Protein 1S57 (pdb70)

Nearest PDB structures (foldseek):
  1s57-assembly1_A  TM=1.003E+00  e=5.599E-30  Arabidopsis thaliana
  2hvd-assembly1_C-2  TM=9.915E-01  e=8.405E-24  Homo sapiens
  4fkx-assembly1_A  TM=9.904E-01  e=2.169E-23  Trypanosoma brucei brucei TREU927
  1nue-assembly1_E  TM=9.915E-01  e=7.209E-23  Homo sapiens
  5iol-assembly1_F  TM=9.897E-01  e=7.679E-23  Schistosoma mansoni

Foldseek 3Di:
DPFDKFKKKKKFAPLCVVVVCPVVLVVVCVVVPWAWFFKDWAQDDLVLLCVLVVVCCPPPCSVVLSCRRNVHIMMITMIMGRCCQVVLDLQQADLALVRGDPNHQSVPPHHGNSNSGMDMQNDRVVRVVVCPSPDDPPRTHDDDDPCVVVRDD/DFKKKKKFAFLCVVVVNVVVLVVVVVVLPWAWFFKDWAQDDLVLQCVLVVVCPVPPCSVVSSCRRNVHTMMITMIDDVCCQVVLDLQQADLACVRGDPNHVSVPPHHGNSNSGMDMQNDSVVRVVVCVSPDDVVRTHDDDDPCPVVRDD/DFKKKKKFAPLCVVVVCVVVLVVVVVVVPWAWFAKDWAQDDLVLQCVLVVVCNPPPCSVVLSCRSNVHIMMITMIDDDCVQVVLDLLQADLALVRGDPRHQSVPDHHGNSNSGMDMQNDRVSRVVSCPSPDDDPNTHDDDDPCVVVVDD/DDADKFKKKKKFAFLCVVVVCPVVLVVVCVVVPWAWFFKDWAQDDLVLLCVLVVVCVVPPCVVVLSCRRNVGIMMITMIIGGCCQVVLDLQQADLALVPGDPNHQSVPPHHGNSNSGMDMQNDRVSRVVVCPSPDDPPRTHDDDDPCVVVRDD/DFKKKKKFAFLCVVVVCPVVLVVVVVVLPWAWFFKDWAQDDLVLQCVLVVVCVVPPCSVVSSCRRNVHIMMITMIDDDCCQVVLDLQQADLALVRGDPNHQSVPPHHGNSNSGMDMQNDSVSRVVVCPSPDDPPRTHDDDDPCVVVRDD/DDFDKFKKKKKFAPLCVVVVCVVVLVCVCVVLPWAWFFKDWDQDDLVLQCVLCVVCVVPPCSVVSSCRRNVHIMMITMIMGGVCQVVLDLLLADLALVPGDPNHQSVPDHHGNVNSGMDMQNDRVSRVVVCPSPDDPPRTHDDDDPCVVVNDD

Secondary structure (DSSP, 8-state):
--PPPEEEEEEE-HHHHHTT-HHHHHHHHHHHTPEEEEEEEE---HHHHHHHTGGGTTSSSHHHHHHHHTSS-EEEEEEEETTHHHHHHHHH--SSTTTSPBTBHHHHH--BTTB--EEE-SSHHHHHHHHHHHSPTT-------TTHHHH--/--EEEEEE-HHHHHTT-HHHHHHHHHHHTPEEEEEEEE---HHHHHHHTGGGTTSTTHHHHHHHHTSS-EEEEEEESTTHHHHHHHHH--SSTTTSPBTBHHHHH--BTTB--EEE-SSHHHHHHHHHHHS-GGG------TTHHHH--/--EEEEEE-HHHHHTT-HHHHHHHHHHHTPEEEEEEEE---HHHHHHHTGGGTTSTTHHHHHHHHTSS-EEEEEEE-TTHHHHHHHHH--SSTTTSPBTBHHHHH--BTTB--EEE-SSHHHHHHHHHHHS-GGGS-----TTGGGT--/-----EEEEEEE-HHHHHTT-HHHHHHHHHHHTPEEEEEEEE---HHHHHHHTGGGTTSTTHHHHHHHHTSS-EEEEEEEETTHHHHHHHHH--SSTTTSPBTBHHHHH--BTTB--EEE-SSHHHHHHHHHHHS-GGG------TTHHHH--/--EEEEEE-HHHHHTT-HHHHHHHHHHHTPEEEEEEEE---HHHHHHHTGGGTTSTTHHHHHHHHHSS-EEEEEEE-TTHHHHHHHHH--SSTTTSPBTBHHHHH--BTTB--EEE-SSHHHHHHHHHHHSPTT-------TTHHHH--/-PPPEEEEEEEE-HHHHHTT-HHHHHHHHHHHTPEEEEEEEE---HHHHHHHTGGGTTSTTHHHHHHHHTSS-EEEEEEEEETHHHHHHHHH--SSTTTSPBTBHHHHH--BTTB--EEE-SSHHHHHHHHHHHS-TT-------TTHHHH--

GO terms:
  GO:0005634 nucleus (C, IDA)
  GO:0005737 cytoplasm (C, IDA)
  GO:0042542 response to hydrogen peroxide (P, IEP)
  GO:0004550 nucleoside diphosphate kinase activity (F, IDA)
  GO:0009411 response to UV (P, TAS)
  GO:0004550 nucleoside diphosphate kinase activity (F, TAS)
  GO:0042542 response to hydrogen peroxide (P, IMP)
  GO:0009507 chloroplast (C, HDA)
  GO:0009536 plastid (C, HDA)
  GO:0009570 chloroplast stroma (C, HDA)
  GO:0009579 thylakoid (C, HDA)
  GO:0009941 chloroplast envelope (C, HDA)
  GO:0009585 red, far-red light phototransduction (P, IMP)
  GO:0009734 auxin-activated signaling pathway (P, IMP)
  GO:0005515 protein binding (F, IPI)

B-factor: mean 21.59, std 10.77, range [3.38, 90.05]

InterPro domains:
  IPR001564 Nucleoside diphosphate kinase [MF_00451] (83-218)
  IPR001564 Nucleoside diphosphate kinase [PR01243] (86-108)
  IPR001564 Nucleoside diphosphate kinase [PR01243] (130-149)
  IPR001564 Nucleoside diphosphate kinase [PR01243] (150-167)
  IPR001564 Nucleoside diphosphate kinase [PR01243] (171-187)
  IPR001564 Nucleoside diphosphate kinase [PR01243] (194-213)
  IPR023005 Nucleoside diphosphate kinase, active site [PS00469] (194-202)
  IPR034907 Nucleoside diphosphate kinase-like domain [PF00334] (84-217)
  IPR034907 Nucleoside diphosphate kinase-like domain [SM00562] (83-220)
  IPR036850 Nucleoside diphosphate kinase-like domain superfamily [G3DSA:3.30.70.141] (79-231)
  IPR036850 Nucleoside diphosphate kinase-like domain superfamily [SSF54919] (83-229)

Radius of gyration: 27.05 Å; Cα contacts (8 Å, |Δi|>4): 2048; chains: 6; bounding box: 71×76×68 Å

Structure (mmCIF, N/CA/C/O backbone):
data_1S57
#
_entry.id   1S57
#
_cell.length_a   69.394
_cell.length_b   108.855
_cell.length_c   119.324
_cell.angle_alpha   90.00
_cell.angle_beta   90.00
_cell.angle_gamma   90.00
#
_symmetry.space_group_name_H-M   'P 21 21 21'
#
loop_
_entity.id
_entity.type
_entity.pdbx_description
1 polymer 'Nucleoside diphosphate kinase II'
2 non-polymer 'SULFATE ION'
3 non-polymer '4-(2-HYDROXYETHYL)-1-PIPERAZINE ETHANESULFONIC ACID'
4 water water
#
loop_
_atom_site.group_PDB
_atom_site.id
_atom_site.type_symbol
_atom_site.label_atom_id
_atom_site.label_alt_id
_atom_site.label_comp_id
_atom_site.label_asym_id
_atom_site.label_entity_id
_atom_site.label_seq_id
_atom_site.pdbx_PDB_ins_code
_atom_site.Cartn_x
_atom_site.Cartn_y
_atom_site.Cartn_z
_atom_site.occupancy
_atom_site.B_iso_or_equiv
_atom_site.auth_seq_id
_atom_site.auth_comp_id
_atom_site.auth_asym_id
_atom_site.auth_atom_id
_atom_site.pdbx_PDB_model_num
ATOM 1 N N . SER A 1 1 ? 32.608 56.288 47.225 1.00 31.17 79 SER A N 1
ATOM 2 C CA . SER A 1 1 ? 32.395 57.192 46.055 1.00 30.20 79 SER A CA 1
ATOM 3 C C . SER A 1 1 ? 30.938 57.186 45.600 1.00 29.56 79 SER A C 1
ATOM 4 O O . SER A 1 1 ? 30.258 56.165 45.686 1.00 29.53 79 SER A O 1
ATOM 7 N N . MET A 1 2 ? 30.465 58.327 45.107 1.00 27.08 80 MET A N 1
ATOM 8 C CA . MET A 1 2 ? 29.087 58.439 44.646 1.00 26.93 80 MET A CA 1
ATOM 9 C C . MET A 1 2 ? 28.957 58.321 43.132 1.00 27.30 80 MET A C 1
ATOM 10 O O . MET A 1 2 ? 28.106 58.974 42.534 1.00 30.23 80 MET A O 1
ATOM 15 N N . GLU A 1 3 ? 29.798 57.501 42.512 1.00 26.37 81 GLU A N 1
ATOM 16 C CA . GLU A 1 3 ? 29.737 57.319 41.066 1.00 24.68 81 GLU A CA 1
ATOM 17 C C . GLU A 1 3 ? 28.500 56.488 40.746 1.00 25.04 81 GLU A C 1
ATOM 18 O O . GLU A 1 3 ? 28.153 55.573 41.493 1.00 24.18 81 GLU A O 1
ATOM 24 N N . ASP A 1 4 ? 27.827 56.794 39.643 1.00 24.95 82 ASP A N 1
ATOM 25 C CA . ASP A 1 4 ? 26.623 56.046 39.316 1.00 26.35 82 ASP A CA 1
ATOM 26 C C . ASP A 1 4 ? 26.921 54.736 38.596 1.00 24.98 82 ASP A C 1
ATOM 27 O O . ASP A 1 4 ? 27.565 54.699 37.544 1.00 23.97 82 ASP A O 1
ATOM 32 N N . VAL A 1 5 ? 26.452 53.654 39.200 1.00 23.32 83 VAL A N 1
ATOM 33 C CA . VAL A 1 5 ? 26.646 52.321 38.661 1.00 22.39 83 VAL A CA 1
ATOM 34 C C . VAL A 1 5 ? 25.565 52.042 37.632 1.00 22.15 83 VAL A C 1
ATOM 35 O O . VAL A 1 5 ? 24.383 52.281 37.884 1.00 23.42 83 VAL A O 1
ATOM 39 N N . GLU A 1 6 ? 25.966 51.546 36.469 1.00 20.02 84 GLU A N 1
ATOM 40 C CA . GLU A 1 6 ? 25.007 51.236 35.417 1.00 19.89 84 GLU A CA 1
ATOM 41 C C . GLU A 1 6 ? 25.128 49.775 35.023 1.00 19.00 84 GLU A C 1
ATOM 42 O O . GLU A 1 6 ? 25.977 49.048 35.546 1.00 17.49 84 GLU A O 1
ATOM 48 N N . GLU A 1 7 ? 24.271 49.349 34.104 1.00 18.63 85 GLU A N 1
ATOM 49 C CA . GLU A 1 7 ? 24.287 47.975 33.634 1.00 17.03 85 GLU A CA 1
ATOM 50 C C . GLU A 1 7 ? 24.273 47.987 32.116 1.00 17.68 85 GLU A C 1
ATOM 51 O O . GLU A 1 7 ? 23.710 48.893 31.498 1.00 17.42 85 GLU A O 1
ATOM 57 N N . THR A 1 8 ? 24.905 46.990 31.513 1.00 16.31 86 THR A N 1
ATOM 58 C CA . THR A 1 8 ? 24.920 46.899 30.065 1.00 15.15 86 THR A CA 1
ATOM 59 C C . THR A 1 8 ? 24.640 45.466 29.642 1.00 15.59 86 THR A C 1
ATOM 60 O O . THR A 1 8 ? 24.936 44.518 30.376 1.00 14.30 86 THR A O 1
ATOM 64 N N . TYR A 1 9 ? 24.029 45.318 28.472 1.00 14.53 87 TYR A N 1
ATOM 65 C CA . TYR A 1 9 ? 23.726 44.000 27.937 1.00 15.92 87 TYR A CA 1
ATOM 66 C C . TYR A 1 9 ? 24.848 43.621 26.979 1.00 14.89 87 TYR A C 1
ATOM 67 O O . TYR A 1 9 ? 25.207 44.391 26.090 1.00 15.14 87 TYR A O 1
ATOM 76 N N . ILE A 1 10 ? 25.416 42.440 27.181 1.00 13.48 88 ILE A N 1
ATOM 77 C CA . ILE A 1 10 ? 26.480 41.945 26.321 1.00 13.57 88 ILE A CA 1
ATOM 78 C C . ILE A 1 10 ? 26.044 40.562 25.862 1.00 13.39 88 ILE A C 1
ATOM 79 O O . ILE A 1 10 ? 25.624 39.740 26.671 1.00 14.25 88 ILE A O 1
ATOM 84 N N . MET A 1 11 ? 26.147 40.308 24.565 1.00 15.06 89 MET A N 1
ATOM 85 C CA . MET A 1 11 ? 25.719 39.026 24.030 1.00 15.80 89 MET A CA 1
ATOM 86 C C . MET A 1 11 ? 26.744 38.395 23.103 1.00 15.59 89 MET A C 1
ATOM 87 O O . MET A 1 11 ? 27.322 39.068 22.250 1.00 15.44 89 MET A O 1
ATOM 92 N N . VAL A 1 12 ? 26.987 37.103 23.298 1.00 14.86 90 VAL A N 1
ATOM 93 C CA . VAL A 1 12 ? 27.903 36.372 22.441 1.00 15.49 90 VAL A CA 1
ATOM 94 C C . VAL A 1 12 ? 26.998 35.856 21.325 1.00 14.96 90 VAL A C 1
ATOM 95 O O . VAL A 1 12 ? 26.048 35.119 21.588 1.00 15.66 90 VAL A O 1
ATOM 99 N N . LYS A 1 13 ? 27.278 36.266 20.091 1.00 16.60 91 LYS A N 1
ATOM 100 C CA . LYS A 1 13 ? 26.469 35.863 18.948 1.00 15.67 91 LYS A CA 1
ATOM 101 C C . LYS A 1 13 ? 26.707 34.396 18.592 1.00 15.33 91 LYS A C 1
ATOM 102 O O . LYS A 1 13 ? 27.676 33.793 19.048 1.00 15.78 91 LYS A O 1
ATOM 108 N N . PRO A 1 14 ? 25.825 33.802 17.770 1.00 15.32 92 PRO A N 1
ATOM 109 C CA . PRO A 1 14 ? 25.950 32.392 17.372 1.00 15.48 92 PRO A CA 1
ATOM 110 C C . PRO A 1 14 ? 27.335 31.937 16.927 1.00 15.07 92 PRO A C 1
ATOM 111 O O . PRO A 1 14 ? 27.739 30.800 17.199 1.00 15.31 92 PRO A O 1
ATOM 115 N N . ASP A 1 15 ? 28.059 32.810 16.237 1.00 14.29 93 ASP A N 1
ATOM 116 C CA . ASP A 1 15 ? 29.395 32.469 15.777 1.00 14.38 93 ASP A CA 1
ATOM 117 C C . ASP A 1 15 ? 30.360 32.334 16.952 1.00 13.75 93 ASP A C 1
ATOM 118 O O . ASP A 1 15 ? 31.307 31.550 16.899 1.00 13.28 93 ASP A O 1
ATOM 123 N N . GLY A 1 16 ? 30.111 33.089 18.017 1.00 12.30 94 GLY A N 1
ATOM 124 C CA . GLY A 1 16 ? 30.959 32.996 19.192 1.00 13.89 94 GLY A CA 1
ATOM 125 C C . GLY A 1 16 ? 30.830 31.629 19.845 1.00 14.49 94 GLY A C 1
ATOM 126 O O . GLY A 1 16 ? 31.814 31.064 20.330 1.00 15.17 94 GLY A O 1
ATOM 127 N N . ILE A 1 17 ? 29.613 31.093 19.864 1.00 13.62 95 ILE A N 1
ATOM 128 C CA . ILE A 1 17 ? 29.366 29.780 20.454 1.00 13.34 95 ILE A CA 1
ATOM 129 C C . ILE A 1 17 ? 29.986 28.688 19.579 1.00 14.39 95 ILE A C 1
ATOM 130 O O . ILE A 1 17 ? 30.649 27.779 20.082 1.00 12.78 95 ILE A O 1
ATOM 135 N N . GLN A 1 18 ? 29.772 28.778 18.269 1.00 13.08 96 GLN A N 1
ATOM 136 C CA . GLN A 1 18 ? 30.318 27.789 17.343 1.00 13.84 96 GLN A CA 1
ATOM 137 C C . GLN A 1 18 ? 31.842 27.734 17.397 1.00 15.03 96 GLN A C 1
ATOM 138 O O . GLN A 1 18 ? 32.436 26.667 17.255 1.00 13.48 96 GLN A O 1
ATOM 144 N N . ARG A 1 19 ? 32.475 28.884 17.611 1.00 12.62 97 ARG A N 1
ATOM 145 C CA . ARG A 1 19 ? 33.929 28.927 17.668 1.00 13.77 97 ARG A CA 1
ATOM 146 C C . ARG A 1 19 ? 34.542 28.727 19.049 1.00 13.44 97 ARG A C 1
ATOM 147 O O . ARG A 1 19 ? 35.761 28.826 19.206 1.00 14.90 97 ARG A O 1
ATOM 155 N N . GLY A 1 20 ? 33.696 28.435 20.032 1.00 14.26 98 GLY A N 1
ATOM 156 C CA . GLY A 1 20 ? 34.158 28.191 21.392 1.00 14.44 98 GLY A CA 1
ATOM 157 C C . GLY A 1 20 ? 34.809 29.374 22.078 1.00 14.88 98 GLY A C 1
ATOM 158 O O . GLY A 1 20 ? 35.823 29.216 22.759 1.00 15.01 98 GLY A O 1
ATOM 159 N N . LEU A 1 21 ? 34.211 30.553 21.930 1.00 15.08 99 LEU A N 1
ATOM 160 C CA . LEU A 1 21 ? 34.762 31.771 22.523 1.00 14.33 99 LEU A CA 1
ATOM 161 C C . LEU A 1 21 ? 33.972 32.296 23.715 1.00 14.53 99 LEU A C 1
ATOM 162 O O . LEU A 1 21 ? 34.240 33.396 24.208 1.00 15.30 99 LEU A O 1
ATOM 167 N N . VAL A 1 22 ? 32.999 31.525 24.179 1.00 12.56 100 VAL A N 1
ATOM 168 C CA . VAL A 1 22 ? 32.176 31.959 25.299 1.00 12.07 100 VAL A CA 1
ATOM 169 C C . VAL A 1 22 ? 33.005 32.263 26.543 1.00 12.99 100 VAL A C 1
ATOM 170 O O . VAL A 1 22 ? 32.928 33.361 27.095 1.00 11.76 100 VAL A O 1
ATOM 174 N N . GLY A 1 23 ? 33.800 31.293 26.974 1.00 11.63 101 GLY A N 1
ATOM 175 C CA . GLY A 1 23 ? 34.619 31.491 28.160 1.00 13.23 101 GLY A CA 1
ATOM 176 C C . GLY A 1 23 ? 35.623 32.621 28.023 1.00 14.02 101 GLY A C 1
ATOM 177 O O . GLY A 1 23 ? 35.810 33.420 28.947 1.00 14.37 101 GLY A O 1
ATOM 178 N N . GLU A 1 24 ? 36.269 32.694 26.866 1.00 13.66 102 GLU A N 1
ATOM 179 C CA . GLU A 1 24 ? 37.271 33.722 26.610 1.00 15.38 102 GLU A CA 1
ATOM 180 C C . GLU A 1 24 ? 36.664 35.124 26.664 1.00 15.74 102 GLU A C 1
ATOM 181 O O . GLU A 1 24 ? 37.269 36.047 27.207 1.00 15.23 102 GLU A O 1
ATOM 187 N N . ILE A 1 25 ? 35.463 35.277 26.115 1.00 16.19 103 ILE A N 1
ATOM 188 C CA . ILE A 1 25 ? 34.787 36.568 26.123 1.00 14.80 103 ILE A CA 1
ATOM 189 C C . ILE A 1 25 ? 34.347 36.932 27.542 1.00 14.82 103 ILE A C 1
ATOM 190 O O . ILE A 1 25 ? 34.496 38.077 27.971 1.00 13.73 103 ILE A O 1
ATOM 195 N N . ILE A 1 26 ? 33.816 35.958 28.274 1.00 12.85 104 ILE A N 1
ATOM 196 C CA . ILE A 1 26 ? 33.398 36.204 29.647 1.00 13.30 104 ILE A CA 1
ATOM 197 C C . ILE A 1 26 ? 34.611 36.644 30.472 1.00 13.72 104 ILE A C 1
ATOM 198 O O . ILE A 1 26 ? 34.533 37.608 31.234 1.00 13.81 104 ILE A O 1
ATOM 203 N N . SER A 1 27 ? 35.733 35.944 30.305 1.00 14.20 105 SER A N 1
ATOM 204 C CA . SER A 1 27 ? 36.962 36.257 31.037 1.00 13.92 105 SER A CA 1
ATOM 205 C C . SER A 1 27 ? 37.460 37.682 30.828 1.00 15.86 105 SER A C 1
ATOM 206 O O . SER A 1 27 ? 37.984 38.301 31.753 1.00 15.50 105 SER A O 1
ATOM 209 N N . ARG A 1 28 ? 37.319 38.199 29.611 1.00 15.72 106 ARG A N 1
ATOM 210 C CA . ARG A 1 28 ? 37.762 39.557 29.332 1.00 15.25 106 ARG A CA 1
ATOM 211 C C . ARG A 1 28 ? 37.067 40.557 30.247 1.00 14.94 106 ARG A C 1
ATOM 212 O O . ARG A 1 28 ? 37.693 41.488 30.749 1.00 14.02 106 ARG A O 1
ATOM 220 N N . PHE A 1 29 ? 35.772 40.365 30.466 1.00 13.09 107 PHE A N 1
ATOM 221 C CA . PHE A 1 29 ? 35.028 41.264 31.338 1.00 13.22 107 PHE A CA 1
ATOM 222 C C . PHE A 1 29 ? 35.266 40.937 32.811 1.00 12.46 107 PHE A C 1
ATOM 223 O O . PHE A 1 29 ? 35.309 41.839 33.646 1.00 12.11 107 PHE A O 1
ATOM 231 N N . GLU A 1 30 ? 35.418 39.656 33.137 1.00 12.54 108 GLU A N 1
ATOM 232 C CA . GLU A 1 30 ? 35.679 39.279 34.524 1.00 13.93 108 GLU A CA 1
ATOM 233 C C . GLU A 1 30 ? 37.017 39.861 34.955 1.00 13.07 108 GLU A C 1
ATOM 234 O O . GLU A 1 30 ? 37.129 40.473 36.021 1.00 14.21 108 GLU A O 1
ATOM 240 N N . LYS A 1 31 ? 38.035 39.670 34.122 1.00 14.15 109 LYS A N 1
ATOM 241 C CA . LYS A 1 31 ? 39.371 40.165 34.446 1.00 13.48 109 LYS A CA 1
ATOM 242 C C . LYS A 1 31 ? 39.441 41.683 34.485 1.00 13.20 109 LYS A C 1
ATOM 243 O O . LYS A 1 31 ? 40.230 42.249 35.243 1.00 12.32 109 LYS A O 1
ATOM 249 N N . LYS A 1 32 ? 38.604 42.333 33.678 1.00 11.23 110 LYS A N 1
ATOM 250 C CA . LYS A 1 32 ? 38.546 43.792 33.621 1.00 12.76 110 LYS A CA 1
ATOM 251 C C . LYS A 1 32 ? 38.160 44.344 34.995 1.00 13.35 110 LYS A C 1
ATOM 252 O O . LYS A 1 32 ? 38.707 45.354 35.446 1.00 13.80 110 LYS A O 1
ATOM 258 N N . GLY A 1 33 ? 37.212 43.685 35.656 1.00 12.56 111 GLY A N 1
ATOM 259 C CA . GLY A 1 33 ? 36.802 44.133 36.975 1.00 13.38 111 GLY A CA 1
ATOM 260 C C . GLY A 1 33 ? 35.318 44.390 37.154 1.00 12.58 111 GLY A C 1
ATOM 261 O O . GLY A 1 33 ? 34.880 44.736 38.251 1.00 13.66 111 GLY A O 1
ATOM 262 N N . PHE A 1 34 ? 34.540 44.218 36.090 1.00 11.87 112 PHE A N 1
ATOM 263 C CA . PHE A 1 34 ? 33.099 44.438 36.161 1.00 11.60 112 PHE A CA 1
ATOM 264 C C . PHE A 1 34 ? 32.380 43.252 36.803 1.00 14.01 112 PHE A C 1
ATOM 265 O O . PHE A 1 34 ? 32.936 42.156 36.893 1.00 12.14 112 PHE A O 1
ATOM 273 N N . LYS A 1 35 ? 31.145 43.476 37.250 1.00 13.57 113 LYS A N 1
ATOM 274 C CA . LYS A 1 35 ? 30.365 42.434 37.916 1.00 13.51 113 LYS A CA 1
ATOM 275 C C . LYS A 1 35 ? 29.339 41.755 37.015 1.00 13.26 113 LYS A C 1
ATOM 276 O O . LYS A 1 35 ? 28.492 42.415 36.413 1.00 12.32 113 LYS A O 1
ATOM 282 N N . LEU A 1 36 ? 29.417 40.429 36.936 1.00 13.25 114 LEU A N 1
ATOM 283 C CA . LEU A 1 36 ? 28.479 39.655 36.131 1.00 13.40 114 LEU A CA 1
ATOM 284 C C . LEU A 1 36 ? 27.204 39.468 36.957 1.00 14.23 114 LEU A C 1
ATOM 285 O O . LEU A 1 36 ? 27.251 38.915 38.054 1.00 13.43 114 LEU A O 1
ATOM 290 N N . ILE A 1 37 ? 26.070 39.939 36.442 1.00 13.81 115 ILE A N 1
ATOM 291 C CA . ILE A 1 37 ? 24.806 39.805 37.169 1.00 13.05 115 ILE A CA 1
ATOM 292 C C . ILE A 1 37 ? 23.723 39.078 36.377 1.00 14.81 115 ILE A C 1
ATOM 293 O O . ILE A 1 37 ? 22.627 38.833 36.886 1.00 14.83 115 ILE A O 1
ATOM 298 N N . GLY A 1 38 ? 24.034 38.729 35.133 1.00 12.87 116 GLY A N 1
ATOM 299 C CA . GLY A 1 38 ? 23.077 38.025 34.302 1.00 14.48 116 GLY A CA 1
ATOM 300 C C . GLY A 1 38 ? 23.814 37.167 33.294 1.00 14.41 116 GLY A C 1
ATOM 301 O O . GLY A 1 38 ? 24.733 37.643 32.625 1.00 14.46 116 GLY A O 1
ATOM 302 N N . LEU A 1 39 ? 23.421 35.902 33.182 1.00 15.90 117 LEU A N 1
ATOM 303 C CA . LEU A 1 39 ? 24.081 34.996 32.256 1.00 15.07 117 LEU A CA 1
ATOM 304 C C . LEU A 1 39 ? 23.207 33.813 31.887 1.00 14.98 117 LEU A C 1
ATOM 305 O O . LEU A 1 39 ? 22.598 33.189 32.755 1.00 15.12 117 LEU A O 1
ATOM 310 N N . LYS A 1 40 ? 23.148 33.506 30.594 1.00 14.88 118 LYS A N 1
ATOM 311 C CA . LYS A 1 40 ? 22.371 32.366 30.140 1.00 15.65 118 LYS A CA 1
ATOM 312 C C . LYS A 1 40 ? 22.591 32.032 28.672 1.00 15.44 118 LYS A C 1
ATOM 313 O O . LYS A 1 40 ? 22.739 32.927 27.842 1.00 14.74 118 LYS A O 1
ATOM 319 N N . MET A 1 41 ? 22.658 30.739 28.358 1.00 13.91 119 MET A N 1
ATOM 320 C CA . MET A 1 41 ? 22.763 30.340 26.958 1.00 15.09 119 MET A CA 1
ATOM 321 C C . MET A 1 41 ? 21.291 30.420 26.585 1.00 16.31 119 MET A C 1
ATOM 322 O O . MET A 1 41 ? 20.435 30.031 27.380 1.00 17.13 119 MET A O 1
ATOM 327 N N . PHE A 1 42 ? 20.992 30.900 25.383 1.00 17.29 120 PHE A N 1
ATOM 328 C CA . PHE A 1 42 ? 19.602 31.115 25.000 1.00 18.93 120 PHE A CA 1
ATOM 329 C C . PHE A 1 42 ? 19.366 30.969 23.500 1.00 18.05 120 PHE A C 1
ATOM 330 O O . PHE A 1 42 ? 20.225 31.318 22.694 1.00 18.31 120 PHE A O 1
ATOM 338 N N . GLN A 1 43 ? 18.205 30.435 23.132 1.00 21.28 121 GLN A N 1
ATOM 339 C CA . GLN A 1 43 ? 17.846 30.298 21.722 1.00 20.17 121 GLN A CA 1
ATOM 340 C C . GLN A 1 43 ? 16.842 31.426 21.481 1.00 22.86 121 GLN A C 1
ATOM 341 O O . GLN A 1 43 ? 15.719 31.393 21.991 1.00 21.47 121 GLN A O 1
ATOM 347 N N . CYS A 1 44 ? 17.262 32.432 20.720 1.00 22.21 122 CYS A N 1
ATOM 348 C CA . CYS A 1 44 ? 16.420 33.590 20.453 1.00 25.29 122 CYS A CA 1
ATOM 349 C C . CYS A 1 44 ? 15.321 33.362 19.424 1.00 26.84 122 CYS A C 1
ATOM 350 O O . CYS A 1 44 ? 15.592 32.966 18.291 1.00 25.91 122 CYS A O 1
ATOM 353 N N . PRO A 1 45 ? 14.058 33.605 19.813 1.00 28.57 123 PRO A N 1
ATOM 354 C CA . PRO A 1 45 ? 12.923 33.429 18.902 1.00 30.33 123 PRO A CA 1
ATOM 355 C C . PRO A 1 45 ? 12.930 34.570 17.886 1.00 31.52 123 PRO A C 1
ATOM 356 O O . PRO A 1 45 ? 13.347 35.683 18.208 1.00 30.63 123 PRO A O 1
ATOM 360 N N . LYS A 1 46 ? 12.471 34.294 16.669 1.00 32.87 124 LYS A N 1
ATOM 361 C CA . LYS A 1 46 ? 12.441 35.303 15.613 1.00 34.24 124 LYS A CA 1
ATOM 362 C C . LYS A 1 46 ? 11.842 36.619 16.097 1.00 34.13 124 LYS A C 1
ATOM 363 O O . LYS A 1 46 ? 12.330 37.697 15.756 1.00 32.64 124 LYS A O 1
ATOM 369 N N . GLU A 1 47 ? 10.784 36.521 16.893 1.00 35.13 125 GLU A N 1
ATOM 370 C CA . GLU A 1 47 ? 10.100 37.694 17.425 1.00 37.03 125 GLU A CA 1
ATOM 371 C C . GLU A 1 47 ? 11.022 38.589 18.246 1.00 36.45 125 GLU A C 1
ATOM 372 O O . GLU A 1 47 ? 11.068 39.805 18.044 1.00 36.38 125 GLU A O 1
ATOM 378 N N . LEU A 1 48 ? 11.748 37.984 19.179 1.00 35.21 126 LEU A N 1
ATOM 379 C CA . LEU A 1 48 ? 12.661 38.728 20.035 1.00 33.39 126 LEU A CA 1
ATOM 380 C C . LEU A 1 48 ? 13.781 39.351 19.212 1.00 32.67 126 LEU A C 1
ATOM 381 O O . LEU A 1 48 ? 14.181 40.488 19.455 1.00 31.84 126 LEU A O 1
ATOM 386 N N . ALA A 1 49 ? 14.279 38.604 18.232 1.00 32.69 127 ALA A N 1
ATOM 387 C CA . ALA A 1 49 ? 15.353 39.091 17.373 1.00 34.13 127 ALA A CA 1
ATOM 388 C C . ALA A 1 49 ? 14.946 40.362 16.628 1.00 34.39 127 ALA A C 1
ATOM 389 O O . ALA A 1 49 ? 15.721 41.315 16.543 1.00 34.03 127 ALA A O 1
ATOM 391 N N . GLU A 1 50 ? 13.730 40.373 16.089 1.00 36.64 128 GLU A N 1
ATOM 392 C CA . GLU A 1 50 ? 13.238 41.531 15.350 1.00 38.05 128 GLU A CA 1
ATOM 393 C C . GLU A 1 50 ? 12.958 42.714 16.266 1.00 38.24 128 GLU A C 1
ATOM 394 O O . GLU A 1 50 ? 13.187 43.863 15.891 1.00 37.83 128 GLU A O 1
ATOM 400 N N . GLU A 1 51 ? 12.460 42.434 17.465 1.00 38.04 129 GLU A N 1
ATOM 401 C CA . GLU A 1 51 ? 12.173 43.491 18.425 1.00 38.89 129 GLU A CA 1
ATOM 402 C C . GLU A 1 51 ? 13.495 44.122 18.853 1.00 38.88 129 GLU A C 1
ATOM 403 O O . GLU A 1 51 ? 13.562 45.318 19.141 1.00 39.07 129 GLU A O 1
ATOM 409 N N . HIS A 1 52 ? 14.546 43.306 18.881 1.00 38.24 130 HIS A N 1
ATOM 410 C CA . HIS A 1 52 ? 15.876 43.766 19.265 1.00 38.42 130 HIS A CA 1
ATOM 411 C C . HIS A 1 52 ? 16.524 44.569 18.141 1.00 38.89 130 HIS A C 1
ATOM 412 O O . HIS A 1 52 ? 17.194 45.569 18.389 1.00 38.42 130 HIS A O 1
ATOM 419 N N . TYR A 1 53 ? 16.324 44.121 16.906 1.00 40.02 131 TYR A N 1
ATOM 420 C CA . TYR A 1 53 ? 16.884 44.797 15.742 1.00 41.86 131 TYR A CA 1
ATOM 421 C C . TYR A 1 53 ? 15.821 45.615 15.015 1.00 43.87 131 TYR A C 1
ATOM 422 O O . TYR A 1 53 ? 15.867 45.760 13.794 1.00 43.89 131 TYR A O 1
ATOM 431 N N . LYS A 1 54 ? 14.868 46.150 15.773 1.00 46.07 132 LYS A N 1
ATOM 432 C CA . LYS A 1 54 ? 13.786 46.945 15.202 1.00 48.30 132 LYS A CA 1
ATOM 433 C C . LYS A 1 54 ? 14.270 48.110 14.340 1.00 49.35 132 LYS A C 1
ATOM 434 O O . LYS A 1 54 ? 13.771 48.322 13.234 1.00 49.21 132 LYS A O 1
ATOM 440 N N . ASP A 1 55 ? 15.242 48.861 14.846 1.00 50.53 133 ASP A N 1
ATOM 441 C CA . ASP A 1 55 ? 15.772 50.010 14.119 1.00 52.56 133 ASP A CA 1
ATOM 442 C C . ASP A 1 55 ? 16.510 49.636 12.836 1.00 53.14 133 ASP A C 1
ATOM 443 O O . ASP A 1 55 ? 17.151 50.486 12.217 1.00 53.05 133 ASP A O 1
ATOM 448 N N . LEU A 1 56 ? 16.416 48.371 12.436 1.00 54.08 134 LEU A N 1
ATOM 449 C CA . LEU A 1 56 ? 17.082 47.904 11.222 1.00 54.91 134 LEU A CA 1
ATOM 450 C C . LEU A 1 56 ? 16.157 47.067 10.339 1.00 55.51 134 LEU A C 1
ATOM 451 O O . LEU A 1 56 ? 16.581 46.544 9.309 1.00 55.57 134 LEU A O 1
ATOM 456 N N . SER A 1 57 ? 14.896 46.949 10.743 1.00 56.29 135 SER A N 1
ATOM 457 C CA . SER A 1 57 ? 13.915 46.165 9.995 1.00 57.32 135 SER A CA 1
ATOM 458 C C . SER A 1 57 ? 13.784 46.594 8.536 1.00 57.86 135 SER A C 1
ATOM 459 O O . SER A 1 57 ? 13.410 45.791 7.680 1.00 57.93 135 SER A O 1
ATOM 462 N N . ALA A 1 58 ? 14.091 47.856 8.255 1.00 58.55 136 ALA A N 1
ATOM 463 C CA . ALA A 1 58 ? 13.993 48.384 6.898 1.00 59.35 136 ALA A CA 1
ATOM 464 C C . ALA A 1 58 ? 15.229 48.069 6.058 1.00 59.81 136 ALA A C 1
ATOM 465 O O . ALA A 1 58 ? 15.197 48.167 4.831 1.00 59.52 136 ALA A O 1
ATOM 467 N N . LYS A 1 59 ? 16.315 47.689 6.723 1.00 60.44 137 LYS A N 1
ATOM 468 C CA . LYS A 1 59 ? 17.561 47.367 6.035 1.00 61.12 137 LYS A CA 1
ATOM 469 C C . LYS A 1 59 ? 17.428 46.130 5.150 1.00 60.92 137 LYS A C 1
ATOM 470 O O . LYS A 1 59 ? 16.508 45.328 5.318 1.00 60.93 137 LYS A O 1
ATOM 476 N N . SER A 1 60 ? 18.357 45.983 4.209 1.00 60.81 138 SER A N 1
ATOM 477 C CA . SER A 1 60 ? 18.356 44.848 3.291 1.00 60.21 138 SER A CA 1
ATOM 478 C C . SER A 1 60 ? 19.048 43.642 3.913 1.00 59.64 138 SER A C 1
ATOM 479 O O . SER A 1 60 ? 18.782 42.499 3.540 1.00 59.29 138 SER A O 1
ATOM 482 N N . PHE A 1 61 ? 19.940 43.902 4.863 1.00 59.02 139 PHE A N 1
ATOM 483 C CA . PHE A 1 61 ? 20.666 42.834 5.538 1.00 58.57 139 PHE A CA 1
ATOM 484 C C . PHE A 1 61 ? 19.892 42.332 6.752 1.00 57.52 139 PHE A C 1
ATOM 485 O O . PHE A 1 61 ? 20.309 41.385 7.419 1.00 57.28 139 PHE A O 1
ATOM 493 N N . PHE A 1 62 ? 18.759 42.973 7.028 1.00 55.84 140 PHE A N 1
ATOM 494 C CA . PHE A 1 62 ? 17.914 42.606 8.161 1.00 54.31 140 PHE A CA 1
ATOM 495 C C . PHE A 1 62 ? 17.473 41.143 8.104 1.00 53.44 140 PHE A C 1
ATOM 496 O O . PHE A 1 62 ? 17.603 40.411 9.085 1.00 52.89 140 PHE A O 1
ATOM 504 N N . PRO A 1 63 ? 16.941 40.698 6.952 1.00 52.72 141 PRO A N 1
ATOM 505 C CA . PRO A 1 63 ? 16.494 39.309 6.817 1.00 51.69 141 PRO A CA 1
ATOM 506 C C . PRO A 1 63 ? 17.562 38.300 7.229 1.00 50.56 141 PRO A C 1
ATOM 507 O O . PRO A 1 63 ? 17.288 37.367 7.985 1.00 50.43 141 PRO A O 1
ATOM 511 N N . ASN A 1 64 ? 18.778 38.485 6.728 1.00 48.98 142 ASN A N 1
ATOM 512 C CA . ASN A 1 64 ? 19.871 37.582 7.063 1.00 47.95 142 ASN A CA 1
ATOM 513 C C . ASN A 1 64 ? 20.324 37.824 8.495 1.00 46.31 142 ASN A C 1
ATOM 514 O O . ASN A 1 64 ? 20.749 36.899 9.185 1.00 45.88 142 ASN A O 1
ATOM 519 N N . LEU A 1 65 ? 20.225 39.074 8.935 1.00 43.38 143 LEU A N 1
ATOM 520 C CA . LEU A 1 65 ? 20.614 39.446 10.288 1.00 41.72 143 LEU A CA 1
ATOM 521 C C . LEU A 1 65 ? 19.780 38.672 11.303 1.00 40.20 143 LEU A C 1
ATOM 522 O O . LEU A 1 65 ? 20.306 38.159 12.291 1.00 39.85 143 LEU A O 1
ATOM 527 N N . ILE A 1 66 ? 18.478 38.588 11.049 1.00 38.28 144 ILE A N 1
ATOM 528 C CA . ILE A 1 66 ? 17.567 37.874 11.935 1.00 36.51 144 ILE A CA 1
ATOM 529 C C . ILE A 1 66 ? 17.836 36.374 11.888 1.00 36.58 144 ILE A C 1
ATOM 530 O O . ILE A 1 66 ? 17.867 35.710 12.920 1.00 35.64 144 ILE A O 1
ATOM 535 N N . GLU A 1 67 ? 18.027 35.841 10.686 1.00 36.97 145 GLU A N 1
ATOM 536 C CA . GLU A 1 67 ? 18.300 34.416 10.538 1.00 38.30 145 GLU A CA 1
ATOM 537 C C . GLU A 1 67 ? 19.636 34.076 11.188 1.00 36.42 145 GLU A C 1
ATOM 538 O O . GLU A 1 67 ? 19.808 32.992 11.743 1.00 35.91 145 GLU A O 1
ATOM 544 N N . TYR A 1 68 ? 20.569 35.019 11.123 1.00 34.73 146 TYR A N 1
ATOM 545 C CA . TYR A 1 68 ? 21.897 34.852 11.702 1.00 34.41 146 TYR A CA 1
ATOM 546 C C . TYR A 1 68 ? 21.851 34.739 13.223 1.00 32.73 146 TYR A C 1
ATOM 547 O O . TYR A 1 68 ? 22.394 33.797 13.796 1.00 33.44 146 TYR A O 1
ATOM 556 N N . ILE A 1 69 ? 21.192 35.690 13.873 1.00 31.59 147 ILE A N 1
ATOM 557 C CA . ILE A 1 69 ? 21.107 35.682 15.327 1.00 30.27 147 ILE A CA 1
ATOM 558 C C . ILE A 1 69 ? 20.224 34.559 15.876 1.00 30.15 147 ILE A C 1
ATOM 559 O O . ILE A 1 69 ? 20.298 34.237 17.060 1.00 29.63 147 ILE A O 1
ATOM 564 N N . THR A 1 70 ? 19.393 33.964 15.023 1.00 30.28 148 THR A N 1
ATOM 565 C CA . THR A 1 70 ? 18.519 32.873 15.457 1.00 30.08 148 THR A CA 1
ATOM 566 C C . THR A 1 70 ? 18.969 31.541 14.861 1.00 30.04 148 THR A C 1
ATOM 567 O O . THR A 1 70 ? 18.292 30.523 15.011 1.00 30.59 148 THR A O 1
ATOM 571 N N . SER A 1 71 ? 20.119 31.555 14.192 1.00 29.74 149 SER A N 1
ATOM 572 C CA . SER A 1 71 ? 20.667 30.360 13.552 1.00 29.26 149 SER A CA 1
ATOM 573 C C . SER A 1 71 ? 21.346 29.424 14.543 1.00 29.12 149 SER A C 1
ATOM 574 O O . SER A 1 71 ? 21.896 28.391 14.161 1.00 30.50 149 SER A O 1
ATOM 577 N N . GLY A 1 72 ? 21.312 29.793 15.816 1.00 27.23 150 GLY A N 1
ATOM 578 C CA . GLY A 1 72 ? 21.934 28.970 16.832 1.00 24.50 150 GLY A CA 1
ATOM 579 C C . GLY A 1 72 ? 21.824 29.657 18.171 1.00 22.13 150 GLY A C 1
ATOM 580 O O . GLY A 1 72 ? 21.375 30.801 18.243 1.00 22.88 150 GLY A O 1
ATOM 581 N N . PRO A 1 73 ? 22.227 28.990 19.259 1.00 20.79 151 PRO A N 1
ATOM 582 C CA . PRO A 1 73 ? 22.119 29.655 20.555 1.00 18.94 151 PRO A CA 1
ATOM 583 C C . PRO A 1 73 ? 23.117 30.791 20.730 1.00 17.23 151 PRO A C 1
ATOM 584 O O . PRO A 1 73 ? 24.164 30.830 20.086 1.00 16.60 151 PRO A O 1
ATOM 588 N N . VAL A 1 74 ? 22.761 31.730 21.594 1.00 17.94 152 VAL A N 1
ATOM 589 C CA . VAL A 1 74 ? 23.625 32.851 21.905 1.00 16.04 152 VAL A CA 1
ATOM 590 C C . VAL A 1 74 ? 23.797 32.794 23.412 1.00 16.22 152 VAL A C 1
ATOM 591 O O . VAL A 1 74 ? 23.140 31.998 24.086 1.00 14.76 152 VAL A O 1
ATOM 595 N N . VAL A 1 75 ? 24.688 33.622 23.942 1.00 15.52 153 VAL A N 1
ATOM 596 C CA . VAL A 1 75 ? 24.877 33.673 25.385 1.00 14.77 153 VAL A CA 1
ATOM 597 C C . VAL A 1 75 ? 24.562 35.103 25.801 1.00 14.16 153 VAL A C 1
ATOM 598 O O . VAL A 1 75 ? 25.253 36.040 25.396 1.00 14.86 153 VAL A O 1
ATOM 602 N N . CYS A 1 76 ? 23.497 35.259 26.579 1.00 13.05 154 CYS A N 1
ATOM 603 C CA . CYS A 1 76 ? 23.069 36.569 27.056 1.00 13.19 154 CYS A CA 1
ATOM 604 C C . CYS A 1 76 ? 23.797 36.897 28.346 1.00 12.21 154 CYS A C 1
ATOM 605 O O . CYS A 1 76 ? 23.968 36.029 29.192 1.00 11.70 154 CYS A O 1
ATOM 608 N N . MET A 1 77 ? 24.213 38.151 28.497 1.00 13.58 155 MET A N 1
ATOM 609 C CA . MET A 1 77 ? 24.912 38.567 29.705 1.00 12.59 155 MET A CA 1
ATOM 610 C C . MET A 1 77 ? 24.502 39.966 30.137 1.00 12.53 155 MET A C 1
ATOM 611 O O . MET A 1 77 ? 24.143 40.805 29.313 1.00 14.07 155 MET A O 1
ATOM 616 N N . ALA A 1 78 ? 24.548 40.200 31.442 1.00 11.89 156 ALA A N 1
ATOM 617 C CA . ALA A 1 78 ? 24.249 41.508 31.998 1.00 13.15 156 ALA A CA 1
ATOM 618 C C . ALA A 1 78 ? 25.425 41.814 32.914 1.00 12.87 156 ALA A C 1
ATOM 619 O O . ALA A 1 78 ? 25.739 41.025 33.811 1.00 13.59 156 ALA A O 1
ATOM 621 N N . TRP A 1 79 ? 26.095 42.936 32.664 1.00 13.39 157 TRP A N 1
ATOM 622 C CA . TRP A 1 79 ? 27.244 43.331 33.471 1.00 13.75 157 TRP A CA 1
ATOM 623 C C . TRP A 1 79 ? 26.989 44.667 34.155 1.00 14.81 157 TRP A C 1
ATOM 624 O O . TRP A 1 79 ? 26.390 45.573 33.576 1.00 16.08 157 TRP A O 1
ATOM 635 N N . GLU A 1 80 ? 27.458 44.774 35.392 1.00 15.23 158 GLU A N 1
ATOM 636 C CA . GLU A 1 80 ? 27.271 45.970 36.201 1.00 16.15 158 GLU A CA 1
ATOM 637 C C . GLU A 1 80 ? 28.580 46.669 36.536 1.00 14.88 158 GLU A C 1
ATOM 638 O O . GLU A 1 80 ? 29.607 46.028 36.739 1.00 14.69 158 GLU A O 1
ATOM 644 N N . GLY A 1 81 ? 28.532 47.993 36.611 1.00 14.82 159 GLY A N 1
ATOM 645 C CA . GLY A 1 81 ? 29.724 48.746 36.946 1.00 14.78 159 GLY A CA 1
ATOM 646 C C . GLY A 1 81 ? 29.597 50.197 36.540 1.00 14.71 159 GLY A C 1
ATOM 647 O O . GLY A 1 81 ? 28.671 50.564 35.820 1.00 14.87 159 GLY A O 1
ATOM 648 N N . VAL A 1 82 ? 30.513 51.029 37.019 1.00 15.14 160 VAL A N 1
ATOM 649 C CA . VAL A 1 82 ? 30.492 52.442 36.660 1.00 14.83 160 VAL A CA 1
ATOM 650 C C . VAL A 1 82 ? 31.156 52.591 35.295 1.00 15.68 160 VAL A C 1
ATOM 651 O O . VAL A 1 82 ? 32.308 52.193 35.108 1.00 15.47 160 VAL A O 1
ATOM 655 N N . GLY A 1 83 ? 30.413 53.149 34.341 1.00 14.92 161 GLY A N 1
ATOM 656 C CA . GLY A 1 83 ? 30.931 53.333 32.996 1.00 15.41 161 GLY A CA 1
ATOM 657 C C . GLY A 1 83 ? 31.065 52.024 32.233 1.00 14.96 161 GLY A C 1
ATOM 658 O O . GLY A 1 83 ? 31.786 51.950 31.241 1.00 15.37 161 GLY A O 1
ATOM 659 N N . VAL A 1 84 ? 30.363 50.991 32.681 1.00 14.34 162 VAL A N 1
ATOM 660 C CA . VAL A 1 84 ? 30.449 49.690 32.027 1.00 13.55 162 VAL A CA 1
ATOM 661 C C . VAL A 1 84 ? 29.921 49.690 30.586 1.00 14.32 162 VAL A C 1
ATOM 662 O O . VAL A 1 84 ? 30.393 48.926 29.748 1.00 14.40 162 VAL A O 1
ATOM 666 N N . VAL A 1 85 ? 28.952 50.549 30.286 1.00 13.85 163 VAL A N 1
ATOM 667 C CA . VAL A 1 85 ? 28.417 50.584 28.929 1.00 14.10 163 VAL A CA 1
ATOM 668 C C . VAL A 1 85 ? 29.499 51.011 27.939 1.00 14.63 163 VAL A C 1
ATOM 669 O O . VAL A 1 85 ? 29.802 50.291 26.986 1.00 13.84 163 VAL A O 1
ATOM 673 N N . ALA A 1 86 ? 30.087 52.182 28.170 1.00 15.10 164 ALA A N 1
ATOM 674 C CA . ALA A 1 86 ? 31.125 52.691 27.281 1.00 14.87 164 ALA A CA 1
ATOM 675 C C . ALA A 1 86 ? 32.379 51.822 27.306 1.00 14.86 164 ALA A C 1
ATOM 676 O O . ALA A 1 86 ? 33.021 51.624 26.276 1.00 14.12 164 ALA A O 1
ATOM 678 N N . SER A 1 87 ? 32.728 51.302 28.479 1.00 13.66 165 SER A N 1
ATOM 679 C CA . SER A 1 87 ? 33.909 50.461 28.604 1.00 14.41 165 SER A CA 1
ATOM 680 C C . SER A 1 87 ? 33.742 49.180 27.791 1.00 14.85 165 SER A C 1
ATOM 681 O O . SER A 1 87 ? 34.648 48.777 27.059 1.00 14.42 165 SER A O 1
ATOM 684 N N . ALA A 1 88 ? 32.580 48.546 27.919 1.00 14.08 166 ALA A N 1
ATOM 685 C CA . ALA A 1 88 ? 32.316 47.314 27.183 1.00 14.53 166 ALA A CA 1
ATOM 686 C C . ALA A 1 88 ? 32.443 47.566 25.686 1.00 15.15 166 ALA A C 1
ATOM 687 O O . ALA A 1 88 ? 33.052 46.776 24.965 1.00 13.64 166 ALA A O 1
ATOM 689 N N . ARG A 1 89 ? 31.875 48.671 25.213 1.00 14.94 167 ARG A N 1
ATOM 690 C CA . ARG A 1 89 ? 31.960 48.982 23.791 1.00 16.83 167 ARG A CA 1
ATOM 691 C C . ARG A 1 89 ? 33.413 49.153 23.362 1.00 16.28 167 ARG A C 1
ATOM 692 O O . ARG A 1 89 ? 33.785 48.775 22.252 1.00 15.19 167 ARG A O 1
ATOM 700 N N . LYS A 1 90 ? 34.237 49.715 24.241 1.00 15.25 168 LYS A N 1
ATOM 701 C CA . LYS A 1 90 ? 35.649 49.900 23.919 1.00 15.61 168 LYS A CA 1
ATOM 702 C C . LYS A 1 90 ? 36.360 48.545 23.877 1.00 15.04 168 LYS A C 1
ATOM 703 O O . LYS A 1 90 ? 37.159 48.278 22.975 1.00 14.52 168 LYS A O 1
ATOM 709 N N . LEU A 1 91 ? 36.069 47.688 24.853 1.00 14.42 169 LEU A N 1
ATOM 710 C CA . LEU A 1 91 ? 36.687 46.366 24.907 1.00 14.79 169 LEU A CA 1
ATOM 711 C C . LEU A 1 91 ? 36.300 45.486 23.720 1.00 14.71 169 LEU A C 1
ATOM 712 O O . LEU A 1 91 ? 37.075 44.633 23.297 1.00 12.78 169 LEU A O 1
ATOM 717 N N . ILE A 1 92 ? 35.101 45.699 23.189 1.00 14.21 170 ILE A N 1
ATOM 718 C CA . ILE A 1 92 ? 34.607 44.920 22.056 1.00 14.93 170 ILE A CA 1
ATOM 719 C C . ILE A 1 92 ? 35.243 45.353 20.729 1.00 15.96 170 ILE A C 1
ATOM 720 O O . ILE A 1 92 ? 35.635 44.514 19.916 1.00 15.56 170 ILE A O 1
ATOM 725 N N . GLY A 1 93 ? 35.351 46.659 20.510 1.00 15.88 171 GLY A N 1
ATOM 726 C CA . GLY A 1 93 ? 35.970 47.138 19.286 1.00 15.37 171 GLY A CA 1
ATOM 727 C C . GLY A 1 93 ? 34.997 47.561 18.203 1.00 15.74 171 GLY A C 1
ATOM 728 O O . GLY A 1 93 ? 33.784 47.386 18.332 1.00 14.67 171 GLY A O 1
ATOM 729 N N . LYS A 1 94 ? 35.539 48.123 17.127 1.00 16.66 172 LYS A N 1
ATOM 730 C CA . LYS A 1 94 ? 34.728 48.585 16.003 1.00 17.24 172 LYS A CA 1
ATOM 731 C C . LYS A 1 94 ? 33.855 47.481 15.411 1.00 17.66 172 LYS A C 1
ATOM 732 O O . LYS A 1 94 ? 34.214 46.302 15.443 1.00 17.18 172 LYS A O 1
ATOM 738 N N . THR A 1 95 ? 32.708 47.882 14.866 1.00 17.65 173 THR A N 1
ATOM 739 C CA . THR A 1 95 ? 31.752 46.959 14.260 1.00 18.01 173 THR A CA 1
ATOM 740 C C . THR A 1 95 ? 32.419 45.996 13.279 1.00 17.01 173 THR A C 1
ATOM 741 O O . THR A 1 95 ? 32.120 44.798 13.268 1.00 16.75 173 THR A O 1
ATOM 745 N N . ASP A 1 96 ? 33.316 46.525 12.452 1.00 18.12 174 ASP A N 1
ATOM 746 C CA . ASP A 1 96 ? 34.037 45.720 11.473 1.00 17.18 174 ASP A CA 1
ATOM 747 C C . ASP A 1 96 ? 35.307 45.204 12.147 1.00 16.26 174 ASP A C 1
ATOM 748 O O . ASP A 1 96 ? 36.199 45.988 12.462 1.00 15.00 174 ASP A O 1
ATOM 753 N N . PRO A 1 97 ? 35.403 43.879 12.383 1.00 15.24 175 PRO A N 1
ATOM 754 C CA . PRO A 1 97 ? 36.579 43.282 13.029 1.00 13.63 175 PRO A CA 1
ATOM 755 C C . PRO A 1 97 ? 37.906 43.587 12.350 1.00 15.26 175 PRO A C 1
ATOM 756 O O . PRO A 1 97 ? 38.950 43.611 12.998 1.00 14.60 175 PRO A O 1
ATOM 760 N N . LEU A 1 98 ? 37.876 43.809 11.040 1.00 14.58 176 LEU A N 1
ATOM 761 C CA . LEU A 1 98 ? 39.107 44.117 10.325 1.00 14.53 176 LEU A CA 1
ATOM 762 C C . LEU A 1 98 ? 39.667 45.471 10.766 1.00 14.20 176 LEU A C 1
ATOM 763 O O . LEU A 1 98 ? 40.880 45.676 10.759 1.00 15.53 176 LEU A O 1
ATOM 768 N N . GLN A 1 99 ? 38.774 46.381 11.150 1.00 15.39 177 GLN A N 1
ATOM 769 C CA . GLN A 1 99 ? 39.166 47.719 11.581 1.00 17.04 177 GLN A CA 1
ATOM 770 C C . GLN A 1 99 ? 39.354 47.828 13.089 1.00 16.16 177 GLN A C 1
ATOM 771 O O . GLN A 1 99 ? 40.088 48.703 13.562 1.00 15.04 177 GLN A O 1
ATOM 777 N N . ALA A 1 100 ? 38.684 46.953 13.840 1.00 14.61 178 ALA A N 1
ATOM 778 C CA . ALA A 1 100 ? 38.804 46.945 15.299 1.00 14.08 178 ALA A CA 1
ATOM 779 C C . ALA A 1 100 ? 40.282 46.808 15.634 1.00 13.75 178 ALA A C 1
ATOM 780 O O . ALA A 1 100 ? 41.017 46.085 14.962 1.00 15.57 178 ALA A O 1
ATOM 782 N N . GLU A 1 101 ? 40.721 47.495 16.681 1.00 13.54 179 GLU A N 1
ATOM 783 C CA . GLU A 1 101 ? 42.126 47.463 17.056 1.00 14.26 179 GLU A CA 1
ATOM 784 C C . GLU A 1 101 ? 42.562 46.213 17.804 1.00 13.93 179 GLU A C 1
ATOM 785 O O . GLU A 1 101 ? 41.786 45.623 18.558 1.00 14.57 179 GLU A O 1
ATOM 791 N N . PRO A 1 102 ? 43.816 45.784 17.590 1.00 13.68 180 PRO A N 1
ATOM 792 C CA . PRO A 1 102 ? 44.309 44.597 18.293 1.00 13.33 180 PRO A CA 1
ATOM 793 C C . PRO A 1 102 ? 44.160 44.924 19.778 1.00 15.77 180 PRO A C 1
ATOM 794 O O . PRO A 1 102 ? 44.394 46.063 20.191 1.00 15.76 180 PRO A O 1
ATOM 798 N N . GLY A 1 103 ? 43.756 43.938 20.570 1.00 15.15 181 GLY A N 1
ATOM 799 C CA . GLY A 1 103 ? 43.553 44.178 21.986 1.00 14.28 181 GLY A CA 1
ATOM 800 C C . GLY A 1 103 ? 42.069 44.110 22.299 1.00 12.28 181 GLY A C 1
ATOM 801 O O . GLY A 1 103 ? 41.680 43.734 23.404 1.00 12.75 181 GLY A O 1
ATOM 802 N N . THR A 1 104 ? 41.234 44.479 21.330 1.00 12.34 182 THR A N 1
ATOM 803 C CA . THR A 1 104 ? 39.788 44.423 21.529 1.00 11.71 182 THR A CA 1
ATOM 804 C C . THR A 1 104 ? 39.321 43.022 21.151 1.00 12.84 182 THR A C 1
ATOM 805 O O . THR A 1 104 ? 40.056 42.267 20.520 1.00 12.38 182 THR A O 1
ATOM 809 N N . ILE A 1 105 ? 38.102 42.675 21.541 1.00 13.40 183 ILE A N 1
ATOM 810 C CA . ILE A 1 105 ? 37.572 41.355 21.247 1.00 12.75 183 ILE A CA 1
ATOM 811 C C . ILE A 1 105 ? 37.483 41.106 19.745 1.00 13.95 183 ILE A C 1
ATOM 812 O O . ILE A 1 105 ? 38.017 40.121 19.237 1.00 12.82 183 ILE A O 1
ATOM 817 N N . ARG A 1 106 ? 36.815 41.996 19.026 1.00 13.67 184 ARG A N 1
ATOM 818 C CA . ARG A 1 106 ? 36.690 41.805 17.589 1.00 13.65 184 ARG A CA 1
ATOM 819 C C . ARG A 1 106 ? 38.021 42.010 16.876 1.00 13.95 184 ARG A C 1
ATOM 820 O O . ARG A 1 106 ? 38.301 41.347 15.879 1.00 13.55 184 ARG A O 1
ATOM 828 N N . GLY A 1 107 ? 38.856 42.909 17.397 1.00 14.31 185 GLY A N 1
ATOM 829 C CA . GLY A 1 107 ? 40.154 43.146 16.788 1.00 12.17 185 GLY A CA 1
ATOM 830 C C . GLY A 1 107 ? 41.074 41.935 16.884 1.00 13.83 185 GLY A C 1
ATOM 831 O O . GLY A 1 107 ? 41.891 41.686 15.993 1.00 13.20 185 GLY A O 1
ATOM 832 N N . ASP A 1 108 ? 40.942 41.172 17.966 1.00 12.43 186 ASP A N 1
ATOM 833 C CA . ASP A 1 108 ? 41.774 39.984 18.178 1.00 11.93 186 ASP A CA 1
ATOM 834 C C . ASP A 1 108 ? 41.159 38.682 17.680 1.00 13.92 186 ASP A C 1
ATOM 835 O O . ASP A 1 108 ? 41.884 37.752 17.306 1.00 13.01 186 ASP A O 1
ATOM 840 N N . LEU A 1 109 ? 39.832 38.617 17.671 1.00 13.88 187 LEU A N 1
ATOM 841 C CA . LEU A 1 109 ? 39.159 37.364 17.350 1.00 13.27 187 LEU A CA 1
ATOM 842 C C . LEU A 1 109 ? 38.164 37.239 16.196 1.00 13.10 187 LEU A C 1
ATOM 843 O O . LEU A 1 109 ? 37.567 36.175 16.036 1.00 13.62 187 LEU A O 1
ATOM 848 N N . ALA A 1 110 ? 37.963 38.281 15.399 1.00 13.81 188 ALA A N 1
ATOM 849 C CA . ALA A 1 110 ? 37.010 38.167 14.292 1.00 14.65 188 ALA A CA 1
ATOM 850 C C . ALA A 1 110 ? 37.552 38.777 13.007 1.00 15.97 188 ALA A C 1
ATOM 851 O O . ALA A 1 110 ? 38.524 39.533 13.035 1.00 14.00 188 ALA A O 1
ATOM 853 N N . VAL A 1 111 ? 36.921 38.447 11.880 1.00 16.19 189 VAL A N 1
ATOM 854 C CA . VAL A 1 111 ? 37.388 38.951 10.593 1.00 16.76 189 VAL A CA 1
ATOM 855 C C . VAL A 1 111 ? 36.337 39.605 9.703 1.00 17.74 189 VAL A C 1
ATOM 856 O O . VAL A 1 111 ? 36.681 40.172 8.666 1.00 17.05 189 VAL A O 1
ATOM 860 N N . GLN A 1 112 ? 35.067 39.535 10.090 1.00 18.44 190 GLN A N 1
ATOM 861 C CA . GLN A 1 112 ? 34.017 40.122 9.265 1.00 20.88 190 GLN A CA 1
ATOM 862 C C . GLN A 1 112 ? 32.865 40.716 10.060 1.00 20.94 190 GLN A C 1
ATOM 863 O O . GLN A 1 112 ? 32.462 40.183 11.094 1.00 20.94 190 GLN A O 1
ATOM 869 N N . THR A 1 113 ? 32.320 41.813 9.546 1.00 20.32 191 THR A N 1
ATOM 870 C CA . THR A 1 113 ? 31.213 42.503 10.194 1.00 20.79 191 THR A CA 1
ATOM 871 C C . THR A 1 113 ? 30.014 41.605 10.474 1.00 21.24 191 THR A C 1
ATOM 872 O O . THR A 1 113 ? 29.455 41.638 11.570 1.00 21.92 191 THR A O 1
ATOM 876 N N . GLY A 1 114 ? 29.624 40.807 9.482 1.00 20.46 192 GLY A N 1
ATOM 877 C CA . GLY A 1 114 ? 28.479 39.924 9.637 1.00 20.70 192 GLY A CA 1
ATOM 878 C C . GLY A 1 114 ? 28.674 38.788 10.624 1.00 21.10 192 GLY A C 1
ATOM 879 O O . GLY A 1 114 ? 27.712 38.119 11.014 1.00 20.75 192 GLY A O 1
ATOM 880 N N . ARG A 1 115 ? 29.920 38.566 11.023 1.00 18.10 193 ARG A N 1
ATOM 881 C CA . ARG A 1 115 ? 30.264 37.519 11.979 1.00 18.04 193 ARG A CA 1
ATOM 882 C C . ARG A 1 115 ? 31.242 38.129 12.976 1.00 17.33 193 ARG A C 1
ATOM 883 O O . ARG A 1 115 ? 32.387 37.684 13.092 1.00 16.01 193 ARG A O 1
ATOM 891 N N . ASN A 1 116 ? 30.779 39.154 13.690 1.00 16.85 194 ASN A N 1
ATOM 892 C CA . ASN A 1 116 ? 31.633 39.847 14.644 1.00 15.59 194 ASN A CA 1
ATOM 893 C C . ASN A 1 116 ? 31.465 39.436 16.107 1.00 16.81 194 ASN A C 1
ATOM 894 O O . ASN A 1 116 ? 31.607 40.248 17.019 1.00 16.93 194 ASN A O 1
ATOM 899 N N . ILE A 1 117 ? 31.166 38.152 16.286 1.00 15.85 195 ILE A N 1
ATOM 900 C CA . ILE A 1 117 ? 31.030 37.458 17.568 1.00 17.57 195 ILE A CA 1
ATOM 901 C C . ILE A 1 117 ? 30.367 38.019 18.828 1.00 16.93 195 ILE A C 1
ATOM 902 O O . ILE A 1 117 ? 29.891 37.243 19.651 1.00 16.22 195 ILE A O 1
ATOM 907 N N . VAL A 1 118 ? 30.334 39.332 19.013 1.00 15.99 196 VAL A N 1
ATOM 908 C CA . VAL A 1 118 ? 29.739 39.858 20.240 1.00 17.23 196 VAL A CA 1
ATOM 909 C C . VAL A 1 118 ? 29.059 41.207 20.037 1.00 16.82 196 VAL A C 1
ATOM 910 O O . VAL A 1 118 ? 29.340 41.912 19.065 1.00 16.42 196 VAL A O 1
ATOM 914 N N . HIS A 1 119 ? 28.155 41.537 20.958 1.00 16.56 197 HIS A N 1
ATOM 915 C CA . HIS A 1 119 ? 27.412 42.797 20.944 1.00 17.82 197 HIS A CA 1
ATOM 916 C C . HIS A 1 119 ? 27.361 43.388 22.348 1.00 16.04 197 HIS A C 1
ATOM 917 O O . HIS A 1 119 ? 27.268 42.665 23.333 1.00 15.89 197 HIS A O 1
ATOM 924 N N . GLY A 1 120 ? 27.417 44.711 22.426 1.00 15.86 198 GLY A N 1
ATOM 925 C CA . GLY A 1 120 ? 27.331 45.387 23.708 1.00 15.09 198 GLY A CA 1
ATOM 926 C C . GLY A 1 120 ? 26.422 46.583 23.497 1.00 14.66 198 GLY A C 1
ATOM 927 O O . GLY A 1 120 ? 26.486 47.204 22.439 1.00 15.18 198 GLY A O 1
ATOM 928 N N . SER A 1 121 ? 25.573 46.897 24.473 1.00 16.87 199 SER A N 1
ATOM 929 C CA . SER A 1 121 ? 24.662 48.040 24.365 1.00 17.06 199 SER A CA 1
ATOM 930 C C . SER A 1 121 ? 25.449 49.298 24.007 1.00 19.04 199 SER A C 1
ATOM 931 O O . SER A 1 121 ? 26.551 49.504 24.512 1.00 16.83 199 SER A O 1
ATOM 934 N N . ASP A 1 122 ? 24.885 50.146 23.149 1.00 19.51 200 ASP A N 1
ATOM 935 C CA . ASP A 1 122 ? 25.590 51.362 22.748 1.00 22.30 200 ASP A CA 1
ATOM 936 C C . ASP A 1 122 ? 25.350 52.557 23.659 1.00 23.01 200 ASP A C 1
ATOM 937 O O . ASP A 1 122 ? 26.016 53.585 23.525 1.00 23.49 200 ASP A O 1
ATOM 942 N N . SER A 1 123 ? 24.408 52.426 24.587 1.00 22.48 201 SER A N 1
ATOM 943 C CA . SER A 1 123 ? 24.105 53.520 25.501 1.00 23.00 201 SER A CA 1
ATOM 944 C C . SER A 1 123 ? 23.480 53.007 26.788 1.00 22.74 201 SER A C 1
ATOM 945 O O . SER A 1 123 ? 22.916 51.914 26.824 1.00 23.82 201 SER A O 1
ATOM 948 N N . PRO A 1 124 ? 23.574 53.793 27.869 1.00 22.61 202 PRO A N 1
ATOM 949 C CA . PRO A 1 124 ? 22.988 53.362 29.138 1.00 22.36 202 PRO A CA 1
ATOM 950 C C . PRO A 1 124 ? 21.493 53.073 28.979 1.00 23.34 202 PRO A C 1
ATOM 951 O O . PRO A 1 124 ? 20.958 52.160 29.606 1.00 20.80 202 PRO A O 1
ATOM 955 N N . GLU A 1 125 ? 20.823 53.855 28.136 1.00 23.43 203 GLU A N 1
ATOM 956 C CA . GLU A 1 125 ? 19.395 53.657 27.910 1.00 25.21 203 GLU A CA 1
ATOM 957 C C . GLU A 1 125 ? 19.134 52.334 27.190 1.00 23.56 203 GLU A C 1
ATOM 958 O O . GLU A 1 125 ? 18.238 51.580 27.571 1.00 24.59 203 GLU A O 1
ATOM 964 N N . ASN A 1 126 ? 19.910 52.043 26.153 1.00 23.33 204 ASN A N 1
ATOM 965 C CA . ASN A 1 126 ? 19.733 50.785 25.446 1.00 23.12 204 ASN A CA 1
ATOM 966 C C . ASN A 1 126 ? 20.207 49.638 26.325 1.00 22.63 204 ASN A C 1
ATOM 967 O O . ASN A 1 126 ? 19.822 48.486 26.123 1.00 22.62 204 ASN A O 1
ATOM 972 N N . GLY A 1 127 ? 21.042 49.961 27.308 1.00 20.55 205 GLY A N 1
ATOM 973 C CA . GLY A 1 127 ? 21.513 48.941 28.222 1.00 20.81 205 GLY A CA 1
ATOM 974 C C . GLY A 1 127 ? 20.310 48.433 28.993 1.00 22.39 205 GLY A C 1
ATOM 975 O O . GLY A 1 127 ? 20.045 47.232 29.031 1.00 20.93 205 GLY A O 1
ATOM 976 N N . LYS A 1 128 ? 19.565 49.358 29.596 1.00 22.73 206 LYS A N 1
ATOM 977 C CA . LYS A 1 128 ? 18.375 49.003 30.364 1.00 24.01 206 LYS A CA 1
ATOM 978 C C . LYS A 1 128 ? 17.340 48.328 29.469 1.00 23.90 206 LYS A C 1
ATOM 979 O O . LYS A 1 128 ? 16.708 47.345 29.857 1.00 23.96 206 LYS A O 1
ATOM 985 N N . ARG A 1 129 ? 17.170 48.868 28.269 1.00 24.26 207 ARG A N 1
ATOM 986 C CA . ARG A 1 129 ? 16.213 48.333 27.312 1.00 24.38 207 ARG A CA 1
ATOM 987 C C . ARG A 1 129 ? 16.529 46.888 26.926 1.00 22.86 207 ARG A C 1
ATOM 988 O O . ARG A 1 129 ? 15.680 46.004 27.048 1.00 22.61 207 ARG A O 1
ATOM 996 N N . GLU A 1 130 ? 17.757 46.649 26.480 1.00 20.89 208 GLU A N 1
ATOM 997 C CA . GLU A 1 130 ? 18.163 45.314 26.060 1.00 20.45 208 GLU A CA 1
ATOM 998 C C . GLU A 1 130 ? 18.137 44.289 27.192 1.00 20.91 208 GLU A C 1
ATOM 999 O O . GLU A 1 130 ? 17.681 43.164 26.996 1.00 21.06 208 GLU A O 1
ATOM 1005 N N . ILE A 1 131 ? 18.602 44.666 28.378 1.00 20.35 209 ILE A N 1
ATOM 1006 C CA . ILE A 1 131 ? 18.576 43.737 29.501 1.00 20.36 209 ILE A CA 1
ATOM 1007 C C . ILE A 1 131 ? 17.125 43.355 29.814 1.00 22.51 209 ILE A C 1
ATOM 1008 O O . ILE A 1 131 ? 16.821 42.195 30.102 1.00 20.59 209 ILE A O 1
ATOM 1013 N N . GLY A 1 132 ? 16.231 44.336 29.740 1.00 23.22 210 GLY A N 1
ATOM 1014 C CA . GLY A 1 132 ? 14.829 44.077 30.012 1.00 24.13 210 GLY A CA 1
ATOM 1015 C C . GLY A 1 132 ? 14.169 43.225 28.942 1.00 23.39 210 GLY A C 1
ATOM 1016 O O . GLY A 1 132 ? 13.199 42.518 29.210 1.00 25.11 210 GLY A O 1
ATOM 1017 N N . LEU A 1 133 ? 14.696 43.289 27.725 1.00 23.92 211 LEU A N 1
ATOM 1018 C CA . LEU A 1 133 ? 14.150 42.525 26.611 1.00 23.39 211 LEU A CA 1
ATOM 1019 C C . LEU A 1 133 ? 14.637 41.075 26.595 1.00 23.17 211 LEU A C 1
ATOM 1020 O O . LEU A 1 133 ? 13.862 40.155 26.334 1.00 21.08 211 LEU A O 1
ATOM 1025 N N . TRP A 1 134 ? 15.917 40.870 26.884 1.00 21.80 212 TRP A N 1
ATOM 1026 C CA . TRP A 1 134 ? 16.478 39.524 26.862 1.00 21.43 212 TRP A CA 1
ATOM 1027 C C . TRP A 1 134 ? 16.351 38.742 28.167 1.00 22.50 212 TRP A C 1
ATOM 1028 O O . TRP A 1 134 ? 16.178 37.524 28.141 1.00 23.46 212 TRP A O 1
ATOM 1039 N N . PHE A 1 135 ? 16.436 39.429 29.303 1.00 22.73 213 PHE A N 1
ATOM 1040 C CA . PHE A 1 135 ? 16.326 38.756 30.591 1.00 24.79 213 PHE A CA 1
ATOM 1041 C C . PHE A 1 135 ? 14.938 38.886 31.199 1.00 28.26 213 PHE A C 1
ATOM 1042 O O . PHE A 1 135 ? 14.357 39.971 31.220 1.00 29.89 213 PHE A O 1
ATOM 1050 N N . LYS A 1 136 ? 14.418 37.768 31.695 1.00 30.78 214 LYS A N 1
ATOM 1051 C CA . LYS A 1 136 ? 13.101 37.735 32.316 1.00 34.13 214 LYS A CA 1
ATOM 1052 C C . LYS A 1 136 ? 13.179 38.207 33.759 1.00 34.43 214 LYS A C 1
ATOM 1053 O O . LYS A 1 136 ? 14.264 38.422 34.299 1.00 34.48 214 LYS A O 1
ATOM 1059 N N . GLU A 1 137 ? 12.014 38.349 34.379 1.00 35.71 215 GLU A N 1
ATOM 1060 C CA . GLU A 1 137 ? 11.926 38.778 35.767 1.00 35.77 215 GLU A CA 1
ATOM 1061 C C . GLU A 1 137 ? 12.556 37.746 36.688 1.00 33.61 215 GLU A C 1
ATOM 1062 O O . GLU A 1 137 ? 12.160 36.577 36.686 1.00 33.79 215 GLU A O 1
ATOM 1068 N N . GLY A 1 138 ? 13.540 38.181 37.468 1.00 30.07 216 GLY A N 1
ATOM 1069 C CA . GLY A 1 138 ? 14.193 37.281 38.398 1.00 28.32 216 GLY A CA 1
ATOM 1070 C C . GLY A 1 138 ? 15.409 36.542 37.872 1.00 26.01 216 GLY A C 1
ATOM 1071 O O . GLY A 1 138 ? 16.019 35.767 38.609 1.00 24.80 216 GLY A O 1
ATOM 1072 N N . GLU A 1 139 ? 15.778 36.768 36.614 1.00 23.12 217 GLU A N 1
ATOM 1073 C CA . GLU A 1 139 ? 16.940 36.078 36.067 1.00 22.33 217 GLU A CA 1
ATOM 1074 C C . GLU A 1 139 ? 18.230 36.762 36.483 1.00 20.08 217 GLU A C 1
ATOM 1075 O O . GLU A 1 139 ? 19.281 36.129 36.550 1.00 19.31 217 GLU A O 1
ATOM 1081 N N . LEU A 1 140 ? 18.153 38.056 36.770 1.00 18.70 218 LEU A N 1
ATOM 1082 C CA . LEU A 1 140 ? 19.341 38.785 37.190 1.00 18.55 218 LEU A CA 1
ATOM 1083 C C . LEU A 1 140 ? 19.667 38.439 38.641 1.00 18.59 218 LEU A C 1
ATOM 1084 O O . LEU A 1 140 ? 18.766 38.256 39.466 1.00 16.63 218 LEU A O 1
ATOM 1089 N N . CYS A 1 141 ? 20.958 38.339 38.939 1.00 18.18 219 CYS A N 1
ATOM 1090 C CA . CYS A 1 141 ? 21.415 38.006 40.283 1.00 19.08 219 CYS A CA 1
ATOM 1091 C C . CYS A 1 141 ? 22.257 39.129 40.875 1.00 20.49 219 CYS A C 1
ATOM 1092 O O . CYS A 1 141 ? 23.318 39.466 40.352 1.00 22.39 219 CYS A O 1
ATOM 1095 N N . LYS A 1 142 ? 21.774 39.706 41.966 1.00 20.26 220 LYS A N 1
ATOM 1096 C CA . LYS A 1 142 ? 22.496 40.776 42.634 1.00 22.15 220 LYS A CA 1
ATOM 1097 C C . LYS A 1 142 ? 23.366 40.136 43.709 1.00 20.54 220 LYS A C 1
ATOM 1098 O O . LYS A 1 142 ? 22.938 39.200 44.387 1.00 18.71 220 LYS A O 1
ATOM 1104 N N . TRP A 1 143 ? 24.592 40.626 43.859 1.00 18.46 221 TRP A N 1
ATOM 1105 C CA . TRP A 1 143 ? 25.488 40.082 44.869 1.00 16.51 221 TRP A CA 1
ATOM 1106 C C . TRP A 1 143 ? 26.576 41.072 45.244 1.00 15.60 221 TRP A C 1
ATOM 1107 O O . TRP A 1 143 ? 26.857 42.004 44.494 1.00 17.66 221 TRP A O 1
ATOM 1118 N N . ASP A 1 144 ? 27.182 40.867 46.407 1.00 14.95 222 ASP A N 1
ATOM 1119 C CA . ASP A 1 144 ? 28.251 41.744 46.868 1.00 15.85 222 ASP A CA 1
ATOM 1120 C C . ASP A 1 144 ? 29.603 41.090 46.627 1.00 15.20 222 ASP A C 1
ATOM 1121 O O . ASP A 1 144 ? 29.907 40.036 47.185 1.00 12.44 222 ASP A O 1
ATOM 1126 N N . SER A 1 145 ? 30.406 41.733 45.789 1.00 15.73 223 SER A N 1
ATOM 1127 C CA . SER A 1 145 ? 31.725 41.234 45.431 1.00 15.67 223 SER A CA 1
ATOM 1128 C C . SER A 1 145 ? 32.743 41.431 46.549 1.00 14.32 223 SER A C 1
ATOM 1129 O O . SER A 1 145 ? 32.891 42.530 47.080 1.00 15.22 223 SER A O 1
ATOM 1132 N N . ALA A 1 146 ? 33.445 40.357 46.895 1.00 12.42 224 ALA A N 1
ATOM 1133 C CA . ALA A 1 146 ? 34.455 40.402 47.943 1.00 12.78 224 ALA A CA 1
ATOM 1134 C C . ALA A 1 146 ? 35.552 41.432 47.652 1.00 14.10 224 ALA A C 1
ATOM 1135 O O . ALA A 1 146 ? 36.106 42.036 48.571 1.00 12.65 224 ALA A O 1
ATOM 1137 N N . LEU A 1 147 ? 35.863 41.622 46.373 1.00 13.63 225 LEU A N 1
ATOM 1138 C CA . LEU A 1 147 ? 36.905 42.560 45.959 1.00 12.78 225 LEU A CA 1
ATOM 1139 C C . LEU A 1 147 ? 36.380 43.951 45.632 1.00 12.91 225 LEU A C 1
ATOM 1140 O O . LEU A 1 147 ? 37.117 44.789 45.118 1.00 13.36 225 LEU A O 1
ATOM 1145 N N . ALA A 1 148 ? 35.113 44.208 45.934 1.00 13.45 226 ALA A N 1
ATOM 1146 C CA . ALA A 1 148 ? 34.526 45.512 45.644 1.00 13.73 226 ALA A CA 1
ATOM 1147 C C . ALA A 1 148 ? 35.405 46.679 46.091 1.00 14.83 226 ALA A C 1
ATOM 1148 O O . ALA A 1 148 ? 35.646 47.613 45.324 1.00 13.15 226 ALA A O 1
ATOM 1150 N N . THR A 1 149 ? 35.884 46.631 47.330 1.00 14.74 227 THR A N 1
ATOM 1151 C CA . THR A 1 149 ? 36.707 47.713 47.851 1.00 15.63 227 THR A CA 1
ATOM 1152 C C . THR A 1 149 ? 38.072 47.832 47.164 1.00 16.48 227 THR A C 1
ATOM 1153 O O . THR A 1 149 ? 38.783 48.821 47.359 1.00 15.26 227 THR A O 1
ATOM 1157 N N . TRP A 1 150 ? 38.435 46.833 46.360 1.00 12.90 228 TRP A N 1
ATOM 1158 C CA . TRP A 1 150 ? 39.709 46.868 45.650 1.00 13.45 228 TRP A CA 1
ATOM 1159 C C . TRP A 1 150 ? 39.559 47.210 44.161 1.00 13.13 228 TRP A C 1
ATOM 1160 O O . TRP A 1 150 ? 40.553 47.401 43.464 1.00 14.80 228 TRP A O 1
ATOM 1171 N N . LEU A 1 151 ? 38.318 47.288 43.683 1.00 13.45 229 LEU A N 1
ATOM 1172 C CA . LEU A 1 151 ? 38.044 47.658 42.288 1.00 12.51 229 LEU A CA 1
ATOM 1173 C C . LEU A 1 151 ? 37.586 49.119 42.223 1.00 14.21 229 LEU A C 1
ATOM 1174 O O . LEU A 1 151 ? 37.791 49.800 41.216 1.00 13.82 229 LEU A O 1
ATOM 1179 N N . ARG A 1 152 ? 36.967 49.597 43.300 1.00 13.94 230 ARG A N 1
ATOM 1180 C CA . ARG A 1 152 ? 36.504 50.988 43.360 1.00 16.77 230 ARG A CA 1
ATOM 1181 C C . ARG A 1 152 ? 36.675 51.581 44.755 1.00 17.79 230 ARG A C 1
ATOM 1182 O O . ARG A 1 152 ? 36.480 50.891 45.753 1.00 17.48 230 ARG A O 1
ATOM 1190 N N . GLU A 1 153 ? 37.033 52.863 44.820 1.00 19.69 231 GLU A N 1
ATOM 1191 C CA . GLU A 1 153 ? 37.197 53.539 46.103 1.00 24.08 231 GLU A CA 1
ATOM 1192 C C . GLU A 1 153 ? 35.953 53.311 46.945 1.00 27.19 231 GLU A C 1
ATOM 1193 O O . GLU A 1 153 ? 34.854 53.698 46.546 1.00 28.90 231 GLU A O 1
ATOM 1199 N N . VAL B 1 5 ? 72.254 52.787 30.658 1.00 25.96 83 VAL B N 1
ATOM 1200 C CA . VAL B 1 5 ? 70.992 52.452 30.009 1.00 24.96 83 VAL B CA 1
ATOM 1201 C C . VAL B 1 5 ? 69.814 52.935 30.853 1.00 24.59 83 VAL B C 1
ATOM 1202 O O . VAL B 1 5 ? 69.798 52.761 32.071 1.00 24.24 83 VAL B O 1
ATOM 1206 N N . GLU B 1 6 ? 68.835 53.540 30.188 1.00 23.82 84 GLU B N 1
ATOM 1207 C CA . GLU B 1 6 ? 67.636 54.074 30.834 1.00 21.59 84 GLU B CA 1
ATOM 1208 C C . GLU B 1 6 ? 66.912 53.056 31.719 1.00 20.75 84 GLU B C 1
ATOM 1209 O O . GLU B 1 6 ? 66.790 51.884 31.365 1.00 18.99 84 GLU B O 1
ATOM 1215 N N . GLU B 1 7 ? 66.435 53.521 32.871 1.00 20.70 85 GLU B N 1
ATOM 1216 C CA . GLU B 1 7 ? 65.704 52.673 33.809 1.00 19.96 85 GLU B CA 1
ATOM 1217 C C . GLU B 1 7 ? 64.404 53.372 34.193 1.00 19.08 85 GLU B C 1
ATOM 1218 O O . GLU B 1 7 ? 64.301 54.595 34.105 1.00 18.62 85 GLU B O 1
ATOM 1224 N N . THR B 1 8 ? 63.414 52.598 34.621 1.00 16.03 86 THR B N 1
ATOM 1225 C CA . THR B 1 8 ? 62.150 53.185 35.042 1.00 16.57 86 THR B CA 1
ATOM 1226 C C . THR B 1 8 ? 61.615 52.449 36.260 1.00 15.46 86 THR B C 1
ATOM 1227 O O . THR B 1 8 ? 61.935 51.280 36.481 1.00 14.39 86 THR B O 1
ATOM 1231 N N . TYR B 1 9 ? 60.803 53.142 37.049 1.00 14.37 87 TYR B N 1
ATOM 1232 C CA . TYR B 1 9 ? 60.210 52.550 38.239 1.00 13.78 87 TYR B CA 1
ATOM 1233 C C . TYR B 1 9 ? 58.775 52.122 37.936 1.00 13.92 87 TYR B C 1
ATOM 1234 O O . TYR B 1 9 ? 57.974 52.915 37.448 1.00 14.54 87 TYR B O 1
ATOM 1243 N N . ILE B 1 10 ? 58.463 50.858 38.202 1.00 12.56 88 ILE B N 1
ATOM 1244 C CA . ILE B 1 10 ? 57.118 50.340 37.988 1.00 12.98 88 ILE B CA 1
ATOM 1245 C C . ILE B 1 10 ? 56.670 49.723 39.307 1.00 14.00 88 ILE B C 1
ATOM 1246 O O . ILE B 1 10 ? 57.401 48.946 39.922 1.00 14.15 88 ILE B O 1
ATOM 1251 N N . MET B 1 11 ? 55.466 50.070 39.737 1.00 13.76 89 MET B N 1
ATOM 1252 C CA . MET B 1 11 ? 54.959 49.570 41.002 1.00 14.98 89 MET B CA 1
ATOM 1253 C C . MET B 1 11 ? 53.541 49.034 40.917 1.00 14.67 89 MET B C 1
ATOM 1254 O O . MET B 1 11 ? 52.649 49.688 40.382 1.00 15.01 89 MET B O 1
ATOM 1259 N N . VAL B 1 12 ? 53.344 47.826 41.430 1.00 14.54 90 VAL B N 1
ATOM 1260 C CA . VAL B 1 12 ? 52.018 47.238 41.456 1.00 12.90 90 VAL B CA 1
ATOM 1261 C C . VAL B 1 12 ? 51.436 47.785 42.757 1.00 12.39 90 VAL B C 1
ATOM 1262 O O . VAL B 1 12 ? 52.015 47.586 43.826 1.00 14.06 90 VAL B O 1
ATOM 1266 N N . LYS B 1 13 ? 50.319 48.502 42.656 1.00 13.09 91 LYS B N 1
ATOM 1267 C CA . LYS B 1 13 ? 49.664 49.098 43.817 1.00 12.36 91 LYS B CA 1
ATOM 1268 C C . LYS B 1 13 ? 48.954 48.028 44.655 1.00 12.42 91 LYS B C 1
ATOM 1269 O O . LYS B 1 13 ? 48.759 46.908 44.191 1.00 11.87 91 LYS B O 1
ATOM 1275 N N . PRO B 1 14 ? 48.555 48.363 45.897 1.00 12.20 92 PRO B N 1
ATOM 1276 C CA . PRO B 1 14 ? 47.884 47.403 46.782 1.00 13.56 92 PRO B CA 1
ATOM 1277 C C . PRO B 1 14 ? 46.754 46.581 46.174 1.00 13.29 92 PRO B C 1
ATOM 1278 O O . PRO B 1 14 ? 46.622 45.398 46.488 1.00 12.38 92 PRO B O 1
ATOM 1282 N N . ASP B 1 15 ? 45.937 47.200 45.323 1.00 11.99 93 ASP B N 1
ATOM 1283 C CA . ASP B 1 15 ? 44.834 46.484 44.696 1.00 12.64 93 ASP B CA 1
ATOM 1284 C C . ASP B 1 15 ? 45.335 45.396 43.747 1.00 13.60 93 ASP B C 1
ATOM 1285 O O . ASP B 1 15 ? 44.675 44.373 43.564 1.00 12.38 93 ASP B O 1
ATOM 1290 N N . GLY B 1 16 ? 46.506 45.615 43.157 1.00 12.52 94 GLY B N 1
ATOM 1291 C CA . GLY B 1 16 ? 47.076 44.622 42.259 1.00 13.00 94 GLY B CA 1
ATOM 1292 C C . GLY B 1 16 ? 47.442 43.359 43.023 1.00 12.86 94 GLY B C 1
ATOM 1293 O O . GLY B 1 16 ? 47.254 42.244 42.531 1.00 11.93 94 GLY B O 1
ATOM 1294 N N . ILE B 1 17 ? 47.963 43.530 44.236 1.00 10.94 95 ILE B N 1
ATOM 1295 C CA . ILE B 1 17 ? 48.337 42.394 45.068 1.00 11.45 95 ILE B CA 1
ATOM 1296 C C . ILE B 1 17 ? 47.079 41.657 45.530 1.00 10.80 95 ILE B C 1
ATOM 1297 O O . ILE B 1 17 ? 46.992 40.433 45.431 1.00 10.35 95 ILE B O 1
ATOM 1302 N N . GLN B 1 18 ? 46.106 42.412 46.030 1.00 10.43 96 GLN B N 1
ATOM 1303 C CA . GLN B 1 18 ? 44.857 41.830 46.513 1.00 11.03 96 GLN B CA 1
ATOM 1304 C C . GLN B 1 18 ? 44.122 41.056 45.427 1.00 11.05 96 GLN B C 1
ATOM 1305 O O . GLN B 1 18 ? 43.416 40.088 45.718 1.00 10.58 96 GLN B O 1
ATOM 1311 N N . ARG B 1 19 ? 44.295 41.481 44.177 1.00 11.70 97 ARG B N 1
ATOM 1312 C CA . ARG B 1 19 ? 43.634 40.826 43.048 1.00 11.39 97 ARG B CA 1
ATOM 1313 C C . ARG B 1 19 ? 44.466 39.738 42.379 1.00 11.08 97 ARG B C 1
ATOM 1314 O O . ARG B 1 19 ? 44.026 39.139 41.396 1.00 10.48 97 ARG B O 1
ATOM 1322 N N . GLY B 1 20 ? 45.656 39.488 42.921 1.00 10.24 98 GLY B N 1
ATOM 1323 C CA . GLY B 1 20 ? 46.544 38.464 42.388 1.00 10.67 98 GLY B CA 1
ATOM 1324 C C . GLY B 1 20 ? 47.049 38.732 40.985 1.00 10.43 98 GLY B C 1
ATOM 1325 O O . GLY B 1 20 ? 47.117 37.815 40.162 1.00 9.02 98 GLY B O 1
ATOM 1326 N N . LEU B 1 21 ? 47.418 39.981 40.715 1.00 10.09 99 LEU B N 1
ATOM 1327 C CA . LEU B 1 21 ? 47.896 40.377 39.391 1.00 10.49 99 LEU B CA 1
ATOM 1328 C C . LEU B 1 21 ? 49.404 40.600 39.305 1.00 10.87 99 LEU B C 1
ATOM 1329 O O . LEU B 1 21 ? 49.909 41.024 38.265 1.00 11.22 99 LEU B O 1
ATOM 1334 N N . VAL B 1 22 ? 50.126 40.316 40.383 1.00 10.49 100 VAL B N 1
ATOM 1335 C CA . VAL B 1 22 ? 51.571 40.529 40.390 1.00 9.98 100 VAL B CA 1
ATOM 1336 C C . VAL B 1 22 ? 52.320 39.799 39.274 1.00 10.85 100 VAL B C 1
ATOM 1337 O O . VAL B 1 22 ? 53.044 40.424 38.500 1.00 11.29 100 VAL B O 1
ATOM 1341 N N . GLY B 1 23 ? 52.150 38.483 39.189 1.00 11.12 101 GLY B N 1
ATOM 1342 C CA . GLY B 1 23 ? 52.839 37.727 38.157 1.00 12.72 101 GLY B CA 1
ATOM 1343 C C . GLY B 1 23 ? 52.469 38.149 36.747 1.00 13.40 101 GLY B C 1
ATOM 1344 O O . GLY B 1 23 ? 53.331 38.257 35.871 1.00 12.85 101 GLY B O 1
ATOM 1345 N N . GLU B 1 24 ? 51.180 38.384 36.529 1.00 12.57 102 GLU B N 1
ATOM 1346 C CA . GLU B 1 24 ? 50.665 38.786 35.226 1.00 13.92 102 GLU B CA 1
ATOM 1347 C C . GLU B 1 24 ? 51.264 40.112 34.762 1.00 13.01 102 GLU B C 1
ATOM 1348 O O . GLU B 1 24 ? 51.619 40.265 33.591 1.00 14.27 102 GLU B O 1
ATOM 1354 N N . ILE B 1 25 ? 51.385 41.066 35.678 1.00 11.51 103 ILE B N 1
ATOM 1355 C CA . ILE B 1 25 ? 51.959 42.360 35.324 1.00 12.91 103 ILE B CA 1
ATOM 1356 C C . ILE B 1 25 ? 53.454 42.215 35.035 1.00 13.25 103 ILE B C 1
ATOM 1357 O O . ILE B 1 25 ? 53.968 42.793 34.075 1.00 13.78 103 ILE B O 1
ATOM 1362 N N . ILE B 1 26 ? 54.154 41.433 35.853 1.00 12.86 104 ILE B N 1
ATOM 1363 C CA . ILE B 1 26 ? 55.577 41.216 35.625 1.00 13.29 104 ILE B CA 1
ATOM 1364 C C . ILE B 1 26 ? 55.794 40.555 34.262 1.00 14.41 104 ILE B C 1
ATOM 1365 O O . ILE B 1 26 ? 56.694 40.939 33.515 1.00 13.40 104 ILE B O 1
ATOM 1370 N N . SER B 1 27 ? 54.959 39.572 33.939 1.00 14.65 105 SER B N 1
ATOM 1371 C CA . SER B 1 27 ? 55.067 38.865 32.661 1.00 14.55 105 SER B CA 1
ATOM 1372 C C . SER B 1 27 ? 54.933 39.782 31.449 1.00 15.67 105 SER B C 1
ATOM 1373 O O . SER B 1 27 ? 55.572 39.558 30.419 1.00 15.35 105 SER B O 1
ATOM 1376 N N . ARG B 1 28 ? 54.103 40.811 31.555 1.00 15.06 106 ARG B N 1
ATOM 1377 C CA . ARG B 1 28 ? 53.927 41.717 30.426 1.00 15.04 106 ARG B CA 1
ATOM 1378 C C . ARG B 1 28 ? 55.225 42.419 30.055 1.00 15.60 106 ARG B C 1
ATOM 1379 O O . ARG B 1 28 ? 55.531 42.572 28.876 1.00 14.94 106 ARG B O 1
ATOM 1387 N N . PHE B 1 29 ? 55.988 42.838 31.060 1.00 16.20 107 PHE B N 1
ATOM 1388 C CA . PHE B 1 29 ? 57.255 43.511 30.810 1.00 16.14 107 PHE B CA 1
ATOM 1389 C C . PHE B 1 29 ? 58.359 42.523 30.461 1.00 16.52 107 PHE B C 1
ATOM 1390 O O . PHE B 1 29 ? 59.276 42.857 29.708 1.00 16.22 107 PHE B O 1
ATOM 1398 N N . GLU B 1 30 ? 58.275 41.308 31.001 1.00 15.83 108 GLU B N 1
ATOM 1399 C CA . GLU B 1 30 ? 59.264 40.282 30.683 1.00 15.76 108 GLU B CA 1
ATOM 1400 C C . GLU B 1 30 ? 59.114 39.893 29.219 1.00 15.93 108 GLU B C 1
ATOM 1401 O O . GLU B 1 30 ? 60.097 39.817 28.478 1.00 14.37 108 GLU B O 1
ATOM 1407 N N . LYS B 1 31 ? 57.876 39.640 28.800 1.00 14.08 109 LYS B N 1
ATOM 1408 C CA . LYS B 1 31 ? 57.619 39.243 27.417 1.00 14.03 109 LYS B CA 1
ATOM 1409 C C . LYS B 1 31 ? 57.927 40.367 26.428 1.00 14.21 109 LYS B C 1
ATOM 1410 O O . LYS B 1 31 ? 58.306 40.109 25.281 1.00 13.51 109 LYS B O 1
ATOM 1416 N N . LYS B 1 32 ? 57.765 41.609 26.878 1.00 14.19 110 LYS B N 1
ATOM 1417 C CA . LYS B 1 32 ? 58.040 42.774 26.044 1.00 14.35 110 LYS B CA 1
ATOM 1418 C C . LYS B 1 32 ? 59.517 42.786 25.647 1.00 15.49 110 LYS B C 1
ATOM 1419 O O . LYS B 1 32 ? 59.868 43.167 24.526 1.00 16.33 110 LYS B O 1
ATOM 1425 N N . GLY B 1 33 ? 60.381 42.381 26.573 1.00 12.91 111 GLY B N 1
ATOM 1426 C CA . GLY B 1 33 ? 61.802 42.335 26.273 1.00 14.87 111 GLY B CA 1
ATOM 1427 C C . GLY B 1 33 ? 62.708 43.214 27.118 1.00 16.22 111 GLY B C 1
ATOM 1428 O O . GLY B 1 33 ? 63.904 43.315 26.835 1.00 15.77 111 GLY B O 1
ATOM 1429 N N . PHE B 1 34 ? 62.158 43.854 28.145 1.00 15.72 112 PHE B N 1
ATOM 1430 C CA . PHE B 1 34 ? 62.962 44.712 29.011 1.00 15.32 112 PHE B CA 1
ATOM 1431 C C . PHE B 1 34 ? 63.619 43.899 30.129 1.00 15.51 112 PHE B C 1
ATOM 1432 O O . PHE B 1 34 ? 63.163 42.806 30.468 1.00 15.38 112 PHE B O 1
ATOM 1440 N N . LYS B 1 35 ? 64.693 44.434 30.698 1.00 15.19 113 LYS B N 1
ATOM 1441 C CA . LYS B 1 35 ? 65.413 43.737 31.755 1.00 15.70 113 LYS B CA 1
ATOM 1442 C C . LYS B 1 35 ? 65.011 44.157 33.164 1.00 15.89 113 LYS B C 1
ATOM 1443 O O . LYS B 1 35 ? 65.083 45.334 33.520 1.00 16.02 113 LYS B O 1
ATOM 1449 N N . LEU B 1 36 ? 64.580 43.182 33.959 1.00 14.10 114 LEU B N 1
ATOM 1450 C CA . LEU B 1 36 ? 64.185 43.432 35.344 1.00 14.55 114 LEU B CA 1
ATOM 1451 C C . LEU B 1 36 ? 65.465 43.524 36.177 1.00 14.53 114 LEU B C 1
ATOM 1452 O O . LEU B 1 36 ? 66.270 42.596 36.177 1.00 14.15 114 LEU B O 1
ATOM 1457 N N . ILE B 1 37 ? 65.662 44.639 36.880 1.00 13.80 115 ILE B N 1
ATOM 1458 C CA . ILE B 1 37 ? 66.861 44.795 37.696 1.00 13.87 115 ILE B CA 1
ATOM 1459 C C . ILE B 1 37 ? 66.566 45.079 39.168 1.00 14.78 115 ILE B C 1
ATOM 1460 O O . ILE B 1 37 ? 67.483 45.196 39.980 1.00 15.28 115 ILE B O 1
ATOM 1465 N N . GLY B 1 38 ? 65.285 45.188 39.509 1.00 14.04 116 GLY B N 1
ATOM 1466 C CA . GLY B 1 38 ? 64.903 45.455 40.886 1.00 14.68 116 GLY B CA 1
ATOM 1467 C C . GLY B 1 38 ? 63.506 44.928 41.133 1.00 14.51 116 GLY B C 1
ATOM 1468 O O . GLY B 1 38 ? 62.602 45.182 40.340 1.00 15.47 116 GLY B O 1
ATOM 1469 N N . LEU B 1 39 ? 63.322 44.198 42.228 1.00 14.15 117 LEU B N 1
ATOM 1470 C CA . LEU B 1 39 ? 62.017 43.621 42.544 1.00 14.09 117 LEU B CA 1
ATOM 1471 C C . LEU B 1 39 ? 61.857 43.347 44.035 1.00 14.31 117 LEU B C 1
ATOM 1472 O O . LEU B 1 39 ? 62.752 42.784 44.662 1.00 14.94 117 LEU B O 1
ATOM 1477 N N . LYS B 1 40 ? 60.716 43.736 44.597 1.00 14.38 118 LYS B N 1
ATOM 1478 C CA . LYS B 1 40 ? 60.457 43.481 46.006 1.00 13.75 118 LYS B CA 1
ATOM 1479 C C . LYS B 1 40 ? 59.030 43.770 46.434 1.00 14.54 118 LYS B C 1
ATOM 1480 O O . LYS B 1 40 ? 58.421 44.744 45.988 1.00 14.27 118 LYS B O 1
ATOM 1486 N N . MET B 1 41 ? 58.487 42.892 47.273 1.00 14.26 119 MET B N 1
ATOM 1487 C CA . MET B 1 41 ? 57.165 43.120 47.832 1.00 13.42 119 MET B CA 1
ATOM 1488 C C . MET B 1 41 ? 57.555 44.026 48.988 1.00 14.04 119 MET B C 1
ATOM 1489 O O . MET B 1 41 ? 58.482 43.721 49.741 1.00 14.45 119 MET B O 1
ATOM 1494 N N . PHE B 1 42 ? 56.839 45.127 49.143 1.00 14.93 120 PHE B N 1
ATOM 1495 C CA . PHE B 1 42 ? 57.203 46.120 50.140 1.00 16.37 120 PHE B CA 1
ATOM 1496 C C . PHE B 1 42 ? 55.981 46.743 50.813 1.00 15.29 120 PHE B C 1
ATOM 1497 O O . PHE B 1 42 ? 54.965 46.995 50.165 1.00 15.51 120 PHE B O 1
ATOM 1505 N N . GLN B 1 43 ? 56.067 46.955 52.123 1.00 16.00 121 GLN B N 1
ATOM 1506 C CA . GLN B 1 43 ? 54.982 47.607 52.849 1.00 17.03 121 GLN B CA 1
ATOM 1507 C C . GLN B 1 43 ? 55.479 49.039 52.990 1.00 17.61 121 GLN B C 1
ATOM 1508 O O . GLN B 1 43 ? 56.392 49.318 53.766 1.00 18.32 121 GLN B O 1
ATOM 1514 N N . CYS B 1 44 ? 54.887 49.940 52.218 1.00 18.01 122 CYS B N 1
ATOM 1515 C CA . CYS B 1 44 ? 55.304 51.333 52.215 1.00 18.17 122 CYS B CA 1
ATOM 1516 C C . CYS B 1 44 ? 54.932 52.121 53.462 1.00 19.25 122 CYS B C 1
ATOM 1517 O O . CYS B 1 44 ? 53.755 52.269 53.786 1.00 19.77 122 CYS B O 1
ATOM 1520 N N . PRO B 1 45 ? 55.940 52.622 54.194 1.00 20.14 123 PRO B N 1
ATOM 1521 C CA . PRO B 1 45 ? 55.633 53.399 55.397 1.00 21.46 123 PRO B CA 1
ATOM 1522 C C . PRO B 1 45 ? 54.989 54.716 54.963 1.00 20.96 123 PRO B C 1
ATOM 1523 O O . PRO B 1 45 ? 55.283 55.222 53.882 1.00 19.09 123 PRO B O 1
ATOM 1527 N N . LYS B 1 46 ? 54.100 55.255 55.792 1.00 19.92 124 LYS B N 1
ATOM 1528 C CA . LYS B 1 46 ? 53.409 56.497 55.461 1.00 21.69 124 LYS B CA 1
ATOM 1529 C C . LYS B 1 46 ? 54.313 57.639 55.001 1.00 20.62 124 LYS B C 1
ATOM 1530 O O . LYS B 1 46 ? 54.013 58.311 54.016 1.00 19.72 124 LYS B O 1
ATOM 1536 N N . GLU B 1 47 ? 55.416 57.867 55.702 1.00 19.85 125 GLU B N 1
ATOM 1537 C CA . GLU B 1 47 ? 56.299 58.960 55.320 1.00 20.26 125 GLU B CA 1
ATOM 1538 C C . GLU B 1 47 ? 56.902 58.831 53.930 1.00 20.07 125 GLU B C 1
ATOM 1539 O O . GLU B 1 47 ? 57.098 59.833 53.242 1.00 20.62 125 GLU B O 1
ATOM 1545 N N . LEU B 1 48 ? 57.192 57.605 53.506 1.00 18.91 126 LEU B N 1
ATOM 1546 C CA . LEU B 1 48 ? 57.770 57.396 52.183 1.00 17.53 126 LEU B CA 1
ATOM 1547 C C . LEU B 1 48 ? 56.710 57.640 51.112 1.00 16.34 126 LEU B C 1
ATOM 1548 O O . LEU B 1 48 ? 56.995 58.224 50.072 1.00 17.33 126 LEU B O 1
ATOM 1553 N N . ALA B 1 49 ? 55.485 57.197 51.377 1.00 15.71 127 ALA B N 1
ATOM 1554 C CA . ALA B 1 49 ? 54.389 57.397 50.438 1.00 15.53 127 ALA B CA 1
ATOM 1555 C C . ALA B 1 49 ? 54.121 58.894 50.291 1.00 15.48 127 ALA B C 1
ATOM 1556 O O . ALA B 1 49 ? 53.935 59.401 49.185 1.00 13.64 127 ALA B O 1
ATOM 1558 N N . GLU B 1 50 ? 54.116 59.601 51.416 1.00 16.04 128 GLU B N 1
ATOM 1559 C CA . GLU B 1 50 ? 53.857 61.037 51.410 1.00 16.07 128 GLU B CA 1
ATOM 1560 C C . GLU B 1 50 ? 54.949 61.807 50.679 1.00 16.54 128 GLU B C 1
ATOM 1561 O O . GLU B 1 50 ? 54.688 62.861 50.095 1.00 16.82 128 GLU B O 1
ATOM 1567 N N . GLU B 1 51 ? 56.171 61.283 50.700 1.00 16.80 129 GLU B N 1
ATOM 1568 C CA . GLU B 1 51 ? 57.272 61.939 50.002 1.00 19.15 129 GLU B CA 1
ATOM 1569 C C . GLU B 1 51 ? 57.119 61.701 48.503 1.00 18.90 129 GLU B C 1
ATOM 1570 O O . GLU B 1 51 ? 57.408 62.580 47.691 1.00 19.52 129 GLU B O 1
ATOM 1576 N N . HIS B 1 52 ? 56.654 60.511 48.141 1.00 18.02 130 HIS B N 1
ATOM 1577 C CA . HIS B 1 52 ? 56.453 60.176 46.739 1.00 18.92 130 HIS B CA 1
ATOM 1578 C C . HIS B 1 52 ? 55.394 61.095 46.139 1.00 19.69 130 HIS B C 1
ATOM 1579 O O . HIS B 1 52 ? 55.548 61.589 45.022 1.00 21.24 130 HIS B O 1
ATOM 1586 N N . TYR B 1 53 ? 54.324 61.318 46.897 1.00 17.64 131 TYR B N 1
ATOM 1587 C CA . TYR B 1 53 ? 53.213 62.160 46.467 1.00 19.32 131 TYR B CA 1
ATOM 1588 C C . TYR B 1 53 ? 53.293 63.568 47.051 1.00 19.90 131 TYR B C 1
ATOM 1589 O O . TYR B 1 53 ? 52.282 64.259 47.176 1.00 18.61 131 TYR B O 1
ATOM 1598 N N . LYS B 1 54 ? 54.509 63.974 47.401 1.00 21.04 132 LYS B N 1
ATOM 1599 C CA . LYS B 1 54 ? 54.793 65.282 47.986 1.00 24.77 132 LYS B CA 1
ATOM 1600 C C . LYS B 1 54 ? 54.073 66.452 47.311 1.00 25.24 132 LYS B C 1
ATOM 1601 O O . LYS B 1 54 ? 53.512 67.318 47.989 1.00 24.51 132 LYS B O 1
ATOM 1607 N N . ASP B 1 55 ? 54.084 66.466 45.982 1.00 25.89 133 ASP B N 1
ATOM 1608 C CA . ASP B 1 55 ? 53.456 67.531 45.198 1.00 28.04 133 ASP B CA 1
ATOM 1609 C C . ASP B 1 55 ? 51.943 67.658 45.381 1.00 27.67 133 ASP B C 1
ATOM 1610 O O . ASP B 1 55 ? 51.355 68.682 45.022 1.00 28.19 133 ASP B O 1
ATOM 1615 N N . LEU B 1 56 ? 51.316 66.629 45.943 1.00 24.86 134 LEU B N 1
ATOM 1616 C CA . LEU B 1 56 ? 49.867 66.627 46.128 1.00 23.43 134 LEU B CA 1
ATOM 1617 C C . LEU B 1 56 ? 49.417 66.870 47.564 1.00 22.58 134 LEU B C 1
ATOM 1618 O O . LEU B 1 56 ? 48.234 66.728 47.879 1.00 21.74 134 LEU B O 1
ATOM 1623 N N . SER B 1 57 ? 50.354 67.245 48.428 1.00 23.30 135 SER B N 1
ATOM 1624 C CA . SER B 1 57 ? 50.058 67.482 49.836 1.00 24.93 135 SER B CA 1
ATOM 1625 C C . SER B 1 57 ? 48.890 68.437 50.089 1.00 24.48 135 SER B C 1
ATOM 1626 O O . SER B 1 57 ? 48.177 68.305 51.089 1.00 23.97 135 SER B O 1
ATOM 1629 N N . ALA B 1 58 ? 48.695 69.395 49.189 1.00 24.64 136 ALA B N 1
ATOM 1630 C CA . ALA B 1 58 ? 47.622 70.375 49.345 1.00 25.69 136 ALA B CA 1
ATOM 1631 C C . ALA B 1 58 ? 46.298 69.955 48.713 1.00 25.16 136 ALA B C 1
ATOM 1632 O O . ALA B 1 58 ? 45.285 70.635 48.881 1.00 25.50 136 ALA B O 1
ATOM 1634 N N . LYS B 1 59 ? 46.301 68.842 47.986 1.00 24.11 137 LYS B N 1
ATOM 1635 C CA . LYS B 1 59 ? 45.083 68.371 47.338 1.00 23.25 137 LYS B CA 1
ATOM 1636 C C . LYS B 1 59 ? 44.152 67.693 48.337 1.00 22.50 137 LYS B C 1
ATOM 1637 O O . LYS B 1 59 ? 44.602 67.071 49.300 1.00 19.82 137 LYS B O 1
ATOM 1643 N N . SER B 1 60 ? 42.850 67.813 48.093 1.00 23.02 138 SER B N 1
ATOM 1644 C CA . SER B 1 60 ? 41.833 67.241 48.973 1.00 23.95 138 SER B CA 1
ATOM 1645 C C . SER B 1 60 ? 41.880 65.724 49.099 1.00 23.42 138 SER B C 1
ATOM 1646 O O . SER B 1 60 ? 41.461 65.168 50.109 1.00 23.61 138 SER B O 1
ATOM 1649 N N . PHE B 1 61 ? 42.388 65.051 48.075 1.00 23.02 139 PHE B N 1
ATOM 1650 C CA . PHE B 1 61 ? 42.442 63.595 48.097 1.00 23.60 139 PHE B CA 1
ATOM 1651 C C . PHE B 1 61 ? 43.734 63.018 48.666 1.00 23.47 139 PHE B C 1
ATOM 1652 O O . PHE B 1 61 ? 43.901 61.798 48.720 1.00 22.38 139 PHE B O 1
ATOM 1660 N N . PHE B 1 62 ? 44.642 63.887 49.098 1.00 22.96 140 PHE B N 1
ATOM 1661 C CA . PHE B 1 62 ? 45.918 63.436 49.647 1.00 23.04 140 PHE B CA 1
ATOM 1662 C C . PHE B 1 62 ? 45.757 62.363 50.728 1.00 22.67 140 PHE B C 1
ATOM 1663 O O . PHE B 1 62 ? 46.392 61.312 50.661 1.00 24.41 140 PHE B O 1
ATOM 1671 N N . PRO B 1 63 ? 44.909 62.614 51.743 1.00 22.61 141 PRO B N 1
ATOM 1672 C CA . PRO B 1 63 ? 44.705 61.629 52.811 1.00 22.20 141 PRO B CA 1
ATOM 1673 C C . PRO B 1 63 ? 44.267 60.266 52.269 1.00 23.45 141 PRO B C 1
ATOM 1674 O O . PRO B 1 63 ? 44.753 59.225 52.711 1.00 20.86 141 PRO B O 1
ATOM 1678 N N . ASN B 1 64 ? 43.343 60.280 51.312 1.00 23.54 142 ASN B N 1
ATOM 1679 C CA . ASN B 1 64 ? 42.855 59.044 50.708 1.00 24.05 142 ASN B CA 1
ATOM 1680 C C . ASN B 1 64 ? 43.960 58.331 49.937 1.00 22.23 142 ASN B C 1
ATOM 1681 O O . ASN B 1 64 ? 44.076 57.105 49.988 1.00 21.08 142 ASN B O 1
ATOM 1686 N N . LEU B 1 65 ? 44.765 59.107 49.219 1.00 20.44 143 LEU B N 1
ATOM 1687 C CA . LEU B 1 65 ? 45.861 58.562 48.427 1.00 19.26 143 LEU B CA 1
ATOM 1688 C C . LEU B 1 65 ? 46.883 57.828 49.285 1.00 18.77 143 LEU B C 1
ATOM 1689 O O . LEU B 1 65 ? 47.324 56.727 48.948 1.00 18.00 143 LEU B O 1
ATOM 1694 N N . ILE B 1 66 ? 47.265 58.444 50.398 1.00 16.72 144 ILE B N 1
ATOM 1695 C CA . ILE B 1 66 ? 48.244 57.838 51.291 1.00 15.28 144 ILE B CA 1
ATOM 1696 C C . ILE B 1 66 ? 47.695 56.572 51.932 1.00 15.91 144 ILE B C 1
ATOM 1697 O O . ILE B 1 66 ? 48.396 55.564 52.043 1.00 15.57 144 ILE B O 1
ATOM 1702 N N . GLU B 1 67 ? 46.438 56.632 52.352 1.00 17.21 145 GLU B N 1
ATOM 1703 C CA . GLU B 1 67 ? 45.781 55.494 52.980 1.00 20.81 145 GLU B CA 1
ATOM 1704 C C . GLU B 1 67 ? 45.761 54.325 51.998 1.00 19.08 145 GLU B C 1
ATOM 1705 O O . GLU B 1 67 ? 46.035 53.183 52.362 1.00 21.00 145 GLU B O 1
ATOM 1711 N N . TYR B 1 68 ? 45.430 54.633 50.749 1.00 18.96 146 TYR B N 1
ATOM 1712 C CA . TYR B 1 68 ? 45.353 53.637 49.687 1.00 18.99 146 TYR B CA 1
ATOM 1713 C C . TYR B 1 68 ? 46.692 52.971 49.403 1.00 17.83 146 TYR B C 1
ATOM 1714 O O . TYR B 1 68 ? 46.798 51.741 49.410 1.00 18.08 146 TYR B O 1
ATOM 1723 N N . ILE B 1 69 ? 47.719 53.781 49.174 1.00 16.91 147 ILE B N 1
ATOM 1724 C CA . ILE B 1 69 ? 49.033 53.246 48.847 1.00 16.99 147 ILE B CA 1
ATOM 1725 C C . ILE B 1 69 ? 49.672 52.460 49.990 1.00 16.56 147 ILE B C 1
ATOM 1726 O O . ILE B 1 69 ? 50.566 51.647 49.759 1.00 17.85 147 ILE B O 1
ATOM 1731 N N . THR B 1 70 ? 49.206 52.684 51.216 1.00 15.58 148 THR B N 1
ATOM 1732 C CA . THR B 1 70 ? 49.738 51.965 52.373 1.00 16.13 148 THR B CA 1
ATOM 1733 C C . THR B 1 70 ? 48.727 50.951 52.922 1.00 17.06 148 THR B C 1
ATOM 1734 O O . THR B 1 70 ? 48.970 50.332 53.958 1.00 17.08 148 THR B O 1
ATOM 1738 N N . SER B 1 71 ? 47.609 50.774 52.219 1.00 17.86 149 SER B N 1
ATOM 1739 C CA . SER B 1 71 ? 46.546 49.863 52.657 1.00 18.16 149 SER B CA 1
ATOM 1740 C C . SER B 1 71 ? 46.880 48.384 52.495 1.00 18.60 149 SER B C 1
ATOM 1741 O O . SER B 1 71 ? 46.111 47.512 52.911 1.00 19.45 149 SER B O 1
ATOM 1744 N N . GLY B 1 72 ? 48.020 48.110 51.878 1.00 18.06 150 GLY B N 1
ATOM 1745 C CA . GLY B 1 72 ? 48.453 46.742 51.675 1.00 17.43 150 GLY B CA 1
ATOM 1746 C C . GLY B 1 72 ? 49.828 46.779 51.046 1.00 16.99 150 GLY B C 1
ATOM 1747 O O . GLY B 1 72 ? 50.290 47.847 50.648 1.00 16.45 150 GLY B O 1
ATOM 1748 N N . PRO B 1 73 ? 50.516 45.638 50.945 1.00 16.58 151 PRO B N 1
ATOM 1749 C CA . PRO B 1 73 ? 51.846 45.671 50.336 1.00 15.36 151 PRO B CA 1
ATOM 1750 C C . PRO B 1 73 ? 51.796 45.996 48.845 1.00 14.57 151 PRO B C 1
ATOM 1751 O O . PRO B 1 73 ? 50.796 45.739 48.172 1.00 15.03 151 PRO B O 1
ATOM 1755 N N . VAL B 1 74 ? 52.872 46.590 48.346 1.00 13.93 152 VAL B N 1
ATOM 1756 C CA . VAL B 1 74 ? 52.984 46.909 46.928 1.00 12.44 152 VAL B CA 1
ATOM 1757 C C . VAL B 1 74 ? 54.164 46.086 46.430 1.00 12.05 152 VAL B C 1
ATOM 1758 O O . VAL B 1 74 ? 54.881 45.480 47.227 1.00 12.49 152 VAL B O 1
ATOM 1762 N N . VAL B 1 75 ? 54.348 46.029 45.116 1.00 11.38 153 VAL B N 1
ATOM 1763 C CA . VAL B 1 75 ? 55.492 45.321 44.565 1.00 12.30 153 VAL B CA 1
ATOM 1764 C C . VAL B 1 75 ? 56.265 46.360 43.769 1.00 12.53 153 VAL B C 1
ATOM 1765 O O . VAL B 1 75 ? 55.769 46.895 42.776 1.00 12.91 153 VAL B O 1
ATOM 1769 N N . CYS B 1 76 ? 57.466 46.666 44.249 1.00 11.76 154 CYS B N 1
ATOM 1770 C CA . CYS B 1 76 ? 58.343 47.654 43.630 1.00 13.38 154 CYS B CA 1
ATOM 1771 C C . CYS B 1 76 ? 59.182 46.989 42.556 1.00 13.47 154 CYS B C 1
ATOM 1772 O O . CYS B 1 76 ? 59.668 45.873 42.744 1.00 12.35 154 CYS B O 1
ATOM 1775 N N . MET B 1 77 ? 59.363 47.677 41.434 1.00 13.71 155 MET B N 1
ATOM 1776 C CA . MET B 1 77 ? 60.149 47.128 40.344 1.00 14.37 155 MET B CA 1
ATOM 1777 C C . MET B 1 77 ? 60.973 48.196 39.644 1.00 14.73 155 MET B C 1
ATOM 1778 O O . MET B 1 77 ? 60.580 49.363 39.573 1.00 13.69 155 MET B O 1
ATOM 1783 N N . ALA B 1 78 ? 62.122 47.774 39.130 1.00 14.73 156 ALA B N 1
ATOM 1784 C CA . ALA B 1 78 ? 63.008 48.649 38.373 1.00 14.18 156 ALA B CA 1
ATOM 1785 C C . ALA B 1 78 ? 63.268 47.873 37.088 1.00 13.72 156 ALA B C 1
ATOM 1786 O O . ALA B 1 78 ? 63.635 46.701 37.136 1.00 14.35 156 ALA B O 1
ATOM 1788 N N . TRP B 1 79 ? 63.041 48.516 35.948 1.00 14.58 157 TRP B N 1
ATOM 1789 C CA . TRP B 1 79 ? 63.256 47.880 34.654 1.00 15.59 157 TRP B CA 1
ATOM 1790 C C . TRP B 1 79 ? 64.226 48.714 33.828 1.00 16.95 157 TRP B C 1
ATOM 1791 O O . TRP B 1 79 ? 64.201 49.947 33.876 1.00 16.21 157 TRP B O 1
ATOM 1802 N N . GLU B 1 80 ? 65.068 48.027 33.064 1.00 18.26 158 GLU B N 1
ATOM 1803 C CA . GLU B 1 80 ? 66.085 48.667 32.236 1.00 19.47 158 GLU B CA 1
ATOM 1804 C C . GLU B 1 80 ? 65.862 48.421 30.748 1.00 19.45 158 GLU B C 1
ATOM 1805 O O . GLU B 1 80 ? 65.363 47.370 30.349 1.00 18.07 158 GLU B O 1
ATOM 1811 N N . GLY B 1 81 ? 66.251 49.395 29.932 1.00 19.21 159 GLY B N 1
ATOM 1812 C CA . GLY B 1 81 ? 66.104 49.255 28.495 1.00 19.37 159 GLY B CA 1
ATOM 1813 C C . GLY B 1 81 ? 65.991 50.594 27.797 1.00 20.32 159 GLY B C 1
ATOM 1814 O O . GLY B 1 81 ? 65.522 51.569 28.384 1.00 20.05 159 GLY B O 1
ATOM 1815 N N . VAL B 1 82 ? 66.433 50.659 26.545 1.00 21.32 160 VAL B N 1
ATOM 1816 C CA . VAL B 1 82 ? 66.335 51.906 25.800 1.00 20.93 160 VAL B CA 1
ATOM 1817 C C . VAL B 1 82 ? 64.859 52.190 25.547 1.00 21.15 160 VAL B C 1
ATOM 1818 O O . VAL B 1 82 ? 64.127 51.335 25.042 1.00 21.14 160 VAL B O 1
ATOM 1822 N N . GLY B 1 83 ? 64.425 53.389 25.923 1.00 20.01 161 GLY B N 1
ATOM 1823 C CA . GLY B 1 83 ? 63.041 53.776 25.738 1.00 19.71 161 GLY B CA 1
ATOM 1824 C C . GLY B 1 83 ? 62.083 53.097 26.700 1.00 18.31 161 GLY B C 1
ATOM 1825 O O . GLY B 1 83 ? 60.869 53.177 26.533 1.00 18.28 161 GLY B O 1
ATOM 1826 N N . VAL B 1 84 ? 62.618 52.441 27.723 1.00 18.82 162 VAL B N 1
ATOM 1827 C CA . VAL B 1 84 ? 61.763 51.738 28.679 1.00 17.20 162 VAL B CA 1
ATOM 1828 C C . VAL B 1 84 ? 60.752 52.635 29.400 1.00 17.21 162 VAL B C 1
ATOM 1829 O O . VAL B 1 84 ? 59.631 52.203 29.689 1.00 17.80 162 VAL B O 1
ATOM 1833 N N . VAL B 1 85 ? 61.126 53.879 29.690 1.00 15.84 163 VAL B N 1
ATOM 1834 C CA . VAL B 1 85 ? 60.209 54.773 30.392 1.00 16.49 163 VAL B CA 1
ATOM 1835 C C . VAL B 1 85 ? 58.932 55.026 29.599 1.00 16.54 163 VAL B C 1
ATOM 1836 O O . VAL B 1 85 ? 57.827 54.783 30.094 1.00 16.35 163 VAL B O 1
ATOM 1840 N N . ALA B 1 86 ? 59.082 55.511 28.369 1.00 15.42 164 ALA B N 1
ATOM 1841 C CA . ALA B 1 86 ? 57.929 55.795 27.522 1.00 15.43 164 ALA B CA 1
ATOM 1842 C C . ALA B 1 86 ? 57.148 54.525 27.184 1.00 14.27 164 ALA B C 1
ATOM 1843 O O . ALA B 1 86 ? 55.918 54.530 27.155 1.00 14.74 164 ALA B O 1
ATOM 1845 N N . SER B 1 87 ? 57.869 53.440 26.926 1.00 15.01 165 SER B N 1
ATOM 1846 C CA . SER B 1 87 ? 57.238 52.171 26.578 1.00 15.47 165 SER B CA 1
ATOM 1847 C C . SER B 1 87 ? 56.407 51.614 27.734 1.00 16.02 165 SER B C 1
ATOM 1848 O O . SER B 1 87 ? 55.292 51.134 27.530 1.00 16.23 165 SER B O 1
ATOM 1851 N N . ALA B 1 88 ? 56.949 51.674 28.947 1.00 15.52 166 ALA B N 1
ATOM 1852 C CA . ALA B 1 88 ? 56.223 51.172 30.110 1.00 14.89 166 ALA B CA 1
ATOM 1853 C C . ALA B 1 88 ? 54.927 51.965 30.270 1.00 16.11 166 ALA B C 1
ATOM 1854 O O . ALA B 1 88 ? 53.861 51.399 30.532 1.00 16.42 166 ALA B O 1
ATOM 1856 N N . ARG B 1 89 ? 55.023 53.280 30.112 1.00 15.74 167 ARG B N 1
ATOM 1857 C CA . ARG B 1 89 ? 53.859 54.146 30.232 1.00 16.03 167 ARG B CA 1
ATOM 1858 C C . ARG B 1 89 ? 52.797 53.728 29.225 1.00 16.27 167 ARG B C 1
ATOM 1859 O O . ARG B 1 89 ? 51.600 53.726 29.526 1.00 17.33 167 ARG B O 1
ATOM 1867 N N . LYS B 1 90 ? 53.245 53.376 28.027 1.00 14.59 168 LYS B N 1
ATOM 1868 C CA . LYS B 1 90 ? 52.338 52.956 26.968 1.00 15.14 168 LYS B CA 1
ATOM 1869 C C . LYS B 1 90 ? 51.685 51.612 27.301 1.00 14.21 168 LYS B C 1
ATOM 1870 O O . LYS B 1 90 ? 50.477 51.450 27.126 1.00 13.83 168 LYS B O 1
ATOM 1876 N N . LEU B 1 91 ? 52.480 50.657 27.781 1.00 14.50 169 LEU B N 1
ATOM 1877 C CA . LEU B 1 91 ? 51.956 49.336 28.127 1.00 14.67 169 LEU B CA 1
ATOM 1878 C C . LEU B 1 91 ? 50.972 49.398 29.293 1.00 15.15 169 LEU B C 1
ATOM 1879 O O . LEU B 1 91 ? 50.044 48.592 29.376 1.00 15.61 169 LEU B O 1
ATOM 1884 N N . ILE B 1 92 ? 51.189 50.346 30.197 1.00 13.75 170 ILE B N 1
ATOM 1885 C CA . ILE B 1 92 ? 50.327 50.509 31.362 1.00 14.53 170 ILE B CA 1
ATOM 1886 C C . ILE B 1 92 ? 48.989 51.137 30.979 1.00 15.15 170 ILE B C 1
ATOM 1887 O O . ILE B 1 92 ? 47.938 50.728 31.477 1.00 13.02 170 ILE B O 1
ATOM 1892 N N . GLY B 1 93 ? 49.026 52.123 30.089 1.00 16.32 171 GLY B N 1
ATOM 1893 C CA . GLY B 1 93 ? 47.796 52.765 29.658 1.00 16.12 171 GLY B CA 1
ATOM 1894 C C . GLY B 1 93 ? 47.443 54.027 30.422 1.00 17.22 171 GLY B C 1
ATOM 1895 O O . GLY B 1 93 ? 48.092 54.368 31.413 1.00 16.29 171 GLY B O 1
ATOM 1896 N N . LYS B 1 94 ? 46.400 54.712 29.958 1.00 17.01 172 LYS B N 1
ATOM 1897 C CA . LYS B 1 94 ? 45.940 55.953 30.574 1.00 18.28 172 LYS B CA 1
ATOM 1898 C C . LYS B 1 94 ? 45.574 55.791 32.046 1.00 18.21 172 LYS B C 1
ATOM 1899 O O . LYS B 1 94 ? 45.163 54.718 32.483 1.00 17.33 172 LYS B O 1
ATOM 1905 N N . THR B 1 95 ? 45.725 56.877 32.797 1.00 16.73 173 THR B N 1
ATOM 1906 C CA . THR B 1 95 ? 45.442 56.898 34.230 1.00 18.39 173 THR B CA 1
ATOM 1907 C C . THR B 1 95 ? 44.070 56.344 34.579 1.00 16.80 173 THR B C 1
ATOM 1908 O O . THR B 1 95 ? 43.928 55.593 35.540 1.00 17.50 173 THR B O 1
ATOM 1912 N N . ASP B 1 96 ? 43.055 56.727 33.811 1.00 16.81 174 ASP B N 1
ATOM 1913 C CA . ASP B 1 96 ? 41.702 56.232 34.053 1.00 17.48 174 ASP B CA 1
ATOM 1914 C C . ASP B 1 96 ? 41.551 54.928 33.272 1.00 16.27 174 ASP B C 1
ATOM 1915 O O . ASP B 1 96 ? 41.571 54.931 32.042 1.00 16.98 174 ASP B O 1
ATOM 1920 N N . PRO B 1 97 ? 41.402 53.797 33.979 1.00 15.85 175 PRO B N 1
ATOM 1921 C CA . PRO B 1 97 ? 41.252 52.485 33.336 1.00 14.46 175 PRO B CA 1
ATOM 1922 C C . PRO B 1 97 ? 40.096 52.383 32.344 1.00 14.28 175 PRO B C 1
ATOM 1923 O O . PRO B 1 97 ? 40.140 51.568 31.423 1.00 13.87 175 PRO B O 1
ATOM 1927 N N . LEU B 1 98 ? 39.057 53.191 32.542 1.00 13.73 176 LEU B N 1
ATOM 1928 C CA . LEU B 1 98 ? 37.908 53.174 31.641 1.00 13.74 176 LEU B CA 1
ATOM 1929 C C . LEU B 1 98 ? 38.302 53.744 30.289 1.00 13.46 176 LEU B C 1
ATOM 1930 O O . LEU B 1 98 ? 37.767 53.339 29.253 1.00 12.80 176 LEU B O 1
ATOM 1935 N N . GLN B 1 99 ? 39.242 54.687 30.315 1.00 14.89 177 GLN B N 1
ATOM 1936 C CA . GLN B 1 99 ? 39.741 55.339 29.107 1.00 15.58 177 GLN B CA 1
ATOM 1937 C C . GLN B 1 99 ? 40.926 54.606 28.494 1.00 16.11 177 GLN B C 1
ATOM 1938 O O . GLN B 1 99 ? 41.129 54.658 27.279 1.00 17.01 177 GLN B O 1
ATOM 1944 N N . ALA B 1 100 ? 41.711 53.932 29.335 1.00 15.23 178 ALA B N 1
ATOM 1945 C CA . ALA B 1 100 ? 42.867 53.166 28.870 1.00 15.74 178 ALA B CA 1
ATOM 1946 C C . ALA B 1 100 ? 42.391 52.184 27.801 1.00 16.66 178 ALA B C 1
ATOM 1947 O O . ALA B 1 100 ? 41.339 51.564 27.940 1.00 18.26 178 ALA B O 1
ATOM 1949 N N . GLU B 1 101 ? 43.173 52.048 26.738 1.00 15.35 179 GLU B N 1
ATOM 1950 C CA . GLU B 1 101 ? 42.818 51.172 25.631 1.00 16.03 179 GLU B CA 1
ATOM 1951 C C . GLU B 1 101 ? 42.996 49.684 25.903 1.00 14.03 179 GLU B C 1
ATOM 1952 O O . GLU B 1 101 ? 43.871 49.278 26.668 1.00 16.89 179 GLU B O 1
ATOM 1958 N N . PRO B 1 102 ? 42.142 48.850 25.291 1.00 14.26 180 PRO B N 1
ATOM 1959 C CA . PRO B 1 102 ? 42.271 47.406 25.492 1.00 13.23 180 PRO B CA 1
ATOM 1960 C C . PRO B 1 102 ? 43.663 47.032 24.991 1.00 13.71 180 PRO B C 1
ATOM 1961 O O . PRO B 1 102 ? 44.122 47.550 23.972 1.00 15.62 180 PRO B O 1
ATOM 1965 N N . GLY B 1 103 ? 44.338 46.139 25.702 1.00 15.21 181 GLY B N 1
ATOM 1966 C CA . GLY B 1 103 ? 45.678 45.766 25.305 1.00 14.43 181 GLY B CA 1
ATOM 1967 C C . GLY B 1 103 ? 46.659 46.293 26.335 1.00 13.76 181 GLY B C 1
ATOM 1968 O O . GLY B 1 103 ? 47.733 45.727 26.526 1.00 13.42 181 GLY B O 1
ATOM 1969 N N . THR B 1 104 ? 46.299 47.395 26.991 1.00 13.53 182 THR B N 1
ATOM 1970 C CA . THR B 1 104 ? 47.158 47.959 28.022 1.00 12.66 182 THR B CA 1
ATOM 1971 C C . THR B 1 104 ? 46.768 47.310 29.347 1.00 13.72 182 THR B C 1
ATOM 1972 O O . THR B 1 104 ? 45.683 46.742 29.471 1.00 15.29 182 THR B O 1
ATOM 1976 N N . ILE B 1 105 ? 47.654 47.393 30.332 1.00 14.31 183 ILE B N 1
ATOM 1977 C CA . ILE B 1 105 ? 47.398 46.797 31.640 1.00 13.67 183 ILE B CA 1
ATOM 1978 C C . ILE B 1 105 ? 46.130 47.334 32.301 1.00 14.02 183 ILE B C 1
ATOM 1979 O O . ILE B 1 105 ? 45.256 46.565 32.707 1.00 13.55 183 ILE B O 1
ATOM 1984 N N . ARG B 1 106 ? 46.008 48.651 32.405 1.00 12.49 184 ARG B N 1
ATOM 1985 C CA . ARG B 1 106 ? 44.823 49.207 33.037 1.00 12.93 184 ARG B CA 1
ATOM 1986 C C . ARG B 1 106 ? 43.590 49.062 32.151 1.00 13.17 184 ARG B C 1
ATOM 1987 O O . ARG B 1 106 ? 42.478 48.897 32.652 1.00 12.73 184 ARG B O 1
ATOM 1995 N N . GLY B 1 107 ? 43.794 49.100 30.838 1.00 12.10 185 GLY B N 1
ATOM 1996 C CA . GLY B 1 107 ? 42.679 48.957 29.916 1.00 12.31 185 GLY B CA 1
ATOM 1997 C C . GLY B 1 107 ? 42.085 47.556 29.936 1.00 12.32 185 GLY B C 1
ATOM 1998 O O . GLY B 1 107 ? 40.884 47.374 29.699 1.00 12.78 185 GLY B O 1
ATOM 1999 N N . ASP B 1 108 ? 42.924 46.563 30.216 1.00 11.55 186 ASP B N 1
ATOM 2000 C CA . ASP B 1 108 ? 42.474 45.170 30.270 1.00 12.71 186 ASP B CA 1
ATOM 2001 C C . ASP B 1 108 ? 42.092 44.709 31.663 1.00 14.06 186 ASP B C 1
ATOM 2002 O O . ASP B 1 108 ? 41.214 43.856 31.816 1.00 13.35 186 ASP B O 1
ATOM 2007 N N . LEU B 1 109 ? 42.749 45.270 32.676 1.00 14.00 187 LEU B N 1
ATOM 2008 C CA . LEU B 1 109 ? 42.558 44.790 34.040 1.00 13.03 187 LEU B CA 1
ATOM 2009 C C . LEU B 1 109 ? 42.054 45.693 35.163 1.00 13.19 187 LEU B C 1
ATOM 2010 O O . LEU B 1 109 ? 42.123 45.296 36.326 1.00 13.16 187 LEU B O 1
ATOM 2015 N N . ALA B 1 110 ? 41.557 46.886 34.851 1.00 12.76 188 ALA B N 1
ATOM 2016 C CA . ALA B 1 110 ? 41.061 47.772 35.908 1.00 13.15 188 ALA B CA 1
ATOM 2017 C C . ALA B 1 110 ? 39.844 48.565 35.455 1.00 13.49 188 ALA B C 1
ATOM 2018 O O . ALA B 1 110 ? 39.581 48.671 34.260 1.00 13.69 188 ALA B O 1
ATOM 2020 N N . VAL B 1 111 ? 39.106 49.130 36.413 1.00 13.19 189 VAL B N 1
ATOM 2021 C CA . VAL B 1 111 ? 37.910 49.889 36.078 1.00 13.26 189 VAL B CA 1
ATOM 2022 C C . VAL B 1 111 ? 37.829 51.299 36.658 1.00 13.21 189 VAL B C 1
ATOM 2023 O O . VAL B 1 111 ? 36.995 52.088 36.223 1.00 12.91 189 VAL B O 1
ATOM 2027 N N . GLN B 1 112 ? 38.692 51.626 37.618 1.00 14.20 190 GLN B N 1
ATOM 2028 C CA . GLN B 1 112 ? 38.643 52.956 38.230 1.00 15.56 190 GLN B CA 1
ATOM 2029 C C . GLN B 1 112 ? 40.006 53.586 38.498 1.00 14.96 190 GLN B C 1
ATOM 2030 O O . GLN B 1 112 ? 40.958 52.907 38.876 1.00 15.16 190 GLN B O 1
ATOM 2036 N N . THR B 1 113 ? 40.084 54.903 38.327 1.00 14.94 191 THR B N 1
ATOM 2037 C CA . THR B 1 113 ? 41.331 55.627 38.536 1.00 14.52 191 THR B CA 1
ATOM 2038 C C . THR B 1 113 ? 41.906 55.428 39.938 1.00 14.32 191 THR B C 1
ATOM 2039 O O . THR B 1 113 ? 43.120 55.278 40.102 1.00 14.10 191 THR B O 1
ATOM 2043 N N . GLY B 1 114 ? 41.028 55.415 40.939 1.00 13.39 192 GLY B N 1
ATOM 2044 C CA . GLY B 1 114 ? 41.463 55.251 42.319 1.00 14.26 192 GLY B CA 1
ATOM 2045 C C . GLY B 1 114 ? 41.930 53.856 42.688 1.00 15.40 192 GLY B C 1
ATOM 2046 O O . GLY B 1 114 ? 42.382 53.615 43.809 1.00 15.37 192 GLY B O 1
ATOM 2047 N N . ARG B 1 115 ? 41.810 52.933 41.741 1.00 14.21 193 ARG B N 1
ATOM 2048 C CA . ARG B 1 115 ? 42.225 51.549 41.932 1.00 13.83 193 ARG B CA 1
ATOM 2049 C C . ARG B 1 115 ? 42.754 51.107 40.573 1.00 13.83 193 ARG B C 1
ATOM 2050 O O . ARG B 1 115 ? 42.268 50.134 39.992 1.00 14.78 193 ARG B O 1
ATOM 2058 N N . ASN B 1 116 ? 43.757 51.825 40.068 1.00 12.79 194 ASN B N 1
ATOM 2059 C CA . ASN B 1 116 ? 44.300 51.518 38.755 1.00 12.38 194 ASN B CA 1
ATOM 2060 C C . ASN B 1 116 ? 45.539 50.632 38.713 1.00 13.17 194 ASN B C 1
ATOM 2061 O O . ASN B 1 116 ? 46.380 50.755 37.819 1.00 12.23 194 ASN B O 1
ATOM 2066 N N . ILE B 1 117 ? 45.591 49.729 39.695 1.00 12.42 195 ILE B N 1
ATOM 2067 C CA . ILE B 1 117 ? 46.594 48.681 39.902 1.00 13.97 195 ILE B CA 1
ATOM 2068 C C . ILE B 1 117 ? 48.092 48.837 39.687 1.00 13.22 195 ILE B C 1
ATOM 2069 O O . ILE B 1 117 ? 48.864 48.059 40.249 1.00 13.50 195 ILE B O 1
ATOM 2074 N N . VAL B 1 118 ? 48.528 49.809 38.898 1.00 12.67 196 VAL B N 1
ATOM 2075 C CA . VAL B 1 118 ? 49.958 49.931 38.648 1.00 12.33 196 VAL B CA 1
ATOM 2076 C C . VAL B 1 118 ? 50.388 51.359 38.332 1.00 13.99 196 VAL B C 1
ATOM 2077 O O . VAL B 1 118 ? 49.581 52.181 37.893 1.00 15.52 196 VAL B O 1
ATOM 2081 N N . HIS B 1 119 ? 51.669 51.634 38.559 1.00 14.78 197 HIS B N 1
ATOM 2082 C CA . HIS B 1 119 ? 52.258 52.944 38.304 1.00 16.12 197 HIS B CA 1
ATOM 2083 C C . HIS B 1 119 ? 53.563 52.788 37.532 1.00 14.98 197 HIS B C 1
ATOM 2084 O O . HIS B 1 119 ? 54.288 51.818 37.724 1.00 14.31 197 HIS B O 1
ATOM 2091 N N . GLY B 1 120 ? 53.853 53.759 36.671 1.00 15.87 198 GLY B N 1
ATOM 2092 C CA . GLY B 1 120 ? 55.089 53.751 35.910 1.00 14.88 198 GLY B CA 1
ATOM 2093 C C . GLY B 1 120 ? 55.633 55.170 35.879 1.00 14.11 198 GLY B C 1
ATOM 2094 O O . GLY B 1 120 ? 54.857 56.117 35.761 1.00 15.50 198 GLY B O 1
ATOM 2095 N N . SER B 1 121 ? 56.949 55.331 35.995 1.00 14.30 199 SER B N 1
ATOM 2096 C CA . SER B 1 121 ? 57.548 56.667 35.972 1.00 15.46 199 SER B CA 1
ATOM 2097 C C . SER B 1 121 ? 57.098 57.391 34.704 1.00 17.64 199 SER B C 1
ATOM 2098 O O . SER B 1 121 ? 57.020 56.786 33.636 1.00 17.07 199 SER B O 1
ATOM 2101 N N . ASP B 1 122 ? 56.811 58.685 34.813 1.00 20.68 200 ASP B N 1
ATOM 2102 C CA . ASP B 1 122 ? 56.347 59.438 33.652 1.00 22.35 200 ASP B CA 1
ATOM 2103 C C . ASP B 1 122 ? 57.465 60.094 32.842 1.00 22.73 200 ASP B C 1
ATOM 2104 O O . ASP B 1 122 ? 57.206 60.703 31.806 1.00 21.98 200 ASP B O 1
ATOM 2109 N N . SER B 1 123 ? 58.701 59.962 33.311 1.00 21.67 201 SER B N 1
ATOM 2110 C CA . SER B 1 123 ? 59.851 60.535 32.618 1.00 21.82 201 SER B CA 1
ATOM 2111 C C . SER B 1 123 ? 61.133 59.912 33.148 1.00 22.30 201 SER B C 1
ATOM 2112 O O . SER B 1 123 ? 61.167 59.409 34.269 1.00 21.62 201 SER B O 1
ATOM 2115 N N . PRO B 1 124 ? 62.209 59.935 32.348 1.00 21.94 202 PRO B N 1
ATOM 2116 C CA . PRO B 1 124 ? 63.465 59.348 32.819 1.00 22.85 202 PRO B CA 1
ATOM 2117 C C . PRO B 1 124 ? 63.968 59.975 34.117 1.00 22.50 202 PRO B C 1
ATOM 2118 O O . PRO B 1 124 ? 64.545 59.285 34.955 1.00 21.91 202 PRO B O 1
ATOM 2122 N N . GLU B 1 125 ? 63.739 61.274 34.296 1.00 22.61 203 GLU B N 1
ATOM 2123 C CA . GLU B 1 125 ? 64.182 61.934 35.520 1.00 25.38 203 GLU B CA 1
ATOM 2124 C C . GLU B 1 125 ? 63.404 61.390 36.716 1.00 24.92 203 GLU B C 1
ATOM 2125 O O . GLU B 1 125 ? 63.982 61.099 37.764 1.00 22.92 203 GLU B O 1
ATOM 2131 N N . ASN B 1 126 ? 62.091 61.254 36.560 1.00 23.87 204 ASN B N 1
ATOM 2132 C CA . ASN B 1 126 ? 61.272 60.724 37.641 1.00 24.23 204 ASN B CA 1
ATOM 2133 C C . ASN B 1 126 ? 61.595 59.249 37.810 1.00 22.63 204 ASN B C 1
ATOM 2134 O O . ASN B 1 126 ? 61.406 58.684 38.882 1.00 21.56 204 ASN B O 1
ATOM 2139 N N . GLY B 1 127 ? 62.089 58.635 36.740 1.00 21.08 205 GLY B N 1
ATOM 2140 C CA . GLY B 1 127 ? 62.459 57.234 36.801 1.00 20.84 205 GLY B CA 1
ATOM 2141 C C . GLY B 1 127 ? 63.608 57.069 37.777 1.00 21.74 205 GLY B C 1
ATOM 2142 O O . GLY B 1 127 ? 63.582 56.195 38.644 1.00 20.26 205 GLY B O 1
ATOM 2143 N N . LYS B 1 128 ? 64.624 57.918 37.641 1.00 21.30 206 LYS B N 1
ATOM 2144 C CA . LYS B 1 128 ? 65.775 57.861 38.533 1.00 22.42 206 LYS B CA 1
ATOM 2145 C C . LYS B 1 128 ? 65.362 58.263 39.943 1.00 22.17 206 LYS B C 1
ATOM 2146 O O . LYS B 1 128 ? 65.774 57.637 40.918 1.00 23.55 206 LYS B O 1
ATOM 2152 N N . ARG B 1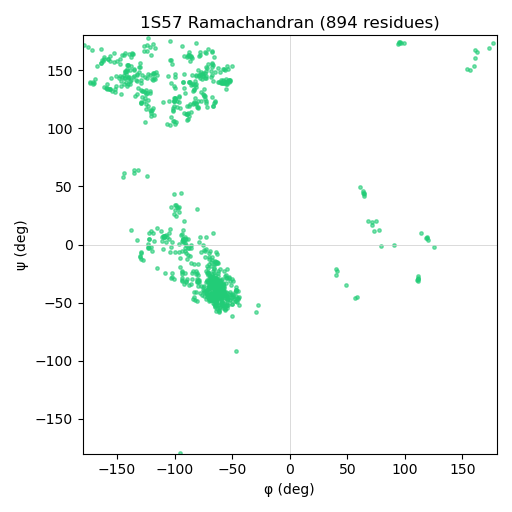 129 ? 64.540 59.304 40.042 1.00 22.38 207 ARG B N 1
ATOM 2153 C CA . ARG B 1 129 ? 64.056 59.799 41.330 1.00 21.36 207 ARG B CA 1
ATOM 2154 C C . ARG B 1 129 ? 63.302 58.720 42.103 1.00 21.09 207 ARG B C 1
ATOM 2155 O O . ARG B 1 129 ? 63.577 58.473 43.278 1.00 18.32 207 ARG B O 1
ATOM 2163 N N . GLU B 1 130 ? 62.351 58.077 41.432 1.00 19.38 208 GLU B N 1
ATOM 2164 C CA . GLU B 1 130 ? 61.543 57.045 42.064 1.00 18.26 208 GLU B CA 1
ATOM 2165 C C . GLU B 1 130 ? 62.343 55.804 42.447 1.00 17.89 208 GLU B C 1
ATOM 2166 O O . GLU B 1 130 ? 62.160 55.260 43.537 1.00 17.17 208 GLU B O 1
ATOM 2172 N N . ILE B 1 131 ? 63.239 55.357 41.574 1.00 17.59 209 ILE B N 1
ATOM 2173 C CA . ILE B 1 131 ? 64.050 54.191 41.907 1.00 18.44 209 ILE B CA 1
ATOM 2174 C C . ILE B 1 131 ? 64.894 54.517 43.140 1.00 19.40 209 ILE B C 1
ATOM 2175 O O . ILE B 1 131 ? 65.047 53.691 44.036 1.00 19.82 209 ILE B O 1
ATOM 2180 N N . GLY B 1 132 ? 65.420 55.736 43.192 1.00 19.27 210 GLY B N 1
ATOM 2181 C CA . GLY B 1 132 ? 66.238 56.132 44.324 1.00 19.71 210 GLY B CA 1
ATOM 2182 C C . GLY B 1 132 ? 65.454 56.262 45.618 1.00 19.79 210 GLY B C 1
ATOM 2183 O O . GLY B 1 132 ? 66.003 56.071 46.704 1.00 21.00 210 GLY B O 1
ATOM 2184 N N . LEU B 1 133 ? 64.168 56.579 45.504 1.00 19.44 211 LEU B N 1
ATOM 2185 C CA . LEU B 1 133 ? 63.313 56.754 46.675 1.00 18.74 211 LEU B CA 1
ATOM 2186 C C . LEU B 1 133 ? 62.772 55.439 47.224 1.00 18.83 211 LEU B C 1
ATOM 2187 O O . LEU B 1 133 ? 62.828 55.188 48.430 1.00 18.40 211 LEU B O 1
ATOM 2192 N N . TRP B 1 134 ? 62.250 54.600 46.334 1.00 18.18 212 TRP B N 1
ATOM 2193 C CA . TRP B 1 134 ? 61.668 53.325 46.739 1.00 18.26 212 TRP B CA 1
ATOM 2194 C C . TRP B 1 134 ? 62.669 52.200 46.996 1.00 18.81 212 TRP B C 1
ATOM 2195 O O . TRP B 1 134 ? 62.432 51.342 47.849 1.00 19.39 212 TRP B O 1
ATOM 2206 N N . PHE B 1 135 ? 63.780 52.199 46.265 1.00 18.57 213 PHE B N 1
ATOM 2207 C CA . PHE B 1 135 ? 64.793 51.167 46.443 1.00 19.69 213 PHE B CA 1
ATOM 2208 C C . PHE B 1 135 ? 66.012 51.669 47.208 1.00 22.96 213 PHE B C 1
ATOM 2209 O O . PHE B 1 135 ? 66.272 52.871 47.279 1.00 23.11 213 PHE B O 1
ATOM 2217 N N . LYS B 1 136 ? 66.747 50.726 47.785 1.00 27.16 214 LYS B N 1
ATOM 2218 C CA . LYS B 1 136 ? 67.988 51.017 48.494 1.00 31.75 214 LYS B CA 1
ATOM 2219 C C . LYS B 1 136 ? 69.025 50.528 47.481 1.00 32.51 214 LYS B C 1
ATOM 2220 O O . LYS B 1 136 ? 68.982 49.375 47.067 1.00 33.12 214 LYS B O 1
ATOM 2226 N N . GLU B 1 137 ? 69.939 51.402 47.069 1.00 35.59 215 GLU B N 1
ATOM 2227 C CA . GLU B 1 137 ? 70.945 51.052 46.059 1.00 36.53 215 GLU B CA 1
ATOM 2228 C C . GLU B 1 137 ? 71.370 49.584 45.943 1.00 35.03 215 GLU B C 1
ATOM 2229 O O . GLU B 1 137 ? 71.355 49.015 44.844 1.00 35.27 215 GLU B O 1
ATOM 2235 N N . GLY B 1 138 ? 71.761 48.979 47.060 1.00 31.71 216 GLY B N 1
ATOM 2236 C CA . GLY B 1 138 ? 72.188 47.591 47.028 1.00 27.91 216 GLY B CA 1
ATOM 2237 C C . GLY B 1 138 ? 71.114 46.598 46.612 1.00 25.64 216 GLY B C 1
ATOM 2238 O O . GLY B 1 138 ? 71.402 45.420 46.408 1.00 24.61 216 GLY B O 1
ATOM 2239 N N . GLU B 1 139 ? 69.875 47.063 46.479 1.00 23.81 217 GLU B N 1
ATOM 2240 C CA . GLU B 1 139 ? 68.776 46.180 46.099 1.00 21.03 217 GLU B CA 1
ATOM 2241 C C . GLU B 1 139 ? 68.706 45.907 44.599 1.00 20.08 217 GLU B C 1
ATOM 2242 O O . GLU B 1 139 ? 68.173 44.881 44.177 1.00 18.92 217 GLU B O 1
ATOM 2248 N N . LEU B 1 140 ? 69.241 46.813 43.790 1.00 18.46 218 LEU B N 1
ATOM 2249 C CA . LEU B 1 140 ? 69.221 46.599 42.347 1.00 20.58 218 LEU B CA 1
ATOM 2250 C C . LEU B 1 140 ? 70.263 45.549 41.974 1.00 20.57 218 LEU B C 1
ATOM 2251 O O . LEU B 1 140 ? 71.327 45.465 42.592 1.00 20.70 218 LEU B O 1
ATOM 2256 N N . CYS B 1 141 ? 69.944 44.741 40.971 1.00 20.28 219 CYS B N 1
ATOM 2257 C CA . CYS B 1 141 ? 70.837 43.677 40.527 1.00 20.87 219 CYS B CA 1
ATOM 2258 C C . CYS B 1 141 ? 71.221 43.826 39.064 1.00 22.10 219 CYS B C 1
ATOM 2259 O O . CYS B 1 141 ? 70.364 43.998 38.198 1.00 22.01 219 CYS B O 1
ATOM 2262 N N . LYS B 1 142 ? 72.516 43.754 38.788 1.00 22.65 220 LYS B N 1
ATOM 2263 C CA . LYS B 1 142 ? 72.987 43.860 37.419 1.00 23.72 220 LYS B CA 1
ATOM 2264 C C . LYS B 1 142 ? 73.258 42.459 36.890 1.00 23.19 220 LYS B C 1
ATOM 2265 O O . LYS B 1 142 ? 73.701 41.580 37.632 1.00 22.86 220 LYS B O 1
ATOM 2271 N N . TRP B 1 143 ? 72.971 42.248 35.610 1.00 21.50 221 TRP B N 1
ATOM 2272 C CA . TRP B 1 143 ? 73.206 40.954 34.985 1.00 20.93 221 TRP B CA 1
ATOM 2273 C C . TRP B 1 143 ? 73.203 41.062 33.463 1.00 21.19 221 TRP B C 1
ATOM 2274 O O . TRP B 1 143 ? 72.661 42.012 32.898 1.00 20.36 221 TRP B O 1
ATOM 2285 N N . ASP B 1 144 ? 73.826 40.089 32.806 1.00 21.66 222 ASP B N 1
ATOM 2286 C CA . ASP B 1 144 ? 73.902 40.072 31.349 1.00 22.31 222 ASP B CA 1
ATOM 2287 C C . ASP B 1 144 ? 72.875 39.091 30.793 1.00 21.00 222 ASP B C 1
ATOM 2288 O O . ASP B 1 144 ? 72.980 37.886 31.013 1.00 21.96 222 ASP B O 1
ATOM 2293 N N . SER B 1 145 ? 71.890 39.617 30.071 1.00 20.79 223 SER B N 1
ATOM 2294 C CA . SER B 1 145 ? 70.829 38.799 29.489 1.00 19.58 223 SER B CA 1
ATOM 2295 C C . SER B 1 145 ? 71.323 38.007 28.284 1.00 19.83 223 SER B C 1
ATOM 2296 O O . SER B 1 145 ? 71.894 38.569 27.350 1.00 18.60 223 SER B O 1
ATOM 2299 N N . ALA B 1 146 ? 71.087 36.701 28.307 1.00 20.43 224 ALA B N 1
ATOM 2300 C CA . ALA B 1 146 ? 71.521 35.831 27.223 1.00 19.83 224 ALA B CA 1
ATOM 2301 C C . ALA B 1 146 ? 70.897 36.206 25.881 1.00 19.57 224 ALA B C 1
ATOM 2302 O O . ALA B 1 146 ? 71.518 36.021 24.835 1.00 19.23 224 ALA B O 1
ATOM 2304 N N . LEU B 1 147 ? 69.677 36.735 25.910 1.00 17.63 225 LEU B N 1
ATOM 2305 C CA . LEU B 1 147 ? 68.974 37.113 24.684 1.00 18.34 225 LEU B CA 1
ATOM 2306 C C . LEU B 1 147 ? 69.192 38.557 24.242 1.00 18.11 225 LEU B C 1
ATOM 2307 O O . LEU B 1 147 ? 68.559 39.015 23.292 1.00 19.05 225 LEU B O 1
ATOM 2312 N N . ALA B 1 148 ? 70.085 39.269 24.919 1.00 19.69 226 ALA B N 1
ATOM 2313 C CA . ALA B 1 148 ? 70.353 40.667 24.592 1.00 21.34 226 ALA B CA 1
ATOM 2314 C C . ALA B 1 148 ? 70.528 40.919 23.092 1.00 23.36 226 ALA B C 1
ATOM 2315 O O . ALA B 1 148 ? 69.911 41.827 22.532 1.00 24.32 226 ALA B O 1
ATOM 2317 N N . THR B 1 149 ? 71.364 40.112 22.447 1.00 23.81 227 THR B N 1
ATOM 2318 C CA . THR B 1 149 ? 71.626 40.259 21.017 1.00 25.86 227 THR B CA 1
ATOM 2319 C C . THR B 1 149 ? 70.383 40.058 20.158 1.00 24.22 227 THR B C 1
ATOM 2320 O O . THR B 1 149 ? 70.321 40.534 19.023 1.00 24.71 227 THR B O 1
ATOM 2324 N N . TRP B 1 150 ? 69.394 39.352 20.693 1.00 21.26 228 TRP B N 1
ATOM 2325 C CA . TRP B 1 150 ? 6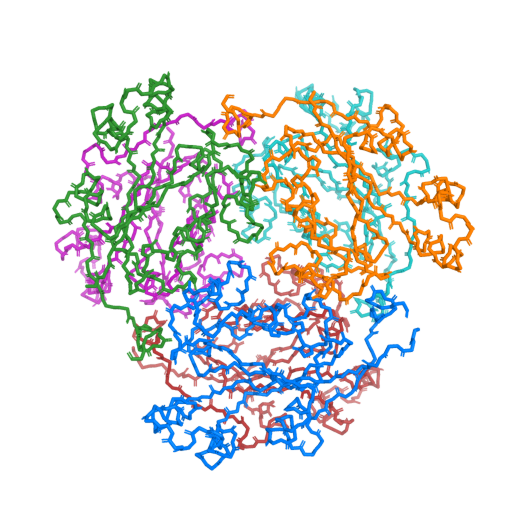8.177 39.105 19.937 1.00 18.57 228 TRP B CA 1
ATOM 2326 C C . TRP B 1 150 ? 67.051 40.083 20.243 1.00 17.03 228 TRP B C 1
ATOM 2327 O O . TRP B 1 150 ? 66.010 40.058 19.586 1.00 15.85 228 TRP B O 1
ATOM 2338 N N . LEU B 1 151 ? 67.259 40.942 21.238 1.00 15.75 229 LEU B N 1
ATOM 2339 C CA . LEU B 1 151 ? 66.265 41.954 21.587 1.00 17.99 229 LEU B CA 1
ATOM 2340 C C . LEU B 1 151 ? 66.667 43.303 20.989 1.00 18.72 229 LEU B C 1
ATOM 2341 O O . LEU B 1 151 ? 65.812 44.131 20.687 1.00 18.80 229 LEU B O 1
ATOM 2346 N N . ARG B 1 152 ? 67.970 43.523 20.828 1.00 21.83 230 ARG B N 1
ATOM 2347 C CA . ARG B 1 152 ? 68.461 44.779 20.256 1.00 25.97 230 ARG B CA 1
ATOM 2348 C C . ARG B 1 152 ? 69.725 44.554 19.432 1.00 26.75 230 ARG B C 1
ATOM 2349 O O . ARG B 1 152 ? 70.627 43.834 19.853 1.00 25.53 230 ARG B O 1
ATOM 2357 N N . GLU B 1 153 ? 69.793 45.187 18.265 1.00 29.31 231 GLU B N 1
ATOM 2358 C CA . GLU B 1 153 ? 70.953 45.043 17.393 1.00 32.01 231 GLU B CA 1
ATOM 2359 C C . GLU B 1 153 ? 72.106 45.909 17.886 1.00 32.81 231 GLU B C 1
ATOM 2360 O O . GLU B 1 153 ? 71.890 46.906 18.575 1.00 34.15 231 GLU B O 1
ATOM 2366 N N . VAL C 1 5 ? 40.780 34.254 -3.178 1.00 28.57 83 VAL C N 1
ATOM 2367 C CA . VAL C 1 5 ? 40.745 35.035 -1.946 1.00 27.94 83 VAL C CA 1
ATOM 2368 C C . VAL C 1 5 ? 42.119 35.615 -1.632 1.00 26.34 83 VAL C C 1
ATOM 2369 O O . VAL C 1 5 ? 43.148 34.971 -1.850 1.00 26.08 83 VAL C O 1
ATOM 2373 N N . GLU C 1 6 ? 42.123 36.839 -1.113 1.00 24.73 84 GLU C N 1
ATOM 2374 C CA . GLU C 1 6 ? 43.353 37.537 -0.764 1.00 22.38 84 GLU C CA 1
ATOM 2375 C C . GLU C 1 6 ? 44.290 36.717 0.125 1.00 21.66 84 GLU C C 1
ATOM 2376 O O . GLU C 1 6 ? 43.853 36.011 1.034 1.00 21.17 84 GLU C O 1
ATOM 2382 N N . GLU C 1 7 ? 45.585 36.823 -0.153 1.00 21.31 85 GLU C N 1
ATOM 2383 C CA . GLU C 1 7 ? 46.610 36.111 0.602 1.00 21.82 85 GLU C CA 1
ATOM 2384 C C . GLU C 1 7 ? 47.717 37.078 1.002 1.00 21.35 85 GLU C C 1
ATOM 2385 O O . GLU C 1 7 ? 47.945 38.085 0.329 1.00 20.39 85 GLU C O 1
ATOM 2391 N N . THR C 1 8 ? 48.402 36.779 2.100 1.00 20.71 86 THR C N 1
ATOM 2392 C CA . THR C 1 8 ? 49.501 37.623 2.545 1.00 18.60 86 THR C CA 1
ATOM 2393 C C . THR C 1 8 ? 50.645 36.769 3.065 1.00 18.27 86 THR C C 1
ATOM 2394 O O . THR C 1 8 ? 50.446 35.630 3.504 1.00 17.13 86 THR C O 1
ATOM 2398 N N . TYR C 1 9 ? 51.849 37.320 2.996 1.00 16.06 87 TYR C N 1
ATOM 2399 C CA . TYR C 1 9 ? 53.031 36.624 3.465 1.00 16.18 87 TYR C CA 1
ATOM 2400 C C . TYR C 1 9 ? 53.432 37.131 4.847 1.00 16.53 87 TYR C C 1
ATOM 2401 O O . TYR C 1 9 ? 53.649 38.325 5.044 1.00 16.45 87 TYR C O 1
ATOM 2410 N N . ILE C 1 10 ? 53.516 36.222 5.810 1.00 16.38 88 ILE C N 1
ATOM 2411 C CA . ILE C 1 10 ? 53.918 36.607 7.153 1.00 17.07 88 ILE C CA 1
ATOM 2412 C C . ILE C 1 10 ? 55.157 35.805 7.510 1.00 16.84 88 ILE C C 1
ATOM 2413 O O . ILE C 1 10 ? 55.205 34.591 7.318 1.00 17.54 88 ILE C O 1
ATOM 2418 N N . MET C 1 11 ? 56.172 36.491 8.018 1.00 16.92 89 MET C N 1
ATOM 2419 C CA . MET C 1 11 ? 57.413 35.823 8.364 1.00 17.52 89 MET C CA 1
ATOM 2420 C C . MET C 1 11 ? 57.894 36.131 9.769 1.00 16.04 89 MET C C 1
ATOM 2421 O O . MET C 1 11 ? 57.913 37.288 10.187 1.00 15.83 89 MET C O 1
ATOM 2426 N N . VAL C 1 12 ? 58.268 35.084 10.498 1.00 16.71 90 VAL C N 1
ATOM 2427 C CA . VAL C 1 12 ? 58.809 35.253 11.838 1.00 16.52 90 VAL C CA 1
ATOM 2428 C C . VAL C 1 12 ? 60.315 35.352 11.621 1.00 18.18 90 VAL C C 1
ATOM 2429 O O . VAL C 1 12 ? 60.954 34.392 11.184 1.00 17.76 90 VAL C O 1
ATOM 2433 N N . LYS C 1 13 ? 60.874 36.521 11.903 1.00 18.35 91 LYS C N 1
ATOM 2434 C CA . LYS C 1 13 ? 62.299 36.742 11.716 1.00 18.79 91 LYS C CA 1
ATOM 2435 C C . LYS C 1 13 ? 63.129 35.916 12.698 1.00 19.16 91 LYS C C 1
ATOM 2436 O O . LYS C 1 13 ? 62.599 35.381 13.670 1.00 18.98 91 LYS C O 1
ATOM 2442 N N . PRO C 1 14 ? 64.444 35.793 12.447 1.00 18.95 92 PRO C N 1
ATOM 2443 C CA . PRO C 1 14 ? 65.362 35.025 13.296 1.00 18.21 92 PRO C CA 1
ATOM 2444 C C . PRO C 1 14 ? 65.222 35.244 14.804 1.00 19.00 92 PRO C C 1
ATOM 2445 O O . PRO C 1 14 ? 65.315 34.291 15.575 1.00 18.85 92 PRO C O 1
ATOM 2449 N N . ASP C 1 15 ? 65.003 36.487 15.222 1.00 17.60 93 ASP C N 1
ATOM 2450 C CA . ASP C 1 15 ? 64.866 36.776 16.646 1.00 18.46 93 ASP C CA 1
ATOM 2451 C C . ASP C 1 15 ? 63.611 36.134 17.249 1.00 18.25 93 ASP C C 1
ATOM 2452 O O . ASP C 1 15 ? 63.554 35.870 18.453 1.00 19.67 93 ASP C O 1
ATOM 2457 N N . GLY C 1 16 ? 62.613 35.874 16.408 1.00 18.60 94 GLY C N 1
ATOM 2458 C CA . GLY C 1 16 ? 61.387 35.250 16.884 1.00 18.03 94 GLY C CA 1
ATOM 2459 C C . GLY C 1 16 ? 61.626 33.787 17.207 1.00 18.69 94 GLY C C 1
ATOM 2460 O O . GLY C 1 16 ? 61.095 33.259 18.183 1.00 18.43 94 GLY C O 1
ATOM 2461 N N . ILE C 1 17 ? 62.429 33.125 16.380 1.00 17.21 95 ILE C N 1
ATOM 2462 C CA . ILE C 1 17 ? 62.750 31.720 16.600 1.00 17.33 95 ILE C CA 1
ATOM 2463 C C . ILE C 1 17 ? 63.612 31.569 17.848 1.00 17.05 95 ILE C C 1
ATOM 2464 O O . ILE C 1 17 ? 63.368 30.692 18.679 1.00 16.53 95 ILE C O 1
ATOM 2469 N N . GLN C 1 18 ? 64.616 32.432 17.976 1.00 15.01 96 GLN C N 1
ATOM 2470 C CA . GLN C 1 18 ? 65.524 32.404 19.120 1.00 15.32 96 GLN C CA 1
ATOM 2471 C C . GLN C 1 18 ? 64.806 32.644 20.441 1.00 15.53 96 GLN C C 1
ATOM 2472 O O . GLN C 1 18 ? 65.204 32.115 21.475 1.00 16.54 96 GLN C O 1
ATOM 2478 N N . ARG C 1 19 ? 63.755 33.455 20.405 1.00 14.53 97 ARG C N 1
ATOM 2479 C CA . ARG C 1 19 ? 63.001 33.758 21.609 1.00 15.66 97 ARG C CA 1
ATOM 2480 C C . ARG C 1 19 ? 61.802 32.844 21.836 1.00 17.01 97 ARG C C 1
ATOM 2481 O O . ARG C 1 19 ? 61.041 33.029 22.792 1.00 16.50 97 ARG C O 1
ATOM 2489 N N . GLY C 1 20 ? 61.649 31.853 20.961 1.00 16.74 98 GLY C N 1
ATOM 2490 C CA . GLY C 1 20 ? 60.559 30.899 21.074 1.00 16.51 98 GLY C CA 1
ATOM 2491 C C . GLY C 1 20 ? 59.175 31.508 20.991 1.00 17.58 98 GLY C C 1
ATOM 2492 O O . GLY C 1 20 ? 58.310 31.212 21.820 1.00 15.95 98 GLY C O 1
ATOM 2493 N N . LEU C 1 21 ? 58.959 32.340 19.976 1.00 14.93 99 LEU C N 1
ATOM 2494 C CA . LEU C 1 21 ? 57.679 33.006 19.781 1.00 15.48 99 LEU C CA 1
ATOM 2495 C C . LEU C 1 21 ? 56.924 32.490 18.557 1.00 14.50 99 LEU C C 1
ATOM 2496 O O . LEU C 1 21 ? 55.886 33.039 18.204 1.00 15.65 99 LEU C O 1
ATOM 2501 N N . VAL C 1 22 ? 57.434 31.438 17.918 1.00 14.06 100 VAL C N 1
ATOM 2502 C CA . VAL C 1 22 ? 56.791 30.895 16.718 1.00 14.70 100 VAL C CA 1
ATOM 2503 C C . VAL C 1 22 ? 55.329 30.497 16.929 1.00 15.92 100 VAL C C 1
ATOM 2504 O O . VAL C 1 22 ? 54.442 30.947 16.196 1.00 13.87 100 VAL C O 1
ATOM 2508 N N . GLY C 1 23 ? 55.085 29.647 17.922 1.00 14.94 101 GLY C N 1
ATOM 2509 C CA . GLY C 1 23 ? 53.728 29.210 18.205 1.00 13.55 101 GLY C CA 1
ATOM 2510 C C . GLY C 1 23 ? 52.823 30.363 18.603 1.00 13.30 101 GLY C C 1
ATOM 2511 O O . GLY C 1 23 ? 51.680 30.448 18.156 1.00 12.36 101 GLY C O 1
ATOM 2512 N N . GLU C 1 24 ? 53.339 31.252 19.443 1.00 11.97 102 GLU C N 1
ATOM 2513 C CA . GLU C 1 24 ? 52.582 32.408 19.912 1.00 14.74 102 GLU C CA 1
ATOM 2514 C C . GLU C 1 24 ? 52.126 33.297 18.756 1.00 14.81 102 GLU C C 1
ATOM 2515 O O . GLU C 1 24 ? 50.982 33.757 18.722 1.00 15.43 102 GLU C O 1
ATOM 2521 N N . ILE C 1 25 ? 53.019 33.532 17.804 1.00 14.78 103 ILE C N 1
ATOM 2522 C CA . ILE C 1 25 ? 52.689 34.362 16.655 1.00 16.19 103 ILE C CA 1
ATOM 2523 C C . ILE C 1 25 ? 51.646 33.668 15.779 1.00 15.88 103 ILE C C 1
ATOM 2524 O O . ILE C 1 25 ? 50.683 34.295 15.346 1.00 16.59 103 ILE C O 1
ATOM 2529 N N . ILE C 1 26 ? 51.828 32.372 15.536 1.00 14.88 104 ILE C N 1
ATOM 2530 C CA . ILE C 1 26 ? 50.876 31.622 14.726 1.00 14.38 104 ILE C CA 1
ATOM 2531 C C . ILE C 1 26 ? 49.497 31.653 15.375 1.00 14.65 104 ILE C C 1
ATOM 2532 O O . ILE C 1 26 ? 48.490 31.837 14.697 1.00 14.69 104 ILE C O 1
ATOM 2537 N N . SER C 1 27 ? 49.452 31.481 16.694 1.00 13.92 105 SER C N 1
ATOM 2538 C CA . SER C 1 27 ? 48.177 31.478 17.395 1.00 14.49 105 SER C CA 1
ATOM 2539 C C . SER C 1 27 ? 47.412 32.784 17.260 1.00 14.47 105 SER C C 1
ATOM 2540 O O . SER C 1 27 ? 46.182 32.779 17.222 1.00 17.34 105 SER C O 1
ATOM 2543 N N . ARG C 1 28 ? 48.127 33.901 17.186 1.00 14.81 106 ARG C N 1
ATOM 2544 C CA . ARG C 1 28 ? 47.460 35.189 17.055 1.00 16.25 106 ARG C CA 1
ATOM 2545 C C . ARG C 1 28 ? 46.637 35.250 15.782 1.00 15.58 106 ARG C C 1
ATOM 2546 O O . ARG C 1 28 ? 45.527 35.777 15.772 1.00 15.39 106 ARG C O 1
ATOM 2554 N N . PHE C 1 29 ? 47.183 34.706 14.704 1.00 15.96 107 PHE C N 1
ATOM 2555 C CA . PHE C 1 29 ? 46.472 34.717 13.438 1.00 14.46 107 PHE C CA 1
ATOM 2556 C C . PHE C 1 29 ? 45.423 33.610 13.364 1.00 14.69 107 PHE C C 1
ATOM 2557 O O . PHE C 1 29 ? 44.390 33.779 12.720 1.00 12.63 107 PHE C O 1
ATOM 2565 N N . GLU C 1 30 ? 45.673 32.484 14.027 1.00 14.50 108 GLU C N 1
ATOM 2566 C CA . GLU C 1 30 ? 44.696 31.403 14.033 1.00 14.53 108 GLU C CA 1
ATOM 2567 C C . GLU C 1 30 ? 43.459 31.866 14.793 1.00 14.52 108 GLU C C 1
ATOM 2568 O O . GLU C 1 30 ? 42.333 31.705 14.328 1.00 14.21 108 GLU C O 1
ATOM 2574 N N . LYS C 1 31 ? 43.674 32.447 15.970 1.00 14.12 109 LYS C N 1
ATOM 2575 C CA . LYS C 1 31 ? 42.560 32.918 16.793 1.00 15.03 109 LYS C CA 1
ATOM 2576 C C . LYS C 1 31 ? 41.783 34.040 16.121 1.00 13.71 109 LYS C C 1
ATOM 2577 O O . LYS C 1 31 ? 40.573 34.171 16.321 1.00 15.07 109 LYS C O 1
ATOM 2583 N N . LYS C 1 32 ? 42.484 34.842 15.324 1.00 14.05 110 LYS C N 1
ATOM 2584 C CA . LYS C 1 32 ? 41.875 35.955 14.596 1.00 14.10 110 LYS C CA 1
ATOM 2585 C C . LYS C 1 32 ? 40.802 35.422 13.647 1.00 13.64 110 LYS C C 1
ATOM 2586 O O . LYS C 1 32 ? 39.755 36.045 13.465 1.00 14.17 110 LYS C O 1
ATOM 2592 N N . GLY C 1 33 ? 41.076 34.270 13.039 1.00 14.43 111 GLY C N 1
ATOM 2593 C CA . GLY C 1 33 ? 40.114 33.672 12.132 1.00 14.36 111 GLY C CA 1
ATOM 2594 C C . GLY C 1 33 ? 40.597 33.478 10.705 1.00 15.33 111 GLY C C 1
ATOM 2595 O O . GLY C 1 33 ? 39.829 33.046 9.841 1.00 17.32 111 GLY C O 1
ATOM 2596 N N . PHE C 1 34 ? 41.861 33.793 10.445 1.00 15.10 112 PHE C N 1
ATOM 2597 C CA . PHE C 1 34 ? 42.405 33.628 9.102 1.00 15.43 112 PHE C CA 1
ATOM 2598 C C . PHE C 1 34 ? 42.893 32.201 8.865 1.00 16.13 112 PHE C C 1
ATOM 2599 O O . PHE C 1 34 ? 43.143 31.452 9.811 1.00 16.41 112 PHE C O 1
ATOM 2607 N N . LYS C 1 35 ? 43.021 31.834 7.594 1.00 15.48 113 LYS C N 1
ATOM 2608 C CA . LYS C 1 35 ? 43.436 30.484 7.212 1.00 15.99 113 LYS C CA 1
ATOM 2609 C C . LYS C 1 35 ? 44.912 30.323 6.867 1.00 16.45 113 LYS C C 1
ATOM 2610 O O . LYS C 1 35 ? 45.431 30.995 5.969 1.00 16.46 113 LYS C O 1
ATOM 2616 N N . LEU C 1 36 ? 45.577 29.412 7.571 1.00 14.71 114 LEU C N 1
ATOM 2617 C CA . LEU C 1 36 ? 46.987 29.123 7.330 1.00 15.72 114 LEU C CA 1
ATOM 2618 C C . LEU C 1 36 ? 47.083 28.177 6.128 1.00 16.60 114 LEU C C 1
ATOM 2619 O O . LEU C 1 36 ? 46.571 27.058 6.172 1.00 17.28 114 LEU C O 1
ATOM 2624 N N . ILE C 1 37 ? 47.735 28.620 5.057 1.00 17.44 115 ILE C N 1
ATOM 2625 C CA . ILE C 1 37 ? 47.858 27.787 3.863 1.00 17.56 115 ILE C CA 1
ATOM 2626 C C . ILE C 1 37 ? 49.301 27.483 3.501 1.00 18.02 115 ILE C C 1
ATOM 2627 O O . ILE C 1 37 ? 49.568 26.713 2.579 1.00 20.42 115 ILE C O 1
ATOM 2632 N N . GLY C 1 38 ? 50.233 28.088 4.226 1.00 18.74 116 GLY C N 1
ATOM 2633 C CA . GLY C 1 38 ? 51.639 27.854 3.964 1.00 17.52 116 GLY C CA 1
ATOM 2634 C C . GLY C 1 38 ? 52.438 28.016 5.238 1.00 18.72 116 GLY C C 1
ATOM 2635 O O . GLY C 1 38 ? 52.210 28.958 5.999 1.00 18.55 116 GLY C O 1
ATOM 2636 N N . LEU C 1 39 ? 53.372 27.103 5.479 1.00 17.78 117 LEU C N 1
ATOM 2637 C CA . LEU C 1 39 ? 54.187 27.168 6.685 1.00 18.53 117 LEU C CA 1
ATOM 2638 C C . LEU C 1 39 ? 55.457 26.344 6.557 1.00 19.60 117 LEU C C 1
ATOM 2639 O O . LEU C 1 39 ? 55.421 25.206 6.091 1.00 19.87 117 LEU C O 1
ATOM 2644 N N . LYS C 1 40 ? 56.580 26.914 6.981 1.00 20.26 118 LYS C N 1
ATOM 2645 C CA . LYS C 1 40 ? 57.845 26.194 6.923 1.00 21.72 118 LYS C CA 1
ATOM 2646 C C . LYS C 1 40 ? 58.984 26.938 7.594 1.00 21.24 118 LYS C C 1
ATOM 2647 O O . LYS C 1 40 ? 59.089 28.161 7.474 1.00 22.62 118 LYS C O 1
ATOM 2653 N N . MET C 1 41 ? 59.818 26.200 8.325 1.00 20.42 119 MET C N 1
ATOM 2654 C CA . MET C 1 41 ? 60.990 26.795 8.949 1.00 20.40 119 MET C CA 1
ATOM 2655 C C . MET C 1 41 ? 61.932 26.804 7.758 1.00 22.04 119 MET C C 1
ATOM 2656 O O . MET C 1 41 ? 62.027 25.810 7.032 1.00 19.99 119 MET C O 1
ATOM 2661 N N . PHE C 1 42 ? 62.634 27.910 7.561 1.00 22.58 120 PHE C N 1
ATOM 2662 C CA . PHE C 1 42 ? 63.481 28.039 6.389 1.00 25.04 120 PHE C CA 1
ATOM 2663 C C . PHE C 1 42 ? 64.771 28.805 6.650 1.00 26.25 120 PHE C C 1
ATOM 2664 O O . PHE C 1 42 ? 64.806 29.727 7.461 1.00 24.03 120 PHE C O 1
ATOM 2672 N N . GLN C 1 43 ? 65.833 28.402 5.958 1.00 28.04 121 GLN C N 1
ATOM 2673 C CA . GLN C 1 43 ? 67.129 29.055 6.078 1.00 30.26 121 GLN C CA 1
ATOM 2674 C C . GLN C 1 43 ? 67.191 29.985 4.870 1.00 31.01 121 GLN C C 1
ATOM 2675 O O . GLN C 1 43 ? 67.377 29.531 3.742 1.00 30.60 121 GLN C O 1
ATOM 2681 N N . CYS C 1 44 ? 67.025 31.282 5.102 1.00 31.52 122 CYS C N 1
ATOM 2682 C CA . CYS C 1 44 ? 67.023 32.238 4.005 1.00 33.35 122 CYS C CA 1
ATOM 2683 C C . CYS C 1 44 ? 68.382 32.514 3.386 1.00 34.74 122 CYS C C 1
ATOM 2684 O O . CYS C 1 44 ? 69.332 32.884 4.077 1.00 34.95 122 CYS C O 1
ATOM 2687 N N . PRO C 1 45 ? 68.487 32.327 2.063 1.00 36.57 123 PRO C N 1
ATOM 2688 C CA . PRO C 1 45 ? 69.725 32.558 1.317 1.00 38.68 123 PRO C CA 1
ATOM 2689 C C . PRO C 1 45 ? 69.925 34.056 1.094 1.00 40.43 123 PRO C C 1
ATOM 2690 O O . PRO C 1 45 ? 68.960 34.788 0.874 1.00 40.82 123 PRO C O 1
ATOM 2694 N N . LYS C 1 46 ? 71.174 34.508 1.160 1.00 42.50 124 LYS C N 1
ATOM 2695 C CA . LYS C 1 46 ? 71.491 35.920 0.960 1.00 43.52 124 LYS C CA 1
ATOM 2696 C C . LYS C 1 46 ? 70.786 36.470 -0.276 1.00 43.89 124 LYS C C 1
ATOM 2697 O O . LYS C 1 46 ? 70.226 37.566 -0.247 1.00 44.34 124 LYS C O 1
ATOM 2703 N N . GLU C 1 47 ? 70.816 35.702 -1.360 1.00 43.98 125 GLU C N 1
ATOM 2704 C CA . GLU C 1 47 ? 70.182 36.111 -2.609 1.00 44.30 125 GLU C CA 1
ATOM 2705 C C . GLU C 1 47 ? 68.708 36.468 -2.421 1.00 43.59 125 GLU C C 1
ATOM 2706 O O . GLU C 1 47 ? 68.274 37.561 -2.785 1.00 42.90 125 GLU C O 1
ATOM 2712 N N . LEU C 1 48 ? 67.943 35.540 -1.854 1.00 42.83 126 LEU C N 1
ATOM 2713 C CA . LEU C 1 48 ? 66.516 35.750 -1.623 1.00 42.48 126 LEU C CA 1
ATOM 2714 C C . LEU C 1 48 ? 66.250 36.947 -0.713 1.00 41.38 126 LEU C C 1
ATOM 2715 O O . LEU C 1 48 ? 65.312 37.712 -0.936 1.00 40.73 126 LEU C O 1
ATOM 2720 N N . ALA C 1 49 ? 67.077 37.103 0.315 1.00 40.61 127 ALA C N 1
ATOM 2721 C CA . ALA C 1 49 ? 66.924 38.208 1.251 1.00 40.07 127 ALA C CA 1
ATOM 2722 C C . ALA C 1 49 ? 67.091 39.547 0.537 1.00 40.65 127 ALA C C 1
ATOM 2723 O O . ALA C 1 49 ? 66.364 40.503 0.810 1.00 39.79 127 ALA C O 1
ATOM 2725 N N . GLU C 1 50 ? 68.049 39.606 -0.384 1.00 40.47 128 GLU C N 1
ATOM 2726 C CA . GLU C 1 50 ? 68.315 40.830 -1.129 1.00 41.48 128 GLU C CA 1
ATOM 2727 C C . GLU C 1 50 ? 67.208 41.156 -2.126 1.00 41.37 128 GLU C C 1
ATOM 2728 O O . GLU C 1 50 ? 66.929 42.328 -2.386 1.00 40.82 128 GLU C O 1
ATOM 2734 N N . GLU C 1 51 ? 66.575 40.127 -2.684 1.00 41.03 129 GLU C N 1
ATOM 2735 C CA . GLU C 1 51 ? 65.482 40.344 -3.629 1.00 41.28 129 GLU C CA 1
ATOM 2736 C C . GLU C 1 51 ? 64.235 40.791 -2.877 1.00 41.82 129 GLU C C 1
ATOM 2737 O O . GLU C 1 51 ? 63.458 41.612 -3.369 1.00 42.04 129 GLU C O 1
ATOM 2743 N N . HIS C 1 52 ? 64.050 40.244 -1.679 1.00 41.50 130 HIS C N 1
ATOM 2744 C CA . HIS C 1 52 ? 62.905 40.586 -0.847 1.00 42.08 130 HIS C CA 1
ATOM 2745 C C . HIS C 1 52 ? 62.976 42.056 -0.447 1.00 42.10 130 HIS C C 1
ATOM 2746 O O . HIS C 1 52 ? 62.018 42.807 -0.631 1.00 41.74 130 HIS C O 1
ATOM 2753 N N . TYR C 1 53 ? 64.121 42.456 0.098 1.00 42.65 131 TYR C N 1
ATOM 2754 C CA . TYR C 1 53 ? 64.334 43.830 0.541 1.00 44.12 131 TYR C CA 1
ATOM 2755 C C . TYR C 1 53 ? 65.002 44.685 -0.527 1.00 46.19 131 TYR C C 1
ATOM 2756 O O . TYR C 1 53 ? 65.918 45.453 -0.231 1.00 46.53 131 TYR C O 1
ATOM 2765 N N . LYS C 1 54 ? 64.539 44.558 -1.766 1.00 48.97 132 LYS C N 1
ATOM 2766 C CA . LYS C 1 54 ? 65.105 45.326 -2.866 1.00 51.39 132 LYS C CA 1
ATOM 2767 C C . LYS C 1 54 ? 64.781 46.813 -2.742 1.00 52.57 132 LYS C C 1
ATOM 2768 O O . LYS C 1 54 ? 65.531 47.659 -3.227 1.00 53.24 132 LYS C O 1
ATOM 2774 N N . ASP C 1 55 ? 63.667 47.127 -2.086 1.00 54.49 133 ASP C N 1
ATOM 2775 C CA . ASP C 1 55 ? 63.251 48.514 -1.893 1.00 55.77 133 ASP C CA 1
ATOM 2776 C C . ASP C 1 55 ? 64.134 49.226 -0.872 1.00 56.09 133 ASP C C 1
ATOM 2777 O O . ASP C 1 55 ? 63.859 50.364 -0.492 1.00 56.33 133 ASP C O 1
ATOM 2782 N N . LEU C 1 56 ? 65.193 48.553 -0.432 1.00 55.78 134 LEU C N 1
ATOM 2783 C CA . LEU C 1 56 ? 66.106 49.124 0.552 1.00 55.72 134 LEU C CA 1
ATOM 2784 C C . LEU C 1 56 ? 67.558 48.827 0.188 1.00 55.78 134 LEU C C 1
ATOM 2785 O O . LEU C 1 56 ? 68.465 49.025 0.997 1.00 55.69 134 LEU C O 1
ATOM 2790 N N . SER C 1 57 ? 67.771 48.359 -1.038 1.00 55.78 135 SER C N 1
ATOM 2791 C CA . SER C 1 57 ? 69.109 48.018 -1.511 1.00 55.94 135 SER C CA 1
ATOM 2792 C C . SER C 1 57 ? 70.098 49.178 -1.445 1.00 55.63 135 SER C C 1
ATOM 2793 O O . SER C 1 57 ? 71.286 48.975 -1.183 1.00 54.86 135 SER C O 1
ATOM 2796 N N . ALA C 1 58 ? 69.607 50.391 -1.681 1.00 55.36 136 ALA C N 1
ATOM 2797 C CA . ALA C 1 58 ? 70.457 51.577 -1.666 1.00 55.21 136 ALA C CA 1
ATOM 2798 C C . ALA C 1 58 ? 70.647 52.177 -0.275 1.00 54.86 136 ALA C C 1
ATOM 2799 O O . ALA C 1 58 ? 71.347 53.177 -0.121 1.00 54.44 136 ALA C O 1
ATOM 2801 N N . LYS C 1 59 ? 70.030 51.570 0.734 1.00 54.77 137 LYS C N 1
ATOM 2802 C CA . LYS C 1 59 ? 70.144 52.069 2.102 1.00 54.79 137 LYS C CA 1
ATOM 2803 C C . LYS C 1 59 ? 71.462 51.649 2.747 1.00 54.20 137 LYS C C 1
ATOM 2804 O O . LYS C 1 59 ? 72.018 50.601 2.419 1.00 54.02 137 LYS C O 1
ATOM 2810 N N . SER C 1 60 ? 71.955 52.474 3.665 1.00 53.88 138 SER C N 1
ATOM 2811 C CA . SER C 1 60 ? 73.213 52.201 4.353 1.00 54.01 138 SER C CA 1
ATOM 2812 C C . SER C 1 60 ? 73.100 51.059 5.361 1.00 53.62 138 SER C C 1
ATOM 2813 O O . SER C 1 60 ? 74.107 50.479 5.768 1.00 53.69 138 SER C O 1
ATOM 2816 N N . PHE C 1 61 ? 71.874 50.738 5.761 1.00 53.13 139 PHE C N 1
ATOM 2817 C CA . PHE C 1 61 ? 71.643 49.664 6.719 1.00 52.33 139 PHE C CA 1
ATOM 2818 C C . PHE C 1 61 ? 71.298 48.362 6.003 1.00 52.15 139 PHE C C 1
ATOM 2819 O O . PHE C 1 61 ? 71.060 47.334 6.639 1.00 52.40 139 PHE C O 1
ATOM 2827 N N . PHE C 1 62 ? 71.276 48.415 4.675 1.00 51.57 140 PHE C N 1
ATOM 2828 C CA . PHE C 1 62 ? 70.954 47.252 3.857 1.00 51.55 140 PHE C CA 1
ATOM 2829 C C . PHE C 1 62 ? 71.826 46.032 4.165 1.00 51.46 140 PHE C C 1
ATOM 2830 O O . PHE C 1 62 ? 71.313 44.926 4.331 1.00 51.63 140 PHE C O 1
ATOM 2838 N N . PRO C 1 63 ? 73.156 46.215 4.242 1.00 51.29 141 PRO C N 1
ATOM 2839 C CA . PRO C 1 63 ? 74.039 45.080 4.533 1.00 51.35 141 PRO C CA 1
ATOM 2840 C C . PRO C 1 63 ? 73.737 44.404 5.870 1.00 51.05 141 PRO C C 1
ATOM 2841 O O . PRO C 1 63 ? 73.652 43.179 5.951 1.00 50.53 141 PRO C O 1
ATOM 2845 N N . ASN C 1 64 ? 73.574 45.208 6.915 1.00 50.82 142 ASN C N 1
ATOM 2846 C CA . ASN C 1 64 ? 73.277 44.684 8.243 1.00 50.57 142 ASN C CA 1
ATOM 2847 C C . ASN C 1 64 ? 71.938 43.955 8.236 1.00 49.77 142 ASN C C 1
ATOM 2848 O O . ASN C 1 64 ? 71.731 43.001 8.984 1.00 49.85 142 ASN C O 1
ATOM 2853 N N . LEU C 1 65 ? 71.034 44.416 7.379 1.00 48.97 143 LEU C N 1
ATOM 2854 C CA . LEU C 1 65 ? 69.705 43.831 7.261 1.00 48.07 143 LEU C CA 1
ATOM 2855 C C . LEU C 1 65 ? 69.787 42.430 6.661 1.00 47.67 143 LEU C C 1
ATOM 2856 O O . LEU C 1 65 ? 69.187 41.486 7.177 1.00 47.30 143 LEU C O 1
ATOM 2861 N N . ILE C 1 66 ? 70.536 42.300 5.570 1.00 47.07 144 ILE C N 1
ATOM 2862 C CA . ILE C 1 66 ? 70.695 41.021 4.886 1.00 46.90 144 ILE C CA 1
ATOM 2863 C C . ILE C 1 66 ? 71.297 39.950 5.791 1.00 47.26 144 ILE C C 1
ATOM 2864 O O . ILE C 1 66 ? 70.803 38.823 5.843 1.00 47.01 144 ILE C O 1
ATOM 2869 N N . GLU C 1 67 ? 72.366 40.302 6.498 1.00 47.69 145 GLU C N 1
ATOM 2870 C CA . GLU C 1 67 ? 73.027 39.362 7.397 1.00 48.41 145 GLU C CA 1
ATOM 2871 C C . GLU C 1 67 ? 72.151 39.005 8.594 1.00 47.32 145 GLU C C 1
ATOM 2872 O O . GLU C 1 67 ? 72.300 37.936 9.184 1.00 47.36 145 GLU C O 1
ATOM 2878 N N . TYR C 1 68 ? 71.240 39.905 8.948 1.00 45.89 146 TYR C N 1
ATOM 2879 C CA . TYR C 1 68 ? 70.330 39.679 10.066 1.00 44.80 146 TYR C CA 1
ATOM 2880 C C . TYR C 1 68 ? 69.274 38.640 9.706 1.00 43.22 146 TYR C C 1
ATOM 2881 O O . TYR C 1 68 ? 69.000 37.726 10.484 1.00 42.83 146 TYR C O 1
ATOM 2890 N N . ILE C 1 69 ? 68.678 38.787 8.527 1.00 41.88 147 ILE C N 1
ATOM 2891 C CA . ILE C 1 69 ? 67.650 37.857 8.077 1.00 40.17 147 ILE C CA 1
ATOM 2892 C C . ILE C 1 69 ? 68.257 36.487 7.793 1.00 39.71 147 ILE C C 1
ATOM 2893 O O . ILE C 1 69 ? 67.542 35.491 7.684 1.00 39.04 147 ILE C O 1
ATOM 2898 N N . THR C 1 70 ? 69.581 36.443 7.682 1.00 39.38 148 THR C N 1
ATOM 2899 C CA . THR C 1 70 ? 70.283 35.191 7.424 1.00 39.29 148 THR C CA 1
ATOM 2900 C C . THR C 1 70 ? 71.060 34.763 8.671 1.00 38.15 148 THR C C 1
ATOM 2901 O O . THR C 1 70 ? 71.820 33.795 8.639 1.00 38.58 148 THR C O 1
ATOM 2905 N N . SER C 1 71 ? 70.859 35.482 9.773 1.00 37.14 149 SER C N 1
ATOM 2906 C CA . SER C 1 71 ? 71.552 35.175 11.022 1.00 35.72 149 SER C CA 1
ATOM 2907 C C . SER C 1 71 ? 70.978 33.939 11.708 1.00 34.44 149 SER C C 1
ATOM 2908 O O . SER C 1 71 ? 71.454 33.528 12.765 1.00 34.10 149 SER C O 1
ATOM 2911 N N . GLY C 1 72 ? 69.956 33.349 11.098 1.00 33.00 150 GLY C N 1
ATOM 2912 C CA . GLY C 1 72 ? 69.335 32.168 11.668 1.00 29.37 150 GLY C CA 1
ATOM 2913 C C . GLY C 1 72 ? 68.088 31.780 10.898 1.00 27.91 150 GLY C C 1
ATOM 2914 O O . GLY C 1 72 ? 67.616 32.548 10.058 1.00 28.11 150 GLY C O 1
ATOM 2915 N N . PRO C 1 73 ? 67.527 30.591 11.154 1.00 26.32 151 PRO C N 1
ATOM 2916 C CA . PRO C 1 73 ? 66.324 30.195 10.424 1.00 24.50 151 PRO C CA 1
ATOM 2917 C C . PRO C 1 73 ? 65.138 31.115 10.688 1.00 22.93 151 PRO C C 1
ATOM 2918 O O . PRO C 1 73 ? 65.042 31.742 11.743 1.00 23.88 151 PRO C O 1
ATOM 2922 N N . VAL C 1 74 ? 64.252 31.206 9.706 1.00 21.84 152 VAL C N 1
ATOM 2923 C CA . VAL C 1 74 ? 63.055 32.019 9.827 1.00 21.15 152 VAL C CA 1
ATOM 2924 C C . VAL C 1 74 ? 61.870 31.089 9.618 1.00 19.99 152 VAL C C 1
ATOM 2925 O O . VAL C 1 74 ? 62.039 29.930 9.242 1.00 19.64 152 VAL C O 1
ATOM 2929 N N . VAL C 1 75 ? 60.672 31.587 9.884 1.00 18.83 153 VAL C N 1
ATOM 2930 C CA . VAL C 1 75 ? 59.480 30.786 9.684 1.00 18.26 153 VAL C CA 1
ATOM 2931 C C . VAL C 1 75 ? 58.594 31.512 8.681 1.00 19.12 153 VAL C C 1
ATOM 2932 O O . VAL C 1 75 ? 58.048 32.577 8.970 1.00 19.99 153 VAL C O 1
ATOM 2936 N N . CYS C 1 76 ? 58.487 30.933 7.487 1.00 18.80 154 CYS C N 1
ATOM 2937 C CA . CYS C 1 76 ? 57.687 31.496 6.406 1.00 18.60 154 CYS C CA 1
ATOM 2938 C C . CYS C 1 76 ? 56.232 31.079 6.551 1.00 17.10 154 CYS C C 1
ATOM 2939 O O . CYS C 1 76 ? 55.947 29.924 6.863 1.00 15.97 154 CYS C O 1
ATOM 2942 N N . MET C 1 77 ? 55.318 32.019 6.323 1.00 15.81 155 MET C N 1
ATOM 2943 C CA . MET C 1 77 ? 53.890 31.741 6.429 1.00 17.67 155 MET C CA 1
ATOM 2944 C C . MET C 1 77 ? 53.056 32.416 5.347 1.00 18.22 155 MET C C 1
ATOM 2945 O O . MET C 1 77 ? 53.336 33.540 4.934 1.00 19.68 155 MET C O 1
ATOM 2950 N N . ALA C 1 78 ? 52.024 31.715 4.897 1.00 17.08 156 ALA C N 1
ATOM 2951 C CA . ALA C 1 78 ? 51.104 32.246 3.904 1.00 17.35 156 ALA C CA 1
ATOM 2952 C C . ALA C 1 78 ? 49.722 32.125 4.526 1.00 18.00 156 ALA C C 1
ATOM 2953 O O . ALA C 1 78 ? 49.294 31.025 4.894 1.00 19.88 156 ALA C O 1
ATOM 2955 N N . TRP C 1 79 ? 49.037 33.255 4.672 1.00 16.01 157 TRP C N 1
ATOM 2956 C CA . TRP C 1 79 ? 47.702 33.264 5.256 1.00 17.77 157 TRP C CA 1
ATOM 2957 C C . TRP C 1 79 ? 46.677 33.772 4.257 1.00 17.96 157 TRP C C 1
ATOM 2958 O O . TRP C 1 79 ? 46.975 34.636 3.435 1.00 19.15 157 TRP C O 1
ATOM 2969 N N . GLU C 1 80 ? 45.466 33.239 4.354 1.00 19.74 158 GLU C N 1
ATOM 2970 C CA . GLU C 1 80 ? 44.378 33.578 3.447 1.00 20.27 158 GLU C CA 1
ATOM 2971 C C . GLU C 1 80 ? 43.156 34.156 4.156 1.00 20.04 158 GLU C C 1
ATOM 2972 O O . GLU C 1 80 ? 42.825 33.755 5.271 1.00 20.64 158 GLU C O 1
ATOM 2978 N N . GLY C 1 81 ? 42.481 35.088 3.491 1.00 19.00 159 GLY C N 1
ATOM 2979 C CA . GLY C 1 81 ? 41.291 35.694 4.056 1.00 18.83 159 GLY C CA 1
ATOM 2980 C C . GLY C 1 81 ? 40.996 37.057 3.462 1.00 19.19 159 GLY C C 1
ATOM 2981 O O . GLY C 1 81 ? 41.910 37.766 3.051 1.00 20.36 159 GLY C O 1
ATOM 2982 N N . VAL C 1 82 ? 39.721 37.424 3.402 1.00 18.94 160 VAL C N 1
ATOM 2983 C CA . VAL C 1 82 ? 39.342 38.723 2.864 1.00 19.36 160 VAL C CA 1
ATOM 2984 C C . VAL C 1 82 ? 39.894 39.802 3.794 1.00 19.10 160 VAL C C 1
ATOM 2985 O O . VAL C 1 82 ? 39.599 39.811 4.991 1.00 18.56 160 VAL C O 1
ATOM 2989 N N . GLY C 1 83 ? 40.719 40.685 3.240 1.00 17.50 161 GLY C N 1
ATOM 2990 C CA . GLY C 1 83 ? 41.314 41.756 4.021 1.00 18.15 161 GLY C CA 1
ATOM 2991 C C . GLY C 1 83 ? 42.473 41.327 4.901 1.00 18.12 161 GLY C C 1
ATOM 2992 O O . GLY C 1 83 ? 42.926 42.092 5.754 1.00 17.59 161 GLY C O 1
ATOM 2993 N N . VAL C 1 84 ? 42.975 40.116 4.689 1.00 17.08 162 VAL C N 1
ATOM 2994 C CA . VAL C 1 84 ? 44.071 39.600 5.506 1.00 16.96 162 VAL C CA 1
ATOM 2995 C C . VAL C 1 84 ? 45.371 40.414 5.454 1.00 17.72 162 VAL C C 1
ATOM 2996 O O . VAL C 1 84 ? 46.088 40.500 6.450 1.00 15.92 162 VAL C O 1
ATOM 3000 N N . VAL C 1 85 ? 45.684 41.021 4.312 1.00 16.15 163 VAL C N 1
ATOM 3001 C CA . VAL C 1 85 ? 46.917 41.796 4.225 1.00 17.10 163 VAL C CA 1
ATOM 3002 C C . VAL C 1 85 ? 46.906 42.984 5.184 1.00 17.47 163 VAL C C 1
ATOM 3003 O O . VAL C 1 85 ? 47.802 43.128 6.014 1.00 17.91 163 VAL C O 1
ATOM 3007 N N . ALA C 1 86 ? 45.886 43.828 5.076 1.00 17.23 164 ALA C N 1
ATOM 3008 C CA . ALA C 1 86 ? 45.789 45.001 5.935 1.00 17.48 164 ALA C CA 1
ATOM 3009 C C . ALA C 1 86 ? 45.602 44.604 7.394 1.00 17.51 164 ALA C C 1
ATOM 3010 O O . ALA C 1 86 ? 46.149 45.242 8.295 1.00 16.75 164 ALA C O 1
ATOM 3012 N N . SER C 1 87 ? 44.834 43.544 7.622 1.00 16.53 165 SER C N 1
ATOM 3013 C CA . SER C 1 87 ? 44.574 43.074 8.979 1.00 15.23 165 SER C CA 1
ATOM 3014 C C . SER C 1 87 ? 45.844 42.574 9.661 1.00 15.47 165 SER C C 1
ATOM 3015 O O . SER C 1 87 ? 46.077 42.862 10.835 1.00 14.78 165 SER C O 1
ATOM 3018 N N . ALA C 1 88 ? 46.664 41.822 8.932 1.00 14.66 166 ALA C N 1
ATOM 3019 C CA . ALA C 1 88 ? 47.900 41.304 9.508 1.00 14.76 166 ALA C CA 1
ATOM 3020 C C . ALA C 1 88 ? 48.833 42.460 9.858 1.00 16.18 166 ALA C C 1
ATOM 3021 O O . ALA C 1 88 ? 49.509 42.438 10.891 1.00 12.47 166 ALA C O 1
ATOM 3023 N N . ARG C 1 89 ? 48.867 43.470 8.993 1.00 15.13 167 ARG C N 1
ATOM 3024 C CA . ARG C 1 89 ? 49.709 44.636 9.230 1.00 16.56 167 ARG C CA 1
ATOM 3025 C C . ARG C 1 89 ? 49.284 45.299 10.534 1.00 15.97 167 ARG C C 1
ATOM 3026 O O . ARG C 1 89 ? 50.123 45.691 11.346 1.00 17.12 167 ARG C O 1
ATOM 3034 N N . LYS C 1 90 ? 47.974 45.420 10.734 1.00 16.99 168 LYS C N 1
ATOM 3035 C CA . LYS C 1 90 ? 47.451 46.030 11.949 1.00 16.95 168 LYS C CA 1
ATOM 3036 C C . LYS C 1 90 ? 47.798 45.184 13.176 1.00 16.69 168 LYS C C 1
ATOM 3037 O O . LYS C 1 90 ? 48.231 45.718 14.197 1.00 17.32 168 LYS C O 1
ATOM 3043 N N . LEU C 1 91 ? 47.612 43.870 13.077 1.00 15.85 169 LEU C N 1
ATOM 3044 C CA . LEU C 1 91 ? 47.921 42.982 14.195 1.00 15.91 169 LEU C CA 1
ATOM 3045 C C . LEU C 1 91 ? 49.409 42.993 14.536 1.00 16.18 169 LEU C C 1
ATOM 3046 O O . LEU C 1 91 ? 49.789 42.786 15.688 1.00 16.34 169 LEU C O 1
ATOM 3051 N N . ILE C 1 92 ? 50.248 43.232 13.532 1.00 15.04 170 ILE C N 1
ATOM 3052 C CA . ILE C 1 92 ? 51.694 43.262 13.731 1.00 14.82 170 ILE C CA 1
ATOM 3053 C C . ILE C 1 92 ? 52.180 44.534 14.435 1.00 16.40 170 ILE C C 1
ATOM 3054 O O . ILE C 1 92 ? 53.076 44.477 15.281 1.00 16.36 170 ILE C O 1
ATOM 3059 N N . GLY C 1 93 ? 51.597 45.675 14.082 1.00 15.83 171 GLY C N 1
ATOM 3060 C CA . GLY C 1 93 ? 51.979 46.927 14.718 1.00 17.30 171 GLY C CA 1
ATOM 3061 C C . GLY C 1 93 ? 53.048 47.729 13.999 1.00 18.65 171 GLY C C 1
ATOM 3062 O O . GLY C 1 93 ? 53.635 47.265 13.022 1.00 18.49 171 GLY C O 1
ATOM 3063 N N . LYS C 1 94 ? 53.301 48.940 14.489 1.00 18.10 172 LYS C N 1
ATOM 3064 C CA . LYS C 1 94 ? 54.305 49.823 13.892 1.00 19.81 172 LYS C CA 1
ATOM 3065 C C . LYS C 1 94 ? 55.701 49.209 13.824 1.00 18.88 172 LYS C C 1
ATOM 3066 O O . LYS C 1 94 ? 56.073 48.378 14.653 1.00 19.68 172 LYS C O 1
ATOM 3072 N N . THR C 1 95 ? 56.468 49.635 12.826 1.00 19.28 173 THR C N 1
ATOM 3073 C CA . THR C 1 95 ? 57.826 49.152 12.610 1.00 20.05 173 THR C CA 1
ATOM 3074 C C . THR C 1 95 ? 58.682 49.219 13.874 1.00 19.63 173 THR C C 1
ATOM 3075 O O . THR C 1 95 ? 59.438 48.295 14.172 1.00 20.00 173 THR C O 1
ATOM 3079 N N . ASP C 1 96 ? 58.570 50.323 14.605 1.00 19.42 174 ASP C N 1
ATOM 3080 C CA . ASP C 1 96 ? 59.327 50.507 15.842 1.00 19.45 174 ASP C CA 1
ATOM 3081 C C . ASP C 1 96 ? 58.504 49.946 17.000 1.00 18.08 174 ASP C C 1
ATOM 3082 O O . ASP C 1 96 ? 57.509 50.541 17.401 1.00 17.97 174 ASP C O 1
ATOM 3087 N N . PRO C 1 97 ? 58.916 48.793 17.553 1.00 18.86 175 PRO C N 1
ATOM 3088 C CA . PRO C 1 97 ? 58.203 48.156 18.667 1.00 17.76 175 PRO C CA 1
ATOM 3089 C C . PRO C 1 97 ? 57.877 49.084 19.836 1.00 17.94 175 PRO C C 1
ATOM 3090 O O . PRO C 1 97 ? 56.872 48.891 20.524 1.00 16.92 175 PRO C O 1
ATOM 3094 N N . LEU C 1 98 ? 58.727 50.081 20.071 1.00 16.43 176 LEU C N 1
ATOM 3095 C CA . LEU C 1 98 ? 58.490 51.023 21.161 1.00 17.03 176 LEU C CA 1
ATOM 3096 C C . LEU C 1 98 ? 57.251 51.866 20.873 1.00 17.86 176 LEU C C 1
ATOM 3097 O O . LEU C 1 98 ? 56.547 52.281 21.792 1.00 18.61 176 LEU C O 1
ATOM 3102 N N . GLN C 1 99 ? 56.980 52.108 19.593 1.00 18.07 177 GLN C N 1
ATOM 3103 C CA . GLN C 1 99 ? 55.822 52.904 19.199 1.00 18.28 177 GLN C CA 1
ATOM 3104 C C . GLN C 1 99 ? 54.583 52.067 18.886 1.00 15.69 177 GLN C C 1
ATOM 3105 O O . GLN C 1 99 ? 53.457 52.570 18.953 1.00 16.36 177 GLN C O 1
ATOM 3111 N N . ALA C 1 100 ? 54.786 50.796 18.549 1.00 15.17 178 ALA C N 1
ATOM 3112 C CA . ALA C 1 100 ? 53.667 49.899 18.255 1.00 15.21 178 ALA C CA 1
ATOM 3113 C C . ALA C 1 100 ? 52.780 49.836 19.496 1.00 14.65 178 ALA C C 1
ATOM 3114 O O . ALA C 1 100 ? 53.281 49.768 20.614 1.00 16.34 178 ALA C O 1
ATOM 3116 N N . GLU C 1 101 ? 51.468 49.851 19.295 1.00 14.45 179 GLU C N 1
ATOM 3117 C CA . GLU C 1 101 ? 50.523 49.833 20.408 1.00 14.47 179 GLU C CA 1
ATOM 3118 C C . GLU C 1 101 ? 50.406 48.495 21.127 1.00 14.56 179 GLU C C 1
ATOM 3119 O O . GLU C 1 101 ? 50.593 47.432 20.530 1.00 14.27 179 GLU C O 1
ATOM 3125 N N . PRO C 1 102 ? 50.106 48.534 22.436 1.00 14.80 180 PRO C N 1
ATOM 3126 C CA . PRO C 1 102 ? 49.955 47.292 23.197 1.00 14.72 180 PRO C CA 1
ATOM 3127 C C . PRO C 1 102 ? 48.787 46.566 22.533 1.00 14.30 180 PRO C C 1
ATOM 3128 O O . PRO C 1 102 ? 47.801 47.200 22.144 1.00 14.73 180 PRO C O 1
ATOM 3132 N N . GLY C 1 103 ? 48.892 45.251 22.394 1.00 15.35 181 GLY C N 1
ATOM 3133 C CA . GLY C 1 103 ? 47.830 44.508 21.741 1.00 13.55 181 GLY C CA 1
ATOM 3134 C C . GLY C 1 103 ? 48.317 43.965 20.406 1.00 15.76 181 GLY C C 1
ATOM 3135 O O . GLY C 1 103 ? 47.809 42.955 19.920 1.00 15.40 181 GLY C O 1
ATOM 3136 N N . THR C 1 104 ? 49.287 44.649 19.801 1.00 15.24 182 THR C N 1
ATOM 3137 C CA . THR C 1 104 ? 49.863 44.199 18.536 1.00 14.35 182 THR C CA 1
ATOM 3138 C C . THR C 1 104 ? 51.057 43.325 18.895 1.00 14.41 182 THR C C 1
ATOM 3139 O O . THR C 1 104 ? 51.555 43.376 20.020 1.00 14.45 182 THR C O 1
ATOM 3143 N N . ILE C 1 105 ? 51.516 42.522 17.941 1.00 14.73 183 ILE C N 1
ATOM 3144 C CA . ILE C 1 105 ? 52.647 41.641 18.174 1.00 14.56 183 ILE C CA 1
ATOM 3145 C C . ILE C 1 105 ? 53.897 42.405 18.593 1.00 14.90 183 ILE C C 1
ATOM 3146 O O . ILE C 1 105 ? 54.506 42.090 19.611 1.00 13.44 183 ILE C O 1
ATOM 3151 N N . ARG C 1 106 ? 54.274 43.417 17.818 1.00 13.38 184 ARG C N 1
ATOM 3152 C CA . ARG C 1 106 ? 55.463 44.201 18.147 1.00 13.70 184 ARG C CA 1
ATOM 3153 C C . ARG C 1 106 ? 55.265 45.028 19.414 1.00 13.66 184 ARG C C 1
ATOM 3154 O O . ARG C 1 106 ? 56.185 45.184 20.212 1.00 13.75 184 ARG C O 1
ATOM 3162 N N . GLY C 1 107 ? 54.060 45.554 19.591 1.00 14.80 185 GLY C N 1
ATOM 3163 C CA . GLY C 1 107 ? 53.773 46.355 20.767 1.00 15.43 185 GLY C CA 1
ATOM 3164 C C . GLY C 1 107 ? 53.830 45.555 22.058 1.00 17.05 185 GLY C C 1
ATOM 3165 O O . GLY C 1 107 ? 54.177 46.096 23.109 1.00 15.58 185 GLY C O 1
ATOM 3166 N N . ASP C 1 108 ? 53.491 44.269 21.983 1.00 15.88 186 ASP C N 1
ATOM 3167 C CA . ASP C 1 108 ? 53.502 43.399 23.161 1.00 15.29 186 ASP C CA 1
ATOM 3168 C C . ASP C 1 108 ? 54.810 42.652 23.379 1.00 14.87 186 ASP C C 1
ATOM 3169 O O . ASP C 1 108 ? 55.216 42.416 24.522 1.00 13.87 186 ASP C O 1
ATOM 3174 N N . LEU C 1 109 ? 55.471 42.281 22.287 1.00 14.98 187 LEU C N 1
ATOM 3175 C CA . LEU C 1 109 ? 56.665 41.451 22.388 1.00 13.46 187 LEU C CA 1
ATOM 3176 C C . LEU C 1 109 ? 58.035 41.919 21.894 1.00 15.05 187 LEU C C 1
ATOM 3177 O O . LEU C 1 109 ? 58.954 41.108 21.842 1.00 14.73 187 LEU C O 1
ATOM 3182 N N . ALA C 1 110 ? 58.197 43.187 21.533 1.00 14.99 188 ALA C N 1
ATOM 3183 C CA . ALA C 1 110 ? 59.504 43.636 21.058 1.00 14.95 188 ALA C CA 1
ATOM 3184 C C . ALA C 1 110 ? 59.876 45.021 21.572 1.00 14.25 188 ALA C C 1
ATOM 3185 O O . ALA C 1 110 ? 59.017 45.767 22.044 1.00 15.07 188 ALA C O 1
ATOM 3187 N N . VAL C 1 111 ? 61.157 45.368 21.478 1.00 14.98 189 VAL C N 1
ATOM 3188 C CA . VAL C 1 111 ? 61.617 46.662 21.968 1.00 16.05 189 VAL C CA 1
ATOM 3189 C C . VAL C 1 111 ? 62.449 47.480 20.979 1.00 17.50 189 VAL C C 1
ATOM 3190 O O . VAL C 1 111 ? 62.687 48.666 21.205 1.00 17.78 189 VAL C O 1
ATOM 3194 N N . GLN C 1 112 ? 62.890 46.869 19.886 1.00 20.08 190 GLN C N 1
ATOM 3195 C CA . GLN C 1 112 ? 63.701 47.610 18.925 1.00 21.60 190 GLN C CA 1
ATOM 3196 C C . GLN C 1 112 ? 63.390 47.287 17.472 1.00 21.34 190 GLN C C 1
ATOM 3197 O O . GLN C 1 112 ? 63.100 46.145 17.123 1.00 20.48 190 GLN C O 1
ATOM 3203 N N . THR C 1 113 ? 63.467 48.310 16.625 1.00 21.35 191 THR C N 1
ATOM 3204 C CA . THR C 1 113 ? 63.187 48.165 15.201 1.00 21.02 191 THR C CA 1
ATOM 3205 C C . THR C 1 113 ? 64.013 47.074 14.531 1.00 21.03 191 THR C C 1
ATOM 3206 O O . THR C 1 113 ? 63.487 46.287 13.738 1.00 20.72 191 THR C O 1
ATOM 3210 N N . GLY C 1 114 ? 65.306 47.036 14.846 1.00 20.36 192 GLY C N 1
ATOM 3211 C CA . GLY C 1 114 ? 66.193 46.045 14.258 1.00 21.52 192 GLY C CA 1
ATOM 3212 C C . GLY C 1 114 ? 65.879 44.612 14.647 1.00 21.17 192 GLY C C 1
ATOM 3213 O O . GLY C 1 114 ? 66.389 43.668 14.044 1.00 22.15 192 GLY C O 1
ATOM 3214 N N . ARG C 1 115 ? 65.047 44.449 15.670 1.00 20.70 193 ARG C N 1
ATOM 3215 C CA . ARG C 1 115 ? 64.645 43.128 16.138 1.00 20.74 193 ARG C CA 1
ATOM 3216 C C . ARG C 1 115 ? 63.142 43.175 16.368 1.00 19.98 193 ARG C C 1
ATOM 3217 O O . ARG C 1 115 ? 62.685 43.034 17.508 1.00 20.00 193 ARG C O 1
ATOM 3225 N N . ASN C 1 116 ? 62.366 43.384 15.305 1.00 17.86 194 ASN C N 1
ATOM 3226 C CA . ASN C 1 116 ? 60.923 43.457 15.476 1.00 18.43 194 ASN C CA 1
ATOM 3227 C C . ASN C 1 116 ? 60.144 42.178 15.170 1.00 17.71 194 ASN C C 1
ATOM 3228 O O . ASN C 1 116 ? 59.007 42.219 14.710 1.00 18.10 194 ASN C O 1
ATOM 3233 N N . ILE C 1 117 ? 60.796 41.050 15.432 1.00 18.17 195 ILE C N 1
ATOM 3234 C CA . ILE C 1 117 ? 60.223 39.707 15.331 1.00 19.77 195 ILE C CA 1
ATOM 3235 C C . ILE C 1 117 ? 59.448 39.206 14.121 1.00 19.25 195 ILE C C 1
ATOM 3236 O O . ILE C 1 117 ? 59.514 38.018 13.803 1.00 19.57 195 ILE C O 1
ATOM 3241 N N . VAL C 1 118 ? 58.688 40.071 13.463 1.00 19.46 196 VAL C N 1
ATOM 3242 C CA . VAL C 1 118 ? 57.877 39.599 12.352 1.00 19.48 196 VAL C CA 1
ATOM 3243 C C . VAL C 1 118 ? 57.716 40.593 11.212 1.00 20.61 196 VAL C C 1
ATOM 3244 O O . VAL C 1 118 ? 57.976 41.785 11.364 1.00 20.51 196 VAL C O 1
ATOM 3248 N N . HIS C 1 119 ? 57.292 40.071 10.066 1.00 20.39 197 HIS C N 1
ATOM 3249 C CA . HIS C 1 119 ? 57.051 40.863 8.868 1.00 20.28 197 HIS C CA 1
ATOM 3250 C C . HIS C 1 119 ? 55.732 40.434 8.235 1.00 18.33 197 HIS C C 1
ATOM 3251 O O . HIS C 1 119 ? 55.374 39.259 8.269 1.00 18.20 197 HIS C O 1
ATOM 3258 N N . GLY C 1 120 ? 55.023 41.395 7.654 1.00 17.91 198 GLY C N 1
ATOM 3259 C CA . GLY C 1 120 ? 53.772 41.109 6.972 1.00 16.35 198 GLY C CA 1
ATOM 3260 C C . GLY C 1 120 ? 53.749 41.928 5.690 1.00 17.06 198 GLY C C 1
ATOM 3261 O O . GLY C 1 120 ? 54.155 43.088 5.700 1.00 16.65 198 GLY C O 1
ATOM 3262 N N . SER C 1 121 ? 53.297 41.336 4.587 1.00 17.36 199 SER C N 1
ATOM 3263 C CA . SER C 1 121 ? 53.233 42.050 3.307 1.00 17.22 199 SER C CA 1
ATOM 3264 C C . SER C 1 121 ? 52.473 43.367 3.484 1.00 16.61 199 SER C C 1
ATOM 3265 O O . SER C 1 121 ? 51.480 43.422 4.211 1.00 15.89 199 SER C O 1
ATOM 3268 N N . ASP C 1 122 ? 52.929 44.426 2.818 1.00 16.28 200 ASP C N 1
ATOM 3269 C CA . ASP C 1 122 ? 52.272 45.727 2.959 1.00 17.41 200 ASP C CA 1
ATOM 3270 C C . ASP C 1 122 ? 51.099 45.981 2.017 1.00 17.92 200 ASP C C 1
ATOM 3271 O O . ASP C 1 122 ? 50.377 46.967 2.178 1.00 17.36 200 ASP C O 1
ATOM 3276 N N . SER C 1 123 ? 50.911 45.107 1.033 1.00 18.59 201 SER C N 1
ATOM 3277 C CA . SER C 1 123 ? 49.810 45.263 0.085 1.00 19.68 201 SER C CA 1
ATOM 3278 C C . SER C 1 123 ? 49.446 43.920 -0.537 1.00 20.01 201 SER C C 1
ATOM 3279 O O . SER C 1 123 ? 50.235 42.973 -0.493 1.00 20.53 201 SER C O 1
ATOM 3282 N N . PRO C 1 124 ? 48.245 43.818 -1.128 1.00 19.81 202 PRO C N 1
ATOM 3283 C CA . PRO C 1 124 ? 47.824 42.559 -1.748 1.00 21.58 202 PRO C CA 1
ATOM 3284 C C . PRO C 1 124 ? 48.779 42.045 -2.821 1.00 21.07 202 PRO C C 1
ATOM 3285 O O . PRO C 1 124 ? 49.124 40.866 -2.832 1.00 20.59 202 PRO C O 1
ATOM 3289 N N . GLU C 1 125 ? 49.217 42.922 -3.720 1.00 21.86 203 GLU C N 1
ATOM 3290 C CA . GLU C 1 125 ? 50.138 42.484 -4.762 1.00 20.65 203 GLU C CA 1
ATOM 3291 C C . GLU C 1 125 ? 51.482 42.083 -4.173 1.00 20.55 203 GLU C C 1
ATOM 3292 O O . GLU C 1 125 ? 52.105 41.135 -4.645 1.00 20.63 203 GLU C O 1
ATOM 3298 N N . ASN C 1 126 ? 51.930 42.790 -3.138 1.00 20.37 204 ASN C N 1
ATOM 3299 C CA . ASN C 1 126 ? 53.196 42.434 -2.516 1.00 21.18 204 ASN C CA 1
ATOM 3300 C C . ASN C 1 126 ? 53.028 41.128 -1.756 1.00 20.99 204 ASN C C 1
ATOM 3301 O O . ASN C 1 126 ? 53.993 40.404 -1.525 1.00 20.64 204 ASN C O 1
ATOM 3306 N N . GLY C 1 127 ? 51.792 40.829 -1.370 1.00 22.29 205 GLY C N 1
ATOM 3307 C CA . GLY C 1 127 ? 51.532 39.584 -0.672 1.00 22.62 205 GLY C CA 1
ATOM 3308 C C . GLY C 1 127 ? 51.740 38.481 -1.693 1.00 22.86 205 GLY C C 1
ATOM 3309 O O . GLY C 1 127 ? 52.397 37.473 -1.426 1.00 22.30 205 GLY C O 1
ATOM 3310 N N . LYS C 1 128 ? 51.180 38.696 -2.880 1.00 23.13 206 LYS C N 1
ATOM 3311 C CA . LYS C 1 128 ? 51.300 37.748 -3.977 1.00 23.43 206 LYS C CA 1
ATOM 3312 C C . LYS C 1 128 ? 52.759 37.604 -4.393 1.00 23.82 206 LYS C C 1
ATOM 3313 O O . LYS C 1 128 ? 53.232 36.495 -4.643 1.00 23.41 206 LYS C O 1
ATOM 3319 N N . ARG C 1 129 ? 53.473 38.726 -4.451 1.00 22.63 207 ARG C N 1
ATOM 3320 C CA . ARG C 1 129 ? 54.881 38.723 -4.839 1.00 22.92 207 ARG C CA 1
ATOM 3321 C C . ARG C 1 129 ? 55.790 38.030 -3.827 1.00 22.64 207 ARG C C 1
ATOM 3322 O O . ARG C 1 129 ? 56.709 37.299 -4.209 1.00 21.22 207 ARG C O 1
ATOM 3330 N N . GLU C 1 130 ? 55.536 38.259 -2.541 1.00 20.76 208 GLU C N 1
ATOM 3331 C CA . GLU C 1 130 ? 56.346 37.663 -1.485 1.00 21.18 208 GLU C CA 1
ATOM 3332 C C . GLU C 1 130 ? 56.103 36.165 -1.332 1.00 21.02 208 GLU C C 1
ATOM 3333 O O . GLU C 1 130 ? 57.038 35.396 -1.101 1.00 20.29 208 GLU C O 1
ATOM 3339 N N . ILE C 1 131 ? 54.850 35.752 -1.461 1.00 21.07 209 ILE C N 1
ATOM 3340 C CA . ILE C 1 131 ? 54.519 34.338 -1.365 1.00 21.85 209 ILE C CA 1
ATOM 3341 C C . ILE C 1 131 ? 55.224 33.621 -2.515 1.00 23.37 209 ILE C C 1
ATOM 3342 O O . ILE C 1 131 ? 55.697 32.496 -2.365 1.00 23.34 209 ILE C O 1
ATOM 3347 N N . GLY C 1 132 ? 55.310 34.295 -3.660 1.00 24.00 210 GLY C N 1
ATOM 3348 C CA . GLY C 1 132 ? 55.963 33.711 -4.818 1.00 24.87 210 GLY C CA 1
ATOM 3349 C C . GLY C 1 132 ? 57.469 33.585 -4.677 1.00 25.85 210 GLY C C 1
ATOM 3350 O O . GLY C 1 132 ? 58.079 32.692 -5.261 1.00 27.05 210 GLY C O 1
ATOM 3351 N N . LEU C 1 133 ? 58.075 34.482 -3.905 1.00 25.79 211 LEU C N 1
ATOM 3352 C CA . LEU C 1 133 ? 59.518 34.462 -3.694 1.00 25.90 211 LEU C CA 1
ATOM 3353 C C . LEU C 1 133 ? 59.945 33.481 -2.611 1.00 25.94 211 LEU C C 1
ATOM 3354 O O . LEU C 1 133 ? 60.946 32.778 -2.760 1.00 23.87 211 LEU C O 1
ATOM 3359 N N . TRP C 1 134 ? 59.184 33.433 -1.523 1.00 25.57 212 TRP C N 1
ATOM 3360 C CA . TRP C 1 134 ? 59.523 32.562 -0.404 1.00 25.46 212 TRP C CA 1
ATOM 3361 C C . TRP C 1 134 ? 59.037 31.118 -0.488 1.00 25.93 212 TRP C C 1
ATOM 3362 O O . TRP C 1 134 ? 59.715 30.214 -0.002 1.00 25.18 212 TRP C O 1
ATOM 3373 N N . PHE C 1 135 ? 57.872 30.896 -1.086 1.00 25.49 213 PHE C N 1
ATOM 3374 C CA . PHE C 1 135 ? 57.342 29.544 -1.213 1.00 28.78 213 PHE C CA 1
ATOM 3375 C C . PHE C 1 135 ? 57.519 28.980 -2.617 1.00 31.74 213 PHE C C 1
ATOM 3376 O O . PHE C 1 135 ? 57.685 29.726 -3.583 1.00 31.75 213 PHE C O 1
ATOM 3384 N N . LYS C 1 136 ? 57.476 27.653 -2.713 1.00 35.18 214 LYS C N 1
ATOM 3385 C CA . LYS C 1 136 ? 57.601 26.952 -3.985 1.00 38.43 214 LYS C CA 1
ATOM 3386 C C . LYS C 1 136 ? 56.202 26.661 -4.519 1.00 39.79 214 LYS C C 1
ATOM 3387 O O . LYS C 1 136 ? 55.207 27.017 -3.890 1.00 41.06 214 LYS C O 1
ATOM 3393 N N . GLU C 1 137 ? 56.136 26.003 -5.672 1.00 41.83 215 GLU C N 1
ATOM 3394 C CA . GLU C 1 137 ? 54.863 25.668 -6.310 1.00 43.30 215 GLU C CA 1
ATOM 3395 C C . GLU C 1 137 ? 53.799 25.070 -5.385 1.00 42.87 215 GLU C C 1
ATOM 3396 O O . GLU C 1 137 ? 53.005 25.794 -4.780 1.00 43.74 215 GLU C O 1
ATOM 3402 N N . GLY C 1 138 ? 53.779 23.745 -5.294 1.00 41.55 216 GLY C N 1
ATOM 3403 C CA . GLY C 1 138 ? 52.797 23.075 -4.461 1.00 39.45 216 GLY C CA 1
ATOM 3404 C C . GLY C 1 138 ? 53.152 23.060 -2.990 1.00 38.13 216 GLY C C 1
ATOM 3405 O O . GLY C 1 138 ? 52.783 22.135 -2.268 1.00 38.12 216 GLY C O 1
ATOM 3406 N N . GLU C 1 139 ? 53.869 24.086 -2.543 1.00 35.66 217 GLU C N 1
ATOM 3407 C CA . GLU C 1 139 ? 54.270 24.180 -1.147 1.00 33.68 217 GLU C CA 1
ATOM 3408 C C . GLU C 1 139 ? 53.090 24.705 -0.334 1.00 31.82 217 GLU C C 1
ATOM 3409 O O . GLU C 1 139 ? 52.977 24.436 0.864 1.00 31.63 217 GLU C O 1
ATOM 3415 N N . LEU C 1 140 ? 52.212 25.454 -0.995 1.00 29.25 218 LEU C N 1
ATOM 3416 C CA . LEU C 1 140 ? 51.023 25.992 -0.345 1.00 29.03 218 LEU C CA 1
ATOM 3417 C C . LEU C 1 140 ? 49.972 24.890 -0.315 1.00 28.10 218 LEU C C 1
ATOM 3418 O O . LEU C 1 140 ? 49.896 24.073 -1.233 1.00 27.53 218 LEU C O 1
ATOM 3423 N N . CYS C 1 141 ? 49.167 24.867 0.741 1.00 27.03 219 CYS C N 1
ATOM 3424 C CA . CYS C 1 141 ? 48.129 23.856 0.881 1.00 26.60 219 CYS C CA 1
ATOM 3425 C C . CYS C 1 141 ? 46.761 24.508 0.956 1.00 27.76 219 CYS C C 1
ATOM 3426 O O . CYS C 1 141 ? 46.464 25.244 1.894 1.00 29.55 219 CYS C O 1
ATOM 3429 N N . LYS C 1 142 ? 45.927 24.240 -0.039 1.00 28.30 220 LYS C N 1
ATOM 3430 C CA . LYS C 1 142 ? 44.593 24.809 -0.054 1.00 29.00 220 LYS C CA 1
ATOM 3431 C C . LYS C 1 142 ? 43.639 23.831 0.619 1.00 28.24 220 LYS C C 1
ATOM 3432 O O . LYS C 1 142 ? 43.689 22.627 0.368 1.00 29.59 220 LYS C O 1
ATOM 3438 N N . TRP C 1 143 ? 42.786 24.350 1.494 1.00 26.07 221 TRP C N 1
ATOM 3439 C CA . TRP C 1 143 ? 41.821 23.522 2.200 1.00 24.49 221 TRP C CA 1
ATOM 3440 C C . TRP C 1 143 ? 40.609 24.351 2.575 1.00 24.31 221 TRP C C 1
ATOM 3441 O O . TRP C 1 143 ? 40.651 25.583 2.538 1.00 24.59 221 TRP C O 1
ATOM 3452 N N . ASP C 1 144 ? 39.528 23.677 2.938 1.00 22.68 222 ASP C N 1
ATOM 3453 C CA . ASP C 1 144 ? 38.314 24.373 3.311 1.00 24.41 222 ASP C CA 1
ATOM 3454 C C . ASP C 1 144 ? 38.052 24.225 4.798 1.00 22.14 222 ASP C C 1
ATOM 3455 O O . ASP C 1 144 ? 37.942 23.113 5.316 1.00 22.37 222 ASP C O 1
ATOM 3460 N N . SER C 1 145 ? 37.959 25.364 5.474 1.00 20.47 223 SER C N 1
ATOM 3461 C CA . SER C 1 145 ? 37.733 25.398 6.913 1.00 17.86 223 SER C CA 1
ATOM 3462 C C . SER C 1 145 ? 36.308 25.047 7.311 1.00 17.32 223 SER C C 1
ATOM 3463 O O . SER C 1 145 ? 35.344 25.561 6.741 1.00 17.37 223 SER C O 1
ATOM 3466 N N . ALA C 1 146 ? 36.184 24.178 8.310 1.00 16.40 224 ALA C N 1
ATOM 3467 C CA . ALA C 1 146 ? 34.882 23.746 8.797 1.00 15.96 224 ALA C CA 1
ATOM 3468 C C . ALA C 1 146 ? 34.110 24.917 9.393 1.00 16.75 224 ALA C C 1
ATOM 3469 O O . ALA C 1 146 ? 32.883 24.938 9.363 1.00 17.28 224 ALA C O 1
ATOM 3471 N N . LEU C 1 147 ? 34.834 25.897 9.927 1.00 16.03 225 LEU C N 1
ATOM 3472 C CA . LEU C 1 147 ? 34.205 27.063 10.541 1.00 16.82 225 LEU C CA 1
ATOM 3473 C C . LEU C 1 147 ? 33.976 28.231 9.580 1.00 18.10 225 LEU C C 1
ATOM 3474 O O . LEU C 1 147 ? 33.514 29.290 9.994 1.00 16.93 225 LEU C O 1
ATOM 3479 N N . ALA C 1 148 ? 34.282 28.027 8.301 1.00 18.60 226 ALA C N 1
ATOM 3480 C CA . ALA C 1 148 ? 34.131 29.069 7.286 1.00 20.58 226 ALA C CA 1
ATOM 3481 C C . ALA C 1 148 ? 32.820 29.847 7.359 1.00 20.94 226 ALA C C 1
ATOM 3482 O O . ALA C 1 148 ? 32.818 31.076 7.294 1.00 21.94 226 ALA C O 1
ATOM 3484 N N . THR C 1 149 ? 31.709 29.134 7.492 1.00 21.48 227 THR C N 1
ATOM 3485 C CA . THR C 1 149 ? 30.402 29.775 7.553 1.00 23.08 227 THR C CA 1
ATOM 3486 C C . THR C 1 149 ? 30.206 30.633 8.796 1.00 21.46 227 THR C C 1
ATOM 3487 O O . THR C 1 149 ? 29.309 31.470 8.835 1.00 21.48 227 THR C O 1
ATOM 3491 N N . TRP C 1 150 ? 31.046 30.436 9.806 1.00 20.90 228 TRP C N 1
ATOM 3492 C CA . TRP C 1 150 ? 30.922 31.207 11.037 1.00 19.37 228 TRP C CA 1
ATOM 3493 C C . TRP C 1 150 ? 31.930 32.340 11.164 1.00 18.45 228 TRP C C 1
ATOM 3494 O O . TRP C 1 150 ? 31.966 33.042 12.178 1.00 17.80 228 TRP C O 1
ATOM 3505 N N . LEU C 1 151 ? 32.748 32.519 10.136 1.00 19.14 229 LEU C N 1
ATOM 3506 C CA . LEU C 1 151 ? 33.731 33.594 10.136 1.00 21.28 229 LEU C CA 1
ATOM 3507 C C . LEU C 1 151 ? 33.428 34.599 9.041 1.00 22.35 229 LEU C C 1
ATOM 3508 O O . LEU C 1 151 ? 33.859 35.748 9.101 1.00 21.04 229 LEU C O 1
ATOM 3513 N N . ARG C 1 152 ? 32.660 34.161 8.050 1.00 22.81 230 ARG C N 1
ATOM 3514 C CA . ARG C 1 152 ? 32.291 35.017 6.934 1.00 25.63 230 ARG C CA 1
ATOM 3515 C C . ARG C 1 152 ? 30.890 34.629 6.480 1.00 26.63 230 ARG C C 1
ATOM 3516 O O . ARG C 1 152 ? 30.608 33.450 6.266 1.00 26.09 230 ARG C O 1
ATOM 3524 N N . GLU C 1 153 ? 30.011 35.616 6.343 1.00 26.68 231 GLU C N 1
ATOM 3525 C CA . GLU C 1 153 ? 28.646 35.350 5.908 1.00 28.76 231 GLU C CA 1
ATOM 3526 C C . GLU C 1 153 ? 28.614 35.098 4.404 1.00 29.88 231 GLU C C 1
ATOM 3527 O O . GLU C 1 153 ? 29.662 35.025 3.756 1.00 31.96 231 GLU C O 1
ATOM 3533 N N . SER D 1 1 ? 31.762 7.641 14.019 1.00 29.65 79 SER D N 1
ATOM 3534 C CA . SER D 1 1 ? 31.210 6.383 14.496 1.00 25.22 79 SER D CA 1
ATOM 3535 C C . SER D 1 1 ? 29.908 6.625 15.250 1.00 24.31 79 SER D C 1
ATOM 3536 O O . SER D 1 1 ? 29.439 7.759 15.366 1.00 23.32 79 SER D O 1
ATOM 3539 N N . MET D 1 2 ? 29.326 5.543 15.752 1.00 22.86 80 MET D N 1
ATOM 3540 C CA . MET D 1 2 ? 28.084 5.609 16.504 1.00 22.28 80 MET D CA 1
ATOM 3541 C C . MET D 1 2 ? 28.402 5.434 17.983 1.00 23.31 80 MET D C 1
ATOM 3542 O O . MET D 1 2 ? 28.654 4.322 18.447 1.00 23.42 80 MET D O 1
ATOM 3547 N N . GLU D 1 3 ? 28.400 6.536 18.722 1.00 24.69 81 GLU D N 1
ATOM 3548 C CA . GLU D 1 3 ? 28.691 6.479 20.148 1.00 24.18 81 GLU D CA 1
ATOM 3549 C C . GLU D 1 3 ? 27.562 7.153 20.913 1.00 23.93 81 GLU D C 1
ATOM 3550 O O . GLU D 1 3 ? 26.729 7.828 20.318 1.00 23.21 81 GLU D O 1
ATOM 3556 N N . ASP D 1 4 ? 27.514 6.968 22.225 1.00 22.70 82 ASP D N 1
ATOM 3557 C CA . ASP D 1 4 ? 26.439 7.581 22.980 1.00 23.85 82 ASP D CA 1
ATOM 3558 C C . ASP D 1 4 ? 26.874 8.912 23.561 1.00 21.58 82 ASP D C 1
ATOM 3559 O O . ASP D 1 4 ? 27.816 8.994 24.353 1.00 19.65 82 ASP D O 1
ATOM 3564 N N . VAL D 1 5 ? 26.191 9.963 23.128 1.00 20.98 83 VAL D N 1
ATOM 3565 C CA . VAL D 1 5 ? 26.476 11.304 23.601 1.00 19.95 83 VAL D CA 1
ATOM 3566 C C . VAL D 1 5 ? 25.695 11.502 24.892 1.00 20.93 83 VAL D C 1
ATOM 3567 O O . VAL D 1 5 ? 24.465 11.503 24.885 1.00 22.83 83 VAL D O 1
ATOM 3571 N N . GLU D 1 6 ? 26.408 11.650 26.001 1.00 19.16 84 GLU D N 1
ATOM 3572 C CA . GLU D 1 6 ? 25.760 11.841 27.287 1.00 18.21 84 GLU D CA 1
ATOM 3573 C C . GLU D 1 6 ? 25.851 13.298 27.699 1.00 17.21 84 GLU D C 1
ATOM 3574 O O . GLU D 1 6 ? 26.485 14.105 27.020 1.00 13.67 84 GLU D O 1
ATOM 3580 N N . GLU D 1 7 ? 25.207 13.623 28.813 1.00 15.13 85 GLU D N 1
ATOM 3581 C CA . GLU D 1 7 ? 25.200 14.981 29.330 1.00 14.61 85 GLU D CA 1
ATOM 3582 C C . GLU D 1 7 ? 25.616 14.962 30.790 1.00 14.62 85 GLU D C 1
ATOM 3583 O O . GLU D 1 7 ? 25.321 14.013 31.521 1.00 13.56 85 GLU D O 1
ATOM 3589 N N . THR D 1 8 ? 26.318 16.006 31.214 1.00 14.41 86 THR D N 1
ATOM 3590 C CA . THR D 1 8 ? 26.742 16.097 32.601 1.00 13.57 86 THR D CA 1
ATOM 3591 C C . THR D 1 8 ? 26.482 17.498 33.127 1.00 14.35 86 THR D C 1
ATOM 3592 O O . THR D 1 8 ? 26.482 18.472 32.368 1.00 12.01 86 THR D O 1
ATOM 3596 N N . TYR D 1 9 ? 26.238 17.591 34.428 1.00 13.16 87 TYR D N 1
ATOM 3597 C CA . TYR D 1 9 ? 25.988 18.874 35.058 1.00 13.68 87 TYR D CA 1
ATOM 3598 C C . TYR D 1 9 ? 27.293 19.381 35.666 1.00 13.78 87 TYR D C 1
ATOM 3599 O O . TYR D 1 9 ? 27.953 18.665 36.418 1.00 15.26 87 TYR D O 1
ATOM 3608 N N . ILE D 1 10 ? 27.674 20.603 35.314 1.00 11.96 88 ILE D N 1
ATOM 3609 C CA . ILE D 1 10 ? 28.880 21.209 35.854 1.00 10.92 88 ILE D CA 1
ATOM 3610 C C . ILE D 1 10 ? 28.463 22.546 36.450 1.00 10.87 88 ILE D C 1
ATOM 3611 O O . ILE D 1 10 ? 27.839 23.372 35.787 1.00 12.15 88 ILE D O 1
ATOM 3616 N N . MET D 1 11 ? 28.797 22.752 37.715 1.00 12.00 89 MET D N 1
ATOM 3617 C CA . MET D 1 11 ? 28.419 23.978 38.387 1.00 11.57 89 MET D CA 1
ATOM 3618 C C . MET D 1 11 ? 29.594 24.707 38.999 1.00 12.77 89 MET D C 1
ATOM 3619 O O . MET D 1 11 ? 30.392 24.109 39.720 1.00 13.50 89 MET D O 1
ATOM 3624 N N . VAL D 1 12 ? 29.710 25.997 38.707 1.00 10.38 90 VAL D N 1
ATOM 3625 C CA . VAL D 1 12 ? 30.774 26.780 39.315 1.00 10.87 90 VAL D CA 1
ATOM 3626 C C . VAL D 1 12 ? 30.155 27.245 40.630 1.00 10.91 90 VAL D C 1
ATOM 3627 O O . VAL D 1 12 ? 29.128 27.928 40.633 1.00 12.92 90 VAL D O 1
ATOM 3631 N N . LYS D 1 13 ? 30.766 26.854 41.741 1.00 10.19 91 LYS D N 1
ATOM 3632 C CA . LYS D 1 13 ? 30.263 27.206 43.062 1.00 9.81 91 LYS D CA 1
ATOM 3633 C C . LYS D 1 13 ? 30.454 28.685 43.381 1.00 11.17 91 LYS D C 1
ATOM 3634 O O . LYS D 1 13 ? 31.168 29.391 42.671 1.00 10.62 91 LYS D O 1
ATOM 3640 N N . PRO D 1 14 ? 29.811 29.177 44.455 1.00 11.51 92 PRO D N 1
ATOM 3641 C CA . PRO D 1 14 ? 29.934 30.593 44.815 1.00 11.52 92 PRO D CA 1
ATOM 3642 C C . PRO D 1 14 ? 31.348 31.157 44.809 1.00 11.67 92 PRO D C 1
ATOM 3643 O O . PRO D 1 14 ? 31.562 32.295 44.374 1.00 11.34 92 PRO D O 1
ATOM 3647 N N . ASP D 1 15 ? 32.311 30.375 45.288 1.00 9.87 93 ASP D N 1
ATOM 3648 C CA . ASP D 1 15 ? 33.686 30.852 45.326 1.00 11.33 93 ASP D CA 1
ATOM 3649 C C . ASP D 1 15 ? 34.270 31.116 43.939 1.00 11.31 93 ASP D C 1
ATOM 3650 O O . ASP D 1 15 ? 35.101 32.012 43.779 1.00 12.08 93 ASP D O 1
ATOM 3655 N N . GLY D 1 16 ? 33.820 30.362 42.939 1.00 10.46 94 GLY D N 1
ATOM 3656 C CA . GLY D 1 16 ? 34.308 30.558 41.580 1.00 10.66 94 GLY D CA 1
ATOM 3657 C C . GLY D 1 16 ? 33.829 31.877 40.992 1.00 12.13 94 GLY D C 1
ATOM 3658 O O . GLY D 1 16 ? 34.539 32.525 40.216 1.00 10.87 94 GLY D O 1
ATOM 3659 N N . ILE D 1 17 ? 32.610 32.270 41.344 1.00 11.59 95 ILE D N 1
ATOM 3660 C CA . ILE D 1 17 ? 32.064 33.531 40.865 1.00 12.12 95 ILE D CA 1
ATOM 3661 C C . ILE D 1 17 ? 32.789 34.678 41.565 1.00 11.37 95 ILE D C 1
ATOM 3662 O O . ILE D 1 17 ? 33.187 35.648 40.922 1.00 12.01 95 ILE D O 1
ATOM 3667 N N . GLN D 1 18 ? 32.966 34.569 42.881 1.00 10.53 96 GLN D N 1
ATOM 3668 C CA . GLN D 1 18 ? 33.664 35.613 43.634 1.00 10.56 96 GLN D CA 1
ATOM 3669 C C . GLN D 1 18 ? 35.120 35.782 43.184 1.00 11.12 96 GLN D C 1
ATOM 3670 O O . GLN D 1 18 ? 35.664 36.882 43.242 1.00 10.57 96 GLN D O 1
ATOM 3676 N N . ARG D 1 19 ? 35.746 34.699 42.727 1.00 11.03 97 ARG D N 1
ATOM 3677 C CA . ARG D 1 19 ? 37.142 34.763 42.296 1.00 10.01 97 ARG D CA 1
ATOM 3678 C C . ARG D 1 19 ? 37.312 35.058 40.801 1.00 10.85 97 ARG D C 1
ATOM 3679 O O . ARG D 1 19 ? 38.434 35.099 40.296 1.00 10.64 97 ARG D O 1
ATOM 3687 N N . GLY D 1 20 ? 36.196 35.269 40.107 1.00 10.25 98 GLY D N 1
ATOM 3688 C CA . GLY D 1 20 ? 36.226 35.571 38.684 1.00 12.45 98 GLY D CA 1
ATOM 3689 C C . GLY D 1 20 ? 36.777 34.472 37.796 1.00 13.26 98 GLY D C 1
ATOM 3690 O O . GLY D 1 20 ? 37.556 34.739 36.876 1.00 12.48 98 GLY D O 1
ATOM 3691 N N . LEU D 1 21 ? 36.349 33.239 38.048 1.00 11.89 99 LEU D N 1
ATOM 3692 C CA . LEU D 1 21 ? 36.830 32.088 37.289 1.00 12.57 99 LEU D CA 1
ATOM 3693 C C . LEU D 1 21 ? 35.795 31.473 36.351 1.00 11.11 99 LEU D C 1
ATOM 3694 O O . LEU D 1 21 ? 36.043 30.424 35.758 1.00 12.60 99 LEU D O 1
ATOM 3699 N N . VAL D 1 22 ? 34.636 32.108 36.225 1.00 10.96 100 VAL D N 1
ATOM 3700 C CA . VAL D 1 22 ? 33.581 31.572 35.370 1.00 10.94 100 VAL D CA 1
ATOM 3701 C C . VAL D 1 22 ? 34.060 31.369 33.936 1.00 9.89 100 VAL D C 1
ATOM 3702 O O . VAL D 1 22 ? 33.940 30.272 33.374 1.00 10.75 100 VAL D O 1
ATOM 3706 N N . GLY D 1 23 ? 34.616 32.423 33.350 1.00 10.54 101 GLY D N 1
ATOM 3707 C CA . GLY D 1 23 ? 35.098 32.334 31.982 1.00 10.45 101 GLY D CA 1
ATOM 3708 C C . GLY D 1 23 ? 36.203 31.311 31.800 1.00 12.51 101 GLY D C 1
ATOM 3709 O O . GLY D 1 23 ? 36.209 30.541 30.832 1.00 11.56 101 GLY D O 1
ATOM 3710 N N . GLU D 1 24 ? 37.138 31.298 32.743 1.00 11.25 102 GLU D N 1
ATOM 3711 C CA . GLU D 1 24 ? 38.269 30.379 32.706 1.00 13.00 102 GLU D CA 1
ATOM 3712 C C . GLU D 1 24 ? 37.827 28.917 32.752 1.00 12.72 102 GLU D C 1
ATOM 3713 O O . GLU D 1 24 ? 38.356 28.077 32.022 1.00 14.12 102 GLU D O 1
ATOM 3719 N N . ILE D 1 25 ? 36.859 28.612 33.610 1.00 12.83 103 ILE D N 1
ATOM 3720 C CA . ILE D 1 25 ? 36.368 27.246 33.725 1.00 11.44 103 ILE D CA 1
ATOM 3721 C C . ILE D 1 25 ? 35.620 26.836 32.462 1.00 12.75 103 ILE D C 1
ATOM 3722 O O . ILE D 1 25 ? 35.793 25.723 31.974 1.00 14.16 103 ILE D O 1
ATOM 3727 N N . ILE D 1 26 ? 34.802 27.736 31.923 1.00 11.64 104 ILE D N 1
ATOM 3728 C CA . ILE D 1 26 ? 34.068 27.425 30.703 1.00 11.11 104 ILE D CA 1
ATOM 3729 C C . ILE D 1 26 ? 35.050 27.144 29.567 1.00 13.08 104 ILE D C 1
ATOM 3730 O O . ILE D 1 26 ? 34.871 26.187 28.807 1.00 11.20 104 ILE D O 1
ATOM 3735 N N . SER D 1 27 ? 36.100 27.958 29.466 1.00 11.97 105 SER D N 1
ATOM 3736 C CA . SER D 1 27 ? 37.104 27.776 28.414 1.00 11.96 105 SER D CA 1
ATOM 3737 C C . SER D 1 27 ? 37.792 26.419 28.441 1.00 11.77 105 SER D C 1
ATOM 3738 O O . SER D 1 27 ? 38.136 25.883 27.393 1.00 12.34 105 SER D O 1
ATOM 3741 N N . ARG D 1 28 ? 38.011 25.868 29.631 1.00 12.72 106 ARG D N 1
ATOM 3742 C CA . ARG D 1 28 ? 38.667 24.575 29.723 1.00 11.95 106 ARG D CA 1
ATOM 3743 C C . ARG D 1 28 ? 37.852 23.483 29.046 1.00 13.37 106 ARG D C 1
ATOM 3744 O O . ARG D 1 28 ? 38.402 22.595 28.387 1.00 12.41 106 ARG D O 1
ATOM 3752 N N . PHE D 1 29 ? 36.536 23.546 29.208 1.00 13.22 107 PHE D N 1
ATOM 3753 C CA . PHE D 1 29 ? 35.672 22.539 28.606 1.00 12.42 107 PHE D CA 1
ATOM 3754 C C . PHE D 1 29 ? 35.448 22.822 27.129 1.00 12.85 107 PHE D C 1
ATOM 3755 O O . PHE D 1 29 ? 35.300 21.893 26.330 1.00 13.79 107 PHE D O 1
ATOM 3763 N N . GLU D 1 30 ? 35.434 24.100 26.755 1.00 12.76 108 GLU D N 1
ATOM 3764 C CA . GLU D 1 30 ? 35.277 24.459 25.345 1.00 13.86 108 GLU D CA 1
ATOM 3765 C C . GLU D 1 30 ? 36.526 24.010 24.589 1.00 14.38 108 GLU D C 1
ATOM 3766 O O . GLU D 1 30 ? 36.437 23.419 23.512 1.00 14.08 108 GLU D O 1
ATOM 3772 N N . LYS D 1 31 ? 37.694 24.303 25.156 1.00 13.41 109 LYS D N 1
ATOM 3773 C CA . LYS D 1 31 ? 38.953 23.940 24.514 1.00 15.09 109 LYS D CA 1
ATOM 3774 C C . LYS D 1 31 ? 39.148 22.431 24.434 1.00 14.33 109 LYS D C 1
ATOM 3775 O O . LYS D 1 31 ? 39.803 21.932 23.517 1.00 13.13 109 LYS D O 1
ATOM 3781 N N . LYS D 1 32 ? 38.585 21.718 25.404 1.00 11.54 110 LYS D N 1
ATOM 3782 C CA . LYS D 1 32 ? 38.671 20.260 25.452 1.00 11.52 110 LYS D CA 1
ATOM 3783 C C . LYS D 1 32 ? 37.947 19.687 24.239 1.00 12.41 110 LYS D C 1
ATOM 3784 O O . LYS D 1 32 ? 38.367 18.682 23.668 1.00 12.14 110 LYS D O 1
ATOM 3790 N N . GLY D 1 33 ? 36.854 20.334 23.852 1.00 13.46 111 GLY D N 1
ATOM 3791 C CA . GLY D 1 33 ? 36.102 19.870 22.698 1.00 13.65 111 GLY D CA 1
ATOM 3792 C C . GLY D 1 33 ? 34.667 19.476 22.986 1.00 13.36 111 GLY D C 1
ATOM 3793 O O . GLY D 1 33 ? 33.976 18.963 22.104 1.00 14.21 111 GLY D O 1
ATOM 3794 N N . PHE D 1 34 ? 34.202 19.700 24.212 1.00 13.18 112 PHE D N 1
ATOM 3795 C CA . PHE D 1 34 ? 32.825 19.349 24.542 1.00 13.15 112 PHE D CA 1
ATOM 3796 C C . PHE D 1 34 ? 31.836 20.460 24.183 1.00 13.33 112 PHE D C 1
ATOM 3797 O O . PHE D 1 34 ? 32.214 21.618 23.987 1.00 14.92 112 PHE D O 1
ATOM 3805 N N . LYS D 1 35 ? 30.565 20.088 24.104 1.00 13.69 113 LYS D N 1
ATOM 3806 C CA . LYS D 1 35 ? 29.494 21.003 23.720 1.00 13.14 113 LYS D CA 1
ATOM 3807 C C . LYS D 1 35 ? 28.672 21.568 24.872 1.00 12.41 113 LYS D C 1
ATOM 3808 O O . LYS D 1 35 ? 28.084 20.823 25.656 1.00 14.23 113 LYS D O 1
ATOM 3814 N N . LEU D 1 36 ? 28.624 22.894 24.965 1.00 12.40 114 LEU D N 1
ATOM 3815 C CA . LEU D 1 36 ? 27.840 23.560 26.005 1.00 11.20 114 LEU D CA 1
ATOM 3816 C C . LEU D 1 36 ? 26.390 23.642 25.523 1.00 14.51 114 LEU D C 1
ATOM 3817 O O . LEU D 1 36 ? 26.126 24.214 24.466 1.00 14.36 114 LEU D O 1
ATOM 3822 N N . ILE D 1 37 ? 25.460 23.065 26.285 1.00 12.96 115 ILE D N 1
ATOM 3823 C CA . ILE D 1 37 ? 24.044 23.086 25.907 1.00 12.98 115 ILE D CA 1
ATOM 3824 C C . ILE D 1 37 ? 23.152 23.731 26.968 1.00 14.04 115 ILE D C 1
ATOM 3825 O O . ILE D 1 37 ? 21.941 23.882 26.773 1.00 14.83 115 ILE D O 1
ATOM 3830 N N . GLY D 1 38 ? 23.749 24.114 28.093 1.00 12.25 116 GLY D N 1
ATOM 3831 C CA . GLY D 1 38 ? 22.989 24.749 29.157 1.00 12.69 116 GLY D CA 1
ATOM 3832 C C . GLY D 1 38 ? 23.889 25.669 29.953 1.00 12.68 116 GLY D C 1
ATOM 3833 O O . GLY D 1 38 ? 25.003 25.282 30.308 1.00 11.41 116 GLY D O 1
ATOM 3834 N N . LEU D 1 39 ? 23.421 26.883 30.229 1.00 11.67 117 LEU D N 1
ATOM 3835 C CA . LEU D 1 39 ? 24.226 27.842 30.977 1.00 12.95 117 LEU D CA 1
ATOM 3836 C C . LEU D 1 39 ? 23.393 28.945 31.614 1.00 12.79 117 LEU D C 1
ATOM 3837 O O . LEU D 1 39 ? 22.512 29.511 30.972 1.00 14.27 117 LEU D O 1
ATOM 3842 N N . LYS D 1 40 ? 23.667 29.248 32.879 1.00 13.03 118 LYS D N 1
ATOM 3843 C CA . LYS D 1 40 ? 22.955 30.326 33.550 1.00 14.04 118 LYS D CA 1
ATOM 3844 C C . LYS D 1 40 ? 23.542 30.681 34.908 1.00 14.81 118 LYS D C 1
ATOM 3845 O O . LYS D 1 40 ? 23.940 29.797 35.669 1.00 13.89 118 LYS D O 1
ATOM 3851 N N . MET D 1 41 ? 23.629 31.979 35.197 1.00 13.54 119 MET D N 1
ATOM 3852 C CA . MET D 1 41 ? 24.090 32.406 36.510 1.00 11.74 119 MET D CA 1
ATOM 3853 C C . MET D 1 41 ? 22.794 32.240 37.290 1.00 14.16 119 MET D C 1
ATOM 3854 O O . MET D 1 41 ? 21.731 32.628 36.803 1.00 15.63 119 MET D O 1
ATOM 3859 N N . PHE D 1 42 ? 22.878 31.708 38.502 1.00 12.66 120 PHE D N 1
ATOM 3860 C CA . PHE D 1 42 ? 21.674 31.385 39.258 1.00 14.05 120 PHE D CA 1
ATOM 3861 C C . PHE D 1 42 ? 21.847 31.563 40.771 1.00 14.63 120 PHE D C 1
ATOM 3862 O O . PHE D 1 42 ? 22.904 31.256 41.317 1.00 13.70 120 PHE D O 1
ATOM 3870 N N . GLN D 1 43 ? 20.820 32.083 41.441 1.00 14.00 121 GLN D N 1
ATOM 3871 C CA . GLN D 1 43 ? 20.865 32.220 42.895 1.00 14.72 121 GLN D CA 1
ATOM 3872 C C . GLN D 1 43 ? 20.056 31.022 43.383 1.00 15.67 121 GLN D C 1
ATOM 3873 O O . GLN D 1 43 ? 18.825 31.019 43.307 1.00 15.89 121 GLN D O 1
ATOM 3879 N N . CYS D 1 44 ? 20.751 29.999 43.872 1.00 13.75 122 CYS D N 1
ATOM 3880 C CA . CYS D 1 44 ? 20.093 28.774 44.308 1.00 14.76 122 CYS D CA 1
ATOM 3881 C C . CYS D 1 44 ? 19.187 28.890 45.524 1.00 15.17 122 CYS D C 1
ATOM 3882 O O . CYS D 1 44 ? 19.633 29.253 46.612 1.00 14.47 122 CYS D O 1
ATOM 3885 N N . PRO D 1 45 ? 17.889 28.587 45.351 1.00 16.55 123 PRO D N 1
ATOM 3886 C CA . PRO D 1 45 ? 16.989 28.673 46.500 1.00 16.59 123 PRO D CA 1
ATOM 3887 C C . PRO D 1 45 ? 17.365 27.584 47.502 1.00 15.09 123 PRO D C 1
ATOM 3888 O O . PRO D 1 45 ? 17.797 26.494 47.123 1.00 14.06 123 PRO D O 1
ATOM 3892 N N . LYS D 1 46 ? 17.205 27.880 48.785 1.00 14.17 124 LYS D N 1
ATOM 3893 C CA . LYS D 1 46 ? 17.560 26.927 49.830 1.00 14.11 124 LYS D CA 1
ATOM 3894 C C . LYS D 1 46 ? 17.018 25.512 49.608 1.00 14.65 124 LYS D C 1
ATOM 3895 O O . LYS D 1 46 ? 17.761 24.536 49.740 1.00 13.64 124 LYS D O 1
ATOM 3901 N N . GLU D 1 47 ? 15.736 25.403 49.261 1.00 14.99 125 GLU D N 1
ATOM 3902 C CA . GLU D 1 47 ? 15.100 24.099 49.042 1.00 16.67 125 GLU D CA 1
ATOM 3903 C C . GLU D 1 47 ? 15.768 23.288 47.944 1.00 15.92 125 GLU D C 1
ATOM 3904 O O . GLU D 1 47 ? 15.924 22.070 48.065 1.00 15.27 125 GLU D O 1
ATOM 3910 N N . LEU D 1 48 ? 16.119 23.959 46.853 1.00 15.76 126 LEU D N 1
ATOM 3911 C CA . LEU D 1 48 ? 16.757 23.286 45.729 1.00 16.16 126 LEU D CA 1
ATOM 3912 C C . LEU D 1 48 ? 18.126 22.751 46.131 1.00 14.55 126 LEU D C 1
ATOM 3913 O O . LEU D 1 48 ? 18.483 21.623 45.791 1.00 15.39 126 LEU D O 1
ATOM 3918 N N . ALA D 1 49 ? 18.891 23.557 46.858 1.00 14.95 127 ALA D N 1
ATOM 3919 C CA . ALA D 1 49 ? 20.209 23.125 47.307 1.00 14.98 127 ALA D CA 1
ATOM 3920 C C . ALA D 1 49 ? 20.058 21.907 48.217 1.00 15.63 127 ALA D C 1
ATOM 3921 O O . ALA D 1 49 ? 20.873 20.987 48.178 1.00 15.01 127 ALA D O 1
ATOM 3923 N N . GLU D 1 50 ? 19.011 21.896 49.039 1.00 16.22 128 GLU D N 1
ATOM 3924 C CA . GLU D 1 50 ? 18.797 20.769 49.943 1.00 17.45 128 GLU D CA 1
ATOM 3925 C C . GLU D 1 50 ? 18.386 19.512 49.173 1.00 17.90 128 GLU D C 1
ATOM 3926 O O . GLU D 1 50 ? 18.707 18.395 49.581 1.00 17.79 128 GLU D O 1
ATOM 3932 N N . GLU D 1 51 ? 17.689 19.693 48.056 1.00 17.60 129 GLU D N 1
ATOM 3933 C CA . GLU D 1 51 ? 17.294 18.557 47.226 1.00 18.69 129 GLU D CA 1
ATOM 3934 C C . GLU D 1 51 ? 18.545 18.029 46.515 1.00 18.32 129 GLU D C 1
ATOM 3935 O O . GLU D 1 51 ? 18.756 16.815 46.412 1.00 17.25 129 GLU D O 1
ATOM 3941 N N . HIS D 1 52 ? 19.374 18.947 46.025 1.00 16.94 130 HIS D N 1
ATOM 3942 C CA . HIS D 1 52 ? 20.599 18.563 45.326 1.00 17.64 130 HIS D CA 1
ATOM 3943 C C . HIS D 1 52 ? 21.532 17.740 46.214 1.00 17.86 130 HIS D C 1
ATOM 3944 O O . HIS D 1 52 ? 22.111 16.751 45.760 1.00 18.52 130 HIS D O 1
ATOM 3951 N N . TYR D 1 53 ? 21.668 18.150 47.473 1.00 17.31 131 TYR D N 1
ATOM 3952 C CA . TYR D 1 53 ? 22.532 17.462 48.433 1.00 16.93 131 TYR D CA 1
ATOM 3953 C C . TYR D 1 53 ? 21.720 16.564 49.360 1.00 17.85 131 TYR D C 1
ATOM 3954 O O . TYR D 1 53 ? 22.131 16.279 50.486 1.00 17.81 131 TYR D O 1
ATOM 3963 N N . LYS D 1 54 ? 20.570 16.116 48.869 1.00 18.70 132 LYS D N 1
ATOM 3964 C CA . LYS D 1 54 ? 19.655 15.269 49.620 1.00 21.22 132 LYS D CA 1
ATOM 3965 C C . LYS D 1 54 ? 20.319 14.121 50.382 1.00 20.46 132 LYS D C 1
ATOM 3966 O O . LYS D 1 54 ? 20.010 13.882 51.551 1.00 19.99 132 LYS D O 1
ATOM 3972 N N . ASP D 1 55 ? 21.227 13.417 49.717 1.00 20.08 133 ASP D N 1
ATOM 3973 C CA . ASP D 1 55 ? 21.925 12.284 50.318 1.00 21.61 133 ASP D CA 1
ATOM 3974 C C . ASP D 1 55 ? 22.806 12.654 51.513 1.00 22.04 133 ASP D C 1
ATOM 3975 O O . ASP D 1 55 ? 23.197 11.782 52.290 1.00 22.40 133 ASP D O 1
ATOM 3980 N N . LEU D 1 56 ? 23.109 13.940 51.667 1.00 21.30 134 LEU D N 1
ATOM 3981 C CA . LEU D 1 56 ? 23.956 14.400 52.770 1.00 21.00 134 LEU D CA 1
ATOM 3982 C C . LEU D 1 56 ? 23.161 15.129 53.855 1.00 20.36 134 LEU D C 1
ATOM 3983 O O . LEU D 1 56 ? 23.744 15.669 54.799 1.00 19.59 134 LEU D O 1
ATOM 3988 N N . SER D 1 57 ? 21.836 15.130 53.727 1.00 18.53 135 SER D N 1
ATOM 3989 C CA . SER D 1 57 ? 20.965 15.835 54.665 1.00 18.62 135 SER D CA 1
ATOM 3990 C C . SER D 1 57 ? 21.112 15.505 56.150 1.00 18.76 135 SER D C 1
ATOM 3991 O O . SER D 1 57 ? 20.706 16.296 56.999 1.00 18.11 135 SER D O 1
ATOM 3994 N N . ALA D 1 58 ? 21.682 14.350 56.476 1.00 18.84 136 ALA D N 1
ATOM 3995 C CA . ALA D 1 58 ? 21.838 13.980 57.880 1.00 20.72 136 ALA D CA 1
ATOM 3996 C C . ALA D 1 58 ? 23.213 14.331 58.444 1.00 20.05 136 ALA D C 1
ATOM 3997 O O . ALA D 1 58 ? 23.414 14.291 59.658 1.00 20.88 136 ALA D O 1
ATOM 3999 N N . LYS D 1 59 ? 24.145 14.689 57.563 1.00 18.39 137 LYS D N 1
ATOM 4000 C CA . LYS D 1 59 ? 25.520 15.031 57.947 1.00 19.13 137 LYS D CA 1
ATOM 4001 C C . LYS D 1 59 ? 25.649 16.296 58.807 1.00 18.02 137 LYS D C 1
ATOM 4002 O O . LYS D 1 59 ? 24.877 17.245 58.661 1.00 17.42 137 LYS D O 1
ATOM 4008 N N . SER D 1 60 ? 26.646 16.315 59.690 1.00 16.98 138 SER D N 1
ATOM 4009 C CA . SER D 1 60 ? 26.848 17.463 60.572 1.00 15.31 138 SER D CA 1
ATOM 4010 C C . SER D 1 60 ? 27.252 18.727 59.823 1.00 14.41 138 SER D C 1
ATOM 4011 O O . SER D 1 60 ? 27.051 19.831 60.315 1.00 15.63 138 SER D O 1
ATOM 4014 N N . PHE D 1 61 ? 27.820 18.562 58.633 1.00 14.07 139 PHE D N 1
ATOM 4015 C CA . PHE D 1 61 ? 28.253 19.694 57.828 1.00 15.31 139 PHE D CA 1
ATOM 4016 C C . PHE D 1 61 ? 27.166 20.181 56.871 1.00 14.26 139 PHE D C 1
ATOM 4017 O O . PHE D 1 61 ? 27.331 21.202 56.206 1.00 14.62 139 PHE D O 1
ATOM 4025 N N . PHE D 1 62 ? 26.052 19.458 56.809 1.00 13.24 140 PHE D N 1
ATOM 4026 C CA . PHE D 1 62 ? 24.965 19.820 55.900 1.00 13.56 140 PHE D CA 1
ATOM 4027 C C . PHE D 1 62 ? 24.460 21.260 56.045 1.00 13.70 140 PHE D C 1
ATOM 4028 O O . PHE D 1 62 ? 24.344 21.978 55.055 1.00 12.98 140 PHE D O 1
ATOM 4036 N N . PRO D 1 63 ? 24.140 21.702 57.276 1.00 13.90 141 PRO D N 1
ATOM 4037 C CA . PRO D 1 63 ? 23.655 23.080 57.426 1.00 14.91 141 PRO D CA 1
ATOM 4038 C C . PRO D 1 63 ? 24.634 24.094 56.846 1.00 15.41 141 PRO D C 1
ATOM 4039 O O . PRO D 1 63 ? 24.240 25.025 56.144 1.00 14.03 141 PRO D O 1
ATOM 4043 N N . ASN D 1 64 ? 25.916 23.894 57.136 1.00 15.44 142 ASN D N 1
ATOM 4044 C CA . ASN D 1 64 ? 26.960 24.790 56.665 1.00 17.45 142 ASN D CA 1
ATOM 4045 C C . ASN D 1 64 ? 27.129 24.740 55.142 1.00 16.80 142 ASN D C 1
ATOM 4046 O O . ASN D 1 64 ? 27.399 25.760 54.505 1.00 17.64 142 ASN D O 1
ATOM 4051 N N . LEU D 1 65 ? 26.972 23.550 54.565 1.00 14.57 143 LEU D N 1
ATOM 4052 C CA . LEU D 1 65 ? 27.096 23.363 53.116 1.00 14.68 143 LEU D CA 1
ATOM 4053 C C . LEU D 1 65 ? 25.967 24.095 52.385 1.00 13.98 143 LEU D C 1
ATOM 4054 O O . LEU D 1 65 ? 26.187 24.773 51.372 1.00 13.19 143 LEU D O 1
ATOM 4059 N N . ILE D 1 66 ? 24.753 23.959 52.906 1.00 12.18 144 ILE D N 1
ATOM 4060 C CA . ILE D 1 66 ? 23.601 24.608 52.293 1.00 11.48 144 ILE D CA 1
ATOM 4061 C C . ILE D 1 66 ? 23.750 26.119 52.395 1.00 12.57 144 ILE D C 1
ATOM 4062 O O . ILE D 1 66 ? 23.487 26.849 51.439 1.00 13.75 144 ILE D O 1
ATOM 4067 N N . GLU D 1 67 ? 24.184 26.583 53.559 1.00 13.17 145 GLU D N 1
ATOM 4068 C CA . GLU D 1 67 ? 24.390 28.007 53.772 1.00 15.87 145 GLU D CA 1
ATOM 4069 C C . GLU D 1 67 ? 25.415 28.515 52.763 1.00 15.66 145 GLU D C 1
ATOM 4070 O O . GLU D 1 67 ? 25.243 29.577 52.166 1.00 16.51 145 GLU D O 1
ATOM 4076 N N . TYR D 1 68 ? 26.478 27.742 52.574 1.00 16.23 146 TYR D N 1
ATOM 4077 C CA . TYR D 1 68 ? 27.542 28.117 51.651 1.00 17.22 146 TYR D CA 1
ATOM 4078 C C . TYR D 1 68 ? 27.131 28.131 50.181 1.00 15.13 146 TYR D C 1
ATOM 4079 O O . TYR D 1 68 ? 27.373 29.110 49.477 1.00 14.78 146 TYR D O 1
ATOM 4088 N N . ILE D 1 69 ? 26.514 27.050 49.716 1.00 14.79 147 ILE D N 1
ATOM 4089 C CA . ILE D 1 69 ? 26.123 26.962 48.311 1.00 14.09 147 ILE D CA 1
ATOM 4090 C C . ILE D 1 69 ? 25.073 28.013 47.926 1.00 13.85 147 ILE D C 1
ATOM 4091 O O . ILE D 1 69 ? 24.854 28.280 46.740 1.00 13.63 147 ILE D O 1
ATOM 4096 N N . THR D 1 70 ? 24.439 28.621 48.929 1.00 12.93 148 THR D N 1
ATOM 4097 C CA . THR D 1 70 ? 23.434 29.658 48.689 1.00 13.21 148 THR D CA 1
ATOM 4098 C C . THR D 1 70 ? 23.943 31.043 49.096 1.00 15.72 148 THR D C 1
ATOM 4099 O O . THR D 1 70 ? 23.182 32.016 49.076 1.00 15.39 148 THR D O 1
ATOM 4103 N N . SER D 1 71 ? 25.225 31.132 49.448 1.00 14.50 149 SER D N 1
ATOM 4104 C CA . SER D 1 71 ? 25.829 32.394 49.896 1.00 16.34 149 SER D CA 1
ATOM 4105 C C . SER D 1 71 ? 26.157 33.382 48.777 1.00 17.22 149 SER D C 1
ATOM 4106 O O . SER D 1 71 ? 26.557 34.524 49.031 1.00 16.85 149 SER D O 1
ATOM 4109 N N . GLY D 1 72 ? 25.993 32.941 47.540 1.00 15.62 150 GLY D N 1
ATOM 4110 C CA . GLY D 1 72 ? 26.272 33.800 46.411 1.00 16.72 150 GLY D CA 1
ATOM 4111 C C . GLY D 1 72 ? 25.795 33.085 45.173 1.00 15.68 150 GLY D C 1
ATOM 4112 O O . GLY D 1 72 ? 25.494 31.893 45.236 1.00 17.10 150 GLY D O 1
ATOM 4113 N N . PRO D 1 73 ? 25.708 33.771 44.030 1.00 16.34 151 PRO D N 1
ATOM 4114 C CA . PRO D 1 73 ? 25.239 33.033 42.856 1.00 15.33 151 PRO D CA 1
ATOM 4115 C C . PRO D 1 73 ? 26.224 31.973 42.384 1.00 14.67 151 PRO D C 1
ATOM 4116 O O . PRO D 1 73 ? 27.427 32.045 42.665 1.00 13.65 151 PRO D O 1
ATOM 4120 N N . VAL D 1 74 ? 25.696 30.977 41.683 1.00 12.87 152 VAL D N 1
ATOM 4121 C CA . VAL D 1 74 ? 26.513 29.918 41.113 1.00 12.22 152 VAL D CA 1
ATOM 4122 C C . VAL D 1 74 ? 26.284 30.018 39.612 1.00 13.61 152 VAL D C 1
ATOM 4123 O O . VAL D 1 74 ? 25.454 30.808 39.160 1.00 12.27 152 VAL D O 1
ATOM 4127 N N . VAL D 1 75 ? 27.040 29.257 38.833 1.00 12.16 153 VAL D N 1
ATOM 4128 C CA . VAL D 1 75 ? 26.823 29.242 37.395 1.00 11.83 153 VAL D CA 1
ATOM 4129 C C . VAL D 1 75 ? 26.516 27.786 37.054 1.00 12.49 153 VAL D C 1
ATOM 4130 O O . VAL D 1 75 ? 27.356 26.906 37.244 1.00 11.19 153 VAL D O 1
ATOM 4134 N N . CYS D 1 76 ? 25.295 27.542 36.583 1.00 10.90 154 CYS D N 1
ATOM 4135 C CA . CYS D 1 76 ? 24.847 26.201 36.222 1.00 11.38 154 CYS D CA 1
ATOM 4136 C C . CYS D 1 76 ? 25.212 25.914 34.782 1.00 10.61 154 CYS D C 1
ATOM 4137 O O . CYS D 1 76 ? 25.073 26.781 33.918 1.00 11.72 154 CYS D O 1
ATOM 4140 N N . MET D 1 77 ? 25.654 24.692 34.513 1.00 10.45 155 MET D N 1
ATOM 4141 C CA . MET D 1 77 ? 26.024 24.331 33.154 1.00 11.62 155 MET D CA 1
ATOM 4142 C C . MET D 1 77 ? 25.656 22.903 32.815 1.00 10.87 155 MET D C 1
ATOM 4143 O O . MET D 1 77 ? 25.659 22.022 33.675 1.00 11.86 155 MET D O 1
ATOM 4148 N N . ALA D 1 78 ? 25.338 22.691 31.544 1.00 10.32 156 ALA D N 1
ATOM 4149 C CA . ALA D 1 78 ? 25.028 21.366 31.031 1.00 10.84 156 ALA D CA 1
ATOM 4150 C C . ALA D 1 78 ? 25.968 21.209 29.839 1.00 11.06 156 ALA D C 1
ATOM 4151 O O . ALA D 1 78 ? 25.978 22.053 28.937 1.00 11.64 156 ALA D O 1
ATOM 4153 N N . TRP D 1 79 ? 26.786 20.161 29.862 1.00 10.58 157 TRP D N 1
ATOM 4154 C CA . TRP D 1 79 ? 27.720 19.890 28.776 1.00 10.72 157 TRP D CA 1
ATOM 4155 C C . TRP D 1 79 ? 27.388 18.536 28.170 1.00 13.02 157 TRP D C 1
ATOM 4156 O O . TRP D 1 79 ? 26.965 17.621 28.874 1.00 13.33 157 TRP D O 1
ATOM 4167 N N . GLU D 1 80 ? 27.602 18.418 26.867 1.00 13.89 158 GLU D N 1
ATOM 4168 C CA . GLU D 1 80 ? 27.294 17.192 26.151 1.00 15.74 158 GLU D CA 1
ATOM 4169 C C . GLU D 1 80 ? 28.517 16.639 25.430 1.00 14.88 158 GLU D C 1
ATOM 4170 O O . GLU D 1 80 ? 29.373 17.394 24.962 1.00 14.45 158 GLU D O 1
ATOM 4176 N N . GLY D 1 81 ? 28.597 15.315 25.335 1.00 13.01 159 GLY D N 1
ATOM 4177 C CA . GLY D 1 81 ? 29.723 14.704 24.653 1.00 14.11 159 GLY D CA 1
ATOM 4178 C C . GLY D 1 81 ? 29.852 13.238 25.012 1.00 13.94 159 GLY D C 1
ATOM 4179 O O . GLY D 1 81 ? 29.234 12.770 25.970 1.00 15.37 159 GLY D O 1
ATOM 4180 N N . VAL D 1 82 ? 30.650 12.506 24.245 1.00 13.91 160 VAL D N 1
ATOM 4181 C CA . VAL D 1 82 ? 30.848 11.091 24.521 1.00 14.45 160 VAL D CA 1
ATOM 4182 C C . VAL D 1 82 ? 31.861 10.964 25.648 1.00 13.71 160 VAL D C 1
ATOM 4183 O O . VAL D 1 82 ? 33.010 11.386 25.510 1.00 13.57 160 VAL D O 1
ATOM 4187 N N . GLY D 1 83 ? 31.414 10.391 26.764 1.00 12.67 161 GLY D N 1
ATOM 4188 C CA . GLY D 1 83 ? 32.274 10.211 27.919 1.00 13.10 161 GLY D CA 1
ATOM 4189 C C . GLY D 1 83 ? 32.517 11.514 28.661 1.00 13.30 161 GLY D C 1
ATOM 4190 O O . GLY D 1 83 ? 33.473 11.626 29.430 1.00 12.76 161 GLY D O 1
ATOM 4191 N N . VAL D 1 84 ? 31.641 12.493 28.453 1.00 12.92 162 VAL D N 1
ATOM 4192 C CA . VAL D 1 84 ? 31.803 13.797 29.089 1.00 13.09 162 VAL D CA 1
ATOM 4193 C C . VAL D 1 84 ? 31.685 13.757 30.613 1.00 13.22 162 VAL D C 1
ATOM 4194 O O . VAL D 1 84 ? 32.290 14.576 31.308 1.00 12.19 162 VAL D O 1
ATOM 4198 N N . VAL D 1 85 ? 30.917 12.811 31.145 1.00 12.66 163 VAL D N 1
ATOM 4199 C CA . VAL D 1 85 ? 30.768 12.734 32.594 1.00 12.72 163 VAL D CA 1
ATOM 4200 C C . VAL D 1 85 ? 32.094 12.399 33.273 1.00 13.34 163 VAL D C 1
ATOM 4201 O O . VAL D 1 85 ? 32.537 13.117 34.172 1.00 11.48 163 VAL D O 1
ATOM 4205 N N . ALA D 1 86 ? 32.731 11.311 32.850 1.00 12.19 164 ALA D N 1
ATOM 4206 C CA . ALA D 1 86 ? 34.012 10.920 33.437 1.00 13.47 164 ALA D CA 1
ATOM 4207 C C . ALA D 1 86 ? 35.118 11.903 33.057 1.00 13.68 164 ALA D C 1
ATOM 4208 O O . ALA D 1 86 ? 36.009 12.181 33.858 1.00 10.63 164 ALA D O 1
ATOM 4210 N N . SER D 1 87 ? 35.070 12.429 31.837 1.00 11.90 165 SER D N 1
ATOM 4211 C CA . SER D 1 87 ? 36.099 13.371 31.411 1.00 13.32 165 SER D CA 1
ATOM 4212 C C . SER D 1 87 ? 36.053 14.651 32.248 1.00 12.69 165 SER D C 1
ATOM 4213 O O . SER D 1 87 ? 37.091 15.173 32.664 1.00 13.13 165 SER D O 1
ATOM 4216 N N . ALA D 1 88 ? 34.850 15.152 32.504 1.00 12.28 166 ALA D N 1
ATOM 4217 C CA . ALA D 1 88 ? 34.708 16.365 33.293 1.00 11.45 166 ALA D CA 1
ATOM 4218 C C . ALA D 1 88 ? 35.235 16.128 34.706 1.00 12.48 166 ALA D C 1
ATOM 4219 O O . ALA D 1 88 ? 35.865 17.002 35.296 1.00 11.61 166 ALA D O 1
ATOM 4221 N N . ARG D 1 89 ? 34.973 14.944 35.249 1.00 11.08 167 ARG D N 1
ATOM 4222 C CA . ARG D 1 89 ? 35.447 14.613 36.589 1.00 11.56 167 ARG D CA 1
ATOM 4223 C C . ARG D 1 89 ? 36.972 14.610 36.636 1.00 11.17 167 ARG D C 1
ATOM 4224 O O . ARG D 1 89 ? 37.578 15.051 37.616 1.00 9.41 167 ARG D O 1
ATOM 4232 N N . LYS D 1 90 ? 37.585 14.102 35.573 1.00 11.13 168 LYS D N 1
ATOM 4233 C CA . LYS D 1 90 ? 39.036 14.050 35.485 1.00 10.44 168 LYS D CA 1
ATOM 4234 C C . LYS D 1 90 ? 39.606 15.466 35.364 1.00 12.19 168 LYS D C 1
ATOM 4235 O O . LYS D 1 90 ? 40.581 15.815 36.034 1.00 11.93 168 LYS D O 1
ATOM 4241 N N . LEU D 1 91 ? 38.989 16.279 34.513 1.00 10.91 169 LEU D N 1
ATOM 4242 C CA . LEU D 1 91 ? 39.442 17.650 34.311 1.00 11.65 169 LEU D CA 1
ATOM 4243 C C . LEU D 1 91 ? 39.324 18.505 35.565 1.00 11.73 169 LEU D C 1
ATOM 4244 O O . LEU D 1 91 ? 40.097 19.440 35.753 1.00 12.27 169 LEU D O 1
ATOM 4249 N N . ILE D 1 92 ? 38.359 18.188 36.420 1.00 10.74 170 ILE D N 1
ATOM 4250 C CA . ILE D 1 92 ? 38.155 18.949 37.648 1.00 10.38 170 ILE D CA 1
ATOM 4251 C C . ILE D 1 92 ? 39.173 18.567 38.726 1.00 10.83 170 ILE D C 1
ATOM 4252 O O . ILE D 1 92 ? 39.697 19.433 39.424 1.00 10.81 170 ILE D O 1
ATOM 4257 N N . GLY D 1 93 ? 39.454 17.274 38.855 1.00 10.04 171 GLY D N 1
ATOM 4258 C CA . GLY D 1 93 ? 40.426 16.827 39.839 1.00 11.98 171 GLY D CA 1
ATOM 4259 C C . GLY D 1 93 ? 39.838 16.366 41.161 1.00 11.76 171 GLY D C 1
ATOM 4260 O O . GLY D 1 93 ? 38.636 16.483 41.395 1.00 12.24 171 GLY D O 1
ATOM 4261 N N . LYS D 1 94 ? 40.702 15.843 42.026 1.00 13.22 172 LYS D N 1
ATOM 4262 C CA . LYS D 1 94 ? 40.294 15.345 43.335 1.00 12.86 172 LYS D CA 1
ATOM 4263 C C . LYS D 1 94 ? 39.529 16.365 44.170 1.00 13.88 172 LYS D C 1
ATOM 4264 O O . LYS D 1 94 ? 39.694 17.576 44.008 1.00 12.87 172 LYS D O 1
ATOM 4270 N N . THR D 1 95 ? 38.696 15.856 45.075 1.00 13.01 173 THR D N 1
ATOM 4271 C CA . THR D 1 95 ? 37.892 16.687 45.963 1.00 14.15 173 THR D CA 1
ATOM 4272 C C . THR D 1 95 ? 38.749 17.699 46.728 1.00 13.72 173 THR D C 1
ATOM 4273 O O . THR D 1 95 ? 38.383 18.870 46.840 1.00 14.06 173 THR D O 1
ATOM 4277 N N . ASP D 1 96 ? 39.881 17.238 47.259 1.00 13.93 174 ASP D N 1
ATOM 4278 C CA . ASP D 1 96 ? 40.802 18.097 48.005 1.00 13.51 174 ASP D CA 1
ATOM 4279 C C . ASP D 1 96 ? 41.776 18.732 47.010 1.00 12.78 174 ASP D C 1
ATOM 4280 O O . ASP D 1 96 ? 42.620 18.046 46.440 1.00 13.07 174 ASP D O 1
ATOM 4285 N N . PRO D 1 97 ? 41.671 20.055 46.793 1.00 12.55 175 PRO D N 1
ATOM 4286 C CA . PRO D 1 97 ? 42.544 20.775 45.858 1.00 10.98 175 PRO D CA 1
ATOM 4287 C C . PRO D 1 97 ? 44.038 20.608 46.103 1.00 11.63 175 PRO D C 1
ATOM 4288 O O . PRO D 1 97 ? 44.838 20.704 45.169 1.00 9.54 175 PRO D O 1
ATOM 4292 N N . LEU D 1 98 ? 44.424 20.374 47.353 1.00 11.80 176 LEU D N 1
ATOM 4293 C CA . LEU D 1 98 ? 45.839 20.200 47.662 1.00 12.71 176 LEU D CA 1
ATOM 4294 C C . LEU D 1 98 ? 46.341 18.900 47.052 1.00 12.50 176 LEU D C 1
ATOM 4295 O O . LEU D 1 98 ? 47.516 18.786 46.687 1.00 13.38 176 LEU D O 1
ATOM 4300 N N . GLN D 1 99 ? 45.442 17.927 46.936 1.00 13.13 177 GLN D N 1
ATOM 4301 C CA . GLN D 1 99 ? 45.782 16.621 46.382 1.00 14.02 177 GLN D CA 1
ATOM 4302 C C . GLN D 1 99 ? 45.506 16.527 44.888 1.00 13.43 177 GLN D C 1
ATOM 4303 O O . GLN D 1 99 ? 46.094 15.693 44.202 1.00 14.24 177 GLN D O 1
ATOM 4309 N N . ALA D 1 100 ? 44.600 17.361 44.388 1.00 12.52 178 ALA D N 1
ATOM 4310 C CA . ALA D 1 100 ? 44.284 17.359 42.961 1.00 11.53 178 ALA D CA 1
ATOM 4311 C C . ALA D 1 100 ? 45.578 17.642 42.210 1.00 13.70 178 ALA D C 1
ATOM 4312 O O . ALA D 1 100 ? 46.385 18.464 42.637 1.00 12.43 178 ALA D O 1
ATOM 4314 N N . GLU D 1 101 ? 45.761 16.976 41.079 1.00 13.24 179 GLU D N 1
ATOM 4315 C CA . GLU D 1 101 ? 46.984 17.125 40.310 1.00 15.03 179 GLU D CA 1
ATOM 4316 C C . GLU D 1 101 ? 47.061 18.385 39.464 1.00 14.21 179 GLU D C 1
ATOM 4317 O O . GLU D 1 101 ? 46.053 18.848 38.943 1.00 12.12 179 GLU D O 1
ATOM 4323 N N . PRO D 1 102 ? 48.269 18.960 39.332 1.00 12.28 180 PRO D N 1
ATOM 4324 C CA . PRO D 1 102 ? 48.449 20.169 38.522 1.00 13.44 180 PRO D CA 1
ATOM 4325 C C . PRO D 1 102 ? 47.924 19.811 37.128 1.00 11.51 180 PRO D C 1
ATOM 4326 O O . PRO D 1 102 ? 48.144 18.697 36.651 1.00 12.00 180 PRO D O 1
ATOM 4330 N N . GLY D 1 103 ? 47.228 20.743 36.489 1.00 12.46 181 GLY D N 1
ATOM 4331 C CA . GLY D 1 103 ? 46.656 20.467 35.184 1.00 11.32 181 GLY D CA 1
ATOM 4332 C C . GLY D 1 103 ? 45.144 20.426 35.322 1.00 11.82 181 GLY D C 1
ATOM 4333 O O . GLY D 1 103 ? 44.412 20.769 34.395 1.00 12.82 181 GLY D O 1
ATOM 4334 N N . THR D 1 104 ? 44.669 20.003 36.491 1.00 11.03 182 THR D N 1
ATOM 4335 C CA . THR D 1 104 ? 43.229 19.948 36.732 1.00 10.28 182 THR D CA 1
ATOM 4336 C C . THR D 1 104 ? 42.780 21.302 37.268 1.00 10.53 182 THR D C 1
ATOM 4337 O O . THR D 1 104 ? 43.597 22.099 37.725 1.00 9.70 182 THR D O 1
ATOM 4341 N N . ILE D 1 105 ? 41.479 21.554 37.211 1.00 11.65 183 ILE D N 1
ATOM 4342 C CA . ILE D 1 105 ? 40.929 22.815 37.682 1.00 10.90 183 ILE D CA 1
ATOM 4343 C C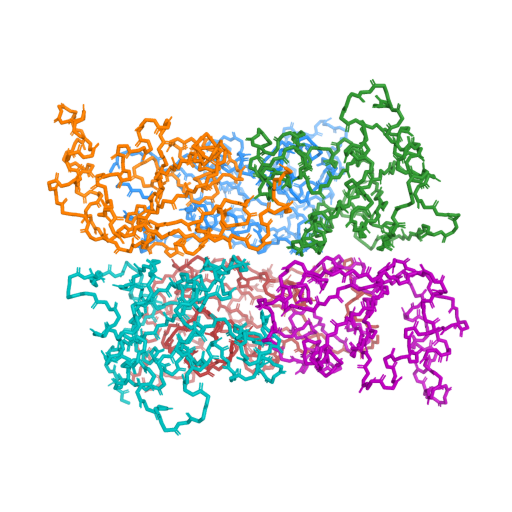 . ILE D 1 105 ? 41.228 23.031 39.162 1.00 11.43 183 ILE D C 1
ATOM 4344 O O . ILE D 1 105 ? 41.735 24.083 39.548 1.00 10.37 183 ILE D O 1
ATOM 4349 N N . ARG D 1 106 ? 40.932 22.038 39.996 1.00 10.32 184 ARG D N 1
ATOM 4350 C CA . ARG D 1 106 ? 41.183 22.180 41.428 1.00 9.58 184 ARG D CA 1
ATOM 4351 C C . ARG D 1 106 ? 42.675 22.159 41.745 1.00 11.46 184 ARG D C 1
ATOM 4352 O O . ARG D 1 106 ? 43.144 22.870 42.639 1.00 11.16 184 ARG D O 1
ATOM 4360 N N . GLY D 1 107 ? 43.419 21.342 41.011 1.00 10.56 185 GLY D N 1
ATOM 4361 C CA . GLY D 1 107 ? 44.848 21.265 41.236 1.00 10.65 185 GLY D CA 1
ATOM 4362 C C . GLY D 1 107 ? 45.549 22.568 40.887 1.00 11.95 185 GLY D C 1
ATOM 4363 O O . GLY D 1 107 ? 46.541 22.926 41.519 1.00 10.37 185 GLY D O 1
ATOM 4364 N N . ASP D 1 108 ? 45.039 23.278 39.882 1.00 10.27 186 ASP D N 1
ATOM 4365 C CA . ASP D 1 108 ? 45.633 24.545 39.447 1.00 10.98 186 ASP D CA 1
ATOM 4366 C C . ASP D 1 108 ? 45.096 25.786 40.146 1.00 11.14 186 ASP D C 1
ATOM 4367 O O . ASP D 1 108 ? 45.830 26.765 40.332 1.00 8.77 186 ASP D O 1
ATOM 4372 N N . LEU D 1 109 ? 43.826 25.745 40.543 1.00 10.50 187 LEU D N 1
ATOM 4373 C CA . LEU D 1 109 ? 43.181 26.933 41.078 1.00 10.10 187 LEU D CA 1
ATOM 4374 C C . LEU D 1 109 ? 42.555 26.972 42.469 1.00 8.96 187 LEU D C 1
ATOM 4375 O O . LEU D 1 109 ? 41.949 27.979 42.814 1.00 12.54 187 LEU D O 1
ATOM 4380 N N . ALA D 1 110 ? 42.681 25.917 43.266 1.00 10.94 188 ALA D N 1
ATOM 4381 C CA . ALA D 1 110 ? 42.076 25.935 44.600 1.00 11.15 188 ALA D CA 1
ATOM 4382 C C . ALA D 1 110 ? 43.006 25.363 45.658 1.00 10.91 188 ALA D C 1
ATOM 4383 O O . ALA D 1 110 ? 43.983 24.690 45.338 1.00 10.53 188 ALA D O 1
ATOM 4385 N N . VAL D 1 111 ? 42.685 25.610 46.924 1.00 10.60 189 VAL D N 1
ATOM 4386 C CA . VAL D 1 111 ? 43.532 25.129 48.003 1.00 11.71 189 VAL D CA 1
ATOM 4387 C C . VAL D 1 111 ? 42.807 24.384 49.116 1.00 11.69 189 VAL D C 1
ATOM 4388 O O . VAL D 1 111 ? 43.457 23.783 49.970 1.00 11.94 189 VAL D O 1
ATOM 4392 N N . GLN D 1 112 ? 41.476 24.399 49.120 1.00 10.36 190 GLN D N 1
ATOM 4393 C CA . GLN D 1 112 ? 40.764 23.723 50.200 1.00 10.97 190 GLN D CA 1
ATOM 4394 C C . GLN D 1 112 ? 39.472 23.052 49.748 1.00 12.33 190 GLN D C 1
ATOM 4395 O O . GLN D 1 112 ? 38.747 23.571 48.905 1.00 10.42 190 GLN D O 1
ATOM 4401 N N . THR D 1 113 ? 39.188 21.894 50.330 1.00 12.60 191 THR D N 1
ATOM 4402 C CA . THR D 1 113 ? 38.003 21.123 49.981 1.00 13.75 191 THR D CA 1
ATOM 4403 C C . THR D 1 113 ? 36.695 21.909 50.020 1.00 13.48 191 THR D C 1
ATOM 4404 O O . THR D 1 113 ? 35.895 21.847 49.081 1.00 13.75 191 THR D O 1
ATOM 4408 N N . GLY D 1 114 ? 36.489 22.653 51.103 1.00 13.26 192 GLY D N 1
ATOM 4409 C CA . GLY D 1 114 ? 35.273 23.433 51.264 1.00 12.68 192 GLY D CA 1
ATOM 4410 C C . GLY D 1 114 ? 35.094 24.555 50.259 1.00 13.26 192 GLY D C 1
ATOM 4411 O O . GLY D 1 114 ? 34.001 25.109 50.119 1.00 13.59 192 GLY D O 1
ATOM 4412 N N . ARG D 1 115 ? 36.171 24.905 49.570 1.00 12.62 193 ARG D N 1
ATOM 4413 C CA . ARG D 1 115 ? 36.123 25.951 48.561 1.00 11.96 193 ARG D CA 1
ATOM 4414 C C . ARG D 1 115 ? 36.816 25.398 47.325 1.00 11.87 193 ARG D C 1
ATOM 4415 O O . ARG D 1 115 ? 37.857 25.909 46.917 1.00 10.67 193 ARG D O 1
ATOM 4423 N N . ASN D 1 116 ? 36.247 24.349 46.731 1.00 11.39 194 ASN D N 1
ATOM 4424 C CA . ASN D 1 116 ? 36.881 23.756 45.559 1.00 10.86 194 ASN D CA 1
ATOM 4425 C C . ASN D 1 116 ? 36.340 24.133 44.181 1.00 11.41 194 ASN D C 1
ATOM 4426 O O . ASN D 1 116 ? 36.403 23.339 43.242 1.00 11.02 194 ASN D O 1
ATOM 4431 N N . ILE D 1 117 ? 35.81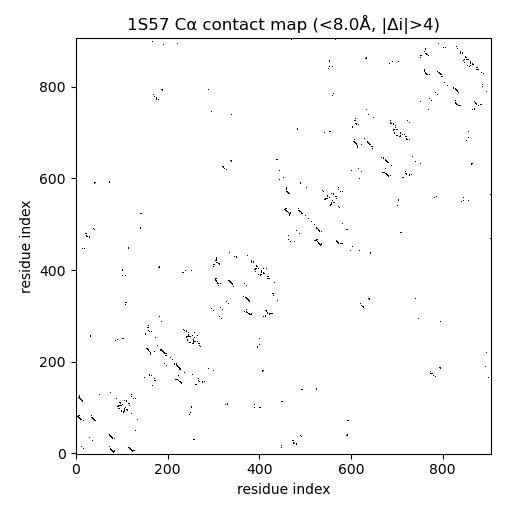6 25.356 44.093 1.00 11.98 195 ILE D N 1
ATOM 4432 C CA . ILE D 1 117 ? 35.352 25.988 42.852 1.00 14.72 195 ILE D CA 1
ATOM 4433 C C . ILE D 1 117 ? 34.274 25.420 41.944 1.00 12.87 195 ILE D C 1
ATOM 4434 O O . ILE D 1 117 ? 33.408 26.159 41.480 1.00 13.31 195 ILE D O 1
ATOM 4439 N N . VAL D 1 118 ? 34.339 24.127 41.660 1.00 12.34 196 VAL D N 1
ATOM 4440 C CA . VAL D 1 118 ? 33.401 23.544 40.710 1.00 12.51 196 VAL D CA 1
ATOM 4441 C C . VAL D 1 118 ? 33.012 22.098 41.012 1.00 14.61 196 VAL D C 1
ATOM 4442 O O . VAL D 1 118 ? 33.751 21.363 41.664 1.00 15.48 196 VAL D O 1
ATOM 4446 N N . HIS D 1 119 ? 31.838 21.709 40.526 1.00 14.18 197 HIS D N 1
ATOM 4447 C CA . HIS D 1 119 ? 31.308 20.361 40.707 1.00 15.68 197 HIS D CA 1
ATOM 4448 C C . HIS D 1 119 ? 30.951 19.755 39.357 1.00 14.75 197 HIS D C 1
ATOM 4449 O O . HIS D 1 119 ? 30.480 20.451 38.466 1.00 16.39 197 HIS D O 1
ATOM 4456 N N . GLY D 1 120 ? 31.162 18.450 39.231 1.00 13.36 198 GLY D N 1
ATOM 4457 C CA . GLY D 1 120 ? 30.819 17.748 38.010 1.00 14.23 198 GLY D CA 1
ATOM 4458 C C . GLY D 1 120 ? 30.060 16.502 38.430 1.00 13.89 198 GLY D C 1
ATOM 4459 O O . GLY D 1 120 ? 30.412 15.892 39.439 1.00 14.58 198 GLY D O 1
ATOM 4460 N N . SER D 1 121 ? 29.018 16.130 37.689 1.00 14.49 199 SER D N 1
ATOM 4461 C CA . SER D 1 121 ? 28.238 14.936 38.028 1.00 13.31 199 SER D CA 1
ATOM 4462 C C . SER D 1 121 ? 29.189 13.742 38.118 1.00 14.40 199 SER D C 1
ATOM 4463 O O . SER D 1 121 ? 30.073 13.590 37.278 1.00 14.99 199 SER D O 1
ATOM 4466 N N . ASP D 1 122 ? 29.001 12.887 39.121 1.00 17.17 200 ASP D N 1
ATOM 4467 C CA . ASP D 1 122 ? 29.887 11.742 39.286 1.00 19.02 200 ASP D CA 1
ATOM 4468 C C . ASP D 1 122 ? 29.476 10.496 38.502 1.00 19.54 200 ASP D C 1
ATOM 4469 O O . ASP D 1 122 ? 30.181 9.486 38.524 1.00 20.85 200 ASP D O 1
ATOM 4474 N N . SER D 1 123 ? 28.345 10.566 37.808 1.00 17.27 201 SER D N 1
ATOM 4475 C CA . SER D 1 123 ? 27.875 9.443 37.006 1.00 17.54 201 SER D CA 1
ATOM 4476 C C . SER D 1 123 ? 26.842 9.938 36.002 1.00 17.60 201 SER D C 1
ATOM 4477 O O . SER D 1 123 ? 26.240 11.000 36.189 1.00 15.28 201 SER D O 1
ATOM 4480 N N . PRO D 1 124 ? 26.631 9.186 34.912 1.00 17.37 202 PRO D N 1
ATOM 4481 C CA . PRO D 1 124 ? 25.635 9.660 33.951 1.00 17.91 202 PRO D CA 1
ATOM 4482 C C . PRO D 1 124 ? 24.245 9.740 34.576 1.00 18.70 202 PRO D C 1
ATOM 4483 O O . PRO D 1 124 ? 23.451 10.608 34.214 1.00 18.42 202 PRO D O 1
ATOM 4487 N N . GLU D 1 125 ? 23.957 8.840 35.515 1.00 18.76 203 GLU D N 1
ATOM 4488 C CA . GLU D 1 125 ? 22.662 8.856 36.184 1.00 19.73 203 GLU D CA 1
ATOM 4489 C C . GLU D 1 125 ? 22.509 10.182 36.924 1.00 19.41 203 GLU D C 1
ATOM 4490 O O . GLU D 1 125 ? 21.455 10.811 36.865 1.00 18.22 203 GLU D O 1
ATOM 4496 N N . ASN D 1 126 ? 23.561 10.607 37.621 1.00 17.64 204 ASN D N 1
ATOM 4497 C CA . ASN D 1 126 ? 23.502 11.869 38.345 1.00 17.71 204 ASN D CA 1
ATOM 4498 C C . ASN D 1 126 ? 23.549 13.067 37.411 1.00 16.81 204 ASN D C 1
ATOM 4499 O O . ASN D 1 126 ? 23.110 14.158 37.773 1.00 16.67 204 ASN D O 1
ATOM 4504 N N . GLY D 1 127 ? 24.080 12.869 36.209 1.00 16.94 205 GLY D N 1
ATOM 4505 C CA . GLY D 1 127 ? 24.119 13.955 35.250 1.00 15.39 205 GLY D CA 1
ATOM 4506 C C . GLY D 1 127 ? 22.693 14.260 34.822 1.00 16.21 205 GLY D C 1
ATOM 4507 O O . GLY D 1 127 ? 22.283 15.417 34.710 1.00 14.12 205 GLY D O 1
ATOM 4508 N N . LYS D 1 128 ? 21.921 13.207 34.588 1.00 16.52 206 LYS D N 1
ATOM 4509 C CA . LYS D 1 128 ? 20.534 13.371 34.181 1.00 16.69 206 LYS D CA 1
ATOM 4510 C C . LYS D 1 128 ? 19.724 13.968 35.325 1.00 15.51 206 LYS D C 1
ATOM 4511 O O . LYS D 1 128 ? 18.956 14.908 35.124 1.00 15.53 206 LYS D O 1
ATOM 4517 N N . ARG D 1 129 ? 19.915 13.436 36.528 1.00 15.89 207 ARG D N 1
ATOM 4518 C CA . ARG D 1 129 ? 19.194 13.920 37.703 1.00 15.95 207 ARG D CA 1
ATOM 4519 C C . ARG D 1 129 ? 19.513 15.383 37.997 1.00 15.42 207 ARG D C 1
ATOM 4520 O O . ARG D 1 129 ? 18.617 16.191 38.240 1.00 13.27 207 ARG D O 1
ATOM 4528 N N . GLU D 1 130 ? 20.797 15.720 37.975 1.00 13.04 208 GLU D N 1
ATOM 4529 C CA . GLU D 1 130 ? 21.215 17.086 38.262 1.00 12.89 208 GLU D CA 1
ATOM 4530 C C . GLU D 1 130 ? 20.769 18.075 37.192 1.00 13.41 208 GLU D C 1
ATOM 4531 O O . GLU D 1 130 ? 20.311 19.174 37.509 1.00 14.16 208 GLU D O 1
ATOM 4537 N N . ILE D 1 131 ? 20.888 17.706 35.923 1.00 13.07 209 ILE D N 1
ATOM 4538 C CA . ILE D 1 131 ? 20.443 18.619 34.879 1.00 14.43 209 ILE D CA 1
ATOM 4539 C C . ILE D 1 131 ? 18.928 18.815 35.007 1.00 15.33 209 ILE D C 1
ATOM 4540 O O . ILE D 1 131 ? 18.415 19.923 34.844 1.00 14.63 209 ILE D O 1
ATOM 4545 N N . GLY D 1 132 ? 18.216 17.739 35.326 1.00 14.47 210 GLY D N 1
ATOM 4546 C CA . GLY D 1 132 ? 16.772 17.839 35.466 1.00 16.56 210 GLY D CA 1
ATOM 4547 C C . GLY D 1 132 ? 16.334 18.686 36.649 1.00 16.99 210 GLY D C 1
ATOM 4548 O O . GLY D 1 132 ? 15.264 19.298 36.630 1.00 17.59 210 GLY D O 1
ATOM 4549 N N . LEU D 1 133 ? 17.169 18.734 37.680 1.00 16.65 211 LEU D N 1
ATOM 4550 C CA . LEU D 1 133 ? 16.865 19.489 38.889 1.00 15.68 211 LEU D CA 1
ATOM 4551 C C . LEU D 1 133 ? 17.222 20.970 38.795 1.00 17.27 211 LEU D C 1
ATOM 4552 O O . LEU D 1 133 ? 16.420 21.830 39.162 1.00 17.63 211 LEU D O 1
ATOM 4557 N N . TRP D 1 134 ? 18.427 21.263 38.312 1.00 16.68 212 TRP D N 1
ATOM 4558 C CA . TRP D 1 134 ? 18.890 22.646 38.204 1.00 18.20 212 TRP D CA 1
ATOM 4559 C C . TRP D 1 134 ? 18.359 23.412 37.000 1.00 19.02 212 TRP D C 1
ATOM 4560 O O . TRP D 1 134 ? 18.189 24.632 37.060 1.00 19.52 212 TRP D O 1
ATOM 4571 N N . PHE D 1 135 ? 18.096 22.704 35.907 1.00 18.66 213 PHE D N 1
ATOM 4572 C CA . PHE D 1 135 ? 17.592 23.353 34.708 1.00 20.50 213 PHE D CA 1
ATOM 4573 C C . PHE D 1 135 ? 16.115 23.111 34.448 1.00 23.67 213 PHE D C 1
ATOM 4574 O O . PHE D 1 135 ? 15.587 22.038 34.738 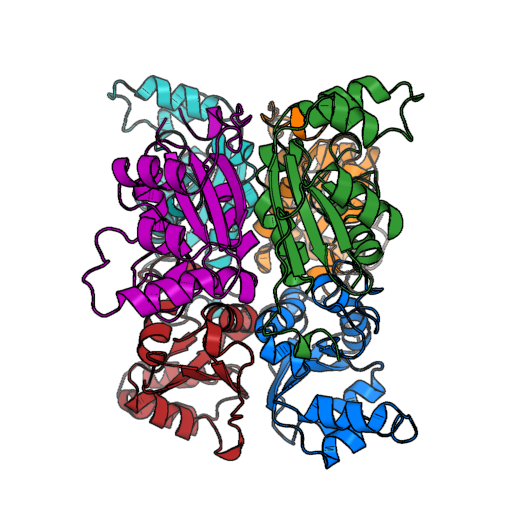1.00 22.48 213 PHE D O 1
ATOM 4582 N N . LYS D 1 136 ? 15.458 24.126 33.899 1.00 26.32 214 LYS D N 1
ATOM 4583 C CA . LYS D 1 136 ? 14.056 24.019 33.534 1.00 31.21 214 LYS D CA 1
ATOM 4584 C C . LYS D 1 136 ? 14.085 23.423 32.133 1.00 32.31 214 LYS D C 1
ATOM 4585 O O . LYS D 1 136 ? 14.903 23.818 31.303 1.00 32.74 214 LYS D O 1
ATOM 4591 N N . GLU D 1 137 ? 13.204 22.463 31.883 1.00 35.84 215 GLU D N 1
ATOM 4592 C CA . GLU D 1 137 ? 13.121 21.773 30.598 1.00 37.16 215 GLU D CA 1
ATOM 4593 C C . GLU D 1 137 ? 13.559 22.586 29.373 1.00 36.31 215 GLU D C 1
ATOM 4594 O O . GLU D 1 137 ? 14.472 22.183 28.642 1.00 37.05 215 GLU D O 1
ATOM 4600 N N . GLY D 1 138 ? 12.911 23.728 29.159 1.00 32.65 216 GLY D N 1
ATOM 4601 C CA . GLY D 1 138 ? 13.220 24.559 28.005 1.00 29.52 216 GLY D CA 1
ATOM 4602 C C . GLY D 1 138 ? 14.466 25.427 28.042 1.00 25.91 216 GLY D C 1
ATOM 4603 O O . GLY D 1 138 ? 14.688 26.222 27.128 1.00 27.21 216 GLY D O 1
ATOM 4604 N N . GLU D 1 139 ? 15.283 25.288 29.080 1.00 24.04 217 GLU D N 1
ATOM 4605 C CA . GLU D 1 139 ? 16.495 26.089 29.184 1.00 21.09 217 GLU D CA 1
ATOM 4606 C C . GLU D 1 139 ? 17.658 25.498 28.401 1.00 20.30 217 GLU D C 1
ATOM 4607 O O . GLU D 1 139 ? 18.590 26.211 28.034 1.00 21.66 217 GLU D O 1
ATOM 4613 N N . LEU D 1 140 ? 17.613 24.196 28.146 1.00 19.23 218 LEU D N 1
ATOM 4614 C CA . LEU D 1 140 ? 18.684 23.559 27.390 1.00 18.91 218 LEU D CA 1
ATOM 4615 C C . LEU D 1 140 ? 18.573 23.956 25.926 1.00 18.84 218 LEU D C 1
ATOM 4616 O O . LEU D 1 140 ? 17.469 24.099 25.397 1.00 18.86 218 LEU D O 1
ATOM 4621 N N . CYS D 1 141 ? 19.721 24.140 25.281 1.00 17.57 219 CYS D N 1
ATOM 4622 C CA . CYS D 1 141 ? 19.771 24.545 23.884 1.00 18.60 219 CYS D CA 1
ATOM 4623 C C . CYS D 1 141 ? 20.607 23.574 23.072 1.00 19.41 219 CYS D C 1
ATOM 4624 O O . CYS D 1 141 ? 21.833 23.586 23.153 1.00 19.81 219 CYS D O 1
ATOM 4627 N N . LYS D 1 142 ? 19.949 22.734 22.286 1.00 21.00 220 LYS D N 1
ATOM 4628 C CA . LYS D 1 142 ? 20.676 21.779 21.466 1.00 23.03 220 LYS D CA 1
ATOM 4629 C C . LYS D 1 142 ? 21.083 22.456 20.163 1.00 22.57 220 LYS D C 1
ATOM 4630 O O . LYS D 1 142 ? 20.367 23.315 19.652 1.00 23.26 220 LYS D O 1
ATOM 4636 N N . TRP D 1 143 ? 22.245 22.082 19.638 1.00 21.94 221 TRP D N 1
ATOM 4637 C CA . TRP D 1 143 ? 22.729 22.656 18.390 1.00 20.54 221 TRP D CA 1
ATOM 4638 C C . TRP D 1 143 ? 23.743 21.742 17.726 1.00 21.05 221 TRP D C 1
ATOM 4639 O O . TRP D 1 143 ? 24.323 20.871 18.374 1.00 20.65 221 TRP D O 1
ATOM 4650 N N . ASP D 1 144 ? 23.947 21.934 16.426 1.00 20.02 222 ASP D N 1
ATOM 4651 C CA . ASP D 1 144 ? 24.908 21.128 15.685 1.00 20.24 222 ASP D CA 1
ATOM 4652 C C . ASP D 1 144 ? 26.193 21.919 15.499 1.00 18.95 222 ASP D C 1
ATOM 4653 O O . ASP D 1 144 ? 26.196 22.988 14.887 1.00 17.57 222 ASP D O 1
ATOM 4658 N N . SER D 1 145 ? 27.281 21.384 16.041 1.00 18.77 223 SER D N 1
ATOM 4659 C CA . SER D 1 145 ? 28.584 22.024 15.963 1.00 17.51 223 SER D CA 1
ATOM 4660 C C . SER D 1 145 ? 29.231 21.854 14.594 1.00 16.49 223 SER D C 1
ATOM 4661 O O . SER D 1 145 ? 29.293 20.747 14.056 1.00 14.59 223 SER D O 1
ATOM 4664 N N . ALA D 1 146 ? 29.713 22.959 14.036 1.00 16.65 224 ALA D N 1
ATOM 4665 C CA . ALA D 1 146 ? 30.358 22.939 12.730 1.00 14.37 224 ALA D CA 1
ATOM 4666 C C . ALA D 1 146 ? 31.615 22.075 12.734 1.00 15.36 224 ALA D C 1
ATOM 4667 O O . ALA D 1 146 ? 32.033 21.571 11.695 1.00 16.60 224 ALA D O 1
ATOM 4669 N N . LEU D 1 147 ? 32.220 21.908 13.906 1.00 15.26 225 LEU D N 1
ATOM 4670 C CA . LEU D 1 147 ? 33.442 21.122 14.025 1.00 15.76 225 LEU D CA 1
ATOM 4671 C C . LEU D 1 147 ? 33.204 19.668 14.415 1.00 16.50 225 LEU D C 1
ATOM 4672 O O . LEU D 1 147 ? 34.156 18.937 14.676 1.00 15.11 225 LEU D O 1
ATOM 4677 N N . ALA D 1 148 ? 31.943 19.251 14.440 1.00 15.52 226 ALA D N 1
ATOM 4678 C CA . ALA D 1 148 ? 31.594 17.885 14.821 1.00 17.10 226 ALA D CA 1
ATOM 4679 C C . ALA D 1 148 ? 32.440 16.807 14.147 1.00 17.42 226 ALA D C 1
ATOM 4680 O O . ALA D 1 148 ? 32.945 15.905 14.815 1.00 17.24 226 ALA D O 1
ATOM 4682 N N . THR D 1 149 ? 32.597 16.900 12.831 1.00 16.99 227 THR D N 1
ATOM 4683 C CA . THR D 1 149 ? 33.365 15.906 12.090 1.00 18.52 227 THR D CA 1
ATOM 4684 C C . THR D 1 149 ? 34.860 15.946 12.382 1.00 17.56 227 THR D C 1
ATOM 4685 O O . THR D 1 149 ? 35.616 15.086 11.919 1.00 18.33 227 THR D O 1
ATOM 4689 N N . TRP D 1 150 ? 35.289 16.935 13.162 1.00 17.08 228 TRP D N 1
ATOM 4690 C CA . TRP D 1 150 ? 36.697 17.057 13.509 1.00 15.07 228 TRP D CA 1
ATOM 4691 C C . TRP D 1 150 ? 36.979 16.744 14.978 1.00 14.85 228 TRP D C 1
ATOM 4692 O O . TRP D 1 150 ? 38.134 16.726 15.405 1.00 14.79 228 TRP D O 1
ATOM 4703 N N . LEU D 1 151 ? 35.926 16.495 15.748 1.00 14.41 229 LEU D N 1
ATOM 4704 C CA . LEU D 1 151 ? 36.099 16.144 17.151 1.00 16.09 229 LEU D CA 1
ATOM 4705 C C . LEU D 1 151 ? 35.904 14.653 17.376 1.00 15.76 229 LEU D C 1
ATOM 4706 O O . LEU D 1 151 ? 36.482 14.071 18.296 1.00 15.14 229 LEU D O 1
ATOM 4711 N N . ARG D 1 152 ? 35.086 14.038 16.530 1.00 16.88 230 ARG D N 1
ATOM 4712 C CA . ARG D 1 152 ? 34.840 12.607 16.619 1.00 17.57 230 ARG D CA 1
ATOM 4713 C C . ARG D 1 152 ? 34.820 12.015 15.217 1.00 18.67 230 ARG D C 1
ATOM 4714 O O . ARG D 1 152 ? 34.455 12.690 14.253 1.00 17.50 230 ARG D O 1
ATOM 4722 N N . GLU D 1 153 ? 35.222 10.755 15.105 1.00 18.51 231 GLU D N 1
ATOM 4723 C CA . GLU D 1 153 ? 35.244 10.076 13.815 1.00 21.39 231 GLU D CA 1
ATOM 4724 C C . GLU D 1 153 ? 33.820 9.741 13.381 1.00 23.25 231 GLU D C 1
ATOM 4725 O O . GLU D 1 153 ? 32.887 9.822 14.186 1.00 22.57 231 GLU D O 1
ATOM 4731 N N . VAL E 1 5 ? 72.539 14.764 18.733 1.00 29.86 83 VAL E N 1
ATOM 4732 C CA . VAL E 1 5 ? 71.485 14.981 19.718 1.00 28.77 83 VAL E CA 1
ATOM 4733 C C . VAL E 1 5 ? 70.182 14.324 19.270 1.00 28.26 83 VAL E C 1
ATOM 4734 O O . VAL E 1 5 ? 69.829 14.356 18.090 1.00 28.36 83 VAL E O 1
ATOM 4738 N N . GLU E 1 6 ? 69.468 13.735 20.223 1.00 27.03 84 GLU E N 1
ATOM 4739 C CA . GLU E 1 6 ? 68.210 13.057 19.932 1.00 25.23 84 GLU E CA 1
ATOM 4740 C C . GLU E 1 6 ? 67.191 13.967 19.250 1.00 23.75 84 GLU E C 1
ATOM 4741 O O . GLU E 1 6 ? 67.053 15.138 19.606 1.00 23.61 84 GLU E O 1
ATOM 4747 N N . GLU E 1 7 ? 66.489 13.420 18.259 1.00 23.45 85 GLU E N 1
ATOM 4748 C CA . GLU E 1 7 ? 65.469 14.156 17.514 1.00 22.64 85 GLU E CA 1
ATOM 4749 C C . GLU E 1 7 ? 64.193 13.322 17.474 1.00 21.65 85 GLU E C 1
ATOM 4750 O O . GLU E 1 7 ? 64.246 12.095 17.539 1.00 19.99 85 GLU E O 1
ATOM 4756 N N . THR E 1 8 ? 63.044 13.982 17.367 1.00 20.96 86 THR E N 1
ATOM 4757 C CA . THR E 1 8 ? 61.782 13.261 17.297 1.00 19.90 86 THR E CA 1
ATOM 4758 C C . THR E 1 8 ? 60.838 13.924 16.304 1.00 19.63 86 THR E C 1
ATOM 4759 O O . THR E 1 8 ? 60.947 15.121 16.027 1.00 19.74 86 THR E O 1
ATOM 4763 N N . TYR E 1 9 ? 59.921 13.134 15.754 1.00 18.69 87 TYR E N 1
ATOM 4764 C CA . TYR E 1 9 ? 58.952 13.645 14.796 1.00 18.05 87 TYR E CA 1
ATOM 4765 C C . TYR E 1 9 ? 57.618 13.916 15.479 1.00 17.80 87 TYR E C 1
ATOM 4766 O O . TYR E 1 9 ? 57.051 13.034 16.119 1.00 17.85 87 TYR E O 1
ATOM 4775 N N . ILE E 1 10 ? 57.126 15.145 15.348 1.00 16.86 88 ILE E N 1
ATOM 4776 C CA . ILE E 1 10 ? 55.842 15.516 15.928 1.00 16.41 88 ILE E CA 1
ATOM 4777 C C . ILE E 1 10 ? 54.985 16.072 14.799 1.00 17.64 88 ILE E C 1
ATOM 4778 O O . ILE E 1 10 ? 55.440 16.904 14.006 1.00 16.61 88 ILE E O 1
ATOM 4783 N N . MET E 1 11 ? 53.744 15.615 14.723 1.00 17.02 89 MET E N 1
ATOM 4784 C CA . MET E 1 11 ? 52.860 16.065 13.663 1.00 17.12 89 MET E CA 1
ATOM 4785 C C . MET E 1 11 ? 51.468 16.438 14.146 1.00 16.49 89 MET E C 1
ATOM 4786 O O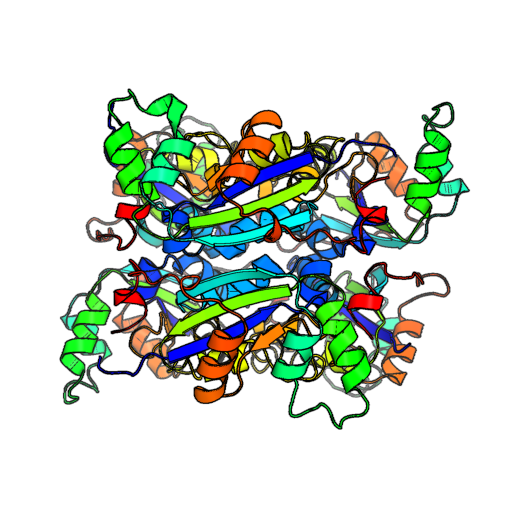 . MET E 1 11 ? 50.819 15.671 14.855 1.00 16.75 89 MET E O 1
ATOM 4791 N N . VAL E 1 12 ? 51.021 17.635 13.782 1.00 14.76 90 VAL E N 1
ATOM 4792 C CA . VAL E 1 12 ? 49.677 18.059 14.141 1.00 13.86 90 VAL E CA 1
ATOM 4793 C C . VAL E 1 12 ? 48.821 17.419 13.058 1.00 14.62 90 VAL E C 1
ATOM 4794 O O . VAL E 1 12 ? 49.087 17.599 11.868 1.00 15.95 90 VAL E O 1
ATOM 4798 N N . LYS E 1 13 ? 47.807 16.661 13.465 1.00 14.44 91 LYS E N 1
ATOM 4799 C CA . LYS E 1 13 ? 46.933 15.985 12.515 1.00 15.15 91 LYS E CA 1
ATOM 4800 C C . LYS E 1 13 ? 45.907 16.942 11.899 1.00 16.88 91 LYS E C 1
ATOM 4801 O O . LYS E 1 13 ? 45.715 18.059 12.384 1.00 14.31 91 LYS E O 1
ATOM 4807 N N . PRO E 1 14 ? 45.239 16.520 10.809 1.00 17.47 92 PRO E N 1
ATOM 4808 C CA . PRO E 1 14 ? 44.246 17.370 10.145 1.00 17.39 92 PRO E CA 1
ATOM 4809 C C . PRO E 1 14 ? 43.248 18.050 11.077 1.00 17.47 92 PRO E C 1
ATOM 4810 O O . PRO E 1 14 ? 42.881 19.206 10.860 1.00 17.18 92 PRO E O 1
ATOM 4814 N N . ASP E 1 15 ? 42.802 17.337 12.108 1.00 16.83 93 ASP E N 1
ATOM 4815 C CA . ASP E 1 15 ? 41.843 17.917 13.039 1.00 16.78 93 ASP E CA 1
ATOM 4816 C C . ASP E 1 15 ? 42.464 19.052 13.855 1.00 15.65 93 ASP E C 1
ATOM 4817 O O . ASP E 1 15 ? 41.763 19.966 14.282 1.00 15.28 93 ASP E O 1
ATOM 4822 N N . GLY E 1 16 ? 43.777 18.999 14.056 1.00 15.85 94 GLY E N 1
ATOM 4823 C CA . GLY E 1 16 ? 44.445 20.054 14.803 1.00 15.21 94 GLY E CA 1
ATOM 4824 C C . GLY E 1 16 ? 44.459 21.340 13.997 1.00 15.78 94 GLY E C 1
ATOM 4825 O O . GLY E 1 16 ? 44.302 22.434 14.541 1.00 15.18 94 GLY E O 1
ATOM 4826 N N . ILE E 1 17 ? 44.655 21.207 12.688 1.00 14.90 95 ILE E N 1
ATOM 4827 C CA . ILE E 1 17 ? 44.670 22.365 11.799 1.00 14.69 95 ILE E CA 1
ATOM 4828 C C . ILE E 1 17 ? 43.267 22.972 11.723 1.00 14.14 95 ILE E C 1
ATOM 4829 O O . ILE E 1 17 ? 43.098 24.190 11.840 1.00 13.08 95 ILE E O 1
ATOM 4834 N N . GLN E 1 18 ? 42.265 22.116 11.530 1.00 12.95 96 GLN E N 1
ATOM 4835 C CA . GLN E 1 18 ? 40.874 22.556 11.431 1.00 13.26 96 GLN E CA 1
ATOM 4836 C C . GLN E 1 18 ? 40.374 23.239 12.704 1.00 13.84 96 GLN E C 1
ATOM 4837 O O . GLN E 1 18 ? 39.535 24.137 12.648 1.00 14.28 96 GLN E O 1
ATOM 4843 N N . ARG E 1 19 ? 40.888 22.814 13.852 1.00 13.91 97 ARG E N 1
ATOM 4844 C CA . ARG E 1 19 ? 40.456 23.400 15.113 1.00 13.81 97 ARG E CA 1
ATOM 4845 C C . ARG E 1 19 ? 41.343 24.562 15.562 1.00 14.47 97 ARG E C 1
ATOM 4846 O O . ARG E 1 19 ? 41.150 25.111 16.648 1.00 13.54 97 ARG E O 1
ATOM 4854 N N . GLY E 1 20 ? 42.304 24.928 14.714 1.00 13.26 98 GLY E N 1
ATOM 4855 C CA . GLY E 1 20 ? 43.204 26.038 15.002 1.00 14.51 98 GLY E CA 1
ATOM 4856 C C . GLY E 1 20 ? 44.121 25.871 16.197 1.00 16.06 98 GLY E C 1
ATOM 4857 O O . GLY E 1 20 ? 44.309 26.807 16.983 1.00 13.53 98 GLY E O 1
ATOM 4858 N N . LEU E 1 21 ? 44.722 24.693 16.310 1.00 13.06 99 LEU E N 1
ATOM 4859 C CA . LEU E 1 21 ? 45.607 24.380 17.424 1.00 13.23 99 LEU E CA 1
ATOM 4860 C C . LEU E 1 21 ? 47.087 24.305 17.059 1.00 11.96 99 LEU E C 1
ATOM 4861 O O . LEU E 1 21 ? 47.912 23.916 17.886 1.00 12.61 99 LEU E O 1
ATOM 4866 N N . VAL E 1 22 ? 47.428 24.671 15.829 1.00 13.24 100 VAL E N 1
ATOM 4867 C CA . VAL E 1 22 ? 48.819 24.619 15.387 1.00 12.48 100 VAL E CA 1
ATOM 4868 C C . VAL E 1 22 ? 49.754 25.428 16.292 1.00 12.77 100 VAL E C 1
ATOM 4869 O O . VAL E 1 22 ? 50.738 24.898 16.826 1.00 12.86 100 VAL E O 1
ATOM 4873 N N . GLY E 1 23 ? 49.447 26.710 16.461 1.00 12.58 101 GLY E N 1
ATOM 4874 C CA . GLY E 1 23 ? 50.278 27.558 17.298 1.00 13.28 101 GLY E CA 1
ATOM 4875 C C . GLY E 1 23 ? 50.358 27.070 18.735 1.00 12.24 101 GLY E C 1
ATOM 4876 O O . GLY E 1 23 ? 51.438 27.025 19.326 1.00 11.99 101 GLY E O 1
ATOM 4877 N N . GLU E 1 24 ? 49.215 26.688 19.295 1.00 12.63 102 GLU E N 1
ATOM 4878 C CA . GLU E 1 24 ? 49.172 26.222 20.674 1.00 15.14 102 GLU E CA 1
ATOM 4879 C C . GLU E 1 24 ? 50.064 25.007 20.892 1.00 13.67 102 GLU E C 1
ATOM 4880 O O . GLU E 1 24 ? 50.784 24.932 21.884 1.00 15.45 102 GLU E O 1
ATOM 4886 N N . ILE E 1 25 ? 50.031 24.061 19.962 1.00 13.83 103 ILE E N 1
ATOM 4887 C CA . ILE E 1 25 ? 50.852 22.864 20.092 1.00 13.77 103 ILE E CA 1
ATOM 4888 C C . ILE E 1 25 ? 52.331 23.210 19.972 1.00 14.10 103 ILE E C 1
ATOM 4889 O O . ILE E 1 25 ? 53.146 22.746 20.766 1.00 14.43 103 ILE E O 1
ATOM 4894 N N . ILE E 1 26 ? 52.683 24.036 18.992 1.00 12.77 104 ILE E N 1
ATOM 4895 C CA . ILE E 1 26 ? 54.076 24.432 18.837 1.00 13.56 104 ILE E CA 1
ATOM 4896 C C . ILE E 1 26 ? 54.578 25.108 20.119 1.00 11.81 104 ILE E C 1
ATOM 4897 O O . ILE E 1 26 ? 55.660 24.795 20.613 1.00 12.90 104 ILE E O 1
ATOM 4902 N N . SER E 1 27 ? 53.780 26.022 20.665 1.00 13.37 105 SER E N 1
ATOM 4903 C CA . SER E 1 27 ? 54.172 26.731 21.880 1.00 15.53 105 SER E CA 1
ATOM 4904 C C . SER E 1 27 ? 54.476 25.791 23.034 1.00 16.55 105 SER E C 1
ATOM 4905 O O . SER E 1 27 ? 55.382 26.044 23.827 1.00 15.76 105 SER E O 1
ATOM 4908 N N . ARG E 1 28 ? 53.717 24.709 23.143 1.00 16.78 106 ARG E N 1
ATOM 4909 C CA . ARG E 1 28 ? 53.948 23.774 24.233 1.00 15.82 106 ARG E CA 1
ATOM 4910 C C . ARG E 1 28 ? 55.367 23.226 24.211 1.00 16.32 106 ARG E C 1
ATOM 4911 O O . ARG E 1 28 ? 56.011 23.114 25.250 1.00 14.66 106 ARG E O 1
ATOM 4919 N N . PHE E 1 29 ? 55.860 22.890 23.026 1.00 14.69 107 PHE E N 1
ATOM 4920 C CA . PHE E 1 29 ? 57.209 22.361 22.914 1.00 14.25 107 PHE E CA 1
ATOM 4921 C C . PHE E 1 29 ? 58.245 23.464 22.973 1.00 13.39 107 PHE E C 1
ATOM 4922 O O . PHE E 1 29 ? 59.345 23.257 23.488 1.00 13.26 107 PHE E O 1
ATOM 4930 N N . GLU E 1 30 ? 57.896 24.640 22.461 1.00 13.78 108 GLU E N 1
ATOM 4931 C CA . GLU E 1 30 ? 58.812 25.774 22.510 1.00 15.08 108 GLU E CA 1
ATOM 4932 C C . GLU E 1 30 ? 59.043 26.139 23.975 1.00 15.68 108 GLU E C 1
ATOM 4933 O O . GLU E 1 30 ? 60.181 26.287 24.419 1.00 13.51 108 GLU E O 1
ATOM 4939 N N . LYS E 1 31 ? 57.949 26.277 24.721 1.00 15.04 109 LYS E N 1
ATOM 4940 C CA . LYS E 1 31 ? 58.023 26.633 26.139 1.00 15.29 109 LYS E CA 1
ATOM 4941 C C . LYS E 1 31 ? 58.729 25.586 26.991 1.00 15.20 109 LYS E C 1
ATOM 4942 O O . LYS E 1 31 ? 59.381 25.924 27.981 1.00 14.97 109 LYS E O 1
ATOM 4948 N N . LYS E 1 32 ? 58.585 24.320 26.608 1.00 14.33 110 LYS E N 1
ATOM 4949 C CA . LYS E 1 32 ? 59.210 23.207 27.316 1.00 13.95 110 LYS E CA 1
ATOM 4950 C C . LYS E 1 32 ? 60.730 23.356 27.266 1.00 14.15 110 LYS E C 1
ATOM 4951 O O . LYS E 1 32 ? 61.431 23.000 28.217 1.00 11.63 110 LYS E O 1
ATOM 4957 N N . GLY E 1 33 ? 61.240 23.869 26.149 1.00 13.22 111 GLY E N 1
ATOM 4958 C CA . GLY E 1 33 ? 62.677 24.058 26.037 1.00 15.74 111 GLY E CA 1
ATOM 4959 C C . GLY E 1 33 ? 63.381 23.283 24.938 1.00 17.39 111 GLY E C 1
ATOM 4960 O O . GLY E 1 33 ? 64.612 23.300 24.864 1.00 17.16 111 GLY E O 1
ATOM 4961 N N . PHE E 1 34 ? 62.623 22.593 24.092 1.00 16.32 112 PHE E N 1
ATOM 4962 C CA . PHE E 1 34 ? 63.234 21.839 23.004 1.00 17.76 112 PHE E CA 1
ATOM 4963 C C . PHE E 1 34 ? 63.463 22.724 21.785 1.00 17.68 112 PHE E C 1
ATOM 4964 O O . PHE E 1 34 ? 62.861 23.790 21.658 1.00 16.13 112 PHE E O 1
ATOM 4972 N N . LYS E 1 35 ? 64.342 22.280 20.891 1.00 18.00 113 LYS E N 1
ATOM 4973 C CA . LYS E 1 35 ? 64.667 23.058 19.705 1.00 18.57 113 LYS E CA 1
ATOM 4974 C C . LYS E 1 35 ? 63.957 22.598 18.443 1.00 17.42 113 LYS E C 1
ATOM 4975 O O . LYS E 1 35 ? 64.061 21.438 18.047 1.00 17.47 113 LYS E O 1
ATOM 4981 N N . LEU E 1 36 ? 63.233 23.522 17.820 1.00 17.03 114 LEU E N 1
ATOM 4982 C CA . LEU E 1 36 ? 62.511 23.243 16.585 1.00 17.04 114 LEU E CA 1
ATOM 4983 C C . LEU E 1 36 ? 63.523 23.307 15.454 1.00 18.36 114 LEU E C 1
ATOM 4984 O O . LEU E 1 36 ? 64.134 24.351 15.232 1.00 16.84 114 LEU E O 1
ATOM 4989 N N . ILE E 1 37 ? 63.704 22.193 14.748 1.00 18.12 115 ILE E N 1
ATOM 4990 C CA . ILE E 1 37 ? 64.661 22.142 13.646 1.00 20.17 115 ILE E CA 1
ATOM 4991 C C . ILE E 1 37 ? 64.018 21.792 12.308 1.00 20.97 115 ILE E C 1
ATOM 4992 O O . ILE E 1 37 ? 64.694 21.747 11.278 1.00 22.13 115 ILE E O 1
ATOM 4997 N N . GLY E 1 38 ? 62.712 21.549 12.325 1.00 20.37 116 GLY E N 1
ATOM 4998 C CA . GLY E 1 38 ? 62.005 21.221 11.101 1.00 18.82 116 GLY E CA 1
ATOM 4999 C C . GLY E 1 38 ? 60.534 21.551 11.246 1.00 18.69 116 GLY E C 1
ATOM 5000 O O . GLY E 1 38 ? 59.927 21.216 12.259 1.00 17.58 116 GLY E O 1
ATOM 5001 N N . LEU E 1 39 ? 59.956 22.203 10.241 1.00 18.16 117 LEU E N 1
ATOM 5002 C CA . LEU E 1 39 ? 58.544 22.578 10.294 1.00 18.33 117 LEU E CA 1
ATOM 5003 C C . LEU E 1 39 ? 57.954 22.831 8.911 1.00 20.30 117 LEU E C 1
ATOM 5004 O O . LEU E 1 39 ? 58.594 23.460 8.069 1.00 21.91 117 LEU E O 1
ATOM 5009 N N . LYS E 1 40 ? 56.734 22.350 8.684 1.00 19.46 118 LYS E N 1
ATOM 5010 C CA . LYS E 1 40 ? 56.067 22.572 7.405 1.00 20.54 118 LYS E CA 1
ATOM 5011 C C . LYS E 1 40 ? 54.625 22.093 7.367 1.00 21.43 118 LYS E C 1
ATOM 5012 O O . LYS E 1 40 ? 54.301 21.039 7.918 1.00 21.03 118 LYS E O 1
ATOM 5018 N N . MET E 1 41 ? 53.756 22.883 6.737 1.00 19.84 119 MET E N 1
ATOM 5019 C CA . MET E 1 41 ? 52.368 22.480 6.571 1.00 18.92 119 MET E CA 1
ATOM 5020 C C . MET E 1 41 ? 52.486 21.584 5.346 1.00 21.11 119 MET E C 1
ATOM 5021 O O . MET E 1 41 ? 53.178 21.932 4.387 1.00 20.09 119 MET E O 1
ATOM 5026 N N . PHE E 1 42 ? 51.811 20.444 5.364 1.00 20.29 120 PHE E N 1
ATOM 5027 C CA . PHE E 1 42 ? 51.946 19.496 4.270 1.00 21.71 120 PHE E CA 1
ATOM 5028 C C . PHE E 1 42 ? 50.677 18.701 4.001 1.00 21.97 120 PHE E C 1
ATOM 5029 O O . PHE E 1 42 ? 49.942 18.360 4.927 1.00 22.27 120 PHE E O 1
ATOM 5037 N N . GLN E 1 43 ? 50.408 18.429 2.727 1.00 22.02 121 GLN E N 1
ATOM 5038 C CA . GLN E 1 43 ? 49.247 17.633 2.355 1.00 21.98 121 GLN E CA 1
ATOM 5039 C C . GLN E 1 43 ? 49.807 16.250 2.063 1.00 23.05 121 GLN E C 1
ATOM 5040 O O . GLN E 1 43 ? 50.460 16.034 1.044 1.00 21.11 121 GLN E O 1
ATOM 5046 N N . CYS E 1 44 ? 49.560 15.318 2.973 1.00 24.21 122 CYS E N 1
ATOM 5047 C CA . CYS E 1 44 ? 50.085 13.963 2.849 1.00 25.60 122 CYS E CA 1
ATOM 5048 C C . CYS E 1 44 ? 49.434 13.075 1.792 1.00 27.09 122 CYS E C 1
ATOM 5049 O O . CYS E 1 44 ? 48.227 12.833 1.826 1.00 27.29 122 CYS E O 1
ATOM 5052 N N . PRO E 1 45 ? 50.234 12.575 0.836 1.00 29.03 123 PRO E N 1
ATOM 5053 C CA . PRO E 1 45 ? 49.706 11.704 -0.215 1.00 30.00 123 PRO E CA 1
ATOM 5054 C C . PRO E 1 45 ? 49.388 10.328 0.370 1.00 31.00 123 PRO E C 1
ATOM 5055 O O . PRO E 1 45 ? 49.994 9.911 1.358 1.00 31.92 123 PRO E O 1
ATOM 5059 N N . LYS E 1 46 ? 48.434 9.633 -0.237 1.00 31.99 124 LYS E N 1
ATOM 5060 C CA . LYS E 1 46 ? 48.021 8.315 0.231 1.00 33.92 124 LYS E CA 1
ATOM 5061 C C . LYS E 1 46 ? 49.180 7.354 0.464 1.00 33.37 124 LYS E C 1
ATOM 5062 O O . LYS E 1 46 ? 49.290 6.752 1.529 1.00 34.16 124 LYS E O 1
ATOM 5068 N N . GLU E 1 47 ? 50.041 7.215 -0.537 1.00 34.00 125 GLU E N 1
ATOM 5069 C CA . GLU E 1 47 ? 51.177 6.305 -0.455 1.00 35.15 125 GLU E CA 1
ATOM 5070 C C . GLU E 1 47 ? 52.121 6.591 0.711 1.00 33.36 125 GLU E C 1
ATOM 5071 O O . GLU E 1 47 ? 52.634 5.666 1.336 1.00 34.20 125 GLU E O 1
ATOM 5077 N N . LEU E 1 48 ? 52.357 7.866 1.000 1.00 32.45 126 LEU E N 1
ATOM 5078 C CA . LEU E 1 48 ? 53.243 8.236 2.100 1.00 29.98 126 LEU E CA 1
ATOM 5079 C C . LEU E 1 48 ? 52.594 7.906 3.439 1.00 28.81 126 LEU E C 1
ATOM 5080 O O . LEU E 1 48 ? 53.270 7.517 4.390 1.00 27.04 126 LEU E O 1
ATOM 5085 N N . ALA E 1 49 ? 51.277 8.066 3.503 1.00 29.18 127 ALA E N 1
ATOM 5086 C CA . ALA E 1 49 ? 50.520 7.779 4.713 1.00 29.90 127 ALA E CA 1
ATOM 5087 C C . ALA E 1 49 ? 50.634 6.294 5.033 1.00 31.05 127 ALA E C 1
ATOM 5088 O O . ALA E 1 49 ? 50.934 5.910 6.163 1.00 30.45 127 ALA E O 1
ATOM 5090 N N . GLU E 1 50 ? 50.389 5.469 4.021 1.00 32.11 128 GLU E N 1
ATOM 5091 C CA . GLU E 1 50 ? 50.456 4.020 4.159 1.00 34.36 128 GLU E CA 1
ATOM 5092 C C . GLU E 1 50 ? 51.865 3.602 4.560 1.00 34.91 128 GLU E C 1
ATOM 5093 O O . GLU E 1 50 ? 52.060 2.600 5.250 1.00 34.10 128 GLU E O 1
ATOM 5099 N N . GLU E 1 51 ? 52.845 4.381 4.115 1.00 35.76 129 GLU E N 1
ATOM 5100 C CA . GLU E 1 51 ? 54.241 4.115 4.429 1.00 36.53 129 GLU E CA 1
ATOM 5101 C C . GLU E 1 51 ? 54.441 4.385 5.917 1.00 35.96 129 GLU E C 1
ATOM 5102 O O . GLU E 1 51 ? 55.026 3.576 6.638 1.00 35.58 129 GLU E O 1
ATOM 5108 N N . HIS E 1 52 ? 53.942 5.533 6.367 1.00 34.72 130 HIS E N 1
ATOM 5109 C CA . HIS E 1 52 ? 54.043 5.935 7.766 1.00 35.83 130 HIS E CA 1
ATOM 5110 C C . HIS E 1 52 ? 53.431 4.879 8.685 1.00 36.81 130 HIS E C 1
ATOM 5111 O O . HIS E 1 52 ? 53.985 4.561 9.737 1.00 36.43 130 HIS E O 1
ATOM 5118 N N . TYR E 1 53 ? 52.281 4.346 8.284 1.00 38.30 131 TYR E N 1
ATOM 5119 C CA . TYR E 1 53 ? 51.592 3.317 9.058 1.00 40.12 131 TYR E CA 1
ATOM 5120 C C . TYR E 1 53 ? 51.868 1.952 8.440 1.00 41.82 131 TYR E C 1
ATOM 5121 O O . TYR E 1 53 ? 50.973 1.119 8.296 1.00 42.37 131 TYR E O 1
ATOM 5130 N N . LYS E 1 54 ? 53.130 1.747 8.081 1.00 43.75 132 LYS E N 1
ATOM 5131 C CA . LYS E 1 54 ? 53.614 0.518 7.463 1.00 46.05 132 LYS E CA 1
ATOM 5132 C C . LYS E 1 54 ? 53.197 -0.743 8.224 1.00 46.83 132 LYS E C 1
ATOM 5133 O O . LYS E 1 54 ? 52.489 -1.597 7.692 1.00 46.64 132 LYS E O 1
ATOM 5139 N N . ASP E 1 55 ? 53.636 -0.843 9.474 1.00 47.75 133 ASP E N 1
ATOM 5140 C CA . ASP E 1 55 ? 53.350 -2.001 10.316 1.00 48.65 133 ASP E CA 1
ATOM 5141 C C . ASP E 1 55 ? 51.881 -2.241 10.660 1.00 47.91 133 ASP E C 1
ATOM 5142 O O . ASP E 1 55 ? 51.549 -3.259 11.266 1.00 48.98 133 ASP E O 1
ATOM 5147 N N . LEU E 1 56 ? 51.003 -1.322 10.276 1.00 46.81 134 LEU E N 1
ATOM 5148 C CA . LEU E 1 56 ? 49.581 -1.476 10.575 1.00 45.03 134 LEU E CA 1
ATOM 5149 C C . LEU E 1 56 ? 48.744 -1.720 9.322 1.00 43.69 134 LEU E C 1
ATOM 5150 O O . LEU E 1 56 ? 47.516 -1.663 9.367 1.00 42.81 134 LEU E O 1
ATOM 5155 N N . SER E 1 57 ? 49.415 -2.003 8.210 1.00 42.91 135 SER E N 1
ATOM 5156 C CA . SER E 1 57 ? 48.738 -2.242 6.941 1.00 41.99 135 SER E CA 1
ATOM 5157 C C . SER E 1 57 ? 47.774 -3.425 6.978 1.00 41.82 135 SER E C 1
ATOM 5158 O O . SER E 1 57 ? 46.865 -3.518 6.151 1.00 40.10 135 SER E O 1
ATOM 5161 N N . ALA E 1 58 ? 47.970 -4.326 7.936 1.00 41.43 136 ALA E N 1
ATOM 5162 C CA . ALA E 1 58 ? 47.112 -5.499 8.059 1.00 41.93 136 ALA E CA 1
ATOM 5163 C C . ALA E 1 58 ? 45.962 -5.256 9.033 1.00 42.11 136 ALA E C 1
ATOM 5164 O O . ALA E 1 58 ? 45.069 -6.094 9.178 1.00 41.53 136 ALA E O 1
ATOM 5166 N N . LYS E 1 59 ? 45.984 -4.103 9.694 1.00 42.07 137 LYS E N 1
ATOM 5167 C CA . LYS E 1 59 ? 44.951 -3.751 10.660 1.00 41.97 137 LYS E CA 1
ATOM 5168 C C . LYS E 1 59 ? 43.622 -3.418 9.990 1.00 41.72 137 LYS E C 1
ATOM 5169 O O . LYS E 1 59 ? 43.580 -2.965 8.844 1.00 41.18 137 LYS E O 1
ATOM 5175 N N . SER E 1 60 ? 42.537 -3.647 10.722 1.00 41.09 138 SER E N 1
ATOM 5176 C CA . SER E 1 60 ? 41.191 -3.382 10.229 1.00 40.92 138 SER E CA 1
ATOM 5177 C C . SER E 1 60 ? 40.934 -1.888 10.058 1.00 39.79 138 SER E C 1
ATOM 5178 O O . SER E 1 60 ? 40.213 -1.468 9.152 1.00 38.95 138 SER E O 1
ATOM 5181 N N . PHE E 1 61 ? 41.534 -1.093 10.936 1.00 39.08 139 PHE E N 1
ATOM 5182 C CA . PHE E 1 61 ? 41.370 0.355 10.913 1.00 38.88 139 PHE E CA 1
ATOM 5183 C C . PHE E 1 61 ? 42.383 1.070 10.022 1.00 37.79 139 PHE E C 1
ATOM 5184 O O . PHE E 1 61 ? 42.409 2.299 9.974 1.00 37.25 139 PHE E O 1
ATOM 5192 N N . PHE E 1 62 ? 43.211 0.303 9.319 1.00 36.06 140 PHE E N 1
ATOM 5193 C CA . PHE E 1 62 ? 44.227 0.880 8.441 1.00 34.80 140 PHE E CA 1
ATOM 5194 C C . PHE E 1 62 ? 43.657 1.882 7.437 1.00 34.42 140 PHE E C 1
ATOM 5195 O O . PHE E 1 62 ? 44.145 3.010 7.336 1.00 33.61 140 PHE E O 1
ATOM 5203 N N . PRO E 1 63 ? 42.619 1.487 6.678 1.00 33.78 141 PRO E N 1
ATOM 5204 C CA . PRO E 1 63 ? 42.026 2.401 5.694 1.00 33.28 141 PRO E CA 1
ATOM 5205 C C . PRO E 1 63 ? 41.451 3.684 6.299 1.00 33.32 141 PRO E C 1
ATOM 5206 O O . PRO E 1 63 ? 41.505 4.748 5.682 1.00 32.74 141 PRO E O 1
ATOM 5210 N N . ASN E 1 64 ? 40.900 3.582 7.504 1.00 33.85 142 ASN E N 1
ATOM 5211 C CA . ASN E 1 64 ? 40.332 4.745 8.180 1.00 34.07 142 ASN E CA 1
ATOM 5212 C C . ASN E 1 64 ? 41.477 5.660 8.597 1.00 33.61 142 ASN E C 1
ATOM 5213 O O . ASN E 1 64 ? 41.412 6.880 8.444 1.00 34.10 142 ASN E O 1
ATOM 5218 N N . LEU E 1 65 ? 42.528 5.044 9.122 1.00 33.03 143 LEU E N 1
ATOM 5219 C CA . LEU E 1 65 ? 43.712 5.752 9.576 1.00 32.38 143 LEU E CA 1
ATOM 5220 C C . LEU E 1 65 ? 44.320 6.552 8.423 1.00 31.81 143 LEU E C 1
ATOM 5221 O O . LEU E 1 65 ? 44.798 7.672 8.613 1.00 31.16 143 LEU E O 1
ATOM 5226 N N . ILE E 1 66 ? 44.291 5.972 7.226 1.00 30.45 144 ILE E N 1
ATOM 5227 C CA . ILE E 1 66 ? 44.840 6.622 6.042 1.00 29.43 144 ILE E CA 1
ATOM 5228 C C . ILE E 1 66 ? 43.987 7.797 5.566 1.00 30.29 144 ILE E C 1
ATOM 5229 O O . ILE E 1 66 ? 44.519 8.846 5.204 1.00 29.38 144 ILE E O 1
ATOM 5234 N N . GLU E 1 67 ? 42.669 7.624 5.557 1.00 31.40 145 GLU E N 1
ATOM 5235 C CA . GLU E 1 67 ? 41.784 8.703 5.127 1.00 33.12 145 GLU E CA 1
ATOM 5236 C C . GLU E 1 67 ? 41.911 9.887 6.076 1.00 31.54 145 GLU E C 1
ATOM 5237 O O . GLU E 1 67 ? 41.999 11.035 5.645 1.00 32.51 145 GLU E O 1
ATOM 5243 N N . TYR E 1 68 ? 41.925 9.590 7.371 1.00 29.57 146 TYR E N 1
ATOM 5244 C CA . TYR E 1 68 ? 42.028 10.608 8.409 1.00 28.13 146 TYR E CA 1
ATOM 5245 C C . TYR E 1 68 ? 43.231 11.537 8.265 1.00 28.04 146 TYR E C 1
ATOM 5246 O O . TYR E 1 68 ? 43.076 12.757 8.276 1.00 28.12 146 TYR E O 1
ATOM 5255 N N . ILE E 1 69 ? 44.425 10.971 8.127 1.00 27.08 147 ILE E N 1
ATOM 5256 C CA . ILE E 1 69 ? 45.619 11.799 8.011 1.00 27.65 147 ILE E CA 1
ATOM 5257 C C . ILE E 1 69 ? 45.747 12.488 6.659 1.00 26.63 147 ILE E C 1
ATOM 5258 O O . ILE E 1 69 ? 46.590 13.365 6.484 1.00 25.15 147 ILE E O 1
ATOM 5263 N N . THR E 1 70 ? 44.906 12.097 5.708 1.00 26.75 148 THR E N 1
ATOM 5264 C CA . THR E 1 70 ? 44.931 12.697 4.378 1.00 26.41 148 THR E CA 1
ATOM 5265 C C . THR E 1 70 ? 43.680 13.539 4.138 1.00 26.74 148 THR E C 1
ATOM 5266 O O . THR E 1 70 ? 43.499 14.100 3.055 1.00 26.75 148 THR E O 1
ATOM 5270 N N . SER E 1 71 ? 42.831 13.641 5.159 1.00 24.66 149 SER E N 1
ATOM 5271 C CA . SER E 1 71 ? 41.581 14.392 5.061 1.00 25.64 149 SER E CA 1
ATOM 5272 C C . SER E 1 71 ? 41.790 15.901 5.083 1.00 24.21 149 SER E C 1
ATOM 5273 O O . SER E 1 71 ? 40.844 16.673 4.920 1.00 24.64 149 SER E O 1
ATOM 5276 N N . GLY E 1 72 ? 43.031 16.314 5.291 1.00 22.72 150 GLY E N 1
ATOM 5277 C CA . GLY E 1 72 ? 43.343 17.728 5.331 1.00 22.54 150 GLY E CA 1
ATOM 5278 C C . GLY E 1 72 ? 44.828 17.922 5.541 1.00 21.32 150 GLY E C 1
ATOM 5279 O O . GLY E 1 72 ? 45.546 16.957 5.802 1.00 20.27 150 GLY E O 1
ATOM 5280 N N . PRO E 1 73 ? 45.327 19.160 5.434 1.00 20.10 151 PRO E N 1
ATOM 5281 C CA . PRO E 1 73 ? 46.762 19.360 5.635 1.00 19.42 151 PRO E CA 1
ATOM 5282 C C . PRO E 1 73 ? 47.189 19.085 7.073 1.00 18.34 151 PRO E C 1
ATOM 5283 O O . PRO E 1 73 ? 46.384 19.173 8.004 1.00 17.89 151 PRO E O 1
ATOM 5287 N N . VAL E 1 74 ? 48.455 18.721 7.238 1.00 17.15 152 VAL E N 1
ATOM 5288 C CA . VAL E 1 74 ? 49.022 18.448 8.552 1.00 17.68 152 VAL E CA 1
ATOM 5289 C C . VAL E 1 74 ? 50.233 19.354 8.702 1.00 17.96 152 VAL E C 1
ATOM 5290 O O . VAL E 1 74 ? 50.691 19.956 7.727 1.00 18.72 152 VAL E O 1
ATOM 5294 N N . VAL E 1 75 ? 50.738 19.477 9.922 1.00 15.82 153 VAL E N 1
ATOM 5295 C CA . VAL E 1 75 ? 51.930 20.277 10.146 1.00 17.18 153 VAL E CA 1
ATOM 5296 C C . VAL E 1 75 ? 52.998 19.335 10.677 1.00 17.16 153 VAL E C 1
ATOM 5297 O O . VAL E 1 75 ? 52.887 18.814 11.786 1.00 18.90 153 VAL E O 1
ATOM 5301 N N . CYS E 1 76 ? 54.018 19.105 9.856 1.00 18.61 154 CYS E N 1
ATOM 5302 C CA . CYS E 1 76 ? 55.129 18.223 10.190 1.00 17.69 154 CYS E CA 1
ATOM 5303 C C . CYS E 1 76 ? 56.167 18.997 10.988 1.00 17.87 154 CYS E C 1
ATOM 5304 O O . CYS E 1 76 ? 56.469 20.144 10.669 1.00 17.66 154 CYS E O 1
ATOM 5307 N N . MET E 1 77 ? 56.715 18.368 12.022 1.00 15.68 155 MET E N 1
ATOM 5308 C CA . MET E 1 77 ? 57.723 19.015 12.843 1.00 17.09 155 MET E CA 1
ATOM 5309 C C . MET E 1 77 ? 58.821 18.047 13.255 1.00 16.76 155 MET E C 1
ATOM 5310 O O . MET E 1 77 ? 58.595 16.844 13.375 1.00 16.80 155 MET E O 1
ATOM 5315 N N . ALA E 1 78 ? 60.016 18.590 13.454 1.00 17.30 156 ALA E N 1
ATOM 5316 C CA . ALA E 1 78 ? 61.164 17.820 13.902 1.00 17.82 156 ALA E CA 1
ATOM 5317 C C . ALA E 1 78 ? 61.700 18.602 15.091 1.00 17.37 156 ALA E C 1
ATOM 5318 O O . ALA E 1 78 ? 62.014 19.785 14.963 1.00 18.57 156 ALA E O 1
ATOM 5320 N N . TRP E 1 79 ? 61.774 17.958 16.251 1.00 16.99 157 TRP E N 1
ATOM 5321 C CA . TRP E 1 79 ? 62.276 18.613 17.450 1.00 17.11 157 TRP E CA 1
ATOM 5322 C C . TRP E 1 79 ? 63.532 17.924 17.951 1.00 17.70 157 TRP E C 1
ATOM 5323 O O . TRP E 1 79 ? 63.652 16.699 17.880 1.00 17.99 157 TRP E O 1
ATOM 5334 N N . GLU E 1 80 ? 64.463 18.726 18.455 1.00 18.25 158 GLU E N 1
ATOM 5335 C CA . GLU E 1 80 ? 65.738 18.228 18.952 1.00 20.69 158 GLU E CA 1
ATOM 5336 C C . GLU E 1 80 ? 65.926 18.487 20.441 1.00 20.53 158 GLU E C 1
ATOM 5337 O O . GLU E 1 80 ? 65.544 19.541 20.956 1.00 21.45 158 GLU E O 1
ATOM 5343 N N . GLY E 1 81 ? 66.538 17.524 21.122 1.00 20.39 159 GLY E N 1
ATOM 5344 C CA . GLY E 1 81 ? 66.788 17.664 22.543 1.00 21.55 159 GLY E CA 1
ATOM 5345 C C . GLY E 1 81 ? 67.037 16.338 23.233 1.00 22.28 159 GLY E C 1
ATOM 5346 O O . GLY E 1 81 ? 66.568 15.292 22.781 1.00 23.37 159 GLY E O 1
ATOM 5347 N N . VAL E 1 82 ? 67.785 16.380 24.331 1.00 22.43 160 VAL E N 1
ATOM 5348 C CA . VAL E 1 82 ? 68.083 15.178 25.098 1.00 21.90 160 VAL E CA 1
ATOM 5349 C C . VAL E 1 82 ? 66.779 14.646 25.685 1.00 20.33 160 VAL E C 1
ATOM 5350 O O . VAL E 1 82 ? 66.076 15.364 26.391 1.00 20.73 160 VAL E O 1
ATOM 5354 N N . GLY E 1 83 ? 66.462 13.392 25.380 1.00 18.70 161 GLY E N 1
ATOM 5355 C CA . GLY E 1 83 ? 65.241 12.783 25.879 1.00 18.77 161 GLY E CA 1
ATOM 5356 C C . GLY E 1 83 ? 63.977 13.380 25.286 1.00 19.25 161 GLY E C 1
ATOM 5357 O O . GLY E 1 83 ? 62.887 13.224 25.843 1.00 18.31 161 GLY E O 1
ATOM 5358 N N . VAL E 1 84 ? 64.105 14.049 24.144 1.00 18.69 162 VAL E N 1
ATOM 5359 C CA . VAL E 1 84 ? 62.948 14.679 23.518 1.00 17.58 162 VAL E CA 1
ATOM 5360 C C . VAL E 1 84 ? 61.869 13.694 23.071 1.00 17.76 162 VAL E C 1
ATOM 5361 O O . VAL E 1 84 ? 60.683 14.015 23.097 1.00 17.36 162 VAL E O 1
ATOM 5365 N N . VAL E 1 85 ? 62.268 12.491 22.673 1.00 15.91 163 VAL E N 1
ATOM 5366 C CA . VAL E 1 85 ? 61.289 11.514 22.221 1.00 15.19 163 VAL E CA 1
ATOM 5367 C C . VAL E 1 85 ? 60.300 11.149 23.323 1.00 14.72 163 VAL E C 1
ATOM 5368 O O . VAL E 1 85 ? 59.095 11.322 23.160 1.00 14.15 163 VAL E O 1
ATOM 5372 N N . ALA E 1 86 ? 60.814 10.658 24.446 1.00 14.61 164 ALA E N 1
ATOM 5373 C CA . ALA E 1 86 ? 59.967 10.260 25.565 1.00 15.42 164 ALA E CA 1
ATOM 5374 C C . ALA E 1 86 ? 59.226 11.450 26.161 1.00 15.81 164 ALA E C 1
ATOM 5375 O O . ALA E 1 86 ? 58.065 11.336 26.554 1.00 15.78 164 ALA E O 1
ATOM 5377 N N . SER E 1 87 ? 59.898 12.593 26.227 1.00 14.57 165 SER E N 1
ATOM 5378 C CA . SER E 1 87 ? 59.275 13.786 26.778 1.00 15.76 165 SER E CA 1
ATOM 5379 C C . SER E 1 87 ? 58.102 14.227 25.908 1.00 15.38 165 SER E C 1
ATOM 5380 O O . SER E 1 87 ? 57.040 14.574 26.424 1.00 16.28 165 SER E O 1
ATOM 5383 N N . ALA E 1 88 ? 58.289 14.207 24.589 1.00 14.53 166 ALA E N 1
ATOM 5384 C CA . ALA E 1 88 ? 57.223 14.604 23.676 1.00 15.76 166 ALA E CA 1
ATOM 5385 C C . ALA E 1 88 ? 56.017 13.697 23.879 1.00 15.29 166 ALA E C 1
ATOM 5386 O O . ALA E 1 88 ? 54.875 14.155 23.858 1.00 14.56 166 ALA E O 1
ATOM 5388 N N . ARG E 1 89 ? 56.274 12.407 24.077 1.00 14.53 167 ARG E N 1
ATOM 5389 C CA . ARG E 1 89 ? 55.190 11.457 24.297 1.00 14.83 167 ARG E CA 1
ATOM 5390 C C . ARG E 1 89 ? 54.441 11.788 25.588 1.00 14.04 167 ARG E C 1
ATOM 5391 O O . ARG E 1 89 ? 53.215 11.703 25.633 1.00 15.21 167 ARG E O 1
ATOM 5399 N N . LYS E 1 90 ? 55.173 12.166 26.635 1.00 13.92 168 LYS E N 1
ATOM 5400 C CA . LYS E 1 90 ? 54.536 12.513 27.906 1.00 14.51 168 LYS E CA 1
ATOM 5401 C C . LYS E 1 90 ? 53.692 13.776 27.743 1.00 14.05 168 LYS E C 1
ATOM 5402 O O . LYS E 1 90 ? 52.561 13.843 28.225 1.00 14.35 168 LYS E O 1
ATOM 5408 N N . LEU E 1 91 ? 54.239 14.777 27.060 1.00 13.55 169 LEU E N 1
ATOM 5409 C CA . LEU E 1 91 ? 53.508 16.023 26.835 1.00 14.54 169 LEU E CA 1
ATOM 5410 C C . LEU E 1 91 ? 52.233 15.809 26.020 1.00 14.54 169 LEU E C 1
ATOM 5411 O O . LEU E 1 91 ? 51.224 16.480 26.243 1.00 15.08 169 LEU E O 1
ATOM 5416 N N . ILE E 1 92 ? 52.281 14.877 25.073 1.00 14.37 170 ILE E N 1
ATOM 5417 C CA . ILE E 1 92 ? 51.125 14.586 24.228 1.00 13.46 170 ILE E CA 1
ATOM 5418 C C . ILE E 1 92 ? 50.012 13.846 24.978 1.00 13.99 170 ILE E C 1
ATOM 5419 O O . ILE E 1 92 ? 48.831 14.152 24.808 1.00 11.86 170 ILE E O 1
ATOM 5424 N N . GLY E 1 93 ? 50.386 12.870 25.799 1.00 15.18 171 GLY E N 1
ATOM 5425 C CA . GLY E 1 93 ? 49.396 12.133 26.571 1.00 14.27 171 GLY E CA 1
ATOM 5426 C C . GLY E 1 93 ? 48.919 10.829 25.956 1.00 15.42 171 GLY E C 1
ATOM 5427 O O . GLY E 1 93 ? 49.284 10.498 24.827 1.00 15.67 171 GLY E O 1
ATOM 5428 N N . LYS E 1 94 ? 48.100 10.095 26.709 1.00 15.82 172 LYS E N 1
ATOM 5429 C CA . LYS E 1 94 ? 47.535 8.812 26.280 1.00 16.44 172 LYS E CA 1
ATOM 5430 C C . LYS E 1 94 ? 46.896 8.896 24.897 1.00 16.46 172 LYS E C 1
ATOM 5431 O O . LYS E 1 94 ? 46.430 9.953 24.485 1.00 15.79 172 LYS E O 1
ATOM 5437 N N . THR E 1 95 ? 46.849 7.766 24.199 1.00 15.84 173 THR E N 1
ATOM 5438 C CA . THR E 1 95 ? 46.264 7.710 22.862 1.00 17.59 173 THR E CA 1
ATOM 5439 C C . THR E 1 95 ? 44.812 8.188 22.856 1.00 15.82 173 THR E C 1
ATOM 5440 O O . THR E 1 95 ? 44.398 8.914 21.953 1.00 14.99 173 THR E O 1
ATOM 5444 N N . ASP E 1 96 ? 44.044 7.778 23.863 1.00 14.70 174 ASP E N 1
ATOM 5445 C CA . ASP E 1 96 ? 42.638 8.170 23.986 1.00 13.51 174 ASP E CA 1
ATOM 5446 C C . ASP E 1 96 ? 42.574 9.461 24.800 1.00 13.01 174 ASP E C 1
ATOM 5447 O O . ASP E 1 96 ? 42.881 9.456 25.996 1.00 13.11 174 ASP E O 1
ATOM 5452 N N . PRO E 1 97 ? 42.179 10.580 24.167 1.00 12.74 175 PRO E N 1
ATOM 5453 C CA . PRO E 1 97 ? 42.088 11.877 24.853 1.00 11.86 175 PRO E CA 1
ATOM 5454 C C . PRO E 1 97 ? 41.268 11.877 26.141 1.00 11.83 175 PRO E C 1
ATOM 5455 O O . PRO E 1 97 ? 41.510 12.693 27.034 1.00 11.54 175 PRO E O 1
ATOM 5459 N N . LEU E 1 98 ? 40.285 10.990 26.227 1.00 12.08 176 LEU E N 1
ATOM 5460 C CA . LEU E 1 98 ? 39.460 10.910 27.424 1.00 12.44 176 LEU E CA 1
ATOM 5461 C C . LEU E 1 98 ? 40.284 10.401 28.596 1.00 12.86 176 LEU E C 1
ATOM 5462 O O . LEU E 1 98 ? 40.058 10.796 29.743 1.00 12.94 176 LEU E O 1
ATOM 5467 N N . GLN E 1 99 ? 41.247 9.534 28.296 1.00 13.75 177 GLN E N 1
ATOM 5468 C CA . GLN E 1 99 ? 42.111 8.949 29.316 1.00 13.31 177 GLN E CA 1
ATOM 5469 C C . GLN E 1 99 ? 43.374 9.756 29.565 1.00 12.70 177 GLN E C 1
ATOM 5470 O O . GLN E 1 99 ? 43.962 9.668 30.644 1.00 12.85 177 GLN E O 1
ATOM 5476 N N . ALA E 1 100 ? 43.801 10.528 28.568 1.00 11.00 178 ALA E N 1
ATOM 5477 C CA . ALA E 1 100 ? 45.001 11.351 28.706 1.00 12.98 178 ALA E CA 1
ATOM 5478 C C . ALA E 1 100 ? 44.773 12.304 29.872 1.00 13.37 178 ALA E C 1
ATOM 5479 O O . ALA E 1 100 ? 43.669 12.811 30.057 1.00 13.38 178 ALA E O 1
ATOM 5481 N N . GLU E 1 101 ? 45.814 12.543 30.660 1.00 13.20 179 GLU E N 1
ATOM 5482 C CA . GLU E 1 101 ? 45.696 13.399 31.837 1.00 12.54 179 GLU E CA 1
ATOM 5483 C C . GLU E 1 101 ? 45.650 14.890 31.557 1.00 11.66 179 GLU E C 1
ATOM 5484 O O . GLU E 1 101 ? 46.260 15.371 30.599 1.00 13.27 179 GLU E O 1
ATOM 5490 N N . PRO E 1 102 ? 44.907 15.641 32.385 1.00 9.87 180 PRO E N 1
ATOM 5491 C CA . PRO E 1 102 ? 44.820 17.090 32.200 1.00 10.60 180 PRO E CA 1
ATOM 5492 C C . PRO E 1 102 ? 46.252 17.604 32.293 1.00 12.18 180 PRO E C 1
ATOM 5493 O O . PRO E 1 102 ? 47.028 17.136 33.129 1.00 11.82 180 PRO E O 1
ATOM 5497 N N . GLY E 1 103 ? 46.606 18.547 31.429 1.00 11.45 181 GLY E N 1
ATOM 5498 C CA . GLY E 1 103 ? 47.963 19.060 31.427 1.00 11.87 181 GLY E CA 1
ATOM 5499 C C . GLY E 1 103 ? 48.667 18.615 30.155 1.00 12.33 181 GLY E C 1
ATOM 5500 O O . GLY E 1 103 ? 49.566 19.295 29.666 1.00 12.75 181 GLY E O 1
ATOM 5501 N N . THR E 1 104 ? 48.271 17.458 29.626 1.00 11.91 182 THR E N 1
ATOM 5502 C CA . THR E 1 104 ? 48.854 16.953 28.387 1.00 11.05 182 THR E CA 1
ATOM 5503 C C . THR E 1 104 ? 48.060 17.550 27.232 1.00 11.90 182 THR E C 1
ATOM 5504 O O . THR E 1 104 ? 46.952 18.051 27.426 1.00 10.85 182 THR E O 1
ATOM 5508 N N . ILE E 1 105 ? 48.625 17.504 26.031 1.00 10.41 183 ILE E N 1
ATOM 5509 C CA . ILE E 1 105 ? 47.950 18.056 24.863 1.00 11.89 183 ILE E CA 1
ATOM 5510 C C . ILE E 1 105 ? 46.600 17.387 24.591 1.00 10.22 183 ILE E C 1
ATOM 5511 O O . ILE E 1 105 ? 45.583 18.062 24.438 1.00 11.20 183 ILE E O 1
ATOM 5516 N N . ARG E 1 106 ? 46.577 16.062 24.528 1.00 11.49 184 ARG E N 1
ATOM 5517 C CA . ARG E 1 106 ? 45.317 15.368 24.275 1.00 10.66 184 ARG E CA 1
ATOM 5518 C C . ARG E 1 106 ? 44.369 15.458 25.469 1.00 11.67 184 ARG E C 1
ATOM 5519 O O . ARG E 1 106 ? 43.158 15.546 25.303 1.00 10.62 184 ARG E O 1
ATOM 5527 N N . GLY E 1 107 ? 44.926 15.435 26.673 1.00 11.51 185 GLY E N 1
ATOM 5528 C CA . GLY E 1 107 ? 44.092 15.515 27.858 1.00 11.77 185 GLY E CA 1
ATOM 5529 C C . GLY E 1 107 ? 43.396 16.856 28.004 1.00 11.99 185 GLY E C 1
ATOM 5530 O O . GLY E 1 107 ? 42.305 16.932 28.573 1.00 12.28 185 GLY E O 1
ATOM 5531 N N . ASP E 1 108 ? 44.028 17.913 27.498 1.00 10.03 186 ASP E N 1
ATOM 5532 C CA . ASP E 1 108 ? 43.466 19.262 27.576 1.00 10.44 186 ASP E CA 1
ATOM 5533 C C . ASP E 1 108 ? 42.662 19.681 26.353 1.00 11.39 186 ASP E C 1
ATOM 5534 O O . ASP E 1 108 ? 41.711 20.464 26.467 1.00 11.26 186 ASP E O 1
ATOM 5539 N N . LEU E 1 109 ? 43.040 19.160 25.186 1.00 11.69 187 LEU E N 1
ATOM 5540 C CA . LEU E 1 109 ? 42.430 19.612 23.940 1.00 11.82 187 LEU E CA 1
ATOM 5541 C C . LEU E 1 109 ? 41.711 18.668 22.978 1.00 12.64 187 LEU E C 1
ATOM 5542 O O . LEU E 1 109 ? 41.373 19.084 21.867 1.00 12.97 187 LEU E O 1
ATOM 5547 N N . ALA E 1 110 ? 41.467 17.424 23.368 1.00 13.74 188 ALA E N 1
ATOM 5548 C CA . ALA E 1 110 ? 40.788 16.499 22.465 1.00 14.52 188 ALA E CA 1
ATOM 5549 C C . ALA E 1 110 ? 39.833 15.582 23.216 1.00 14.73 188 ALA E C 1
ATOM 5550 O O . ALA E 1 110 ? 39.904 15.471 24.445 1.00 13.99 188 ALA E O 1
ATOM 5552 N N . VAL E 1 111 ? 38.940 14.919 22.481 1.00 14.90 189 VAL E N 1
ATOM 5553 C CA . VAL E 1 111 ? 37.960 14.042 23.114 1.00 13.76 189 VAL E CA 1
ATOM 5554 C C . VAL E 1 111 ? 37.840 12.626 22.558 1.00 13.40 189 VAL E C 1
ATOM 5555 O O . VAL E 1 111 ? 37.126 11.809 23.133 1.00 14.35 189 VAL E O 1
ATOM 5559 N N . GLN E 1 112 ? 38.529 12.318 21.463 1.00 13.66 190 GLN E N 1
ATOM 5560 C CA . GLN E 1 112 ? 38.420 10.971 20.897 1.00 14.98 190 GLN E CA 1
ATOM 5561 C C . GLN E 1 112 ? 39.687 10.452 20.223 1.00 14.10 190 GLN E C 1
ATOM 5562 O O . GLN E 1 112 ? 40.426 11.197 19.585 1.00 12.72 190 GLN E O 1
ATOM 5568 N N . THR E 1 113 ? 39.917 9.151 20.354 1.00 14.21 191 THR E N 1
ATOM 5569 C CA . THR E 1 113 ? 41.085 8.516 19.765 1.00 14.10 191 THR E CA 1
ATOM 5570 C C . THR E 1 113 ? 41.196 8.778 18.259 1.00 14.26 191 THR E C 1
ATOM 5571 O O . THR E 1 113 ? 42.287 9.032 17.751 1.00 14.22 191 THR E O 1
ATOM 5575 N N . GLY E 1 114 ? 40.063 8.712 17.563 1.00 14.24 192 GLY E N 1
ATOM 5576 C CA . GLY E 1 114 ? 40.035 8.926 16.121 1.00 15.48 192 GLY E CA 1
ATOM 5577 C C . GLY E 1 114 ? 40.284 10.356 15.681 1.00 14.37 192 GLY E C 1
ATOM 5578 O O . GLY E 1 114 ? 40.406 10.640 14.490 1.00 14.28 192 GLY E O 1
ATOM 5579 N N . ARG E 1 115 ? 40.345 11.257 16.651 1.00 13.93 193 ARG E N 1
ATOM 5580 C CA . ARG E 1 115 ? 40.601 12.671 16.399 1.00 13.85 193 ARG E CA 1
ATOM 5581 C C . ARG E 1 115 ? 41.451 13.163 17.565 1.00 14.09 193 ARG E C 1
ATOM 5582 O O . ARG E 1 115 ? 41.025 14.048 18.315 1.00 16.05 193 ARG E O 1
ATOM 5590 N N . ASN E 1 116 ? 42.647 12.593 17.724 1.00 13.99 194 ASN E N 1
ATOM 5591 C CA . ASN E 1 116 ? 43.503 12.980 18.843 1.00 14.45 194 ASN E CA 1
ATOM 5592 C C . ASN E 1 116 ? 44.582 14.011 18.539 1.00 14.49 194 ASN E C 1
ATOM 5593 O O . ASN E 1 116 ? 45.653 14.015 19.151 1.00 14.93 194 ASN E O 1
ATOM 5598 N N . ILE E 1 117 ? 44.247 14.888 17.593 1.00 14.63 195 ILE E N 1
ATOM 5599 C CA . ILE E 1 117 ? 45.033 16.041 17.144 1.00 14.99 195 ILE E CA 1
ATOM 5600 C C . ILE E 1 117 ? 46.543 16.053 16.918 1.00 15.05 195 ILE E C 1
ATOM 5601 O O . ILE E 1 117 ? 47.029 16.895 16.161 1.00 14.77 195 ILE E O 1
ATOM 5606 N N . VAL E 1 118 ? 47.293 15.154 17.543 1.00 14.58 196 VAL E N 1
ATOM 5607 C CA . VAL E 1 118 ? 48.742 15.185 17.375 1.00 16.07 196 VAL E CA 1
ATOM 5608 C C . VAL E 1 118 ? 49.414 13.820 17.496 1.00 16.68 196 VAL E C 1
ATOM 5609 O O . VAL E 1 118 ? 48.866 12.894 18.094 1.00 18.63 196 VAL E O 1
ATOM 5613 N N . HIS E 1 119 ? 50.607 13.717 16.918 1.00 18.54 197 HIS E N 1
ATOM 5614 C CA . HIS E 1 119 ? 51.401 12.495 16.928 1.00 17.89 197 HIS E CA 1
ATOM 5615 C C . HIS E 1 119 ? 52.850 12.776 17.311 1.00 18.48 197 HIS E C 1
ATOM 5616 O O . HIS E 1 119 ? 53.401 13.824 16.973 1.00 18.62 197 HIS E O 1
ATOM 5623 N N . GLY E 1 120 ? 53.461 11.823 18.007 1.00 17.09 198 GLY E N 1
ATOM 5624 C CA . GLY E 1 120 ? 54.855 11.943 18.394 1.00 17.65 198 GLY E CA 1
ATOM 5625 C C . GLY E 1 120 ? 55.516 10.581 18.242 1.00 18.00 198 GLY E C 1
ATOM 5626 O O . GLY E 1 120 ? 54.908 9.569 18.591 1.00 18.79 198 GLY E O 1
ATOM 5627 N N . SER E 1 121 ? 56.738 10.542 17.711 1.00 17.51 199 SER E N 1
ATOM 5628 C CA . SER E 1 121 ? 57.455 9.277 17.536 1.00 18.29 199 SER E CA 1
ATOM 5629 C C . SER E 1 121 ? 57.464 8.515 18.862 1.00 20.66 199 SER E C 1
ATOM 5630 O O . SER E 1 121 ? 57.617 9.119 19.922 1.00 20.71 199 SER E O 1
ATOM 5633 N N . ASP E 1 122 ? 57.315 7.194 18.808 1.00 21.98 200 ASP E N 1
ATOM 5634 C CA . ASP E 1 122 ? 57.287 6.402 20.032 1.00 24.03 200 ASP E CA 1
ATOM 5635 C C . ASP E 1 122 ? 58.640 5.829 20.442 1.00 23.38 200 ASP E C 1
ATOM 5636 O O . ASP E 1 122 ? 58.736 5.109 21.434 1.00 24.23 200 ASP E O 1
ATOM 5641 N N . SER E 1 123 ? 59.682 6.155 19.683 1.00 23.09 201 SER E N 1
ATOM 5642 C CA . SER E 1 123 ? 61.026 5.677 19.984 1.00 22.73 201 SER E CA 1
ATOM 5643 C C . SER E 1 123 ? 62.053 6.440 19.150 1.00 22.81 201 SER E C 1
ATOM 5644 O O . SER E 1 123 ? 61.736 6.941 18.070 1.00 23.21 201 SER E O 1
ATOM 5647 N N . PRO E 1 124 ? 63.297 6.543 19.643 1.00 22.61 202 PRO E N 1
ATOM 5648 C CA . PRO E 1 124 ? 64.344 7.258 18.908 1.00 23.17 202 PRO E CA 1
ATOM 5649 C C . PRO E 1 124 ? 64.517 6.693 17.502 1.00 24.18 202 PRO E C 1
ATOM 5650 O O . PRO E 1 124 ? 64.838 7.423 16.565 1.00 24.78 202 PRO E O 1
ATOM 5654 N N . GLU E 1 125 ? 64.303 5.387 17.371 1.00 24.85 203 GLU E N 1
ATOM 5655 C CA . GLU E 1 125 ? 64.413 4.712 16.084 1.00 26.16 203 GLU E CA 1
ATOM 5656 C C . GLU E 1 125 ? 63.323 5.232 15.150 1.00 24.79 203 GLU E C 1
ATOM 5657 O O . GLU E 1 125 ? 63.604 5.641 14.023 1.00 24.01 203 GLU E O 1
ATOM 5663 N N . ASN E 1 126 ? 62.079 5.220 15.622 1.00 23.48 204 ASN E N 1
ATOM 5664 C CA . ASN E 1 126 ? 60.969 5.705 14.815 1.00 23.80 204 ASN E CA 1
ATOM 5665 C C . ASN E 1 126 ? 61.047 7.213 14.615 1.00 23.03 204 ASN E C 1
ATOM 5666 O O . ASN E 1 126 ? 60.418 7.757 13.712 1.00 23.15 204 ASN E O 1
ATOM 5671 N N . GLY E 1 127 ? 61.817 7.885 15.465 1.00 23.12 205 GLY E N 1
ATOM 5672 C CA . GLY E 1 127 ? 61.975 9.322 15.329 1.00 23.10 205 GLY E CA 1
ATOM 5673 C C . GLY E 1 127 ? 62.806 9.593 14.088 1.00 24.72 205 GLY E C 1
ATOM 5674 O O . GLY E 1 127 ? 62.443 10.413 13.246 1.00 24.12 205 GLY E O 1
ATOM 5675 N N . LYS E 1 128 ? 63.927 8.889 13.974 1.00 24.67 206 LYS E N 1
ATOM 5676 C CA . LYS E 1 128 ? 64.807 9.042 12.824 1.00 25.79 206 LYS E CA 1
ATOM 5677 C C . LYS E 1 128 ? 64.087 8.569 11.569 1.00 25.57 206 LYS E C 1
ATOM 5678 O O . LYS E 1 128 ? 64.174 9.193 10.512 1.00 24.22 206 LYS E O 1
ATOM 5684 N N . ARG E 1 129 ? 63.368 7.459 11.693 1.00 25.96 207 ARG E N 1
ATOM 5685 C CA . ARG E 1 129 ? 62.638 6.908 10.563 1.00 25.87 207 ARG E CA 1
ATOM 5686 C C . ARG E 1 129 ? 61.582 7.884 10.055 1.00 25.05 207 ARG E C 1
ATOM 5687 O O . ARG E 1 129 ? 61.536 8.202 8.869 1.00 23.09 207 ARG E O 1
ATOM 5695 N N . GLU E 1 130 ? 60.739 8.363 10.965 1.00 23.22 208 GLU E N 1
ATOM 5696 C CA . GLU E 1 130 ? 59.671 9.287 10.606 1.00 21.51 208 GLU E CA 1
ATOM 5697 C C . GLU E 1 130 ? 60.162 10.619 10.049 1.00 20.78 208 GLU E C 1
ATOM 5698 O O . GLU E 1 130 ? 59.586 11.145 9.098 1.00 20.34 208 GLU E O 1
ATOM 5704 N N . ILE E 1 131 ? 61.222 11.169 10.628 1.00 19.71 209 ILE E N 1
ATOM 5705 C CA . ILE E 1 131 ? 61.750 12.429 10.127 1.00 19.39 209 ILE E CA 1
ATOM 5706 C C . ILE E 1 131 ? 62.305 12.193 8.725 1.00 20.86 209 ILE E C 1
ATOM 5707 O O . ILE E 1 131 ? 62.205 13.051 7.851 1.00 20.28 209 ILE E O 1
ATOM 5712 N N . GLY E 1 132 ? 62.876 11.014 8.514 1.00 20.15 210 GLY E N 1
ATOM 5713 C CA . GLY E 1 132 ? 63.431 10.696 7.212 1.00 22.58 210 GLY E CA 1
ATOM 5714 C C . GLY E 1 132 ? 62.357 10.490 6.162 1.00 22.59 210 GLY E C 1
ATOM 5715 O O . GLY E 1 132 ? 62.592 10.701 4.974 1.00 23.75 210 GLY E O 1
ATOM 5716 N N . LEU E 1 133 ? 61.170 10.087 6.604 1.00 23.54 211 LEU E N 1
ATOM 5717 C CA . LEU E 1 133 ? 60.054 9.836 5.699 1.00 22.89 211 LEU E CA 1
ATOM 5718 C C . LEU E 1 133 ? 59.278 11.094 5.318 1.00 24.34 211 LEU E C 1
ATOM 5719 O O . LEU E 1 133 ? 58.963 11.298 4.142 1.00 22.56 211 LEU E O 1
ATOM 5724 N N . TRP E 1 134 ? 58.975 11.938 6.303 1.00 23.05 212 TRP E N 1
ATOM 5725 C CA . TRP E 1 134 ? 58.203 13.157 6.051 1.00 23.40 212 TRP E CA 1
ATOM 5726 C C . TRP E 1 134 ? 58.984 14.385 5.581 1.00 23.47 212 TRP E C 1
ATOM 5727 O O . TRP E 1 134 ? 58.433 15.231 4.873 1.00 23.53 212 TRP E O 1
ATOM 5738 N N . PHE E 1 135 ? 60.248 14.503 5.979 1.00 23.50 213 PHE E N 1
ATOM 5739 C CA . PHE E 1 135 ? 61.062 15.644 5.558 1.00 25.80 213 PHE E CA 1
ATOM 5740 C C . PHE E 1 135 ? 62.039 15.271 4.450 1.00 27.81 213 PHE E C 1
ATOM 5741 O O . PHE E 1 135 ? 62.656 14.208 4.493 1.00 28.21 213 PHE E O 1
ATOM 5749 N N . LYS E 1 136 ? 62.181 16.157 3.466 1.00 29.14 214 LYS E N 1
ATOM 5750 C CA . LYS E 1 136 ? 63.093 15.926 2.349 1.00 31.77 214 LYS E CA 1
ATOM 5751 C C . LYS E 1 136 ? 64.450 16.560 2.631 1.00 32.33 214 LYS E C 1
ATOM 5752 O O . LYS E 1 136 ? 64.610 17.311 3.593 1.00 31.57 214 LYS E O 1
ATOM 5758 N N . GLU E 1 137 ? 65.425 16.254 1.781 1.00 33.14 215 GLU E N 1
ATOM 5759 C CA . GLU E 1 137 ? 66.769 16.794 1.930 1.00 34.93 215 GLU E CA 1
ATOM 5760 C C . GLU E 1 137 ? 66.762 18.313 1.980 1.00 33.64 215 GLU E C 1
ATOM 5761 O O . GLU E 1 137 ? 66.103 18.967 1.173 1.00 33.89 215 GLU E O 1
ATOM 5767 N N . GLY E 1 138 ? 67.494 18.866 2.941 1.00 32.88 216 GLY E N 1
ATOM 5768 C CA . GLY E 1 138 ? 67.583 20.308 3.073 1.00 32.29 216 GLY E CA 1
ATOM 5769 C C . GLY E 1 138 ? 66.420 21.019 3.739 1.00 31.43 216 GLY E C 1
ATOM 5770 O O . GLY E 1 138 ? 66.455 22.240 3.889 1.00 30.49 216 GLY E O 1
ATOM 5771 N N . GLU E 1 139 ? 65.386 20.285 4.140 1.00 29.74 217 GLU E N 1
ATOM 5772 C CA . GLU E 1 139 ? 64.250 20.931 4.788 1.00 29.84 217 GLU E CA 1
ATOM 5773 C C . GLU E 1 139 ? 64.502 21.192 6.270 1.00 29.02 217 GLU E C 1
ATOM 5774 O O . GLU E 1 139 ? 63.881 22.070 6.864 1.00 29.20 217 GLU E O 1
ATOM 5780 N N . LEU E 1 140 ? 65.414 20.435 6.868 1.00 27.89 218 LEU E N 1
ATOM 5781 C CA . LEU E 1 140 ? 65.725 20.625 8.278 1.00 28.74 218 LEU E CA 1
ATOM 5782 C C . LEU E 1 140 ? 66.704 21.783 8.440 1.00 28.94 218 LEU E C 1
ATOM 5783 O O . LEU E 1 140 ? 67.571 21.998 7.591 1.00 28.67 218 LEU E O 1
ATOM 5788 N N . CYS E 1 141 ? 66.564 22.531 9.529 1.00 28.24 219 CYS E N 1
ATOM 5789 C CA . CYS E 1 141 ? 67.434 23.675 9.777 1.00 29.26 219 CYS E CA 1
ATOM 5790 C C . CYS E 1 141 ? 68.148 23.562 11.112 1.00 30.54 219 CYS E C 1
ATOM 5791 O O . CYS E 1 141 ? 67.509 23.423 12.157 1.00 31.66 219 CYS E O 1
ATOM 5794 N N . LYS E 1 142 ? 69.472 23.630 11.086 1.00 30.07 220 LYS E N 1
ATOM 5795 C CA . LYS E 1 142 ? 70.223 23.559 12.326 1.00 30.83 220 LYS E CA 1
ATOM 5796 C C . LYS E 1 142 ? 70.622 24.968 12.749 1.00 29.01 220 LYS E C 1
ATOM 5797 O O . LYS E 1 142 ? 70.862 25.839 11.907 1.00 28.31 220 LYS E O 1
ATOM 5803 N N . TRP E 1 143 ? 70.674 25.189 14.058 1.00 25.74 221 TRP E N 1
ATOM 5804 C CA . TRP E 1 143 ? 71.033 26.489 14.598 1.00 24.38 221 TRP E CA 1
ATOM 5805 C C . TRP E 1 143 ? 71.465 26.395 16.057 1.00 23.78 221 TRP E C 1
ATOM 5806 O O . TRP E 1 143 ? 71.181 25.409 16.735 1.00 23.24 221 TRP E O 1
ATOM 5817 N N . ASP E 1 144 ? 72.164 27.421 16.535 1.00 22.70 222 ASP E N 1
ATOM 5818 C CA . ASP E 1 144 ? 72.621 27.438 17.919 1.00 24.59 222 ASP E CA 1
ATOM 5819 C C . ASP E 1 144 ? 71.701 28.322 18.741 1.00 22.99 222 ASP E C 1
ATOM 5820 O O . ASP E 1 144 ? 71.624 29.530 18.515 1.00 22.50 222 ASP E O 1
ATOM 5825 N N . SER E 1 145 ? 71.010 27.712 19.698 1.00 22.60 223 SER E N 1
ATOM 5826 C CA . SER E 1 145 ? 70.083 28.439 20.553 1.00 20.60 223 SER E CA 1
ATOM 5827 C C . SER E 1 145 ? 70.794 29.315 21.578 1.00 19.11 223 SER E C 1
ATOM 5828 O O . SER E 1 145 ? 71.659 28.849 22.321 1.00 19.11 223 SER E O 1
ATOM 5831 N N . ALA E 1 146 ? 70.416 30.588 21.614 1.00 18.89 224 ALA E N 1
ATOM 5832 C CA . ALA E 1 146 ? 71.007 31.550 22.534 1.00 18.22 224 ALA E CA 1
ATOM 5833 C C . ALA E 1 146 ? 70.835 31.164 24.002 1.00 18.11 224 ALA E C 1
ATOM 5834 O O . ALA E 1 146 ? 71.701 31.452 24.829 1.00 17.86 224 ALA E O 1
ATOM 5836 N N . LEU E 1 147 ? 69.721 30.516 24.325 1.00 16.98 225 LEU E N 1
ATOM 5837 C CA . LEU E 1 147 ? 69.441 30.107 25.701 1.00 17.83 225 LEU E CA 1
ATOM 5838 C C . LEU E 1 147 ? 69.907 28.690 26.030 1.00 18.95 225 LEU E C 1
ATOM 5839 O O . LEU E 1 147 ? 69.548 28.142 27.073 1.00 18.80 225 LEU E O 1
ATOM 5844 N N . ALA E 1 148 ? 70.717 28.103 25.153 1.00 18.20 226 ALA E N 1
ATOM 5845 C CA . ALA E 1 148 ? 71.201 26.742 25.356 1.00 20.05 226 ALA E CA 1
ATOM 5846 C C . ALA E 1 148 ? 71.812 26.484 26.731 1.00 20.27 226 ALA E C 1
ATOM 5847 O O . ALA E 1 148 ? 71.517 25.469 27.360 1.00 21.63 226 ALA E O 1
ATOM 5849 N N . THR E 1 149 ? 72.656 27.397 27.201 1.00 20.68 227 THR E N 1
ATOM 5850 C CA . THR E 1 149 ? 73.304 27.223 28.497 1.00 20.90 227 THR E CA 1
ATOM 5851 C C . THR E 1 149 ? 72.344 27.364 29.674 1.00 19.75 227 THR E C 1
ATOM 5852 O O . THR E 1 149 ? 72.687 27.021 30.807 1.00 19.09 227 THR E O 1
ATOM 5856 N N . TRP E 1 150 ? 71.145 27.871 29.405 1.00 18.40 228 TRP E N 1
ATOM 5857 C CA . TRP E 1 150 ? 70.155 28.050 30.456 1.00 17.50 228 TRP E CA 1
ATOM 5858 C C . TRP E 1 150 ? 69.073 26.972 30.423 1.00 18.05 228 TRP E C 1
ATOM 5859 O O . TRP E 1 150 ? 68.175 26.952 31.268 1.00 17.15 228 TRP E O 1
ATOM 5870 N N . LEU E 1 151 ? 69.165 26.077 29.442 1.00 17.60 229 LEU E N 1
ATOM 5871 C CA . LEU E 1 151 ? 68.225 24.966 29.322 1.00 18.17 229 LEU E CA 1
ATOM 5872 C C . LEU E 1 151 ? 68.943 23.675 29.702 1.00 21.40 229 LEU E C 1
ATOM 5873 O O . LEU E 1 151 ? 68.312 22.706 30.122 1.00 19.91 229 LEU E O 1
ATOM 5878 N N . ARG E 1 152 ? 70.267 23.670 29.560 1.00 24.05 230 ARG E N 1
ATOM 5879 C CA . ARG E 1 152 ? 71.066 22.489 29.887 1.00 28.08 230 ARG E CA 1
ATOM 5880 C C . ARG E 1 152 ? 72.417 22.851 30.502 1.00 29.09 230 ARG E C 1
ATOM 5881 O O . ARG E 1 152 ? 73.083 23.778 30.043 1.00 28.48 230 ARG E O 1
ATOM 5889 N N . GLU E 1 153 ? 72.822 22.112 31.533 1.00 30.65 231 GLU E N 1
ATOM 5890 C CA . GLU E 1 153 ? 74.106 22.361 32.184 1.00 33.30 231 GLU E CA 1
ATOM 5891 C C . GLU E 1 153 ? 75.207 22.283 31.135 1.00 33.57 231 GLU E C 1
ATOM 5892 O O . GLU E 1 153 ? 75.340 21.265 30.455 1.00 33.58 231 GLU E O 1
ATOM 5898 N N . SER F 1 1 ? 41.151 16.524 60.807 1.00 48.63 79 SER F N 1
ATOM 5899 C CA . SER F 1 1 ? 41.522 17.603 61.715 1.00 48.81 79 SER F CA 1
ATOM 5900 C C . SER F 1 1 ? 41.967 18.844 60.945 1.00 48.83 79 SER F C 1
ATOM 5901 O O . SER F 1 1 ? 42.307 18.766 59.764 1.00 49.28 79 SER F O 1
ATOM 5904 N N . MET F 1 2 ? 41.961 19.987 61.623 1.00 48.18 80 MET F N 1
ATOM 5905 C CA . MET F 1 2 ? 42.360 21.248 61.011 1.00 47.27 80 MET F CA 1
ATOM 5906 C C . MET F 1 2 ? 43.850 21.525 61.195 1.00 45.25 80 MET F C 1
ATOM 5907 O O . MET F 1 2 ? 44.377 21.430 62.305 1.00 45.76 80 MET F O 1
ATOM 5912 N N . GLU F 1 3 ? 44.525 21.866 60.101 1.00 41.93 81 GLU F N 1
ATOM 5913 C CA . GLU F 1 3 ? 45.954 22.152 60.151 1.00 38.61 81 GLU F CA 1
ATOM 5914 C C . GLU F 1 3 ? 46.203 23.656 60.120 1.00 34.57 81 GLU F C 1
ATOM 5915 O O . GLU F 1 3 ? 45.378 24.421 59.622 1.00 31.73 81 GLU F O 1
ATOM 5921 N N . ASP F 1 4 ? 47.348 24.072 60.650 1.00 31.19 82 ASP F N 1
ATOM 5922 C CA . ASP F 1 4 ? 47.700 25.486 60.708 1.00 27.79 82 ASP F CA 1
ATOM 5923 C C . ASP F 1 4 ? 48.203 26.043 59.389 1.00 24.54 82 ASP F C 1
ATOM 5924 O O . ASP F 1 4 ? 48.579 25.294 58.485 1.00 20.11 82 ASP F O 1
ATOM 5929 N N . VAL F 1 5 ? 48.200 27.369 59.293 1.00 20.33 83 VAL F N 1
ATOM 5930 C CA . VAL F 1 5 ? 48.714 28.038 58.111 1.00 20.10 83 VAL F CA 1
ATOM 5931 C C . VAL F 1 5 ? 50.202 27.734 58.137 1.00 19.15 83 VAL F C 1
ATOM 5932 O O . VAL F 1 5 ? 50.837 27.737 59.194 1.00 19.25 83 VAL F O 1
ATOM 5936 N N . GLU F 1 6 ? 50.743 27.487 56.955 1.00 17.10 84 GLU F N 1
ATOM 5937 C CA . GLU F 1 6 ? 52.126 27.092 56.761 1.00 17.56 84 GLU F CA 1
ATOM 5938 C C . GLU F 1 6 ? 52.853 28.106 55.874 1.00 16.12 84 GLU F C 1
ATOM 5939 O O . GLU F 1 6 ? 52.212 28.906 55.199 1.00 12.71 84 GLU F O 1
ATOM 5945 N N . GLU F 1 7 ? 54.184 28.083 55.884 1.00 15.95 85 GLU F N 1
ATOM 5946 C CA . GLU F 1 7 ? 54.961 28.996 55.045 1.00 16.33 85 GLU F CA 1
ATOM 5947 C C . GLU F 1 7 ? 56.066 28.233 54.316 1.00 16.61 85 GLU F C 1
ATOM 5948 O O . GLU F 1 7 ? 56.688 27.329 54.878 1.00 15.18 85 GLU F O 1
ATOM 5954 N N . THR F 1 8 ? 56.315 28.589 53.060 1.00 14.46 86 THR F N 1
ATOM 5955 C CA . THR F 1 8 ? 57.368 27.913 52.321 1.00 13.73 86 THR F CA 1
ATOM 5956 C C . THR F 1 8 ? 58.200 28.887 51.508 1.00 14.65 86 THR F C 1
ATOM 5957 O O . THR F 1 8 ? 57.738 29.973 51.148 1.00 13.21 86 THR F O 1
ATOM 5961 N N . TYR F 1 9 ? 59.448 28.510 51.251 1.00 13.28 87 TYR F N 1
ATOM 5962 C CA . TYR F 1 9 ? 60.340 29.342 50.462 1.00 12.84 87 TYR F CA 1
ATOM 5963 C C . TYR F 1 9 ? 60.360 28.793 49.036 1.00 12.29 87 TYR F C 1
ATOM 5964 O O . TYR F 1 9 ? 60.583 27.601 48.824 1.00 12.69 87 TYR F O 1
ATOM 5973 N N . ILE F 1 10 ? 60.077 29.656 48.067 1.00 11.20 88 ILE F N 1
ATOM 5974 C CA . ILE F 1 10 ? 60.112 29.259 46.668 1.00 11.62 88 ILE F CA 1
ATOM 5975 C C . ILE F 1 10 ? 61.080 30.208 45.989 1.00 12.06 88 ILE F C 1
ATOM 5976 O O . ILE F 1 10 ? 60.986 31.426 46.153 1.00 11.25 88 ILE F O 1
ATOM 5981 N N . MET F 1 11 ? 62.013 29.648 45.229 1.00 13.45 89 MET F N 1
ATOM 5982 C CA . MET F 1 11 ? 63.015 30.450 44.552 1.00 13.39 89 MET F CA 1
ATOM 5983 C C . MET F 1 11 ? 63.134 30.169 43.062 1.00 13.54 89 MET F C 1
ATOM 5984 O O . MET F 1 11 ? 63.191 29.013 42.635 1.00 13.33 89 MET F O 1
ATOM 5989 N N . VAL F 1 12 ? 63.151 31.240 42.276 1.00 12.30 90 VAL F N 1
ATOM 5990 C CA . VAL F 1 12 ? 63.335 31.131 40.837 1.00 12.57 90 VAL F CA 1
ATOM 5991 C C . VAL F 1 12 ? 64.848 31.204 40.660 1.00 13.46 90 VAL F C 1
ATOM 5992 O O . VAL F 1 12 ? 65.463 32.235 40.944 1.00 12.41 90 VAL F O 1
ATOM 5996 N N . LYS F 1 13 ? 65.439 30.092 40.232 1.00 14.36 91 LYS F N 1
ATOM 5997 C CA . LYS F 1 13 ? 66.881 29.999 40.022 1.00 15.41 91 LYS F CA 1
ATOM 5998 C C . LYS F 1 13 ? 67.321 30.888 38.856 1.00 15.84 91 LYS F C 1
ATOM 5999 O O . LYS F 1 13 ? 66.490 31.363 38.083 1.00 14.82 91 LYS F O 1
ATOM 6005 N N . PRO F 1 14 ? 68.639 31.119 38.714 1.00 14.56 92 PRO F N 1
ATOM 6006 C CA . PRO F 1 14 ? 69.150 31.966 37.632 1.00 14.79 92 PRO F CA 1
ATOM 6007 C C . PRO F 1 14 ? 68.582 31.689 36.242 1.00 14.21 92 PRO F C 1
ATOM 6008 O O . PRO F 1 14 ? 68.333 32.623 35.483 1.00 15.01 92 PRO F O 1
ATOM 6012 N N . ASP F 1 15 ? 68.372 30.422 35.900 1.00 14.32 93 ASP F N 1
ATOM 6013 C CA . ASP F 1 15 ? 67.839 30.116 34.576 1.00 14.74 93 ASP F CA 1
ATOM 6014 C C . ASP F 1 15 ? 66.423 30.647 34.363 1.00 13.13 93 ASP F C 1
ATOM 6015 O O . ASP F 1 15 ? 66.036 30.963 33.239 1.00 13.14 93 ASP F O 1
ATOM 6020 N N . GLY F 1 16 ? 65.658 30.756 35.445 1.00 13.65 94 GLY F N 1
ATOM 6021 C CA . GLY F 1 16 ? 64.300 31.262 35.343 1.00 12.78 94 GLY F CA 1
ATOM 6022 C C . GLY F 1 16 ? 64.277 32.740 34.993 1.00 12.30 94 GLY F C 1
ATOM 6023 O O . GLY F 1 16 ? 63.411 33.195 34.241 1.00 14.66 94 GLY F O 1
ATOM 6024 N N . ILE F 1 17 ? 65.224 33.497 35.538 1.00 12.65 95 ILE F N 1
ATOM 6025 C CA . ILE F 1 17 ? 65.300 34.927 35.247 1.00 12.36 95 ILE F CA 1
ATOM 6026 C C . ILE F 1 17 ? 65.746 35.100 33.790 1.00 13.22 95 ILE F C 1
ATOM 6027 O O . ILE F 1 17 ? 65.157 35.878 33.033 1.00 12.62 95 ILE F O 1
ATOM 6032 N N . GLN F 1 18 ? 66.781 34.359 33.401 1.00 13.38 96 GLN F N 1
ATOM 6033 C CA . GLN F 1 18 ? 67.309 34.424 32.036 1.00 14.43 96 GLN F CA 1
ATOM 6034 C C . GLN F 1 18 ? 66.257 34.089 30.985 1.00 14.26 96 GLN F C 1
ATOM 6035 O O . GLN F 1 18 ? 66.266 34.645 29.887 1.00 15.20 96 GLN F O 1
ATOM 6041 N N . ARG F 1 19 ? 65.357 33.171 31.321 1.00 14.71 97 ARG F N 1
ATOM 6042 C CA . ARG F 1 19 ? 64.307 32.770 30.395 1.00 14.43 97 ARG F CA 1
ATOM 6043 C C . ARG F 1 19 ? 63.026 33.578 30.487 1.00 14.82 97 ARG F C 1
ATOM 6044 O O . ARG F 1 19 ? 62.077 33.320 29.744 1.00 14.27 97 ARG F O 1
ATOM 6052 N N . GLY F 1 20 ? 63.009 34.552 31.395 1.00 14.64 98 GLY F N 1
ATOM 6053 C CA . GLY F 1 20 ? 61.851 35.409 31.577 1.00 14.33 98 GLY F CA 1
ATOM 6054 C C . GLY F 1 20 ? 60.611 34.687 32.054 1.00 15.87 98 GLY F C 1
ATOM 6055 O O . GLY F 1 20 ? 59.511 34.915 31.546 1.00 13.28 98 GLY F O 1
ATOM 6056 N N . LEU F 1 21 ? 60.789 33.831 33.053 1.00 14.12 99 LEU F N 1
ATOM 6057 C CA . LEU F 1 21 ? 59.685 33.055 33.595 1.00 14.37 99 LEU F CA 1
ATOM 6058 C C . LEU F 1 21 ? 59.272 33.515 34.992 1.00 13.27 99 LEU F C 1
ATOM 6059 O O . LEU F 1 21 ? 58.440 32.876 35.628 1.00 13.71 99 LEU F O 1
ATOM 6064 N N . VAL F 1 22 ? 59.850 34.616 35.468 1.00 11.59 100 VAL F N 1
ATOM 6065 C CA . VAL F 1 22 ? 59.531 35.125 36.808 1.00 11.65 100 VAL F CA 1
ATOM 6066 C C . VAL F 1 22 ? 58.032 35.369 37.009 1.00 12.31 100 VAL F C 1
ATOM 6067 O O . VAL F 1 22 ? 57.437 34.886 37.978 1.00 11.55 100 VAL F O 1
ATOM 6071 N N . GLY F 1 23 ? 57.421 36.118 36.098 1.00 10.92 101 GLY F N 1
ATOM 6072 C CA . GLY F 1 23 ? 55.999 36.406 36.231 1.00 12.76 101 GLY F CA 1
ATOM 6073 C C . GLY F 1 23 ? 55.140 35.158 36.153 1.00 13.62 101 GLY F C 1
ATOM 6074 O O . GLY F 1 23 ? 54.214 34.967 36.947 1.00 14.42 101 GLY F O 1
ATOM 6075 N N . GLU F 1 24 ? 55.461 34.300 35.194 1.00 14.33 102 GLU F N 1
ATOM 6076 C CA . GLU F 1 24 ? 54.729 33.060 34.978 1.00 16.05 102 GLU F CA 1
ATOM 6077 C C . GLU F 1 24 ? 54.711 32.177 36.226 1.00 15.11 102 GLU F C 1
ATOM 6078 O O . GLU F 1 24 ? 53.677 31.616 36.581 1.00 13.52 102 GLU F O 1
ATOM 6084 N N . ILE F 1 25 ? 55.858 32.053 36.887 1.00 14.02 103 ILE F N 1
ATOM 6085 C CA . ILE F 1 25 ? 55.958 31.228 38.083 1.00 13.56 103 ILE F CA 1
ATOM 6086 C C . ILE F 1 25 ? 55.149 31.836 39.220 1.00 12.80 103 ILE F C 1
ATOM 6087 O O . ILE F 1 25 ? 54.429 31.129 39.919 1.00 12.18 103 ILE F O 1
ATOM 6092 N N . ILE F 1 26 ? 55.252 33.150 39.396 1.00 11.55 104 ILE F N 1
ATOM 6093 C CA . ILE F 1 26 ? 54.496 33.819 40.444 1.00 11.19 104 ILE F CA 1
ATOM 6094 C C . ILE F 1 26 ? 52.996 33.608 40.219 1.00 11.54 104 ILE F C 1
ATOM 6095 O O . ILE F 1 26 ? 52.257 33.294 41.152 1.00 11.98 104 ILE F O 1
ATOM 6100 N N . SER F 1 27 ? 52.554 33.758 38.973 1.00 10.55 105 SER F N 1
ATOM 6101 C CA . SER F 1 27 ? 51.138 33.590 38.647 1.00 13.45 105 SER F CA 1
ATOM 6102 C C . SER F 1 27 ? 50.600 32.200 38.973 1.00 13.30 105 SER F C 1
ATOM 6103 O O . SER F 1 27 ? 49.443 32.060 39.375 1.00 12.74 105 SER F O 1
ATOM 6106 N N . ARG F 1 28 ? 51.421 31.170 38.801 1.00 12.19 106 ARG F N 1
ATOM 6107 C CA . ARG F 1 28 ? 50.958 29.819 39.096 1.00 12.85 106 ARG F CA 1
ATOM 6108 C C . ARG F 1 28 ? 50.536 29.708 40.550 1.00 12.84 106 ARG F C 1
ATOM 6109 O O . ARG F 1 28 ? 49.504 29.117 40.866 1.00 13.47 106 ARG F O 1
ATOM 6117 N N . PHE F 1 29 ? 51.340 30.285 41.435 1.00 12.52 107 PHE F N 1
ATOM 6118 C CA . PHE F 1 29 ? 51.033 30.248 42.856 1.00 11.93 107 PHE F CA 1
ATOM 6119 C C . PHE F 1 29 ? 49.941 31.240 43.243 1.00 12.96 107 PHE F C 1
ATOM 6120 O O . PHE F 1 29 ? 49.129 30.952 44.124 1.00 13.62 107 PHE F O 1
ATOM 6128 N N . GLU F 1 30 ? 49.908 32.403 42.597 1.00 10.83 108 GLU F N 1
ATOM 6129 C CA . GLU F 1 30 ? 48.854 33.379 42.882 1.00 12.62 1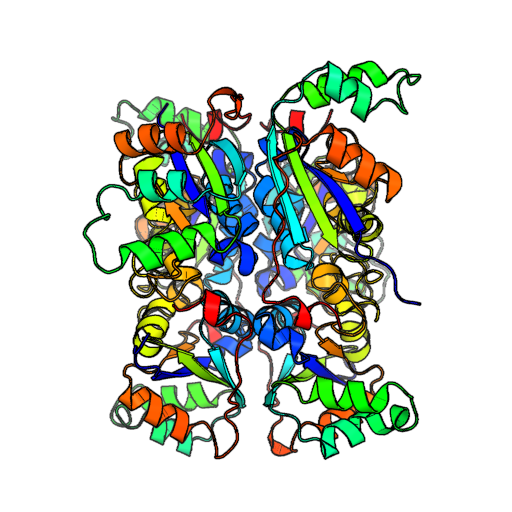08 GLU F CA 1
ATOM 6130 C C . GLU F 1 30 ? 47.506 32.773 42.486 1.00 13.63 108 GLU F C 1
ATOM 6131 O O . GLU F 1 30 ? 46.530 32.826 43.243 1.00 12.63 108 GLU F O 1
ATOM 6137 N N . LYS F 1 31 ? 47.460 32.207 41.282 1.00 13.19 109 LYS F N 1
ATOM 6138 C CA . LYS F 1 31 ? 46.238 31.603 40.761 1.00 13.88 109 LYS F CA 1
ATOM 6139 C C . LYS F 1 31 ? 45.772 30.431 41.615 1.00 13.32 109 LYS F C 1
ATOM 6140 O O . LYS F 1 31 ? 44.570 30.205 41.762 1.00 12.39 109 LYS F O 1
ATOM 6146 N N . LYS F 1 32 ? 46.726 29.690 42.170 1.00 11.04 110 LYS F N 1
ATOM 6147 C CA . LYS F 1 32 ? 46.427 28.544 43.025 1.00 10.68 110 LYS F CA 1
ATOM 6148 C C . LYS F 1 32 ? 45.635 28.999 44.248 1.00 11.61 110 LYS F C 1
ATOM 6149 O O . LYS F 1 32 ? 44.786 28.261 44.758 1.00 11.08 110 LYS F O 1
ATOM 6155 N N . GLY F 1 33 ? 45.932 30.205 44.727 1.00 9.31 111 GLY F N 1
ATOM 6156 C CA . GLY F 1 33 ? 45.222 30.738 45.880 1.00 10.09 111 GLY F CA 1
ATOM 6157 C C . GLY F 1 33 ? 46.044 30.932 47.144 1.00 11.70 111 GLY F C 1
ATOM 6158 O O . GLY F 1 33 ? 45.493 31.192 48.214 1.00 12.41 111 GLY F O 1
ATOM 6159 N N . PHE F 1 34 ? 47.359 30.799 47.037 1.00 10.90 112 PHE F N 1
ATOM 6160 C CA . PHE F 1 34 ? 48.222 30.981 48.196 1.00 10.40 112 PHE F CA 1
ATOM 6161 C C . PHE F 1 34 ? 48.574 32.455 48.353 1.00 11.23 112 PHE F C 1
ATOM 6162 O O . PHE F 1 34 ? 48.413 33.237 47.415 1.00 10.46 112 PHE F O 1
ATOM 6170 N N . LYS F 1 35 ? 49.043 32.836 49.538 1.00 11.42 113 LYS F N 1
ATOM 6171 C CA . LYS F 1 35 ? 49.367 34.235 49.800 1.00 11.04 113 LYS F CA 1
ATOM 6172 C C . LYS F 1 35 ? 50.855 34.552 49.711 1.00 12.86 113 LYS F C 1
ATOM 6173 O O . LYS F 1 35 ? 51.681 33.915 50.363 1.00 12.39 113 LYS F O 1
ATOM 6179 N N . LEU F 1 36 ? 51.183 35.546 48.893 1.00 12.60 114 LEU F N 1
ATOM 6180 C CA . LEU F 1 36 ? 52.564 35.972 48.718 1.00 12.99 114 LEU F CA 1
ATOM 6181 C C . LEU F 1 36 ? 52.885 36.952 49.840 1.00 12.89 114 LEU F C 1
ATOM 6182 O O . LEU F 1 36 ? 52.221 37.980 49.974 1.00 12.81 114 LEU F O 1
ATOM 6187 N N . ILE F 1 37 ? 53.889 36.633 50.653 1.00 11.02 115 ILE F N 1
ATOM 6188 C CA . ILE F 1 37 ? 54.259 37.507 51.762 1.00 12.46 115 ILE F CA 1
ATOM 6189 C C . ILE F 1 37 ? 55.719 37.953 51.704 1.00 12.82 115 ILE F C 1
ATOM 6190 O O . ILE F 1 37 ? 56.184 38.694 52.565 1.00 13.19 115 ILE F O 1
ATOM 6195 N N . GLY F 1 38 ? 56.431 37.509 50.675 1.00 11.78 116 GLY F N 1
ATOM 6196 C CA . GLY F 1 38 ? 57.821 37.890 50.524 1.00 12.18 116 GLY F CA 1
ATOM 6197 C C . GLY F 1 38 ? 58.235 37.752 49.075 1.00 11.50 116 GLY F C 1
ATOM 6198 O O . GLY F 1 38 ? 57.928 36.746 48.443 1.00 12.07 116 GLY F O 1
ATOM 6199 N N . LEU F 1 39 ? 58.921 38.763 48.546 1.00 12.24 117 LEU F N 1
ATOM 6200 C CA . LEU F 1 39 ? 59.368 38.740 47.152 1.00 12.37 117 LEU F CA 1
ATOM 6201 C C . LEU F 1 39 ? 60.526 39.699 46.896 1.00 13.08 117 LEU F C 1
ATOM 6202 O O . LEU F 1 39 ? 60.493 40.851 47.332 1.00 15.46 117 LEU F O 1
ATOM 6207 N N . LYS F 1 40 ? 61.549 39.230 46.187 1.00 13.28 118 LYS F N 1
ATOM 6208 C CA . LYS F 1 40 ? 62.677 40.095 45.853 1.00 13.45 118 LYS F CA 1
ATOM 6209 C C . LYS F 1 40 ? 63.635 39.498 44.834 1.00 13.91 118 LYS F C 1
ATOM 6210 O O . LYS F 1 40 ? 63.872 38.289 44.832 1.00 15.14 118 LYS F O 1
ATOM 6216 N N . MET F 1 41 ? 64.151 40.346 43.945 1.00 12.83 119 MET F N 1
ATOM 6217 C CA . MET F 1 41 ? 65.161 39.899 42.994 1.00 14.69 119 MET F CA 1
ATOM 6218 C C . MET F 1 41 ? 66.382 40.032 43.896 1.00 14.76 119 MET F C 1
ATOM 6219 O O . MET F 1 41 ? 66.556 41.051 44.564 1.00 13.86 119 MET F O 1
ATOM 6224 N N . PHE F 1 42 ? 67.231 39.017 43.907 1.00 14.24 120 PHE F N 1
ATOM 6225 C CA . PHE F 1 42 ? 68.345 39.000 44.837 1.00 15.45 120 PHE F CA 1
ATOM 6226 C C . PHE F 1 42 ? 69.623 38.416 44.250 1.00 15.39 120 PHE F C 1
ATOM 6227 O O . PHE F 1 42 ? 69.574 37.513 43.419 1.00 11.99 120 PHE F O 1
ATOM 6235 N N . GLN F 1 43 ? 70.762 38.953 44.686 1.00 16.62 121 GLN F N 1
ATOM 6236 C CA . GLN F 1 43 ? 72.079 38.489 44.253 1.00 18.01 121 GLN F CA 1
ATOM 6237 C C . GLN F 1 43 ? 72.596 37.740 45.478 1.00 16.90 121 GLN F C 1
ATOM 6238 O O . GLN F 1 43 ? 73.018 38.357 46.457 1.00 15.57 121 GLN F O 1
ATOM 6244 N N . CYS F 1 44 ? 72.560 36.413 45.421 1.00 16.24 122 CYS F N 1
ATOM 6245 C CA . CYS F 1 44 ? 72.965 35.581 46.550 1.00 16.51 122 CYS F CA 1
ATOM 6246 C C . CYS F 1 44 ? 74.435 35.610 46.962 1.00 16.86 122 CYS F C 1
ATOM 6247 O O . CYS F 1 44 ? 75.319 35.264 46.179 1.00 16.81 122 CYS F O 1
ATOM 6250 N N . PRO F 1 45 ? 74.712 36.030 48.207 1.00 17.57 123 PRO F N 1
ATOM 6251 C CA . PRO F 1 45 ? 76.096 36.072 48.683 1.00 17.93 123 PRO F CA 1
ATOM 6252 C C . PRO F 1 45 ? 76.541 34.634 48.909 1.00 18.54 123 PRO F C 1
ATOM 6253 O O . PRO F 1 45 ? 75.747 33.792 49.324 1.00 16.48 123 PRO F O 1
ATOM 6257 N N . LYS F 1 46 ? 77.809 34.355 48.638 1.00 19.74 124 LYS F N 1
ATOM 6258 C CA . LYS F 1 46 ? 78.334 33.006 48.785 1.00 19.58 124 LYS F CA 1
ATOM 6259 C C . LYS F 1 46 ? 78.069 32.363 50.147 1.00 17.89 124 LYS F C 1
ATOM 6260 O O . LYS F 1 46 ? 77.736 31.186 50.220 1.00 17.82 124 LYS F O 1
ATOM 6266 N N . GLU F 1 47 ? 78.209 33.130 51.222 1.00 20.40 125 GLU F N 1
ATOM 6267 C CA . GLU F 1 47 ? 77.978 32.599 52.561 1.00 20.22 125 GLU F CA 1
ATOM 6268 C C . GLU F 1 47 ? 76.553 32.082 52.733 1.00 20.03 125 GLU F C 1
ATOM 6269 O O . GLU F 1 47 ? 76.325 31.067 53.393 1.00 20.51 125 GLU F O 1
ATOM 6275 N N . LEU F 1 48 ? 75.595 32.782 52.135 1.00 18.80 126 LEU F N 1
ATOM 6276 C CA . LEU F 1 48 ? 74.194 32.385 52.236 1.00 17.70 126 LEU F CA 1
ATOM 6277 C C . LEU F 1 48 ? 73.962 31.113 51.419 1.00 18.10 126 LEU F C 1
ATOM 6278 O O . LEU F 1 48 ? 73.302 30.174 51.880 1.00 18.12 126 LEU F O 1
ATOM 6283 N N . ALA F 1 49 ? 74.513 31.076 50.208 1.00 16.44 127 ALA F N 1
ATOM 6284 C CA . ALA F 1 49 ? 74.368 29.902 49.353 1.00 18.50 127 ALA F CA 1
ATOM 6285 C C . ALA F 1 49 ? 74.872 28.671 50.096 1.00 17.99 127 ALA F C 1
ATOM 6286 O O . ALA F 1 49 ? 74.268 27.604 50.021 1.00 18.79 127 ALA F O 1
ATOM 6288 N N . GLU F 1 50 ? 75.980 28.826 50.819 1.00 18.34 128 GLU F N 1
ATOM 6289 C CA . GLU F 1 50 ? 76.553 27.716 51.574 1.00 18.47 128 GLU F CA 1
ATOM 6290 C C . GLU F 1 50 ? 75.589 27.207 52.642 1.00 18.92 128 GLU F C 1
ATOM 6291 O O . GLU F 1 50 ? 75.449 25.996 52.834 1.00 18.99 128 GLU F O 1
ATOM 6297 N N . GLU F 1 51 ? 74.925 28.126 53.337 1.00 18.24 129 GLU F N 1
ATOM 6298 C CA . GLU F 1 51 ? 73.969 27.734 54.369 1.00 20.51 129 GLU F CA 1
ATOM 6299 C C . GLU F 1 51 ? 72.720 27.104 53.762 1.00 19.54 129 GLU F C 1
ATOM 6300 O O . GLU F 1 51 ? 72.163 26.158 54.318 1.00 19.99 129 GLU F O 1
ATOM 6306 N N . HIS F 1 52 ? 72.286 27.628 52.618 1.00 18.50 130 HIS F N 1
ATOM 6307 C CA . HIS F 1 52 ? 71.107 27.108 51.932 1.00 18.68 130 HIS F CA 1
ATOM 6308 C C . HIS F 1 52 ? 71.297 25.636 51.580 1.00 18.37 130 HIS F C 1
ATOM 6309 O O . HIS F 1 52 ? 70.435 24.803 51.863 1.00 18.78 130 HIS F O 1
ATOM 6316 N N . TYR F 1 53 ? 72.433 25.329 50.963 1.00 16.00 131 TYR F N 1
ATOM 6317 C CA . TYR F 1 53 ? 72.757 23.964 50.551 1.00 17.41 131 TYR F CA 1
ATOM 6318 C C . TYR F 1 53 ? 73.551 23.179 51.596 1.00 17.83 131 TYR F C 1
ATOM 6319 O O . TYR F 1 53 ? 74.188 22.182 51.265 1.00 19.09 131 TYR F O 1
ATOM 6328 N N . LYS F 1 54 ? 73.500 23.606 52.853 1.00 19.89 132 LYS F N 1
ATOM 6329 C CA . LYS F 1 54 ? 74.261 22.940 53.910 1.00 22.09 132 LYS F CA 1
ATOM 6330 C C . LYS F 1 54 ? 74.081 21.423 54.005 1.00 23.01 132 LYS F C 1
ATOM 6331 O O . LYS F 1 54 ? 75.030 20.702 54.320 1.00 22.51 132 LYS F O 1
ATOM 6337 N N . ASP F 1 55 ? 72.879 20.932 53.724 1.00 23.78 133 ASP F N 1
ATOM 6338 C CA . ASP F 1 55 ? 72.617 19.496 53.812 1.00 24.83 133 ASP F CA 1
ATOM 6339 C C . ASP F 1 55 ? 73.310 18.667 52.735 1.00 23.43 133 ASP F C 1
ATOM 6340 O O . ASP F 1 55 ? 73.334 17.438 52.810 1.00 23.37 133 ASP F O 1
ATOM 6345 N N . LEU F 1 56 ? 73.879 19.340 51.741 1.00 22.17 134 LEU F N 1
ATOM 6346 C CA . LEU F 1 56 ? 74.566 18.662 50.645 1.00 21.06 134 LEU F CA 1
ATOM 6347 C C . LEU F 1 56 ? 76.063 18.991 50.649 1.00 21.65 134 LEU F C 1
ATOM 6348 O O . LEU F 1 56 ? 76.767 18.726 49.674 1.00 21.68 134 LEU F O 1
ATOM 6353 N N . SER F 1 57 ? 76.544 19.557 51.751 1.00 22.61 135 SER F N 1
ATOM 6354 C CA . SER F 1 57 ? 77.944 19.956 51.865 1.00 23.03 135 SER F CA 1
ATOM 6355 C C . SER F 1 57 ? 78.975 18.845 51.647 1.00 24.68 135 SER F C 1
ATOM 6356 O O . SER F 1 57 ? 80.123 19.125 51.304 1.00 25.17 135 SER F O 1
ATOM 6359 N N . ALA F 1 58 ? 78.577 17.592 51.834 1.00 24.56 136 ALA F N 1
ATOM 6360 C CA . ALA F 1 58 ? 79.506 16.480 51.656 1.00 24.81 136 ALA F CA 1
ATOM 6361 C C . ALA F 1 58 ? 79.516 15.963 50.223 1.00 25.57 136 ALA F C 1
ATOM 6362 O O . ALA F 1 58 ? 80.393 15.187 49.839 1.00 23.59 136 ALA F O 1
ATOM 6364 N N . LYS F 1 59 ? 78.538 16.398 49.434 1.00 23.55 137 LYS F N 1
ATOM 6365 C CA . LYS F 1 59 ? 78.423 15.972 48.042 1.00 23.50 137 LYS F CA 1
ATOM 6366 C C . LYS F 1 59 ? 79.546 16.522 47.170 1.00 23.26 137 LYS F C 1
ATOM 6367 O O . LYS F 1 59 ? 80.000 17.649 47.360 1.00 22.44 137 LYS F O 1
ATOM 6373 N N . SER F 1 60 ? 79.979 15.719 46.204 1.00 23.53 138 SER F N 1
ATOM 6374 C CA . SER F 1 60 ? 81.048 16.119 45.299 1.00 23.88 138 SER F CA 1
ATOM 6375 C C . SER F 1 60 ? 80.624 17.307 44.440 1.00 24.62 138 SER F C 1
ATOM 6376 O O . SER F 1 60 ? 81.460 18.089 43.986 1.00 24.97 138 SER F O 1
ATOM 6379 N N . PHE F 1 61 ? 79.318 17.441 44.225 1.00 23.35 139 PHE F N 1
ATOM 6380 C CA . PHE F 1 61 ? 78.792 18.521 43.402 1.00 22.11 139 PHE F CA 1
ATOM 6381 C C . PHE F 1 61 ? 78.408 19.760 44.199 1.00 21.65 139 PHE F C 1
ATOM 6382 O O . PHE F 1 61 ? 77.882 20.724 43.643 1.00 23.60 139 PHE F O 1
ATOM 6390 N N . PHE F 1 62 ? 78.686 19.737 45.499 1.00 19.88 140 PHE F N 1
ATOM 6391 C CA . PHE F 1 62 ? 78.379 20.866 46.364 1.00 19.67 140 PHE F CA 1
ATOM 6392 C C . PHE F 1 62 ? 78.976 22.167 45.811 1.00 18.77 140 PHE F C 1
ATOM 6393 O O . PHE F 1 62 ? 78.299 23.199 45.765 1.00 18.20 140 PHE F O 1
ATOM 6401 N N . PRO F 1 63 ? 80.251 22.139 45.378 1.00 19.24 141 PRO F N 1
ATOM 6402 C CA . PRO F 1 63 ? 80.859 23.363 44.841 1.00 18.05 141 PRO F CA 1
ATOM 6403 C C . PRO F 1 63 ? 80.061 23.917 43.660 1.00 19.26 141 PRO F C 1
ATOM 6404 O O . PRO F 1 63 ? 79.865 25.127 43.538 1.00 18.63 141 PRO F O 1
ATOM 6408 N N . ASN F 1 64 ? 79.603 23.014 42.799 1.00 18.98 142 ASN F N 1
ATOM 6409 C CA . ASN F 1 64 ? 78.831 23.385 41.613 1.00 20.88 142 ASN F CA 1
ATOM 6410 C C . ASN F 1 64 ? 77.522 24.071 41.995 1.00 20.24 142 ASN F C 1
ATOM 6411 O O . ASN F 1 64 ? 77.108 25.045 41.362 1.00 20.12 142 ASN F O 1
ATOM 6416 N N . LEU F 1 65 ? 76.866 23.554 43.026 1.00 18.86 143 LEU F N 1
ATOM 6417 C CA . LEU F 1 65 ? 75.608 24.135 43.476 1.00 17.99 143 LEU F CA 1
ATOM 6418 C C . LEU F 1 65 ? 75.828 25.583 43.900 1.00 18.24 143 LEU F C 1
ATOM 6419 O O . LEU F 1 65 ? 75.051 26.468 43.546 1.00 19.05 143 LEU F O 1
ATOM 6424 N N . ILE F 1 66 ? 76.896 25.817 44.659 1.00 16.75 144 ILE F N 1
ATOM 6425 C CA . ILE F 1 66 ? 77.215 27.160 45.146 1.00 15.02 144 ILE F CA 1
ATOM 6426 C C . ILE F 1 66 ? 77.536 28.106 43.996 1.00 15.39 144 ILE F C 1
ATOM 6427 O O . ILE F 1 66 ? 77.018 29.219 43.929 1.00 14.28 144 ILE F O 1
ATOM 6432 N N . GLU F 1 67 ? 78.397 27.659 43.092 1.00 15.28 145 GLU F N 1
ATOM 6433 C CA . GLU F 1 67 ? 78.780 28.478 41.953 1.00 17.88 145 GLU F CA 1
ATOM 6434 C C . GLU F 1 67 ? 77.572 28.861 41.100 1.00 17.16 145 GLU F C 1
ATOM 6435 O O . GLU F 1 67 ? 77.419 30.020 40.715 1.00 17.24 145 GLU F O 1
ATOM 6441 N N . TYR F 1 68 ? 76.704 27.898 40.822 1.00 16.75 146 TYR F N 1
ATOM 6442 C CA . TYR F 1 68 ? 75.543 28.183 39.990 1.00 16.69 146 TYR F CA 1
ATOM 6443 C C . TYR F 1 68 ? 74.542 29.149 40.612 1.00 16.98 146 TYR F C 1
ATOM 6444 O O . TYR F 1 68 ? 74.115 30.108 39.969 1.00 17.95 146 TYR F O 1
ATOM 6453 N N . ILE F 1 69 ? 74.173 28.898 41.861 1.00 16.60 147 ILE F N 1
ATOM 6454 C CA . ILE F 1 69 ? 73.197 29.736 42.556 1.00 17.98 147 ILE F CA 1
ATOM 6455 C C . ILE F 1 69 ? 73.708 31.166 42.771 1.00 18.53 147 ILE F C 1
ATOM 6456 O O . ILE F 1 69 ? 72.929 32.085 43.039 1.00 19.14 147 ILE F O 1
ATOM 6461 N N . THR F 1 70 ? 75.017 31.350 42.632 1.00 18.78 148 THR F N 1
ATOM 6462 C CA . THR F 1 70 ? 75.643 32.655 42.821 1.00 20.21 148 THR F CA 1
ATOM 6463 C C . THR F 1 70 ? 76.102 33.277 41.494 1.00 20.45 148 THR F C 1
ATOM 6464 O O . THR F 1 70 ? 76.666 34.372 41.475 1.00 21.66 148 THR F O 1
ATOM 6468 N N . SER F 1 71 ? 75.832 32.593 40.386 1.00 20.90 149 SER F N 1
ATOM 6469 C CA . SER F 1 71 ? 76.256 33.070 39.066 1.00 20.86 149 SER F CA 1
ATOM 6470 C C . SER F 1 71 ? 75.386 34.162 38.447 1.00 21.53 149 SER F C 1
ATOM 6471 O O . SER F 1 71 ? 75.805 34.834 37.503 1.00 22.87 149 SER F O 1
ATOM 6474 N N . GLY F 1 72 ? 74.179 34.332 38.969 1.00 19.54 150 GLY F N 1
ATOM 6475 C CA . GLY F 1 72 ? 73.282 35.341 38.438 1.00 18.99 150 GLY F CA 1
ATOM 6476 C C . GLY F 1 72 ? 72.160 35.609 39.421 1.00 18.23 150 GLY F C 1
ATOM 6477 O O . GLY F 1 72 ? 71.994 34.859 40.378 1.00 19.86 150 GLY F O 1
ATOM 6478 N N . PRO F 1 73 ? 71.371 36.668 39.209 1.00 17.73 151 PRO F N 1
ATOM 6479 C CA . PRO F 1 73 ? 70.264 37.007 40.107 1.00 17.47 151 PRO F CA 1
ATOM 6480 C C . PRO F 1 73 ? 69.221 35.900 40.201 1.00 16.56 151 PRO F C 1
ATOM 6481 O O . PRO F 1 73 ? 69.003 35.154 39.243 1.00 16.20 151 PRO F O 1
ATOM 6485 N N . VAL F 1 74 ? 68.592 35.798 41.369 1.00 15.08 152 VAL F N 1
ATOM 6486 C CA . VAL F 1 74 ? 67.524 34.831 41.595 1.00 14.88 152 VAL F CA 1
ATOM 6487 C C . VAL F 1 74 ? 66.354 35.647 42.119 1.00 14.46 152 VAL F C 1
ATOM 6488 O O . VAL F 1 74 ? 66.496 36.838 42.400 1.00 14.68 152 VAL F O 1
ATOM 6492 N N . VAL F 1 75 ? 65.192 35.018 42.232 1.00 14.97 153 VAL F N 1
ATOM 6493 C CA . VAL F 1 75 ? 64.030 35.704 42.775 1.00 13.84 153 VAL F CA 1
ATOM 6494 C C . VAL F 1 75 ? 63.574 34.870 43.961 1.00 13.60 153 VAL F C 1
ATOM 6495 O O . VAL F 1 75 ? 63.249 33.686 43.822 1.00 13.61 153 VAL F O 1
ATOM 6499 N N . CYS F 1 76 ? 63.601 35.497 45.131 1.00 14.07 154 CYS F N 1
ATOM 6500 C CA . CYS F 1 76 ? 63.214 34.870 46.385 1.00 14.08 154 CYS F CA 1
ATOM 6501 C C . CYS F 1 76 ? 61.745 35.135 46.657 1.00 13.76 154 CYS F C 1
ATOM 6502 O O . CYS F 1 76 ? 61.263 36.243 46.428 1.00 13.42 154 CYS F O 1
ATOM 6505 N N . MET F 1 77 ? 61.047 34.123 47.165 1.00 11.95 155 MET F N 1
ATOM 6506 C CA . MET F 1 77 ? 59.634 34.257 47.489 1.00 11.82 155 MET F CA 1
ATOM 6507 C C . MET F 1 77 ? 59.282 33.507 48.761 1.00 12.16 155 MET F C 1
ATOM 6508 O O . MET F 1 77 ? 59.889 32.486 49.075 1.00 12.43 155 MET F O 1
ATOM 6513 N N . ALA F 1 78 ? 58.293 34.027 49.483 1.00 10.98 156 ALA F N 1
ATOM 6514 C CA . ALA F 1 78 ? 57.788 33.392 50.693 1.00 12.47 156 ALA F CA 1
ATOM 6515 C C . ALA F 1 78 ? 56.277 33.331 50.494 1.00 12.58 156 ALA F C 1
ATOM 6516 O O . ALA F 1 78 ? 55.633 34.362 50.281 1.00 12.19 156 ALA F O 1
ATOM 6518 N N . TRP F 1 79 ? 55.726 32.122 50.536 1.00 11.98 157 TRP F N 1
ATOM 6519 C CA . TRP F 1 79 ? 54.289 31.919 50.353 1.00 13.67 157 TRP F CA 1
ATOM 6520 C C . TRP F 1 79 ? 53.678 31.278 51.588 1.00 13.16 157 TRP F C 1
ATOM 6521 O O . TRP F 1 79 ? 54.287 30.404 52.206 1.00 12.75 157 TRP F O 1
ATOM 6532 N N . GLU F 1 80 ? 52.462 31.705 51.914 1.00 13.09 158 GLU F N 1
ATOM 6533 C CA . GLU F 1 80 ? 51.737 31.224 53.082 1.00 13.98 158 GLU F CA 1
ATOM 6534 C C . GLU F 1 80 ? 50.414 30.540 52.714 1.00 13.97 158 GLU F C 1
ATOM 6535 O O . GLU F 1 80 ? 49.757 30.907 51.735 1.00 11.65 158 GLU F O 1
ATOM 6541 N N . GLY F 1 81 ? 50.027 29.544 53.505 1.00 12.32 159 GLY F N 1
ATOM 6542 C CA . GLY F 1 81 ? 48.775 28.849 53.256 1.00 13.15 159 GLY F CA 1
ATOM 6543 C C . GLY F 1 81 ? 48.740 27.504 53.947 1.00 11.71 159 GLY F C 1
ATOM 6544 O O . GLY F 1 81 ? 49.778 26.974 54.322 1.00 11.17 159 GLY F O 1
ATOM 6545 N N . VAL F 1 82 ? 47.551 26.948 54.139 1.00 12.50 160 VAL F N 1
ATOM 6546 C CA . VAL F 1 82 ? 47.464 25.639 54.774 1.00 12.98 160 VAL F CA 1
ATOM 6547 C C . VAL F 1 82 ? 47.942 24.608 53.754 1.00 14.04 160 VAL F C 1
ATOM 6548 O O . VAL F 1 82 ? 47.412 24.530 52.642 1.00 15.33 160 VAL F O 1
ATOM 6552 N N . GLY F 1 83 ? 48.955 23.834 54.134 1.00 14.13 161 GLY F N 1
ATOM 6553 C CA . GLY F 1 83 ? 49.499 22.819 53.249 1.00 13.45 161 GLY F CA 1
ATOM 6554 C C . GLY F 1 83 ? 50.299 23.360 52.076 1.00 12.17 161 GLY F C 1
ATOM 6555 O O . GLY F 1 83 ? 50.561 22.636 51.112 1.00 11.94 161 GLY F O 1
ATOM 6556 N N . VAL F 1 84 ? 50.713 24.620 52.157 1.00 12.48 162 VAL F N 1
ATOM 6557 C CA . VAL F 1 84 ? 51.458 25.237 51.063 1.00 11.00 162 VAL F CA 1
ATOM 6558 C C . VAL F 1 84 ? 52.794 24.566 50.735 1.00 11.64 162 VAL F C 1
ATOM 6559 O O . VAL F 1 84 ? 53.216 24.560 49.579 1.00 11.17 162 VAL F O 1
ATOM 6563 N N . VAL F 1 85 ? 53.461 23.994 51.734 1.00 10.64 163 VAL F N 1
ATOM 6564 C CA . VAL F 1 85 ? 54.745 23.349 51.479 1.00 11.29 163 VAL F CA 1
ATOM 6565 C C . VAL F 1 85 ? 54.632 22.184 50.507 1.00 12.17 163 VAL F C 1
ATOM 6566 O O . VAL F 1 85 ? 55.290 22.175 49.458 1.00 11.61 163 VAL F O 1
ATOM 6570 N N . ALA F 1 86 ? 53.789 21.210 50.836 1.00 11.52 164 ALA F N 1
ATOM 6571 C CA . ALA F 1 86 ? 53.617 20.045 49.980 1.00 11.20 164 ALA F CA 1
ATOM 6572 C C . ALA F 1 86 ? 52.968 20.419 48.651 1.00 11.82 164 ALA F C 1
ATOM 6573 O O . ALA F 1 86 ? 53.294 19.845 47.607 1.00 9.65 164 ALA F O 1
ATOM 6575 N N . SER F 1 87 ? 52.053 21.383 48.691 1.00 11.30 165 SER F N 1
ATOM 6576 C CA . SER F 1 87 ? 51.362 21.814 47.478 1.00 11.18 165 SER F CA 1
ATOM 6577 C C . SER F 1 87 ? 52.342 22.443 46.488 1.00 11.02 165 SER F C 1
ATOM 6578 O O . SER F 1 87 ? 52.289 22.163 45.290 1.00 11.42 165 SER F O 1
ATOM 6581 N N . ALA F 1 88 ? 53.238 23.292 46.989 1.00 11.42 166 ALA F N 1
ATOM 6582 C CA . ALA F 1 88 ? 54.214 23.940 46.123 1.00 11.19 166 ALA F CA 1
ATOM 6583 C C . ALA F 1 88 ? 55.117 22.899 45.468 1.00 12.40 166 ALA F C 1
ATOM 6584 O O . ALA F 1 88 ? 55.419 22.997 44.282 1.00 12.88 166 ALA F O 1
ATOM 6586 N N . ARG F 1 89 ? 55.551 21.904 46.238 1.00 12.18 167 ARG F N 1
ATOM 6587 C CA . ARG F 1 89 ? 56.401 20.855 45.686 1.00 13.30 167 ARG F CA 1
ATOM 6588 C C . ARG F 1 89 ? 55.642 20.158 44.561 1.00 13.50 167 ARG F C 1
ATOM 6589 O O . ARG F 1 89 ? 56.205 19.863 43.506 1.00 13.52 167 ARG F O 1
ATOM 6597 N N . LYS F 1 90 ? 54.355 19.912 44.789 1.00 13.91 168 LYS F N 1
ATOM 6598 C CA . LYS F 1 90 ? 53.508 19.247 43.800 1.00 13.02 168 LYS F CA 1
ATOM 6599 C C . LYS F 1 90 ? 53.379 20.074 42.521 1.00 13.72 168 LYS F C 1
ATOM 6600 O O . LYS F 1 90 ? 53.486 19.545 41.410 1.00 13.57 168 LYS F O 1
ATOM 6606 N N . LEU F 1 91 ? 53.152 21.374 42.676 1.00 11.67 169 LEU F N 1
ATOM 6607 C CA . LEU F 1 91 ? 53.006 22.262 41.524 1.00 13.36 169 LEU F CA 1
ATOM 6608 C C . LEU F 1 91 ? 54.308 22.374 40.743 1.00 13.35 169 LEU F C 1
ATOM 6609 O O . LEU F 1 91 ? 54.300 22.562 39.529 1.00 14.63 169 LEU F O 1
ATOM 6614 N N . ILE F 1 92 ? 55.427 22.258 41.449 1.00 12.84 170 ILE F N 1
ATOM 6615 C CA . ILE F 1 92 ? 56.741 22.346 40.822 1.00 12.08 170 ILE F CA 1
ATOM 6616 C C . ILE F 1 92 ? 57.084 21.085 40.025 1.00 12.98 170 ILE F C 1
ATOM 6617 O O . ILE F 1 92 ? 57.583 21.167 38.894 1.00 12.62 170 ILE F O 1
ATOM 6622 N N . GLY F 1 93 ? 56.811 19.920 40.601 1.00 12.95 171 GLY F N 1
ATOM 6623 C CA . GLY F 1 93 ? 57.080 18.676 39.896 1.00 13.09 171 GLY F CA 1
ATOM 6624 C C . GLY F 1 93 ? 58.402 18.011 40.235 1.00 13.20 171 GLY F C 1
ATOM 6625 O O . GLY F 1 93 ? 59.222 18.574 40.955 1.00 12.77 171 GLY F O 1
ATOM 6626 N N . LYS F 1 94 ? 58.603 16.807 39.706 1.00 14.42 172 LYS F N 1
ATOM 6627 C CA . LYS F 1 94 ? 59.824 16.038 39.953 1.00 16.11 172 LYS F CA 1
ATOM 6628 C C . LYS F 1 94 ? 61.113 16.795 39.633 1.00 15.83 172 LYS F C 1
ATOM 6629 O O . LYS F 1 94 ? 61.143 17.657 38.749 1.00 17.06 172 LYS F O 1
ATOM 6635 N N . THR F 1 95 ? 62.180 16.447 40.349 1.00 15.59 173 THR F N 1
ATOM 6636 C CA . THR F 1 95 ? 63.491 17.075 40.172 1.00 15.87 173 THR F CA 1
ATOM 6637 C C . THR F 1 95 ? 63.949 17.071 38.707 1.00 15.57 173 THR F C 1
ATOM 6638 O O . THR F 1 95 ? 64.475 18.071 38.215 1.00 16.94 173 THR F O 1
ATOM 6642 N N . ASP F 1 96 ? 63.747 15.949 38.018 1.00 16.97 174 ASP F N 1
ATOM 6643 C CA . ASP F 1 96 ? 64.119 15.818 36.605 1.00 15.93 174 ASP F CA 1
ATOM 6644 C C . ASP F 1 96 ? 62.936 16.280 35.748 1.00 15.22 174 ASP F C 1
ATOM 6645 O O . ASP F 1 96 ? 61.923 15.589 35.665 1.00 15.11 174 ASP F O 1
ATOM 6650 N N . PRO F 1 97 ? 63.053 17.447 35.097 1.00 15.96 175 PRO F N 1
ATOM 6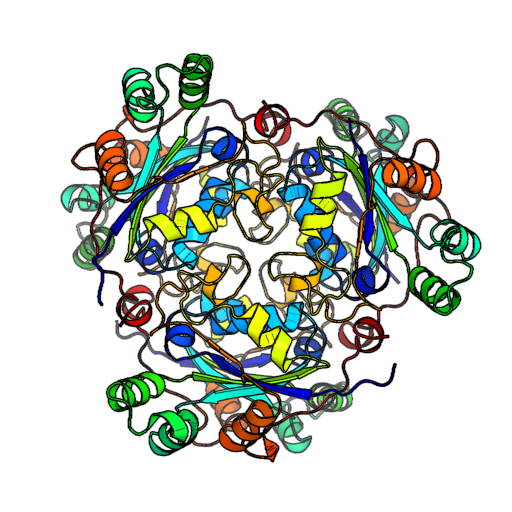651 C CA . PRO F 1 97 ? 61.974 17.978 34.255 1.00 14.31 175 PRO F CA 1
ATOM 6652 C C . PRO F 1 97 ? 61.441 17.017 33.200 1.00 14.94 175 PRO F C 1
ATOM 6653 O O . PRO F 1 97 ? 60.280 17.120 32.796 1.00 12.37 175 PRO F O 1
ATOM 6657 N N . LEU F 1 98 ? 62.281 16.093 32.744 1.00 14.32 176 LEU F N 1
ATOM 6658 C CA . LEU F 1 98 ? 61.850 15.126 31.739 1.00 15.33 176 LEU F CA 1
ATOM 6659 C C . LEU F 1 98 ? 60.838 14.160 32.340 1.00 15.28 176 LEU F C 1
ATOM 6660 O O . LEU F 1 98 ? 59.969 13.645 31.641 1.00 13.79 176 LEU F O 1
ATOM 6665 N N . GLN F 1 99 ? 60.958 13.919 33.642 1.00 14.32 177 GLN F N 1
ATOM 6666 C CA . GLN F 1 99 ? 60.060 13.003 34.334 1.00 15.83 177 GLN F CA 1
ATOM 6667 C C . GLN F 1 99 ? 58.893 13.717 35.008 1.00 13.51 177 GLN F C 1
ATOM 6668 O O . GLN F 1 99 ? 57.880 13.091 35.323 1.00 13.08 177 GLN F O 1
ATOM 6674 N N . ALA F 1 100 ? 59.043 15.019 35.237 1.00 13.63 178 ALA F N 1
ATOM 6675 C CA . ALA F 1 100 ? 57.984 15.809 35.858 1.00 13.20 178 ALA F CA 1
ATOM 6676 C C . ALA F 1 100 ? 56.772 15.769 34.930 1.00 14.07 178 ALA F C 1
ATOM 6677 O O . ALA F 1 100 ? 56.911 15.839 33.709 1.00 13.63 178 ALA F O 1
ATOM 6679 N N . GLU F 1 101 ? 55.584 15.658 35.513 1.00 13.78 179 GLU F N 1
ATOM 6680 C CA . GLU F 1 101 ? 54.356 15.564 34.733 1.00 13.91 179 GLU F CA 1
ATOM 6681 C C . GLU F 1 101 ? 53.869 16.862 34.105 1.00 13.12 179 GLU F C 1
ATOM 6682 O O . GLU F 1 101 ? 54.043 17.943 34.667 1.00 13.01 179 GLU F O 1
ATOM 6688 N N . PRO F 1 102 ? 53.264 16.766 32.909 1.00 12.51 180 PRO F N 1
ATOM 6689 C CA . PRO F 1 102 ? 52.743 17.955 32.235 1.00 13.43 180 PRO F CA 1
ATOM 6690 C C . PRO F 1 102 ? 51.749 18.574 33.209 1.00 13.30 180 PRO F C 1
ATOM 6691 O O . PRO F 1 102 ? 50.992 17.856 33.862 1.00 12.77 180 PRO F O 1
ATOM 6695 N N . GLY F 1 103 ? 51.754 19.896 33.313 1.00 12.72 181 GLY F N 1
ATOM 6696 C CA . GLY F 1 103 ? 50.866 20.554 34.248 1.00 12.54 181 GLY F CA 1
ATOM 6697 C C . GLY F 1 103 ? 51.692 21.167 35.366 1.00 12.55 181 GLY F C 1
ATOM 6698 O O . GLY F 1 103 ? 51.299 22.175 35.950 1.00 11.45 181 GLY F O 1
ATOM 6699 N N . THR F 1 104 ? 52.834 20.553 35.676 1.00 11.73 182 THR F N 1
ATOM 6700 C CA . THR F 1 104 ? 53.718 21.079 36.715 1.00 11.09 182 THR F CA 1
ATOM 6701 C C . THR F 1 104 ? 54.684 22.072 36.071 1.00 12.15 182 THR F C 1
ATOM 6702 O O . THR F 1 104 ? 54.854 22.086 34.849 1.00 12.88 182 THR F O 1
ATOM 6706 N N . ILE F 1 105 ? 55.309 22.911 36.886 1.00 12.34 183 ILE F N 1
ATOM 6707 C CA . ILE F 1 105 ? 56.233 23.904 36.353 1.00 12.08 183 ILE F CA 1
ATOM 6708 C C . ILE F 1 105 ? 57.376 23.260 35.575 1.00 12.34 183 ILE F C 1
ATOM 6709 O O . ILE F 1 105 ? 57.627 23.606 34.420 1.00 12.82 183 ILE F O 1
ATOM 6714 N N . ARG F 1 106 ? 58.054 22.302 36.186 1.00 14.24 184 ARG F N 1
ATOM 6715 C CA . ARG F 1 106 ? 59.161 21.660 35.496 1.00 14.90 184 ARG F CA 1
ATOM 6716 C C . ARG F 1 106 ? 58.672 20.755 34.371 1.00 13.17 184 ARG F C 1
ATOM 6717 O O . ARG F 1 106 ? 59.344 20.601 33.354 1.00 13.94 184 ARG F O 1
ATOM 6725 N N . GLY F 1 107 ? 57.484 20.185 34.538 1.00 12.43 185 GLY F N 1
ATOM 6726 C CA . GLY F 1 107 ? 56.944 19.321 33.502 1.00 13.13 185 GLY F CA 1
ATOM 6727 C C . GLY F 1 107 ? 56.600 20.097 32.241 1.00 14.70 185 GLY F C 1
ATOM 6728 O O . GLY F 1 107 ? 56.758 19.585 31.127 1.00 13.19 185 GLY F O 1
ATOM 6729 N N . ASP F 1 108 ? 56.137 21.335 32.414 1.00 12.46 186 ASP F N 1
ATOM 6730 C CA . ASP F 1 108 ? 55.760 22.185 31.281 1.00 13.40 186 ASP F CA 1
ATOM 6731 C C . ASP F 1 108 ? 56.884 23.053 30.720 1.00 13.87 186 ASP F C 1
ATOM 6732 O O . ASP F 1 108 ? 56.919 23.319 29.514 1.00 15.44 186 ASP F O 1
ATOM 6737 N N . LEU F 1 109 ? 57.797 23.487 31.585 1.00 13.36 187 LEU F N 1
ATOM 6738 C CA . LEU F 1 109 ? 58.824 24.440 31.179 1.00 12.23 187 LEU F CA 1
ATOM 6739 C C . LEU F 1 109 ? 60.316 24.121 31.219 1.00 13.05 187 LEU F C 1
ATOM 6740 O O . LEU F 1 109 ? 61.125 24.999 30.914 1.00 12.69 187 LEU F O 1
ATOM 6745 N N . ALA F 1 110 ? 60.704 22.903 31.580 1.00 12.12 188 ALA F N 1
ATOM 6746 C CA . ALA F 1 110 ? 62.132 22.597 31.634 1.00 13.62 188 ALA F CA 1
ATOM 6747 C C . ALA F 1 110 ? 62.469 21.242 31.037 1.00 14.48 188 ALA F C 1
ATOM 6748 O O . ALA F 1 110 ? 61.595 20.392 30.854 1.00 15.56 188 ALA F O 1
ATOM 6750 N N . VAL F 1 111 ? 63.749 21.037 30.743 1.00 16.16 189 VAL F N 1
ATOM 6751 C CA . VAL F 1 111 ? 64.181 19.787 30.140 1.00 17.07 189 VAL F CA 1
ATOM 6752 C C . VAL F 1 111 ? 65.363 19.111 30.825 1.00 17.69 189 VAL F C 1
ATOM 6753 O O . VAL F 1 111 ? 65.662 17.959 30.522 1.00 17.58 189 VAL F O 1
ATOM 6757 N N . GLN F 1 112 ? 66.031 19.800 31.746 1.00 17.18 190 GLN F N 1
ATOM 6758 C CA . GLN F 1 112 ? 67.185 19.193 32.401 1.00 18.13 190 GLN F CA 1
ATOM 6759 C C . GLN F 1 112 ? 67.296 19.524 33.889 1.00 17.75 190 GLN F C 1
ATOM 6760 O O . GLN F 1 112 ? 67.119 20.669 34.304 1.00 19.01 190 GLN F O 1
ATOM 6766 N N . THR F 1 113 ? 67.601 18.503 34.682 1.00 18.39 191 THR F N 1
ATOM 6767 C CA . THR F 1 113 ? 67.723 18.638 36.131 1.00 18.21 191 THR F CA 1
ATOM 6768 C C . THR F 1 113 ? 68.534 19.845 36.593 1.00 18.52 191 THR F C 1
ATOM 6769 O O . THR F 1 113 ? 68.121 20.570 37.503 1.00 16.88 191 THR F O 1
ATOM 6773 N N . GLY F 1 114 ? 69.690 20.055 35.970 1.00 17.59 192 GLY F N 1
ATOM 6774 C CA . GLY F 1 114 ? 70.537 21.172 36.347 1.00 17.03 192 GLY F CA 1
ATOM 6775 C C . GLY F 1 114 ? 69.920 22.527 36.057 1.00 16.81 192 GLY F C 1
ATOM 6776 O O . GLY F 1 114 ? 70.321 23.534 36.634 1.00 17.23 192 GLY F O 1
ATOM 6777 N N . ARG F 1 115 ? 68.948 22.555 35.154 1.00 15.57 193 ARG F N 1
ATOM 6778 C CA . ARG F 1 115 ? 68.271 23.796 34.795 1.00 14.14 193 ARG F CA 1
ATOM 6779 C C . ARG F 1 115 ? 66.781 23.587 35.020 1.00 14.82 193 ARG F C 1
ATOM 6780 O O . ARG F 1 115 ? 65.982 23.715 34.087 1.00 14.24 193 ARG F O 1
ATOM 6788 N N . ASN F 1 116 ? 66.405 23.269 36.257 1.00 13.68 194 ASN F N 1
ATOM 6789 C CA . ASN F 1 116 ? 65.001 23.022 36.546 1.00 14.88 194 ASN F CA 1
ATOM 6790 C C . ASN F 1 116 ? 64.216 24.197 37.111 1.00 13.76 194 ASN F C 1
ATOM 6791 O O . ASN F 1 116 ? 63.247 24.022 37.845 1.00 13.63 194 ASN F O 1
ATOM 6796 N N . ILE F 1 117 ? 64.673 25.394 36.757 1.00 14.56 195 ILE F N 1
ATOM 6797 C CA . ILE F 1 117 ? 64.014 26.659 37.070 1.00 14.83 195 ILE F CA 1
ATOM 6798 C C . ILE F 1 117 ? 63.661 27.116 38.478 1.00 14.80 195 ILE F C 1
ATOM 6799 O O . ILE F 1 117 ? 63.895 28.276 38.825 1.00 15.23 195 ILE F O 1
ATOM 6804 N N . VAL F 1 118 ? 63.080 26.241 39.284 1.00 13.93 196 VAL F N 1
ATOM 6805 C CA . VAL F 1 118 ? 62.655 26.672 40.606 1.00 15.00 196 VAL F CA 1
ATOM 6806 C C . VAL F 1 118 ? 62.936 25.692 41.733 1.00 14.76 196 VAL F C 1
ATOM 6807 O O . VAL F 1 118 ? 63.167 24.505 41.501 1.00 17.84 196 VAL F O 1
ATOM 6811 N N . HIS F 1 119 ? 62.923 26.217 42.956 1.00 14.77 197 HIS F N 1
ATOM 6812 C CA . HIS F 1 119 ? 63.138 25.430 44.167 1.00 14.68 197 HIS F CA 1
ATOM 6813 C C . HIS F 1 119 ? 62.021 25.727 45.156 1.00 13.20 197 HIS F C 1
ATOM 6814 O O . HIS F 1 119 ? 61.624 26.879 45.317 1.00 13.47 197 HIS F O 1
ATOM 6821 N N . GLY F 1 120 ? 61.531 24.684 45.817 1.00 13.20 198 GLY F N 1
ATOM 6822 C CA . GLY F 1 120 ? 60.507 24.852 46.835 1.00 12.05 198 GLY F CA 1
ATOM 6823 C C . GLY F 1 120 ? 60.997 24.117 48.072 1.00 12.72 198 GLY F C 1
ATOM 6824 O O . GLY F 1 120 ? 61.596 23.052 47.941 1.00 12.85 198 GLY F O 1
ATOM 6825 N N . SER F 1 121 ? 60.770 24.664 49.265 1.00 12.24 199 SER F N 1
ATOM 6826 C CA . SER F 1 121 ? 61.223 23.996 50.489 1.00 12.93 199 SER F CA 1
ATOM 6827 C C . SER F 1 121 ? 60.688 22.562 50.542 1.00 13.91 199 SER F C 1
ATOM 6828 O O . SER F 1 121 ? 59.534 22.315 50.191 1.00 14.15 199 SER F O 1
ATOM 6831 N N . ASP F 1 122 ? 61.517 21.619 50.987 1.00 14.77 200 ASP F N 1
ATOM 6832 C CA . ASP F 1 122 ? 61.091 20.220 51.032 1.00 17.41 200 ASP F CA 1
ATOM 6833 C C . ASP F 1 122 ? 60.330 19.786 52.284 1.00 17.77 200 ASP F C 1
ATOM 6834 O O . ASP F 1 122 ? 59.886 18.637 52.383 1.00 18.01 200 ASP F O 1
ATOM 6839 N N . SER F 1 123 ? 60.182 20.694 53.241 1.00 16.94 201 SER F N 1
ATOM 6840 C CA . SER F 1 123 ? 59.460 20.388 54.472 1.00 16.98 201 SER F CA 1
ATOM 6841 C C . SER F 1 123 ? 59.059 21.686 55.155 1.00 17.16 201 SER F C 1
ATOM 6842 O O . SER F 1 123 ? 59.636 22.736 54.892 1.00 17.11 201 SER F O 1
ATOM 6845 N N . PRO F 1 124 ? 58.052 21.635 56.038 1.00 18.57 202 PRO F N 1
ATOM 6846 C CA . PRO F 1 124 ? 57.644 22.864 56.719 1.00 18.04 202 PRO F CA 1
ATOM 6847 C C . PRO F 1 124 ? 58.783 23.415 57.575 1.00 18.08 202 PRO F C 1
ATOM 6848 O O . PRO F 1 124 ? 58.925 24.627 57.734 1.00 16.60 202 PRO F O 1
ATOM 6852 N N . GLU F 1 125 ? 59.605 22.518 58.113 1.00 17.14 203 GLU F N 1
ATOM 6853 C CA . GLU F 1 125 ? 60.736 22.939 58.929 1.00 18.90 203 GLU F CA 1
ATOM 6854 C C . GLU F 1 125 ? 61.713 23.715 58.054 1.00 16.71 203 GLU F C 1
ATOM 6855 O O . GLU F 1 125 ? 62.190 24.784 58.431 1.00 17.30 203 GLU F O 1
ATOM 6861 N N . ASN F 1 126 ? 61.998 23.177 56.874 1.00 15.14 204 ASN F N 1
ATOM 6862 C CA . ASN F 1 126 ? 62.913 23.836 55.956 1.00 15.47 204 ASN F CA 1
ATOM 6863 C C . ASN F 1 126 ? 62.290 25.089 55.349 1.00 14.03 204 ASN F C 1
ATOM 6864 O O . ASN F 1 126 ? 62.998 26.007 54.942 1.00 14.24 204 ASN F O 1
ATOM 6869 N N . GLY F 1 127 ? 60.963 25.131 55.297 1.00 12.63 205 GLY F N 1
ATOM 6870 C CA . GLY F 1 127 ? 60.299 26.307 54.762 1.00 12.77 205 GLY F CA 1
ATOM 6871 C C . GLY F 1 127 ? 60.556 27.482 55.685 1.00 13.64 205 GLY F C 1
ATOM 6872 O O . GLY F 1 127 ? 60.876 28.587 55.245 1.00 14.56 205 GLY F O 1
ATOM 6873 N N . LYS F 1 128 ? 60.433 27.242 56.984 1.00 14.10 206 LYS F N 1
ATOM 6874 C CA . LYS F 1 128 ? 60.656 28.301 57.961 1.00 14.39 206 LYS F CA 1
ATOM 6875 C C . LYS F 1 128 ? 62.140 28.662 58.020 1.00 14.10 206 LYS F C 1
ATOM 6876 O O . LYS F 1 128 ? 62.506 29.833 58.142 1.00 11.95 206 LYS F O 1
ATOM 6882 N N . ARG F 1 129 ? 62.993 27.652 57.910 1.00 14.39 207 ARG F N 1
ATOM 6883 C CA . ARG F 1 129 ? 64.435 27.865 57.957 1.00 16.34 207 ARG F CA 1
ATOM 6884 C C . ARG F 1 129 ? 64.900 28.709 56.776 1.00 16.07 207 ARG F C 1
ATOM 6885 O O . ARG F 1 129 ? 65.621 29.693 56.948 1.00 14.09 207 ARG F O 1
ATOM 6893 N N . GLU F 1 130 ? 64.473 28.322 55.577 1.00 13.31 208 GLU F N 1
ATOM 6894 C CA . GLU F 1 130 ? 64.855 29.029 54.362 1.00 12.85 208 GLU F CA 1
ATOM 6895 C C . GLU F 1 130 ? 64.313 30.455 54.288 1.00 12.86 208 GLU F C 1
ATOM 6896 O O . GLU F 1 130 ? 64.997 31.352 53.809 1.00 14.28 208 GLU F O 1
ATOM 6902 N N . ILE F 1 131 ? 63.091 30.678 54.760 1.00 13.03 209 ILE F N 1
ATOM 6903 C CA . ILE F 1 131 ? 62.543 32.029 54.736 1.00 12.00 209 ILE F CA 1
ATOM 6904 C C . ILE F 1 131 ? 63.375 32.932 55.654 1.00 12.11 209 ILE F C 1
ATOM 6905 O O . ILE F 1 131 ? 63.666 34.082 55.322 1.00 12.34 209 ILE F O 1
ATOM 6910 N N . GLY F 1 132 ? 63.778 32.397 56.802 1.00 12.52 210 GLY F N 1
ATOM 6911 C CA . GLY F 1 132 ? 64.571 33.185 57.729 1.00 14.43 210 GLY F CA 1
ATOM 6912 C C . GLY F 1 132 ? 65.979 33.409 57.216 1.00 15.26 210 GLY F C 1
ATOM 6913 O O . GLY F 1 132 ? 66.644 34.376 57.594 1.00 16.38 210 GLY F O 1
ATOM 6914 N N . LEU F 1 133 ? 66.436 32.511 56.350 1.00 14.31 211 LEU F N 1
ATOM 6915 C CA . LEU F 1 133 ? 67.776 32.598 55.784 1.00 15.77 211 LEU F CA 1
ATOM 6916 C C . LEU F 1 133 ? 67.876 33.589 54.627 1.00 15.17 211 LEU F C 1
ATOM 6917 O O . LEU F 1 133 ? 68.769 34.436 54.595 1.00 14.85 211 LEU F O 1
ATOM 6922 N N . TRP F 1 134 ? 66.950 33.490 53.680 1.00 14.08 212 TRP F N 1
ATOM 6923 C CA . TRP F 1 134 ? 66.990 34.356 52.510 1.00 14.02 212 TRP F CA 1
ATOM 6924 C C . TRP F 1 134 ? 66.440 35.769 52.675 1.00 14.25 212 TRP F C 1
ATOM 6925 O O . TRP F 1 134 ? 66.884 36.689 51.988 1.00 16.07 212 TRP F O 1
ATOM 6936 N N . PHE F 1 135 ? 65.472 35.950 53.567 1.00 13.08 213 PHE F N 1
ATOM 6937 C CA . PHE F 1 135 ? 64.892 37.278 53.768 1.00 13.28 213 PHE F CA 1
ATOM 6938 C C . PHE F 1 135 ? 65.432 37.984 55.001 1.00 14.77 213 PHE F C 1
ATOM 6939 O O . PHE F 1 135 ? 65.551 37.382 56.066 1.00 15.66 213 PHE F O 1
ATOM 6947 N N . LYS F 1 136 ? 65.747 39.267 54.852 1.00 16.73 214 LYS F N 1
ATOM 6948 C CA . LYS F 1 136 ? 66.238 40.061 55.973 1.00 19.13 214 LYS F CA 1
ATOM 6949 C C . LYS F 1 136 ? 65.065 40.198 56.941 1.00 19.30 214 LYS F C 1
ATOM 6950 O O . LYS F 1 136 ? 63.909 40.106 56.529 1.00 17.91 214 LYS F O 1
ATOM 6956 N N . GLU F 1 137 ? 65.344 40.421 58.221 1.00 19.95 215 GLU F N 1
ATOM 6957 C CA . GLU F 1 137 ? 64.265 40.465 59.200 1.00 22.79 215 GLU F CA 1
ATOM 6958 C C . GLU F 1 137 ? 63.055 41.342 58.913 1.00 21.29 215 GLU F C 1
ATOM 6959 O O . GLU F 1 137 ? 61.955 41.015 59.354 1.00 22.06 215 GLU F O 1
ATOM 6965 N N . GLY F 1 138 ? 63.227 42.432 58.173 1.00 20.25 216 GLY F N 1
ATOM 6966 C CA . GLY F 1 138 ? 62.081 43.282 57.894 1.00 19.24 216 GLY F CA 1
ATOM 6967 C C . GLY F 1 138 ? 61.496 43.175 56.494 1.00 20.14 216 GLY F C 1
ATOM 6968 O O . GLY F 1 138 ? 60.675 44.010 56.102 1.00 20.13 216 GLY F O 1
ATOM 6969 N N . GLU F 1 139 ? 61.880 42.147 55.742 1.00 17.82 217 GLU F N 1
ATOM 6970 C CA . GLU F 1 139 ? 61.391 42.011 54.371 1.00 18.17 217 GLU F CA 1
ATOM 6971 C C . GLU F 1 139 ? 60.048 41.312 54.149 1.00 18.99 217 GLU F C 1
ATOM 6972 O O . GLU F 1 139 ? 59.463 41.440 53.071 1.00 20.90 217 GLU F O 1
ATOM 6978 N N . LEU F 1 140 ? 59.549 40.581 55.141 1.00 16.93 218 LEU F N 1
ATOM 6979 C CA . LEU F 1 140 ? 58.260 39.911 54.967 1.00 16.85 218 LEU F CA 1
ATOM 6980 C C . LEU F 1 140 ? 57.120 40.900 55.147 1.00 18.61 218 LEU F C 1
ATOM 6981 O O . LEU F 1 140 ? 57.208 41.828 55.955 1.00 16.44 218 LEU F O 1
ATOM 6986 N N . CYS F 1 141 ? 56.044 40.695 54.395 1.00 17.06 219 CYS F N 1
ATOM 6987 C CA . CYS F 1 141 ? 54.894 41.584 54.465 1.00 19.96 219 CYS F CA 1
ATOM 6988 C C . CYS F 1 141 ? 53.626 40.804 54.762 1.00 21.96 219 CYS F C 1
ATOM 6989 O O . CYS F 1 141 ? 53.203 39.969 53.965 1.00 23.59 219 CYS F O 1
ATOM 6992 N N . LYS F 1 142 ? 53.025 41.082 55.911 1.00 22.80 220 LYS F N 1
ATOM 6993 C CA . LYS F 1 142 ? 51.796 40.413 56.307 1.00 23.50 220 LYS F CA 1
ATOM 6994 C C . LYS F 1 142 ? 50.601 41.231 55.837 1.00 21.11 220 LYS F C 1
ATOM 6995 O O . LYS F 1 142 ? 50.661 42.457 55.786 1.00 21.97 220 LYS F O 1
ATOM 7001 N N . TRP F 1 143 ? 49.519 40.548 55.481 1.00 20.04 221 TRP F N 1
ATOM 7002 C CA . TRP F 1 143 ? 48.315 41.228 55.027 1.00 16.75 221 TRP F CA 1
ATOM 7003 C C . TRP F 1 143 ? 47.101 40.313 55.037 1.00 15.67 221 TRP F C 1
ATOM 7004 O O . TRP F 1 143 ? 47.232 39.091 54.969 1.00 14.92 221 TRP F O 1
ATOM 7015 N N . ASP F 1 144 ? 45.918 40.914 55.123 1.00 15.67 222 ASP F N 1
ATOM 7016 C CA . ASP F 1 144 ? 44.680 40.149 55.132 1.00 16.06 222 ASP F CA 1
ATOM 7017 C C . ASP F 1 144 ? 44.089 40.140 53.729 1.00 16.11 222 ASP F C 1
ATOM 7018 O O . ASP F 1 144 ? 43.750 41.186 53.176 1.00 16.71 222 ASP F O 1
ATOM 7023 N N . SER F 1 145 ? 43.974 38.949 53.154 1.00 14.70 223 SER F N 1
ATOM 7024 C CA . SER F 1 145 ? 43.447 38.803 51.802 1.00 13.44 223 SER F CA 1
ATOM 7025 C C . SER F 1 145 ? 41.936 38.994 51.740 1.00 13.73 223 SER F C 1
ATOM 7026 O O . SER F 1 145 ? 41.189 38.360 52.485 1.00 12.84 223 SER F O 1
ATOM 7029 N N . ALA F 1 146 ? 41.495 39.865 50.837 1.00 12.12 224 ALA F N 1
ATOM 7030 C CA . ALA F 1 146 ? 40.074 40.147 50.660 1.00 11.98 224 ALA F CA 1
ATOM 7031 C C . ALA F 1 146 ? 39.283 38.896 50.275 1.00 12.58 224 ALA F C 1
ATOM 7032 O O . ALA F 1 146 ? 38.106 38.766 50.617 1.00 11.88 224 ALA F O 1
ATOM 7034 N N . LEU F 1 147 ? 39.932 37.976 49.570 1.00 11.31 225 LEU F N 1
ATOM 7035 C CA . LEU F 1 147 ? 39.282 36.744 49.129 1.00 11.15 225 LEU F CA 1
ATOM 7036 C C . LEU F 1 147 ? 39.444 35.569 50.089 1.00 11.86 225 LEU F C 1
ATOM 7037 O O . LEU F 1 147 ? 39.003 34.458 49.800 1.00 12.45 225 LEU F O 1
ATOM 7042 N N . ALA F 1 148 ? 40.060 35.813 51.238 1.00 12.07 226 ALA F N 1
ATOM 7043 C CA . ALA F 1 148 ? 40.291 34.753 52.214 1.00 12.75 226 ALA F CA 1
ATOM 7044 C C . ALA F 1 148 ? 39.095 33.824 52.448 1.00 13.29 226 ALA F C 1
ATOM 7045 O O . ALA F 1 148 ? 39.230 32.599 52.359 1.00 12.64 226 ALA F O 1
ATOM 7047 N N . THR F 1 149 ? 37.929 34.395 52.736 1.00 13.43 227 THR F N 1
ATOM 7048 C CA . THR F 1 149 ? 36.735 33.586 52.997 1.00 14.67 227 THR F CA 1
ATOM 7049 C C . THR F 1 149 ? 36.274 32.745 51.808 1.00 13.68 227 THR F C 1
ATOM 7050 O O . THR F 1 149 ? 35.470 31.820 51.967 1.00 14.37 227 THR F O 1
ATOM 7054 N N . TRP F 1 150 ? 36.779 33.058 50.618 1.00 12.82 228 TRP F N 1
ATOM 7055 C CA . TRP F 1 150 ? 36.405 32.312 49.430 1.00 12.71 228 TRP F CA 1
ATOM 7056 C C . TRP F 1 150 ? 37.447 31.272 49.026 1.00 12.75 228 TRP F C 1
ATOM 7057 O O . TRP F 1 150 ? 37.217 30.486 48.110 1.00 12.68 228 TRP F O 1
ATOM 7068 N N . LEU F 1 151 ? 38.591 31.265 49.709 1.00 11.12 229 LEU F N 1
ATOM 7069 C CA . LEU F 1 151 ? 39.627 30.273 49.430 1.00 11.72 229 LEU F CA 1
ATOM 7070 C C . LEU F 1 151 ? 39.627 29.172 50.487 1.00 11.28 229 LEU F C 1
ATOM 7071 O O . LEU F 1 151 ? 40.087 28.062 50.236 1.00 10.96 229 LEU F O 1
ATOM 7076 N N . ARG F 1 152 ? 39.131 29.478 51.681 1.00 13.36 230 ARG F N 1
ATOM 7077 C CA . ARG F 1 152 ? 39.062 28.461 52.725 1.00 16.24 230 ARG F CA 1
ATOM 7078 C C . ARG F 1 152 ? 37.971 28.788 53.732 1.00 18.40 230 ARG F C 1
ATOM 7079 O O . ARG F 1 152 ? 37.735 29.956 54.049 1.00 17.71 230 ARG F O 1
ATOM 7087 N N . GLU F 1 153 ? 37.296 27.750 54.215 1.00 20.14 231 GLU F N 1
ATOM 7088 C CA . GLU F 1 153 ? 36.216 27.915 55.185 1.00 23.41 231 GLU F CA 1
ATOM 7089 C C . GLU F 1 153 ? 36.739 28.654 56.406 1.00 25.59 231 GLU F C 1
ATOM 7090 O O . GLU F 1 153 ? 37.857 28.400 56.850 1.00 28.55 231 GLU F O 1
#

CATH classification: 3.30.70.141

Solvent-accessible surface area: 35064 Å² total; per-residue (Å²): 99,200,76,108,69,32,45,0,0,0,0,0,20,1,0,0,8,17,34,29,15,2,0,52,0,0,17,52,0,26,95,1,19,14,46,6,0,0,4,18,7,42,76,3,72,149,146,25,0,83,75,14,26,100,125,55,67,103,102,104,101,17,74,89,30,14,112,16,0,26,61,10,2,0,0,0,0,0,0,28,2,23,20,0,4,72,2,0,97,59,9,4,14,122,80,47,0,35,90,1,86,7,8,9,0,18,0,31,4,0,5,34,63,18,27,5,0,0,34,3,0,85,20,70,132,40,0,160,85,10,8,58,52,4,12,148,177,77,49,49,8,126,32,132,29,29,21,53,77,28,16,77,102,127,61,43,0,0,0,0,0,21,1,0,0,7,13,34,22,13,1,0,44,0,0,10,60,0,25,108,1,16,12,44,6,0,0,3,19,8,44,77,2,71,108,146,30,0,66,83,19,30,119,126,51,74,103,109,115,100,28,86,97,29,6,105,20,0,23,55,5,1,0,0,0,0,0,0,16,0,74,20,0,6,67,2,0,94,59,9,2,12,122,77,47,0,34,96,0,81,7,9,8,0,14,0,33,3,0,8,10,61,16,33,4,0,0,31,2,0,85,29,75,128,38,0,163,90,11,11,57,40,4,9,153,139,78,48,31,5,115,32,132,34,34,20,51,87,30,16,71,134,113,59,36,0,0,0,0,0,22,1,0,0,8,15,34,29,16,2,0,56,0,0,13,58,0,26,108,2,18,13,39,6,0,0,3,17,6,50,77,1,56,105,119,26,0,57,82,12,25,102,128,54,63,102,99,106,99,26,71,95,29,3,103,26,0,54,55,11,2,0,0,0,0,0,0,19,2,65,20,0,4,72,3,0,106,59,10,4,16,124,83,49,0,32,86,0,87,8,8,6,0,21,0,34,4,0,1,40,62,17,27,5,0,0,25,1,0,86,33,71,110,48,0,122,84,11,13,54,63,5,12,150,167,76,43,42,9,132,33,128,28,31,20,53,92,32,17,89,127,93,196,80,105,68,32,48,0,0,0,0,0,26,1,0,0,8,14,34,29,10,1,0,53,0,0,14,55,0,25,114,3,14,15,48,7,0,0,3,15,6,35,78,3,54,129,119,28,0,64,72,18,30,101,131,58,67,99,99,117,99,19,92,88,35,5,118,18,0,33,58,5,1,0,0,0,0,0,0,16,4,23,20,0,5,71,4,0,102,64,7,4,15,128,83,47,0,35,99,1,78,3,7,7,0,17,0,32,5,0,13,38,59,19,33,5,0,0,28,1,0,81,25,55,119,47,0,156,85,12,9,58,46,0,10,118,157,72,54,46,9,110,32,131,26,34,22,56,90,30,22,76,94,129,58,48,0,0,0,0,0,16,1,0,0,6,15,35,29,14,1,0,49,0,0,14,57,0,24,114,3,21,14,38,7,0,0,4,20,6,50,78,4,67,109,142,29,0,75,64,9,23,125,117,45,71,102,96,106,102,28,73,71,37,12,111,20,0,16,60,8,2,0,0,0,0,0,0,18,11,67,20,0,6,70,3,0,99,62,8,4,16,121,88,42,0,35,97,1,85,8,8,8,0,17,1,31,3,0,9,20,70,20,26,8,0,0,25,1,0,84,26,56,124,49,0,160,79,11,11,57,47,3,13,138,173,76,44,63,5,110,29,131,34,31,19,52,94,42,16,90,142,152,174,111,119,82,26,47,0,0,0,0,0,31,2,0,0,9,19,34,29,16,1,0,50,1,0,21,58,0,25,80,3,14,14,52,6,0,0,3,13,6,31,80,5,48,120,120,23,0,67,85,11,29,91,106,62,69,105,103,105,92,34,85,88,44,10,111,31,0,53,62,9,4,0,0,0,0,0,0,21,14,28,10,0,5,73,3,0,100,65,10,3,14,123,84,48,0,35,91,1,73,6,9,5,0,19,0,32,3,0,5,29,58,18,25,5,0,0,34,2,0,90,31,59,141,32,0,128,63,9,12,58,48,3,12,144,191,71,45,62,6,125,34,131,32,30,25,44,93,32,22,94,116

Sequence (906 aa):
SMEDVEETYIMVKPDGIQRGLVGEIISRFEKKGFKLIGLKMFQCPKELAEEHYKDLSAKSFFPNLIEYITSGPVVCMAWEGVGVVASARKLIGKTDPLQAEPGTIRGDLAVQTGRNIVHGSDSPENGKREIGLWFKEGELCKWDSALATWLREVEETYIMVKPDGIQRGLVGEIISRFEKKGFKLIGLKMFQCPKELAEEHYKDLSAKSFFPNLIEYITSGPVVCMAWEGVGVVASARKLIGKTDPLQAEPGTIRGDLAVQTGRNIVHGSDSPENGKREIGLWFKEGELCKWDSALATWLREVEETYIMVKPDGIQRGLVGEIISRFEKKGFKLIGLKMFQCPKELAEEHYKDLSAKSFFPNLIEYITSGPVVCMAWEGVGVVASARKLIGKTDPLQAEPGTIRGDLAVQTGRNIVHGSDSPENGKREIGLWFKEGELCKWDSALATWLRESMEDVEETYIMVKPDGIQRGLVGEIISRFEKKGFKLIGLKMFQCPKELAEEHYKDLSAKSFFPNLIEYITSGPVVCMAWEGVGVVASARKLIGKTDPLQAEPGTIRGDLAVQTGRNIVHGSDSPENGKREIGLWFKEGELCKWDSALATWLREVEETYIMVKPDGIQRGLVGEIISRFEKKGFKLIGLKMFQCPKELAEEHYKDLSAKSFFPNLIEYITSGPVVCMAWEGVGVVASARKLIGKTDPLQAEPGTIRGDLAVQTGRNIVHGSDSPENGKREIGLWFKEGELCKWDSALATWLRESMEDVEETYIMVKPDGIQRGLVGEIISRFEKKGFKLIGLKMFQCPKELAEEHYKDLSAKSFFPNLIEYITSGPVVCMAWEGVGVVASARKLIGKTDPLQAEPGTIRGDLAVQTGRNIVHGSDSPENGKREIGLWFKEGELCKWDSALATWLRE

Organism: Arabidopsis thaliana (NCBI:txid3702)